Protein AF-0000000072088403 (afdb_homodimer)

Sequence (1054 aa):
MTGAVKDELVPHPVKDQLPGVDYCINSNPSWAEGVILGFQHYLVMLGTTVIIPTIIVPQMGGGNVEKAQVIQTLLFVAGVNTLLQSWFGTRLPVVIGGSFRFIMPAVFIALSNQYNTYLDPRERFKQSMRSMQGALMIASVLPTLAGFLGFWRIVTRFLCPLSKAPLVLLVGFGLYEQGFPLLGECVEIGLPELVLLILLSQFIPHMWTLKQPIFERFAVLLSVGIVWAFAAFLTVAGAYKNRPPQTQFSCRVDRSGLVSGASWIRFPYPLQWGIPNVDVGQVFLMMAAVLVSLIESTGGFIAAARYGSATYCPASILSRGAGWLGLSTFVNGLWGTPTGSTVSVENVGLLALTRVGSRRVVQISAVFMLFFSVLGKFGAILASIPLPIIGALYCVLFGLMSAAGFDLLQFCNLNSYRTKFILGFSIYMGLSVPQYFNGYVITTGRGPVQSGSATFDQIMQVIFTSPAAVAGVIAYLLDMTLARRHPLTRKDSGRHWWAKFKYYSRDPRSEEFYSLPYGLSKYFPSVMTGAVKDELVPHPVKDQLPGVDYCINSNPSWAEGVILGFQHYLVMLGTTVIIPTIIVPQMGGGNVEKAQVIQTLLFVAGVNTLLQSWFGTRLPVVIGGSFRFIMPAVFIALSNQYNTYLDPRERFKQSMRSMQGALMIASVLPTLAGFLGFWRIVTRFLCPLSKAPLVLLVGFGLYEQGFPLLGECVEIGLPELVLLILLSQFIPHMWTLKQPIFERFAVLLSVGIVWAFAAFLTVAGAYKNRPPQTQFSCRVDRSGLVSGASWIRFPYPLQWGIPNVDVGQVFLMMAAVLVSLIESTGGFIAAARYGSATYCPASILSRGAGWLGLSTFVNGLWGTPTGSTVSVENVGLLALTRVGSRRVVQISAVFMLFFSVLGKFGAILASIPLPIIGALYCVLFGLMSAAGFDLLQFCNLNSYRTKFILGFSIYMGLSVPQYFNGYVITTGRGPVQSGSATFDQIMQVIFTSPAAVAGVIAYLLDMTLARRHPLTRKDSGRHWWAKFKYYSRDPRSEEFYSLPYGLSKYFPSV

Secondary structure (DSSP, 8-state):
--SSSGGGGSPPPP-SS-TT-SB-TT----HHHHHHHHHHHHHHHHHHHHHHHHHHHHHTT--HHHHHHHHHHHHHHHHHHHHHHHHTS--SS--EE--GGGHHHHHHHHT-GGGTT--SHHHHHHHHHHHHHHHHHHHTHHHHHHHHTSHHHHHHHT--HHHHHHHHHHHHHTTTTSSHHHHGGGHHHHHHHHHHHHIIIIIHHHHS--SSTHHHHTHHHHHHHHHHHHHHHHHHHTTTTTS-HHHHHHH-SS-SSHHHHS-SS----TTTT-S----HHHHHHHHHHHHHHHHHHHHHHHHHHHHTTPPPPPHHHHHHHHHHHHHHHHHHHHHT-SS--EE-HHHHHHHHHHTB--HHHHHHHHHHHHHHHHSHHHHHHHHTS-HHHHHHHHHHHHHHHHHHHHHGGGGS-TT-HHHHHHHHHHHHHHHHHHHHHHHHHHHHSS-S--SS-HHHHHHHHHHHT-HHHHHHHHHHHHHHHTTTTSTHHHHHHTHHHHGGGSSTTTSTHHHHHHPPGGGGGGTS---/--SSSGGGGSPPPP-SS-TT-SB-TT----HHHHHHHHHHHHHHHHHHHHHHHHHHHHHTT--HHHHHHHHHHHHHHHHHHHHHHHHTS--SS--EE--GGGHHHHHHHHT-GGGTT--SHHHHHHHHHHHHHHHHHHHTHHHHHHHHTSHHHHHHHT--HHHHHHHHHHHHHTTGGGSHHHHGGGHHHHHHHHHHHHIIIIIHHHHS--SSTHHHHTHHHHHHHHHHHHHHHHHHHTTTTTS-HHHHHHH-SS-SSHHHHS-SS----TTTT-S----HHHHHHHHHHHHHHHHHHHHHHHHHHHHTTPPPPPHHHHHHHHHHHHHHHHHHHHHT-SS--EE-HHHHHHHHHHTB--HHHHHHHHHHHHHHHHSHHHHHHHHTS-HHHHHHHHHHHHHHHHHHHHHGGGGS-TT-HHHHHHHHHHHHHHHHHHHHHHHHHHHHSS-S--SS-HHHHHHHHHHHT-HHHHHHHHHHHHHHHTTTTSHHHHHHHTHHHHGGGSSTTTSTHHHHHHPPGGGGGGTS---

pLDDT: mean 90.0, std 10.72, range [24.33, 98.81]

Nearest PDB structures (foldseek):
  8jez-assembly1_A-2  TM=7.812E-01  e=7.975E-33  Homo sapiens
  8jew-assembly1_A-2  TM=7.737E-01  e=6.633E-33  Homo sapiens
  7ytw-assembly1_A  TM=7.597E-01  e=3.488E-31  Mus musculus
  8jf1-assembly1_A-2  TM=7.879E-01  e=4.009E-30  Homo sapiens
  8jf0-assembly1_A-2  TM=7.938E-01  e=1.534E-24  Homo sapiens

InterPro domains:
  IPR006043 Nucleobase cation symporter 2 family [PF00860] (35-437)

Solvent-accessible surface area (backbone atoms only — not comparable to full-atom values): 48975 Å² total; per-residue (Å²): 133,78,76,71,65,70,73,68,82,54,60,61,82,71,66,74,45,47,60,87,51,77,22,33,48,89,37,73,69,54,69,70,59,28,51,54,50,5,48,44,49,40,58,60,53,41,44,60,47,46,50,53,41,67,62,46,33,53,61,25,42,31,54,47,43,54,34,31,51,41,36,27,38,42,33,31,49,23,13,51,36,18,43,46,33,38,55,68,23,42,37,48,48,52,48,31,28,60,41,78,69,27,48,61,55,42,46,56,58,36,66,34,72,83,46,66,76,45,82,49,38,64,58,22,23,35,52,41,45,13,35,43,11,26,14,32,38,59,25,16,48,54,39,26,46,30,10,72,70,41,54,41,21,60,59,47,52,71,56,31,36,56,24,43,22,40,18,19,26,22,53,22,48,54,45,26,74,56,9,42,38,37,10,57,56,25,48,86,53,6,49,54,29,35,52,44,31,48,41,33,43,58,45,43,54,66,72,48,79,54,94,59,70,54,46,31,52,40,17,66,56,52,27,51,51,53,43,50,51,50,33,46,48,38,47,73,70,45,74,46,73,86,46,58,68,65,45,34,53,31,47,27,55,79,57,66,46,30,50,81,32,26,48,66,69,42,78,78,47,69,43,70,63,42,74,59,35,80,47,73,62,53,22,52,35,37,32,32,34,49,51,43,32,50,51,41,25,51,28,44,52,55,34,31,28,42,41,12,41,32,60,68,75,20,18,33,42,54,8,36,28,34,16,42,41,11,51,34,14,26,50,24,14,43,43,47,31,80,34,47,46,21,52,33,53,50,51,43,5,44,19,57,63,45,23,47,13,23,32,65,30,45,47,46,14,20,50,50,28,41,52,35,20,29,32,22,38,66,34,21,55,66,60,29,56,36,55,11,49,45,9,25,49,36,39,48,18,19,10,36,31,14,27,46,16,56,44,33,52,60,51,27,35,65,64,39,68,66,50,29,44,44,51,13,30,17,43,28,46,11,51,7,44,18,49,30,46,53,49,35,26,75,75,70,71,41,55,77,57,80,82,82,43,70,54,60,26,50,27,50,48,54,41,45,49,33,20,19,44,43,6,22,51,46,16,43,50,43,64,65,58,52,53,63,84,42,80,58,44,46,55,35,30,15,39,71,72,44,57,49,33,47,40,46,78,67,34,76,63,44,55,75,59,50,54,40,64,91,64,43,37,78,80,54,66,62,101,132,76,77,71,66,72,75,68,84,54,61,61,82,69,66,74,45,46,62,87,51,77,23,33,48,88,37,73,69,56,69,70,57,27,51,53,51,6,48,43,49,41,58,61,52,42,44,60,46,45,50,54,41,66,61,46,32,53,60,25,40,31,53,46,43,53,35,31,49,42,36,27,37,42,32,31,49,22,13,52,34,17,42,46,33,37,54,67,24,41,37,48,48,54,49,32,28,60,41,80,68,28,48,63,55,41,47,56,58,36,65,33,72,83,46,66,77,46,83,47,39,65,58,23,24,34,54,40,45,14,37,41,12,26,13,32,39,59,23,17,48,54,38,25,47,30,10,72,71,40,53,40,21,60,60,47,53,71,56,30,36,56,23,42,20,40,18,20,27,23,54,22,48,53,46,27,74,56,9,40,39,37,10,55,56,24,49,86,53,6,48,54,29,34,53,43,31,46,40,33,43,58,45,43,54,65,70,48,78,53,94,58,70,55,47,32,53,40,16,66,55,51,26,52,52,52,42,49,53,50,34,46,50,39,49,72,71,45,73,46,75,86,46,59,68,66,44,33,53,31,47,26,54,80,58,65,46,30,48,81,31,27,49,66,69,44,78,77,46,72,44,69,64,42,76,58,34,81,47,72,60,53,21,52,35,36,32,33,34,49,50,45,33,51,50,39,26,51,30,42,52,55,34,31,27,42,42,12,42,32,61,69,76,19,17,33,42,54,7,37,28,35,17,43,41,10,51,34,13,27,51,24,14,42,43,49,32,81,33,49,46,21,52,31,54,51,52,42,5,44,19,57,64,44,22,46,12,22,31,64,29,46,47,46,14,20,49,50,28,41,51,35,20,29,32,21,38,65,34,20,56,65,61,28,56,35,55,11,48,45,8,25,49,37,38,49,17,20,9,34,30,14,27,45,17,56,45,34,52,61,51,28,33,65,64,38,68,66,50,27,45,43,53,13,31,16,44,29,46,12,51,6,43,18,49,30,45,53,50,35,27,74,74,70,72,42,55,78,58,79,82,83,44,68,53,60,25,50,27,51,47,53,42,44,50,33,20,18,44,44,6,22,52,47,16,43,51,44,63,66,58,52,52,62,83,42,80,56,44,47,55,35,31,15,40,71,73,44,56,49,33,46,39,45,78,67,34,75,64,43,54,75,60,51,54,40,62,91,65,42,38,78,80,56,65,62,100

Structure (mmCIF, N/CA/C/O backbone):
data_AF-0000000072088403-model_v1
#
loop_
_entity.id
_entity.type
_entity.pdbx_description
1 polymer 'Nucleobase-ascorbate transporter 8'
#
loop_
_atom_site.group_PDB
_atom_site.id
_atom_site.type_symbol
_atom_site.label_atom_id
_atom_site.label_alt_id
_atom_site.label_comp_id
_atom_site.label_asym_id
_atom_site.label_entity_id
_atom_site.label_seq_id
_atom_site.pdbx_PDB_ins_code
_atom_site.Cartn_x
_atom_site.Cartn_y
_atom_site.Cartn_z
_atom_site.occupancy
_atom_site.B_iso_or_equiv
_atom_site.auth_seq_id
_atom_site.auth_comp_id
_atom_site.auth_asym_id
_atom_site.auth_atom_id
_atom_site.pdbx_PDB_model_num
ATOM 1 N N . MET A 1 1 ? -39.062 -14.992 20.391 1 25.09 1 MET A N 1
ATOM 2 C CA . MET A 1 1 ? -37.625 -14.875 20.547 1 25.09 1 MET A CA 1
ATOM 3 C C . MET A 1 1 ? -36.906 -14.977 19.203 1 25.09 1 MET A C 1
ATOM 5 O O . MET A 1 1 ? -35.688 -15.055 19.156 1 25.09 1 MET A O 1
ATOM 9 N N . THR A 1 2 ? -37.469 -15.477 18.219 1 36.12 2 THR A N 1
ATOM 10 C CA . THR A 1 2 ? -37.25 -15.727 16.797 1 36.12 2 THR A CA 1
ATOM 11 C C . THR A 1 2 ? -37.094 -14.406 16.047 1 36.12 2 THR A C 1
ATOM 13 O O . THR A 1 2 ? -36.719 -14.398 14.867 1 36.12 2 THR A O 1
ATOM 16 N N . GLY A 1 3 ? -37.625 -13.32 16.547 1 35.47 3 GLY A N 1
ATOM 17 C CA . GLY A 1 3 ? -37.719 -12.016 15.906 1 35.47 3 GLY A CA 1
ATOM 18 C C . GLY A 1 3 ? -36.375 -11.312 15.828 1 35.47 3 GLY A C 1
ATOM 19 O O . GLY A 1 3 ? -36.281 -10.25 15.203 1 35.47 3 GLY A O 1
ATOM 20 N N . ALA A 1 4 ? -35.469 -11.43 16.766 1 38.94 4 ALA A N 1
ATOM 21 C CA . ALA A 1 4 ? -34.156 -10.789 17.016 1 38.94 4 ALA A CA 1
ATOM 22 C C . ALA A 1 4 ? -33.125 -11.266 16.016 1 38.94 4 ALA A C 1
ATOM 24 O O . ALA A 1 4 ? -32.094 -10.617 15.828 1 38.94 4 ALA A O 1
ATOM 25 N N . VAL A 1 5 ? -33.156 -12.422 15.391 1 43.97 5 VAL A N 1
ATOM 26 C CA . VAL A 1 5 ? -32.188 -13.07 14.508 1 43.97 5 VAL A CA 1
ATOM 27 C C . VAL A 1 5 ? -32.219 -12.383 13.141 1 43.97 5 VAL A C 1
ATOM 29 O O . VAL A 1 5 ? -31.203 -12.383 12.438 1 43.97 5 VAL A O 1
ATOM 32 N N . LYS A 1 6 ? -33.188 -11.914 12.656 1 47.28 6 LYS A N 1
ATOM 33 C CA . LYS A 1 6 ? -33.406 -11.398 11.312 1 47.28 6 LYS A CA 1
ATOM 34 C C . LYS A 1 6 ? -32.656 -10.102 11.078 1 47.28 6 LYS A C 1
ATOM 36 O O . LYS A 1 6 ? -32.188 -9.836 9.969 1 47.28 6 LYS A O 1
ATOM 41 N N . ASP A 1 7 ? -32.531 -9.258 12.039 1 52.72 7 ASP A N 1
ATOM 42 C CA . ASP A 1 7 ? -31.953 -7.914 12 1 52.72 7 ASP A CA 1
ATOM 43 C C . ASP A 1 7 ? -30.438 -7.961 11.922 1 52.72 7 ASP A C 1
ATOM 45 O O . ASP A 1 7 ? -29.781 -6.949 11.648 1 52.72 7 ASP A O 1
ATOM 49 N N . GLU A 1 8 ? -29.781 -9.203 12.062 1 63.88 8 GLU A N 1
ATOM 50 C CA . GLU A 1 8 ? -28.344 -9.281 12.305 1 63.88 8 GLU A CA 1
ATOM 51 C C . GLU A 1 8 ? -27.562 -9.398 10.992 1 63.88 8 GLU A C 1
ATOM 53 O O . GLU A 1 8 ? -26.422 -8.961 10.898 1 63.88 8 GLU A O 1
ATOM 58 N N . LEU A 1 9 ? -28.219 -9.797 9.938 1 73.06 9 LEU A N 1
ATOM 59 C CA . LEU A 1 9 ? -27.5 -9.977 8.68 1 73.06 9 LEU A CA 1
ATOM 60 C C . LEU A 1 9 ? -27.859 -8.891 7.68 1 73.06 9 LEU A C 1
ATOM 62 O O . LEU A 1 9 ? -28.203 -9.18 6.535 1 73.06 9 LEU A O 1
ATOM 66 N N . VAL A 1 10 ? -27.938 -7.625 8.227 1 78 10 VAL A N 1
ATOM 67 C CA . VAL A 1 10 ? -28.156 -6.449 7.391 1 78 10 VAL A CA 1
ATOM 68 C C . VAL A 1 10 ? -26.844 -5.676 7.246 1 78 10 VAL A C 1
ATOM 70 O O . VAL A 1 10 ? -26.031 -5.641 8.172 1 78 10 VAL A O 1
ATOM 73 N N . PRO A 1 11 ? -26.734 -5.18 6.094 1 83.44 11 PRO A N 1
ATOM 74 C CA . PRO A 1 11 ? -25.531 -4.383 5.902 1 83.44 11 PRO A CA 1
ATOM 75 C C . PRO A 1 11 ? -25.422 -3.221 6.887 1 83.44 11 PRO A C 1
ATOM 77 O O . PRO A 1 11 ? -26.438 -2.695 7.336 1 83.44 11 PRO A O 1
ATOM 80 N N . HIS A 1 12 ? -24.297 -2.922 7.285 1 85.75 12 HIS A N 1
ATOM 81 C CA . HIS A 1 12 ? -24.078 -1.768 8.148 1 85.75 12 HIS A CA 1
ATOM 82 C C . HIS A 1 12 ? -24.594 -0.486 7.496 1 85.75 12 HIS A C 1
ATOM 84 O O . HIS A 1 12 ? -24.469 -0.309 6.281 1 85.75 12 HIS A O 1
ATOM 90 N N . PRO A 1 13 ? -25.125 0.377 8.258 1 84.12 13 PRO A N 1
ATOM 91 C CA . PRO A 1 13 ? -25.594 1.642 7.695 1 84.12 13 PRO A CA 1
ATOM 92 C C . PRO A 1 13 ? -24.469 2.533 7.191 1 84.12 13 PRO A C 1
ATOM 94 O O . PRO A 1 13 ? -23.375 2.529 7.762 1 84.12 13 PRO A O 1
ATOM 97 N N . VAL A 1 14 ? -24.797 3.25 6.172 1 86.44 14 VAL A N 1
ATOM 98 C CA . VAL A 1 14 ? -23.875 4.238 5.633 1 86.44 14 VAL A CA 1
ATOM 99 C C . VAL A 1 14 ? -24.094 5.582 6.32 1 86.44 1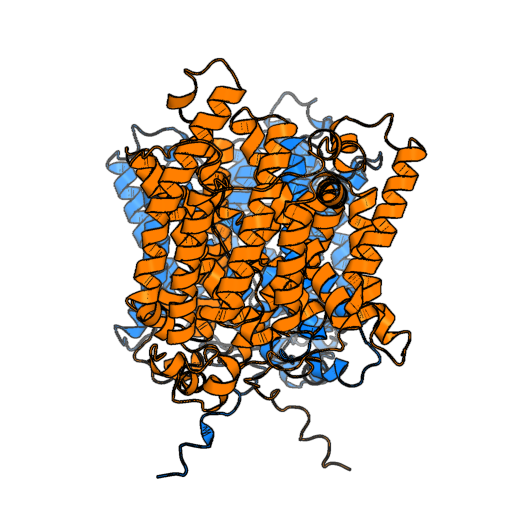4 VAL A C 1
ATOM 101 O O . VAL A 1 14 ? -25.234 5.984 6.566 1 86.44 14 VAL A O 1
ATOM 104 N N . LYS A 1 15 ? -23.031 6.203 6.727 1 86.12 15 LYS A N 1
ATOM 105 C CA . LYS A 1 15 ? -23.125 7.477 7.438 1 86.12 15 LYS A CA 1
ATOM 106 C C . LYS A 1 15 ? -22.281 8.547 6.75 1 86.12 15 LYS A C 1
ATOM 108 O O . LYS A 1 15 ? -21.094 8.344 6.484 1 86.12 15 LYS A O 1
ATOM 113 N N . ASP A 1 16 ? -22.859 9.68 6.523 1 83.56 16 ASP A N 1
ATOM 114 C CA . ASP A 1 16 ? -22.125 10.781 5.906 1 83.56 16 ASP A CA 1
ATOM 115 C C . ASP A 1 16 ? -21.25 11.5 6.93 1 83.56 16 ASP A C 1
ATOM 117 O O . ASP A 1 16 ? -20.25 12.117 6.57 1 83.56 16 ASP A O 1
ATOM 121 N N . GLN A 1 17 ? -21.75 11.461 8.164 1 88.62 17 GLN A N 1
ATOM 122 C CA . GLN A 1 17 ? -20.922 11.977 9.266 1 88.62 17 GLN A CA 1
ATOM 123 C C . GLN A 1 17 ? -20.406 10.844 10.141 1 88.62 17 GLN A C 1
ATOM 125 O O . GLN A 1 17 ? -21.141 9.891 10.43 1 88.62 17 GLN A O 1
ATOM 130 N N . LEU A 1 18 ? -19.172 10.969 10.414 1 90.62 18 LEU A N 1
ATOM 131 C CA . LEU A 1 18 ? -18.547 9.93 11.219 1 90.62 18 LEU A CA 1
ATOM 132 C C . LEU A 1 18 ? -19.109 9.93 12.641 1 90.62 18 LEU A C 1
ATOM 134 O O . LEU A 1 18 ? -19.062 10.945 13.336 1 90.62 18 LEU A O 1
ATOM 138 N N . PRO A 1 19 ? -19.609 8.859 13.039 1 88.81 19 PRO A N 1
ATOM 139 C CA . PRO A 1 19 ? -20.094 8.766 14.422 1 88.81 19 PRO A CA 1
ATOM 140 C C . PRO A 1 19 ? -18.969 8.492 15.422 1 88.81 19 PRO A C 1
ATOM 142 O O . PRO A 1 19 ? -17.891 8.031 15.031 1 88.81 19 PRO A O 1
ATOM 145 N N . GLY A 1 20 ? -19.141 8.789 16.625 1 88.19 20 GLY A N 1
ATOM 146 C CA . GLY A 1 20 ? -18.188 8.43 17.672 1 88.19 20 GLY A CA 1
ATOM 147 C C . GLY A 1 20 ? -17.109 9.469 17.875 1 88.19 20 GLY A C 1
ATOM 148 O O . GLY A 1 20 ? -16.094 9.211 18.547 1 88.19 20 GLY A O 1
ATOM 149 N N . VAL A 1 21 ? -17.281 10.656 17.25 1 90.69 21 VAL A N 1
ATOM 150 C CA . VAL A 1 21 ? -16.359 11.758 17.469 1 90.69 21 VAL A CA 1
ATOM 151 C C . VAL A 1 21 ? -16.719 12.477 18.766 1 90.69 21 VAL A C 1
ATOM 153 O O . VAL A 1 21 ? -17.891 12.672 19.078 1 90.69 21 VAL A O 1
ATOM 156 N N . ASP A 1 22 ? -15.758 12.812 19.516 1 90.12 22 ASP A N 1
ATOM 157 C CA . ASP A 1 22 ? -16.016 13.484 20.797 1 90.12 22 ASP A CA 1
ATOM 158 C C . ASP A 1 22 ? -16.312 14.969 20.578 1 90.12 22 ASP A C 1
ATOM 160 O O . ASP A 1 22 ? -17.203 15.523 21.219 1 90.12 22 ASP A O 1
ATOM 164 N N . TYR A 1 23 ? -15.539 15.562 19.688 1 92.5 23 TYR A N 1
ATOM 165 C CA . TYR A 1 23 ? -15.742 16.969 19.328 1 92.5 23 TYR A CA 1
ATOM 166 C C . TYR A 1 23 ? -15.719 17.141 17.812 1 92.5 23 TYR A C 1
ATOM 168 O O . TYR A 1 23 ? -14.75 16.766 17.156 1 92.5 23 TYR A O 1
ATOM 176 N N . CYS A 1 24 ? -16.766 17.734 17.328 1 92.31 24 CYS A N 1
ATOM 177 C CA . CYS A 1 24 ? -16.859 18.016 15.906 1 92.31 24 CYS A CA 1
ATOM 178 C C . CYS A 1 24 ? -16.172 19.344 15.578 1 92.31 24 CYS A C 1
ATOM 180 O O . CYS A 1 24 ? -15.594 19.984 16.453 1 92.31 24 CYS A O 1
ATOM 182 N N . ILE A 1 25 ? -16.281 19.766 14.367 1 92.62 25 ILE A N 1
ATOM 183 C CA . ILE A 1 25 ? -15.555 20.922 13.844 1 92.62 25 ILE A CA 1
ATOM 184 C C . ILE A 1 25 ? -15.93 22.172 14.641 1 92.62 25 ILE A C 1
ATOM 186 O O . ILE A 1 25 ? -15.078 23.016 14.938 1 92.62 25 ILE A O 1
ATOM 190 N N . ASN A 1 26 ? -17.172 22.281 15.062 1 90.19 26 ASN A N 1
ATOM 191 C CA . ASN A 1 26 ? -17.656 23.484 15.734 1 90.19 26 ASN A CA 1
ATOM 192 C C . ASN A 1 26 ? -17.797 23.266 17.234 1 90.19 26 ASN A C 1
ATOM 194 O O . ASN A 1 26 ? -18.125 24.203 17.969 1 90.19 26 ASN A O 1
ATOM 198 N N . SER A 1 27 ? -17.531 22.047 17.672 1 90.38 27 SER A N 1
ATOM 199 C CA . SER A 1 27 ? -17.562 21.75 19.109 1 90.38 27 SER A CA 1
ATOM 200 C C . SER A 1 27 ? -16.172 21.859 19.719 1 90.38 27 SER A C 1
ATOM 202 O O . SER A 1 27 ? -15.195 21.344 19.141 1 90.38 27 SER A O 1
ATOM 204 N N . ASN A 1 28 ? -16.172 22.625 20.844 1 91.75 28 ASN A N 1
ATOM 205 C CA . ASN A 1 28 ? -14.859 22.875 21.453 1 91.75 28 ASN A CA 1
ATOM 206 C C . ASN A 1 28 ? -14.766 22.281 22.844 1 91.75 28 ASN A C 1
ATOM 208 O O . ASN A 1 28 ? -15.711 22.375 23.641 1 91.75 28 ASN A O 1
ATOM 212 N N . PRO A 1 29 ? -13.609 21.672 23.078 1 92.88 29 PRO A N 1
ATOM 213 C CA . PRO A 1 29 ? -13.359 21.25 24.453 1 92.88 29 PRO A CA 1
ATOM 214 C C . PRO A 1 29 ? -13.109 22.422 25.391 1 92.88 29 PRO A C 1
ATOM 216 O O . PRO A 1 29 ? -13.078 23.578 24.953 1 92.88 29 PRO A O 1
ATOM 219 N N . SER A 1 30 ? -12.992 22.031 26.719 1 93.75 30 SER A N 1
ATOM 220 C CA . SER A 1 30 ? -12.633 23.062 27.672 1 93.75 30 SER A CA 1
ATOM 221 C C . SER A 1 30 ? -11.289 23.703 27.344 1 93.75 30 SER A C 1
ATOM 223 O O . SER A 1 30 ? -10.5 23.125 26.594 1 93.75 30 SER A O 1
ATOM 225 N N . TRP A 1 31 ? -11.117 24.859 27.781 1 94.69 31 TRP A N 1
ATOM 226 C CA . TRP A 1 31 ? -9.898 25.594 27.453 1 94.69 31 TRP A CA 1
ATOM 227 C C . TRP A 1 31 ? -8.664 24.812 27.906 1 94.69 31 TRP A C 1
ATOM 229 O O . TRP A 1 31 ? -7.672 24.719 27.188 1 94.69 31 TRP A O 1
ATOM 239 N N . ALA A 1 32 ? -8.711 24.25 29.047 1 93.88 32 ALA A N 1
ATOM 240 C CA . ALA A 1 32 ? -7.574 23.484 29.547 1 93.88 32 ALA A CA 1
ATOM 241 C C . ALA A 1 32 ? -7.289 22.281 28.672 1 93.88 32 ALA A C 1
ATOM 243 O O . ALA A 1 32 ? -6.145 22.031 28.281 1 93.88 32 ALA A O 1
ATOM 244 N N . GLU A 1 33 ? -8.352 21.594 28.375 1 94.19 33 GLU A N 1
ATOM 245 C CA . GLU A 1 33 ? -8.203 20.422 27.5 1 94.19 33 GLU A CA 1
ATOM 246 C C . GLU A 1 33 ? -7.77 20.844 26.094 1 94.19 33 GLU A C 1
ATOM 248 O O . GLU A 1 33 ? -6.965 20.141 25.469 1 94.19 33 GLU A O 1
ATOM 253 N N . GLY A 1 34 ? -8.305 21.938 25.656 1 95.75 34 GLY A N 1
ATOM 254 C CA . GLY A 1 34 ? -7.957 22.438 24.344 1 95.75 34 GLY A CA 1
ATOM 255 C C . GLY A 1 34 ? -6.492 22.812 24.203 1 95.75 34 GLY A C 1
ATOM 256 O O . GLY A 1 34 ? -5.875 22.562 23.156 1 95.75 34 GLY A O 1
ATOM 257 N N . VAL A 1 35 ? -5.996 23.359 25.219 1 96.81 35 VAL A N 1
ATOM 258 C CA . VAL A 1 35 ? -4.598 23.781 25.203 1 96.81 35 VAL A CA 1
ATOM 259 C C . VAL A 1 35 ? -3.688 22.547 25.172 1 96.81 35 VAL A C 1
ATOM 261 O O . VAL A 1 35 ? -2.707 22.531 24.422 1 96.81 35 VAL A O 1
ATOM 264 N N . ILE A 1 36 ? -4.023 21.531 25.891 1 96 36 ILE A N 1
ATOM 265 C CA . ILE A 1 36 ? -3.211 20.312 25.922 1 96 36 ILE A CA 1
ATOM 266 C C . ILE A 1 36 ? -3.303 19.594 24.578 1 96 36 ILE A C 1
ATOM 268 O O . ILE A 1 36 ? -2.295 19.109 24.047 1 96 36 ILE A O 1
ATOM 272 N N . LEU A 1 37 ? -4.477 19.562 24.094 1 96.88 37 LEU A N 1
ATOM 273 C CA . LEU A 1 37 ? -4.684 18.922 22.812 1 96.88 37 LEU A CA 1
ATOM 274 C C . LEU A 1 37 ? -3.969 19.688 21.703 1 96.88 37 LEU A C 1
ATOM 276 O O . LEU A 1 37 ? -3.398 19.078 20.781 1 96.88 37 LEU A O 1
ATOM 280 N N . GLY A 1 38 ? -4.074 21.016 21.766 1 97.75 38 GLY A N 1
ATOM 281 C CA . GLY A 1 38 ? -3.346 21.828 20.812 1 97.75 38 GLY A CA 1
ATOM 282 C C . GLY A 1 38 ? -1.843 21.625 20.875 1 97.75 38 GLY A C 1
ATOM 283 O O . GLY A 1 38 ? -1.168 21.625 19.844 1 97.75 38 GLY A O 1
ATOM 284 N N . PHE A 1 39 ? -1.347 21.453 22.062 1 97 39 PHE A N 1
ATOM 285 C CA . PHE A 1 39 ? 0.079 21.203 22.25 1 97 39 PHE A CA 1
ATOM 286 C C . PHE A 1 39 ? 0.477 19.875 21.625 1 97 39 PHE A C 1
ATOM 288 O O . PHE A 1 39 ? 1.574 19.734 21.078 1 97 39 PHE A O 1
ATOM 295 N N . GLN A 1 40 ? -0.375 18.938 21.672 1 96.88 40 GLN A N 1
ATOM 296 C CA . GLN A 1 40 ? -0.118 17.641 21.062 1 96.88 40 GLN A CA 1
ATOM 297 C C . GLN A 1 40 ? 0.013 17.766 19.547 1 96.88 40 GLN A C 1
ATOM 299 O O . GLN A 1 40 ? 0.884 17.125 18.938 1 96.88 40 GLN A O 1
ATOM 304 N N . HIS A 1 41 ? -0.872 18.516 18.953 1 98.06 41 HIS A N 1
ATOM 305 C CA . HIS A 1 41 ? -0.77 18.766 17.531 1 98.06 41 HIS A CA 1
ATOM 306 C C . HIS A 1 41 ? 0.566 19.422 17.172 1 98.06 41 HIS A C 1
ATOM 308 O O . HIS A 1 41 ? 1.176 19.078 16.156 1 98.06 41 HIS A O 1
ATOM 314 N N . TYR A 1 42 ? 0.979 20.328 18.062 1 97.06 42 TYR A N 1
ATOM 315 C CA . TYR A 1 42 ? 2.264 21 17.859 1 97.06 42 TYR A CA 1
ATOM 316 C C . TYR A 1 42 ? 3.41 19.984 17.938 1 97.06 42 TYR A C 1
ATOM 318 O O . TYR A 1 42 ? 4.305 19.984 17.094 1 97.06 42 TYR A O 1
ATOM 326 N N . LEU A 1 43 ? 3.373 19.094 18.844 1 94.94 43 LEU A N 1
ATOM 327 C CA . LEU A 1 43 ? 4.422 18.094 19.031 1 94.94 43 LEU A CA 1
ATOM 328 C C . LEU A 1 43 ? 4.512 17.172 17.812 1 94.94 43 LEU A C 1
ATOM 330 O O . LEU A 1 43 ? 5.609 16.812 17.391 1 94.94 43 LEU A O 1
ATOM 334 N N . VAL A 1 44 ? 3.414 16.797 17.312 1 95.56 44 VAL A N 1
ATOM 335 C CA . VAL A 1 44 ? 3.355 15.836 16.203 1 95.56 44 VAL A CA 1
ATOM 336 C C . VAL A 1 44 ? 3.893 16.484 14.938 1 95.56 44 VAL A C 1
ATOM 338 O O . VAL A 1 44 ? 4.637 15.859 14.18 1 95.56 44 VAL A O 1
ATOM 341 N N . MET A 1 45 ? 3.57 17.75 14.727 1 96.06 45 MET A N 1
ATOM 342 C CA . MET A 1 45 ? 3.99 18.422 13.5 1 96.06 45 MET A CA 1
ATOM 343 C C . MET A 1 45 ? 5.48 18.734 13.539 1 96.06 45 MET A C 1
ATOM 345 O O . MET A 1 45 ? 6.109 18.922 12.5 1 96.06 45 MET A O 1
ATOM 349 N N . LEU A 1 46 ? 6.09 18.734 14.703 1 94 46 LEU A N 1
ATOM 350 C CA . LEU A 1 46 ? 7.5 19.062 14.875 1 94 46 LEU A CA 1
ATOM 351 C C . LEU A 1 46 ? 8.391 18.062 14.148 1 94 46 LEU A C 1
ATOM 353 O O . LEU A 1 46 ? 9.461 18.422 13.656 1 94 46 LEU A O 1
ATOM 357 N N . GLY A 1 47 ? 7.93 16.828 14.086 1 93.38 47 GLY A N 1
ATOM 358 C CA . GLY A 1 47 ? 8.727 15.82 13.414 1 93.38 47 GLY A CA 1
ATOM 359 C C . GLY A 1 47 ? 9.086 16.188 11.992 1 93.38 47 GLY A C 1
ATOM 360 O O . GLY A 1 47 ? 10.266 16.297 11.648 1 93.38 47 GLY A O 1
ATOM 361 N N . THR A 1 48 ? 8.109 16.422 11.195 1 95.25 48 THR A N 1
ATOM 362 C CA . THR A 1 48 ? 8.32 16.781 9.797 1 95.25 48 THR A CA 1
ATOM 363 C C . THR A 1 48 ? 9.07 18.109 9.68 1 95.25 48 THR A C 1
ATOM 365 O O . THR A 1 48 ? 9.906 18.281 8.797 1 95.25 48 THR A O 1
ATOM 368 N N . THR A 1 49 ? 8.805 19.016 10.602 1 95.62 49 THR A N 1
ATOM 369 C CA . THR A 1 49 ? 9.43 20.328 10.609 1 95.62 49 THR A CA 1
ATOM 370 C C . THR A 1 49 ? 10.93 20.219 10.875 1 95.62 49 THR A C 1
ATOM 372 O O . THR A 1 49 ? 11.711 21.031 10.367 1 95.62 49 THR A O 1
ATOM 375 N N . VAL A 1 50 ? 11.328 19.234 11.578 1 93.44 50 VAL A N 1
ATOM 376 C CA . VAL A 1 50 ? 12.742 19.062 11.906 1 93.44 50 VAL A CA 1
ATOM 377 C C . VAL A 1 50 ? 13.414 18.188 10.844 1 93.44 50 VAL A C 1
ATOM 379 O O . VAL A 1 50 ? 14.539 18.469 10.422 1 93.44 50 VAL A O 1
ATOM 382 N N . ILE A 1 51 ? 12.742 17.203 10.336 1 93.94 51 ILE A N 1
ATOM 383 C CA . ILE A 1 51 ? 13.328 16.219 9.43 1 93.94 51 ILE A CA 1
ATOM 384 C C . ILE A 1 51 ? 13.688 16.875 8.102 1 93.94 51 ILE A C 1
ATOM 386 O O . ILE A 1 51 ? 14.781 16.672 7.578 1 93.94 51 ILE A O 1
ATOM 390 N N . ILE A 1 52 ? 12.859 17.703 7.586 1 95.5 52 ILE A N 1
ATOM 391 C CA . ILE A 1 52 ? 13.031 18.297 6.262 1 95.5 52 ILE A CA 1
ATOM 392 C C . ILE A 1 52 ? 14.289 19.156 6.242 1 95.5 52 ILE A C 1
ATOM 394 O O . ILE A 1 52 ? 15.188 18.953 5.43 1 95.5 52 ILE A O 1
ATOM 398 N N . PRO A 1 53 ? 14.484 20.094 7.203 1 94.56 53 PRO A N 1
ATOM 399 C CA . PRO A 1 53 ? 15.711 20.891 7.203 1 94.56 53 PRO A CA 1
ATOM 400 C C . PRO A 1 53 ? 16.953 20.047 7.516 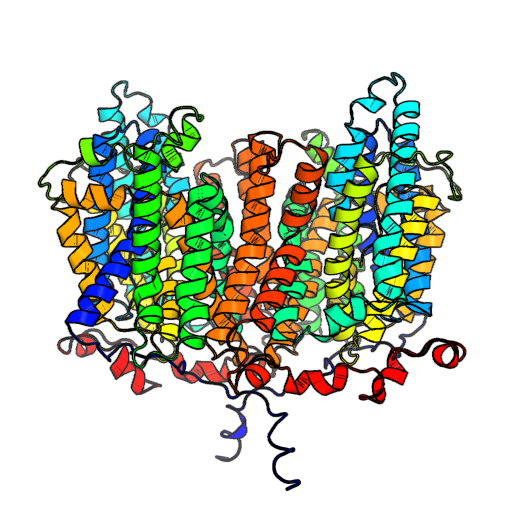1 94.56 53 PRO A C 1
ATOM 402 O O . PRO A 1 53 ? 18.047 20.344 7.016 1 94.56 53 PRO A O 1
ATOM 405 N N . THR A 1 54 ? 16.781 19.078 8.328 1 91.94 54 THR A N 1
ATOM 406 C CA . THR A 1 54 ? 17.922 18.219 8.672 1 91.94 54 THR A CA 1
ATOM 407 C C . THR A 1 54 ? 18.469 17.516 7.43 1 91.94 54 THR A C 1
ATOM 409 O O . THR A 1 54 ? 19.672 17.266 7.336 1 91.94 54 THR A O 1
ATOM 412 N N . ILE A 1 55 ? 17.609 17.297 6.465 1 92.94 55 ILE A N 1
ATOM 413 C CA . ILE A 1 55 ? 18.016 16.625 5.242 1 92.94 55 ILE A CA 1
ATOM 414 C C . ILE A 1 55 ? 18.547 17.656 4.238 1 92.94 55 ILE A C 1
ATOM 416 O O . ILE A 1 55 ? 19.594 17.438 3.625 1 92.94 55 ILE A O 1
ATOM 420 N N . ILE A 1 56 ? 17.969 18.797 4.133 1 95.06 56 ILE A N 1
ATOM 421 C CA . ILE A 1 56 ? 18.188 19.703 3.012 1 95.06 56 ILE A CA 1
ATOM 422 C C . ILE A 1 56 ? 19.312 20.688 3.357 1 95.06 56 ILE A C 1
ATOM 424 O O . ILE A 1 56 ? 20.172 20.969 2.523 1 95.06 56 ILE A O 1
ATOM 428 N N . VAL A 1 57 ? 19.406 21.203 4.586 1 94.62 57 VAL A N 1
ATOM 429 C CA . VAL A 1 57 ? 20.25 22.328 4.953 1 94.62 57 VAL A CA 1
ATOM 430 C C . VAL A 1 57 ? 21.719 21.938 4.801 1 94.62 57 VAL A C 1
ATOM 432 O O . VAL A 1 57 ? 22.516 22.688 4.23 1 94.62 57 VAL A O 1
ATOM 435 N N . PRO A 1 58 ? 22.094 20.719 5.273 1 93 58 PRO A N 1
ATOM 436 C CA . PRO A 1 58 ? 23.5 20.344 5.074 1 93 58 PRO A CA 1
ATOM 437 C C . PRO A 1 58 ? 23.875 20.219 3.6 1 93 58 PRO A C 1
ATOM 439 O O . PRO A 1 58 ? 25.016 20.484 3.223 1 93 58 PRO A O 1
ATOM 442 N N . GLN A 1 59 ? 22.953 19.828 2.773 1 91.81 59 GLN A N 1
ATOM 443 C CA . GLN A 1 59 ? 23.203 19.719 1.341 1 91.81 59 GLN A CA 1
ATOM 444 C C . GLN A 1 59 ? 23.406 21.094 0.703 1 91.81 59 GLN A C 1
ATOM 446 O O . GLN A 1 59 ? 24.016 21.203 -0.362 1 91.81 59 GLN A O 1
ATOM 451 N N . MET A 1 60 ? 22.891 22.109 1.381 1 92.81 60 MET A N 1
ATOM 452 C CA . MET A 1 60 ? 23.047 23.484 0.91 1 92.81 60 MET A CA 1
ATOM 453 C C . MET A 1 60 ? 24.312 24.125 1.479 1 92.81 60 MET A C 1
ATOM 455 O O . MET A 1 60 ? 24.641 25.266 1.145 1 92.81 60 MET A O 1
ATOM 459 N N . GLY A 1 61 ? 24.969 23.375 2.359 1 90.94 61 GLY A N 1
ATOM 460 C CA . GLY A 1 61 ? 26.188 23.891 2.971 1 90.94 61 GLY A CA 1
ATOM 461 C C . GLY A 1 61 ? 25.953 24.484 4.348 1 90.94 61 GLY A C 1
ATOM 462 O O . GLY A 1 61 ? 26.891 25 4.969 1 90.94 61 GLY A O 1
ATOM 463 N N . GLY A 1 62 ? 24.797 24.391 4.844 1 92.88 62 GLY A N 1
ATOM 464 C CA . GLY A 1 62 ? 24.469 24.969 6.137 1 92.88 62 GLY A CA 1
ATOM 465 C C . GLY A 1 62 ? 24.875 24.094 7.305 1 92.88 62 GLY A C 1
ATOM 466 O O . GLY A 1 62 ? 24.859 22.859 7.191 1 92.88 62 GLY A O 1
ATOM 467 N N . GLY A 1 63 ? 25.125 24.75 8.445 1 91 63 GLY A N 1
ATOM 468 C CA . GLY A 1 63 ? 25.469 24.062 9.672 1 91 63 GLY A CA 1
ATOM 469 C C . GLY A 1 63 ? 24.328 24.016 10.672 1 91 63 GLY A C 1
ATOM 470 O O . GLY A 1 63 ? 23.156 24.094 10.281 1 91 63 GLY A O 1
ATOM 471 N N . ASN A 1 64 ? 24.656 23.891 11.961 1 89.56 64 ASN A N 1
ATOM 472 C CA . ASN A 1 64 ? 23.656 23.75 13.008 1 89.56 64 ASN A CA 1
ATOM 473 C C . ASN A 1 64 ? 22.906 25.047 13.25 1 89.56 64 ASN A C 1
ATOM 475 O O . ASN A 1 64 ? 21.703 25.047 13.562 1 89.56 64 ASN A O 1
ATOM 479 N N . VAL A 1 65 ? 23.578 26.062 13.117 1 91.5 65 VAL A N 1
ATOM 480 C CA . VAL A 1 65 ? 22.953 27.375 13.344 1 91.5 65 VAL A CA 1
ATOM 481 C C . VAL A 1 65 ? 21.906 27.625 12.266 1 91.5 65 VAL A C 1
ATOM 483 O O . VAL A 1 65 ? 20.781 28.016 12.57 1 91.5 65 VAL A O 1
ATOM 486 N N . GLU A 1 66 ? 22.312 27.453 10.992 1 92.75 66 GLU A N 1
ATOM 487 C CA . GLU A 1 66 ? 21.375 27.641 9.883 1 92.75 66 GLU A CA 1
ATOM 488 C C . GLU A 1 66 ? 20.203 26.688 9.977 1 92.75 66 GLU A C 1
ATOM 490 O O . GLU A 1 66 ? 19.062 27.047 9.656 1 92.75 66 GLU A O 1
ATOM 495 N N . LYS A 1 67 ? 20.531 25.469 10.359 1 92.69 67 LYS A N 1
ATOM 496 C CA . LYS A 1 67 ? 19.469 24.469 10.523 1 92.69 67 LYS A CA 1
ATOM 497 C C . LYS A 1 67 ? 18.438 24.938 11.547 1 92.69 67 LYS A C 1
ATOM 499 O O . LYS A 1 67 ? 17.234 24.828 11.312 1 92.69 67 LYS A O 1
ATOM 504 N N . ALA A 1 68 ? 18.922 25.406 12.68 1 92.44 68 ALA A N 1
ATOM 505 C CA . ALA A 1 68 ? 18.031 25.906 13.719 1 92.44 68 ALA A CA 1
ATOM 506 C C . ALA A 1 68 ? 17.203 27.078 13.219 1 92.44 68 ALA A C 1
ATOM 508 O O . ALA A 1 68 ? 16 27.188 13.523 1 92.44 68 ALA A O 1
ATOM 509 N N . GLN A 1 69 ? 17.812 27.938 12.461 1 93.5 69 GLN A N 1
ATOM 510 C CA . GLN A 1 69 ? 17.125 29.094 11.93 1 93.5 69 GLN A CA 1
ATOM 511 C C . GLN A 1 69 ? 16.016 28.688 10.953 1 93.5 69 GLN A C 1
ATOM 513 O O . GLN A 1 69 ? 14.922 29.25 10.969 1 93.5 69 GLN A O 1
ATOM 518 N N . VAL A 1 70 ? 16.328 27.734 10.164 1 94.88 70 VAL A N 1
ATOM 519 C CA . VAL A 1 70 ? 15.367 27.266 9.164 1 94.88 70 VAL A CA 1
ATOM 520 C C . VAL A 1 70 ? 14.195 26.578 9.867 1 94.88 70 VAL A C 1
ATOM 522 O O . VAL A 1 70 ? 13.039 26.75 9.469 1 94.88 70 VAL A O 1
ATOM 525 N N . ILE A 1 71 ? 14.445 25.781 10.867 1 94.62 71 ILE A N 1
ATOM 526 C CA . ILE A 1 71 ? 13.398 25.109 11.625 1 94.62 71 ILE A CA 1
ATOM 527 C C . ILE A 1 71 ? 12.477 26.141 12.266 1 94.62 71 ILE A C 1
ATOM 529 O O . ILE A 1 71 ? 11.25 26.016 12.211 1 94.62 71 ILE A O 1
ATOM 533 N N . GLN A 1 72 ? 13.109 27.172 12.828 1 94.81 72 GLN A N 1
ATOM 534 C CA . GLN A 1 72 ? 12.32 28.234 13.445 1 94.81 72 GLN A CA 1
ATOM 535 C C . GLN A 1 72 ? 11.469 28.953 12.414 1 94.81 72 GLN A C 1
ATOM 537 O O . GLN A 1 72 ? 10.305 29.281 12.672 1 94.81 72 GLN A O 1
ATOM 542 N N . THR A 1 73 ? 12.031 29.203 11.289 1 96.25 73 THR A N 1
ATOM 543 C CA . THR A 1 73 ? 11.289 29.875 10.227 1 96.25 73 THR A CA 1
ATOM 544 C C . THR A 1 73 ? 10.133 29.016 9.734 1 96.25 73 THR A C 1
ATOM 546 O O . THR A 1 73 ? 9.031 29.516 9.516 1 96.25 73 THR A O 1
ATOM 549 N N . LEU A 1 74 ? 10.414 27.719 9.531 1 96.5 74 LEU A N 1
ATOM 550 C CA . LEU A 1 74 ? 9.391 26.797 9.07 1 96.5 74 LEU A CA 1
ATOM 551 C C . LEU A 1 74 ? 8.25 26.703 10.086 1 96.5 74 LEU A C 1
ATOM 553 O O . LEU A 1 74 ? 7.082 26.625 9.711 1 96.5 74 LEU A O 1
ATOM 557 N N . LEU A 1 75 ? 8.617 26.688 11.336 1 96.12 75 LEU A N 1
ATOM 558 C CA . LEU A 1 75 ? 7.617 26.641 12.391 1 96.12 75 LEU A CA 1
ATOM 559 C C . LEU A 1 75 ? 6.746 27.891 12.367 1 96.12 75 LEU A C 1
ATOM 561 O O . LEU A 1 75 ? 5.523 27.797 12.508 1 96.12 75 LEU A O 1
ATOM 565 N N . PHE A 1 76 ? 7.348 29 12.211 1 97.06 76 PHE A N 1
ATOM 566 C CA . PHE A 1 76 ? 6.629 30.266 12.172 1 97.06 76 PHE A CA 1
ATOM 567 C C . PHE A 1 76 ? 5.648 30.281 11 1 97.06 76 PHE A C 1
ATOM 569 O O . PHE A 1 76 ? 4.473 30.609 11.18 1 97.06 76 PHE A O 1
ATOM 576 N N . VAL A 1 77 ? 6.133 29.984 9.891 1 98.12 77 VAL A N 1
ATOM 577 C CA . VAL A 1 77 ? 5.312 30.016 8.68 1 98.12 77 VAL A CA 1
ATOM 578 C C . VAL A 1 77 ? 4.191 28.984 8.789 1 98.12 77 VAL A C 1
ATOM 580 O O . VAL A 1 77 ? 3.07 29.219 8.336 1 98.12 77 VAL A O 1
ATOM 583 N N . ALA A 1 78 ? 4.473 27.781 9.32 1 98.06 78 ALA A N 1
ATOM 584 C CA . ALA A 1 78 ? 3.447 26.766 9.523 1 98.06 78 ALA A CA 1
ATOM 585 C C . ALA A 1 78 ? 2.324 27.297 10.414 1 98.06 78 ALA A C 1
ATOM 587 O O . ALA A 1 78 ? 1.148 27.016 10.172 1 98.06 78 ALA A O 1
ATOM 588 N N . GLY A 1 79 ? 2.717 28 11.484 1 98.38 79 GLY A N 1
ATOM 589 C CA . GLY A 1 79 ? 1.714 28.609 12.352 1 98.38 79 GLY A CA 1
ATOM 590 C C . GLY A 1 79 ? 0.829 29.609 11.633 1 98.38 79 GLY A C 1
ATOM 591 O O . GLY A 1 79 ? -0.397 29.547 11.742 1 98.38 79 GLY A O 1
ATOM 592 N N . VAL A 1 80 ? 1.428 30.453 10.844 1 98.38 80 VAL A N 1
ATOM 593 C CA . VAL A 1 80 ? 0.695 31.469 10.102 1 98.38 80 VAL A CA 1
ATOM 594 C C . VAL A 1 80 ? -0.224 30.797 9.078 1 98.38 80 VAL A C 1
ATOM 596 O O . VAL A 1 80 ? -1.409 31.125 8.992 1 98.38 80 VAL A O 1
ATOM 599 N N . ASN A 1 81 ? 0.337 29.891 8.375 1 98.56 81 ASN A N 1
ATOM 600 C CA . ASN A 1 81 ? -0.417 29.203 7.324 1 98.56 81 ASN A CA 1
ATOM 601 C C . ASN A 1 81 ? -1.578 28.406 7.898 1 98.56 81 ASN A C 1
ATOM 603 O O . ASN A 1 81 ? -2.645 28.328 7.289 1 98.56 81 ASN A O 1
ATOM 607 N N . THR A 1 82 ? -1.345 27.719 9.023 1 98.75 82 THR A N 1
ATOM 608 C CA . THR A 1 82 ? -2.408 26.953 9.672 1 98.75 82 THR A CA 1
ATOM 609 C C . THR A 1 82 ? -3.557 27.875 10.078 1 98.75 82 THR A C 1
ATOM 611 O O . THR A 1 82 ? -4.727 27.547 9.883 1 98.75 82 THR A O 1
ATOM 614 N N . LEU A 1 83 ? -3.252 29.062 10.617 1 98.25 83 LEU A N 1
ATOM 615 C CA . LEU A 1 83 ? -4.277 30.016 11.008 1 98.25 83 LEU A CA 1
ATOM 616 C C . LEU A 1 83 ? -5.039 30.531 9.789 1 98.25 83 LEU A C 1
ATOM 618 O O . LEU A 1 83 ? -6.27 30.594 9.805 1 98.25 83 LEU A O 1
ATOM 622 N N . LEU A 1 84 ? -4.355 30.844 8.75 1 97.19 84 LEU A N 1
ATOM 623 C CA . LEU A 1 84 ? -4.996 31.359 7.543 1 97.19 84 LEU A CA 1
ATOM 624 C C . LEU A 1 84 ? -5.906 30.297 6.922 1 97.19 84 LEU A C 1
ATOM 626 O O . LEU A 1 84 ? -7.035 30.609 6.52 1 97.19 84 LEU A O 1
ATOM 630 N N . GLN A 1 85 ? -5.395 29.094 6.84 1 97.12 85 GLN A N 1
ATOM 631 C CA . GLN A 1 85 ? -6.191 28.016 6.27 1 97.12 85 GLN A CA 1
ATOM 632 C C . GLN A 1 85 ? -7.426 27.734 7.121 1 97.12 85 GLN A C 1
ATOM 634 O O . GLN A 1 85 ? -8.5 27.453 6.59 1 97.12 85 GLN A O 1
ATOM 639 N N . SER A 1 86 ? -7.312 27.766 8.453 1 95.69 86 SER A N 1
ATOM 640 C CA . SER A 1 86 ? -8.414 27.469 9.359 1 95.69 86 SER A CA 1
ATOM 641 C C . SER A 1 86 ? -9.422 28.609 9.414 1 95.69 86 SER A C 1
ATOM 643 O O . SER A 1 86 ? -10.609 28.391 9.656 1 95.69 86 SER A O 1
ATOM 645 N N . TRP A 1 87 ? -8.977 29.844 9.164 1 94.62 87 TRP A N 1
ATOM 646 C CA . TRP A 1 87 ? -9.867 31 9.234 1 94.62 87 TRP A CA 1
ATOM 647 C C . TRP A 1 87 ? -10.531 31.25 7.883 1 94.62 87 TRP A C 1
ATOM 649 O O . TRP A 1 87 ? -11.727 31.547 7.816 1 94.62 87 TRP A O 1
ATOM 659 N N . PHE A 1 88 ? -9.734 31.109 6.777 1 93.75 88 PHE A N 1
ATOM 660 C CA . PHE A 1 88 ? -10.234 31.609 5.5 1 93.75 88 PHE A CA 1
ATOM 661 C C . PHE A 1 88 ? -10.234 30.5 4.449 1 93.75 88 PHE A C 1
ATOM 663 O O . PHE A 1 88 ? -10.891 30.625 3.416 1 93.75 88 PHE A O 1
ATOM 670 N N . GLY A 1 89 ? -9.461 29.547 4.66 1 94.88 89 GLY A N 1
ATOM 671 C CA . GLY A 1 89 ? -9.352 28.5 3.662 1 94.88 89 GLY A CA 1
ATOM 672 C C . GLY A 1 89 ? -10.516 27.531 3.682 1 94.88 89 GLY A C 1
ATOM 673 O O . GLY A 1 89 ? -11.664 27.922 3.455 1 94.88 89 GLY A O 1
ATOM 674 N N . THR A 1 90 ? -10.219 26.297 4.051 1 94.25 90 THR A N 1
ATOM 675 C CA . THR A 1 90 ? -11.266 25.297 4.078 1 94.25 90 THR A CA 1
ATOM 676 C C . THR A 1 90 ? -12.062 25.375 5.379 1 94.25 90 THR A C 1
ATOM 678 O O . THR A 1 90 ? -13.172 24.844 5.469 1 94.25 90 THR A O 1
ATOM 681 N N . ARG A 1 91 ? -11.5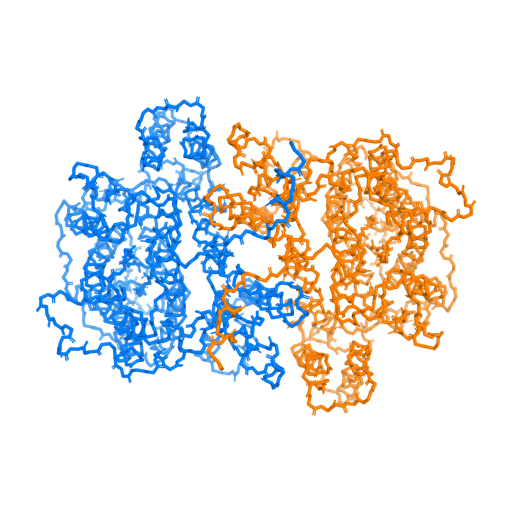23 25.938 6.457 1 94.81 91 ARG A N 1
ATOM 682 C CA . ARG A 1 91 ? -12.102 26.016 7.793 1 94.81 91 ARG A CA 1
ATOM 683 C C . ARG A 1 91 ? -12.156 24.641 8.453 1 94.81 91 ARG A C 1
ATOM 685 O O . ARG A 1 91 ? -12.961 24.406 9.352 1 94.81 91 ARG A O 1
ATOM 692 N N . LEU A 1 92 ? -11.398 23.703 7.906 1 96.5 92 LEU A N 1
ATOM 693 C CA . LEU A 1 92 ? -11.25 22.375 8.492 1 96.5 92 LEU A CA 1
ATOM 694 C C . LEU A 1 92 ? -10.141 22.359 9.539 1 96.5 92 LEU A C 1
ATOM 696 O O . LEU A 1 92 ? -9.289 23.25 9.562 1 96.5 92 LEU A O 1
ATOM 700 N N . PRO A 1 93 ? -10.18 21.469 10.445 1 97.12 93 PRO A N 1
ATOM 701 C CA . PRO A 1 93 ? -9.109 21.359 11.445 1 97.12 93 PRO A CA 1
ATOM 702 C C . PRO A 1 93 ? -7.855 20.688 10.891 1 97.12 93 PRO A C 1
ATOM 704 O O . PRO A 1 93 ? -7.535 19.562 11.266 1 97.12 93 PRO A O 1
ATOM 707 N N . VAL A 1 94 ? -7.145 21.375 10.07 1 98.12 94 VAL A N 1
ATOM 708 C CA . VAL A 1 94 ? -5.93 20.844 9.461 1 98.12 94 VAL A CA 1
ATOM 709 C C . VAL A 1 94 ? -4.742 21.734 9.805 1 98.12 94 VAL A C 1
ATOM 711 O O . VAL A 1 94 ? -4.887 22.953 9.906 1 98.12 94 VAL A O 1
ATOM 714 N N . VAL A 1 95 ? -3.674 21.141 10.078 1 98.62 95 VAL A N 1
ATOM 715 C CA . VAL A 1 95 ? -2.396 21.828 10.242 1 98.62 95 VAL A CA 1
ATOM 716 C C . VAL A 1 95 ? -1.669 21.891 8.906 1 98.62 95 VAL A C 1
ATOM 718 O O . VAL A 1 95 ? -1.642 20.906 8.156 1 98.62 95 VAL A O 1
ATOM 721 N N . ILE A 1 96 ? -1.211 23.031 8.539 1 98.56 96 ILE A N 1
ATOM 722 C CA . ILE A 1 96 ? -0.455 23.219 7.309 1 98.56 96 ILE A CA 1
ATOM 723 C C . ILE A 1 96 ? 1.037 23.297 7.621 1 98.56 96 ILE A C 1
ATOM 725 O O . ILE A 1 96 ? 1.474 24.141 8.406 1 98.56 96 ILE A O 1
ATOM 729 N N . GLY A 1 97 ? 1.807 22.391 7.148 1 97.25 97 GLY A N 1
ATOM 730 C CA . GLY A 1 97 ? 3.236 22.328 7.402 1 97.25 97 GLY A CA 1
ATOM 731 C C . GLY A 1 97 ? 4.047 21.969 6.172 1 97.25 97 GLY A C 1
ATOM 732 O O . GLY A 1 97 ? 3.594 22.172 5.043 1 97.25 97 GLY A O 1
ATOM 733 N N . GLY A 1 98 ? 5.266 21.641 6.406 1 95.81 98 GLY A N 1
ATOM 734 C CA . GLY A 1 98 ? 6.145 21.25 5.312 1 95.81 98 GLY A CA 1
ATOM 735 C C . GLY A 1 98 ? 5.773 19.906 4.703 1 95.81 98 GLY A C 1
ATOM 736 O O . GLY A 1 98 ? 4.961 19.172 5.266 1 95.81 98 GLY A O 1
ATOM 737 N N . SER A 1 99 ? 6.316 19.672 3.514 1 95 99 SER A N 1
ATOM 738 C CA . SER A 1 99 ? 6 18.438 2.783 1 95 99 SER A CA 1
ATOM 739 C C . SER A 1 99 ? 7.266 17.672 2.414 1 95 99 SER A C 1
ATOM 741 O O . SER A 1 99 ? 8.25 18.281 1.965 1 95 99 SER A O 1
ATOM 743 N N . PHE A 1 100 ? 7.207 16.391 2.559 1 93.44 100 PHE A N 1
ATOM 744 C CA . PHE A 1 100 ? 8.312 15.523 2.166 1 93.44 100 PHE A CA 1
ATOM 745 C C . PHE A 1 100 ? 8.516 15.555 0.656 1 93.44 100 PHE A C 1
ATOM 747 O O . PHE A 1 100 ? 9.609 15.25 0.167 1 93.44 100 PHE A O 1
ATOM 754 N N . ARG A 1 101 ? 7.559 15.953 -0.035 1 92.19 101 ARG A N 1
ATOM 755 C CA . ARG A 1 101 ? 7.598 15.914 -1.493 1 92.19 101 ARG A CA 1
ATOM 756 C C . ARG A 1 101 ? 8.492 17.016 -2.047 1 92.19 101 ARG A C 1
ATOM 758 O O . ARG A 1 101 ? 8.883 16.984 -3.217 1 92.19 101 ARG A O 1
ATOM 765 N N . PHE A 1 102 ? 8.875 17.953 -1.236 1 95.88 102 PHE A N 1
ATOM 766 C CA . PHE A 1 102 ? 9.727 19.047 -1.688 1 95.88 102 PHE A CA 1
ATOM 767 C C . PHE A 1 102 ? 11.195 18.719 -1.466 1 95.88 102 PHE A C 1
ATOM 769 O O . PHE A 1 102 ? 12.07 19.469 -1.899 1 95.88 102 PHE A O 1
ATOM 776 N N . ILE A 1 103 ? 11.445 17.609 -0.855 1 94 103 ILE A N 1
ATOM 777 C CA . ILE A 1 103 ? 12.828 17.281 -0.514 1 94 103 ILE A CA 1
ATOM 778 C C . ILE A 1 103 ? 13.625 17.016 -1.789 1 94 103 ILE A C 1
ATOM 780 O O . ILE A 1 103 ? 14.703 17.578 -1.979 1 94 103 ILE A O 1
ATOM 784 N N . MET A 1 104 ? 13.047 16.219 -2.67 1 90.62 104 MET A N 1
ATOM 785 C CA . MET A 1 104 ? 13.773 15.844 -3.877 1 90.62 104 MET A CA 1
ATOM 786 C C . MET A 1 104 ? 14.062 17.062 -4.746 1 90.62 104 MET A C 1
ATOM 788 O O . MET A 1 104 ? 15.219 17.297 -5.121 1 90.62 104 MET A O 1
ATOM 792 N N . PRO A 1 105 ? 13.094 17.812 -5.039 1 92.19 105 PRO A N 1
ATOM 793 C CA . PRO A 1 105 ? 13.406 19 -5.84 1 92.19 105 PRO A CA 1
ATOM 794 C C . PRO A 1 105 ? 14.336 19.984 -5.117 1 92.19 105 PRO A C 1
ATOM 796 O O . PRO A 1 105 ? 15.164 20.641 -5.75 1 92.19 105 PRO A O 1
ATOM 799 N N . ALA A 1 106 ? 14.273 20.094 -3.816 1 93.62 106 ALA A N 1
ATOM 800 C CA . ALA A 1 106 ? 15.164 20.953 -3.055 1 93.62 106 ALA A CA 1
ATOM 801 C C . ALA A 1 106 ? 16.609 20.469 -3.143 1 93.62 106 ALA A C 1
ATOM 803 O O . ALA A 1 106 ? 17.531 21.266 -3.252 1 93.62 106 ALA A O 1
ATOM 804 N N . VAL A 1 107 ? 16.75 19.203 -3.111 1 89.81 107 VAL A N 1
ATOM 805 C CA . VAL A 1 107 ? 18.094 18.625 -3.213 1 89.81 107 VAL A CA 1
ATOM 806 C C . VAL A 1 107 ? 18.641 18.844 -4.617 1 89.81 107 VAL A C 1
ATOM 808 O O . VAL A 1 107 ? 19.828 19.125 -4.789 1 89.81 107 VAL A O 1
ATOM 811 N N . PHE A 1 108 ? 17.766 18.719 -5.617 1 87.25 108 PHE A N 1
ATOM 812 C CA . PHE A 1 108 ? 18.188 18.984 -6.988 1 87.25 108 PHE A CA 1
ATOM 813 C C . PHE A 1 108 ? 18.688 20.422 -7.129 1 87.25 108 PHE A C 1
ATOM 815 O O . PHE A 1 108 ? 19.688 20.672 -7.812 1 87.25 108 PHE A O 1
ATOM 822 N N . ILE A 1 109 ? 18.078 21.328 -6.441 1 88.56 109 ILE A N 1
ATOM 823 C CA . ILE A 1 109 ? 18.469 22.734 -6.5 1 88.56 109 ILE A CA 1
ATOM 824 C C . ILE A 1 109 ? 19.75 22.953 -5.715 1 88.56 109 ILE A C 1
ATOM 826 O O . ILE A 1 109 ? 20.672 23.625 -6.191 1 88.56 109 ILE A O 1
ATOM 830 N N . ALA A 1 110 ? 19.859 22.344 -4.578 1 88.94 110 ALA A N 1
ATOM 831 C CA . ALA A 1 110 ? 21.016 22.516 -3.705 1 88.94 110 ALA A CA 1
ATOM 832 C C . ALA A 1 110 ? 22.281 21.984 -4.371 1 88.94 110 ALA A C 1
ATOM 834 O O . ALA A 1 110 ? 23.375 22.547 -4.18 1 88.94 110 ALA A O 1
ATOM 835 N N . LEU A 1 111 ? 22.141 20.922 -5.156 1 85.19 111 LEU A N 1
ATOM 836 C CA . LEU A 1 111 ? 23.312 20.281 -5.742 1 85.19 111 LEU A CA 1
ATOM 837 C C . LEU A 1 111 ? 23.578 20.797 -7.152 1 85.19 111 LEU A C 1
ATOM 839 O O . LEU A 1 111 ? 24.453 20.297 -7.852 1 85.19 111 LEU A O 1
ATOM 843 N N . SER A 1 112 ? 22.859 21.766 -7.531 1 83.88 112 SER A N 1
ATOM 844 C CA . SER A 1 112 ? 23.094 22.344 -8.852 1 83.88 112 SER A CA 1
ATOM 845 C C . SER A 1 112 ? 24.469 22.969 -8.945 1 83.88 112 SER A C 1
ATOM 847 O O . SER A 1 112 ? 24.984 23.516 -7.969 1 83.88 112 SER A O 1
ATOM 849 N N . ASN A 1 113 ? 25.078 22.859 -10.062 1 76.44 113 ASN A N 1
ATOM 850 C CA . ASN A 1 113 ? 26.438 23.297 -10.32 1 76.44 113 ASN A CA 1
ATOM 851 C C . ASN A 1 113 ? 26.578 24.812 -10.133 1 76.44 113 ASN A C 1
ATOM 853 O O . ASN A 1 113 ? 27.672 25.312 -9.898 1 76.44 113 ASN A O 1
ATOM 857 N N . GLN A 1 114 ? 25.562 25.438 -10.211 1 77.25 114 GLN A N 1
ATOM 858 C CA . GLN A 1 114 ? 25.594 26.891 -10.125 1 77.25 114 GLN A CA 1
ATOM 859 C C . GLN A 1 114 ? 26.109 27.359 -8.766 1 77.25 114 GLN A C 1
ATOM 861 O O . GLN A 1 114 ? 26.703 28.438 -8.656 1 77.25 114 GLN A O 1
ATOM 866 N N . TYR A 1 115 ? 26.078 26.5 -7.809 1 75.56 115 TYR A N 1
ATOM 867 C CA . TYR A 1 115 ? 26.406 26.953 -6.461 1 75.56 115 TYR A CA 1
ATOM 868 C C . TYR A 1 115 ? 27.75 26.406 -6.012 1 75.56 115 TYR A C 1
ATOM 870 O O . TYR A 1 115 ? 28.25 26.766 -4.938 1 75.56 115 TYR A O 1
ATOM 878 N N . ASN A 1 116 ? 28.281 25.609 -6.809 1 73.94 116 ASN A N 1
ATOM 879 C CA . ASN A 1 116 ? 29.609 25.078 -6.5 1 73.94 116 ASN A CA 1
ATOM 880 C C . ASN A 1 116 ? 30.688 26.156 -6.582 1 73.94 116 ASN A C 1
ATOM 882 O O . ASN A 1 116 ? 31.797 25.969 -6.078 1 73.94 116 ASN A O 1
ATOM 886 N N . THR A 1 117 ? 30.344 27.203 -7.137 1 75.06 117 THR A N 1
ATOM 887 C CA . THR A 1 117 ? 31.297 28.281 -7.293 1 75.06 117 THR A CA 1
ATOM 888 C C . THR A 1 117 ? 31.562 28.969 -5.953 1 75.06 117 THR A C 1
ATOM 890 O O . THR A 1 117 ? 32.594 29.625 -5.785 1 75.06 117 THR A O 1
ATOM 893 N N . TYR A 1 118 ? 30.641 28.797 -5.07 1 81.12 118 TYR A N 1
ATOM 894 C CA . TYR A 1 118 ? 30.797 29.453 -3.771 1 81.12 118 TYR A CA 1
ATOM 895 C C . TYR A 1 118 ? 31.578 28.547 -2.812 1 81.12 118 TYR A C 1
ATOM 897 O O . TYR A 1 118 ? 31.109 27.453 -2.469 1 81.12 118 TYR A O 1
ATOM 905 N N . LEU A 1 119 ? 32.719 28.984 -2.359 1 79.94 119 LEU A N 1
ATOM 906 C CA . LEU A 1 119 ? 33.625 28.188 -1.52 1 79.94 119 LEU A CA 1
ATOM 907 C C . LEU A 1 119 ? 33.219 28.281 -0.054 1 79.94 119 LEU A C 1
ATOM 909 O O . LEU A 1 119 ? 33.375 27.328 0.703 1 79.94 119 LEU A O 1
ATOM 913 N N . ASP A 1 120 ? 32.625 29.391 0.234 1 89.06 120 ASP A N 1
ATOM 914 C CA . ASP A 1 120 ? 32.156 29.562 1.604 1 89.06 120 ASP 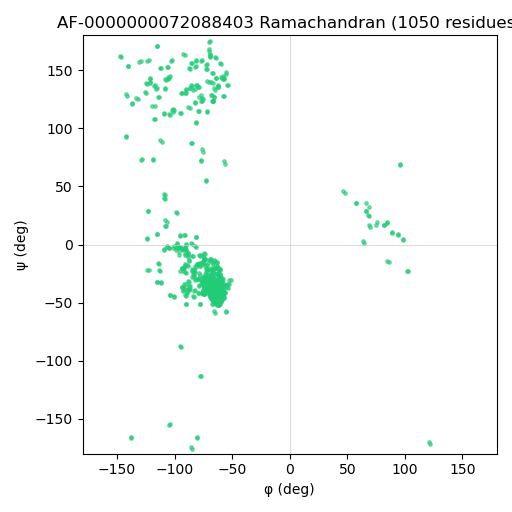A CA 1
ATOM 915 C C . ASP A 1 120 ? 30.797 28.875 1.808 1 89.06 120 ASP A C 1
ATOM 917 O O . ASP A 1 120 ? 29.828 29.203 1.129 1 89.06 120 ASP A O 1
ATOM 921 N N . PRO A 1 121 ? 30.734 27.953 2.756 1 90.44 121 PRO A N 1
ATOM 922 C CA . PRO A 1 121 ? 29.5 27.188 2.967 1 90.44 121 PRO A CA 1
ATOM 923 C C . PRO A 1 121 ? 28.328 28.078 3.363 1 90.44 121 PRO A C 1
ATOM 925 O O . PRO A 1 121 ? 27.188 27.797 2.98 1 90.44 121 PRO A O 1
ATOM 928 N N . ARG A 1 122 ? 28.578 29.078 4.062 1 90.38 122 ARG A N 1
ATOM 929 C CA . ARG A 1 122 ? 27.5 29.969 4.488 1 90.38 122 ARG A CA 1
ATOM 930 C C . ARG A 1 122 ? 26.938 30.75 3.309 1 90.38 122 ARG A C 1
ATOM 932 O O . ARG A 1 122 ? 25.734 30.984 3.23 1 90.38 122 ARG A O 1
ATOM 939 N N . GLU A 1 123 ? 27.812 31.172 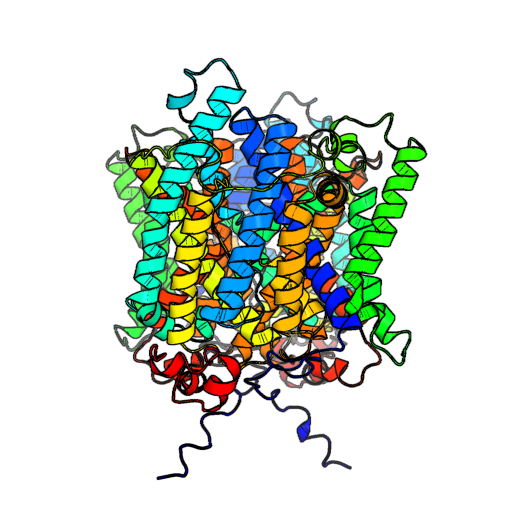2.475 1 91.56 123 GLU A N 1
ATOM 940 C CA . GLU A 1 123 ? 27.359 31.875 1.28 1 91.56 123 GLU A CA 1
ATOM 941 C C . GLU A 1 123 ? 26.625 30.938 0.326 1 91.56 123 GLU A C 1
ATOM 943 O O . GLU A 1 123 ? 25.656 31.344 -0.328 1 91.56 123 GLU A O 1
ATOM 948 N N . ARG A 1 124 ? 27.125 29.781 0.242 1 92.5 124 ARG A N 1
ATOM 949 C CA . ARG A 1 124 ? 26.453 28.781 -0.582 1 92.5 124 ARG A CA 1
ATOM 950 C C . ARG A 1 124 ? 25.031 28.531 -0.082 1 92.5 124 ARG A C 1
ATOM 952 O O . ARG A 1 124 ? 24.094 28.422 -0.878 1 92.5 124 ARG A O 1
ATOM 959 N N . PHE A 1 125 ? 24.953 28.438 1.208 1 94.56 125 PHE A N 1
ATOM 960 C CA . PHE A 1 125 ? 23.656 28.234 1.832 1 94.56 125 PHE A CA 1
ATOM 961 C C . PHE A 1 125 ? 22.703 29.375 1.497 1 94.56 125 PHE A C 1
ATOM 963 O O . PHE A 1 125 ? 21.562 29.141 1.067 1 94.56 125 PHE A O 1
ATOM 970 N N . LYS A 1 126 ? 23.156 30.547 1.614 1 93.94 126 LYS A N 1
ATOM 971 C CA . LYS A 1 126 ? 22.328 31.719 1.383 1 93.94 126 LYS A CA 1
ATOM 972 C C . LYS A 1 126 ? 21.875 31.797 -0.074 1 93.94 126 LYS A C 1
ATOM 974 O O . LYS A 1 126 ? 20.719 32.094 -0.356 1 93.94 126 LYS A O 1
ATOM 979 N N . GLN A 1 127 ? 22.75 31.516 -0.95 1 92.75 127 GLN A N 1
ATOM 980 C CA . GLN A 1 127 ? 22.422 31.594 -2.371 1 92.75 127 GLN A CA 1
ATOM 981 C C . GLN A 1 127 ? 21.438 30.5 -2.766 1 92.75 127 GLN A C 1
ATOM 983 O O . GLN A 1 127 ? 20.531 30.734 -3.572 1 92.75 127 GLN A O 1
ATOM 988 N N . SER A 1 128 ? 21.688 29.312 -2.234 1 93.25 128 SER A N 1
ATOM 989 C CA . SER A 1 128 ? 20.766 28.203 -2.502 1 93.25 128 SER A CA 1
ATOM 990 C C . SER A 1 128 ? 19.375 28.5 -1.957 1 93.25 128 SER A C 1
ATOM 992 O O . SER A 1 128 ? 18.375 28.188 -2.602 1 93.25 128 SER A O 1
ATOM 994 N N . MET A 1 129 ? 19.344 29.125 -0.784 1 94.88 129 MET A N 1
ATOM 995 C CA . MET A 1 129 ? 18.062 29.469 -0.169 1 94.88 129 MET A CA 1
ATOM 996 C C . MET A 1 129 ? 17.344 30.547 -0.966 1 94.88 129 MET A C 1
ATOM 998 O O . MET A 1 129 ? 16.125 30.547 -1.078 1 94.88 129 MET A O 1
ATOM 1002 N N . ARG A 1 130 ? 18.109 31.453 -1.524 1 95.19 130 ARG A N 1
ATOM 1003 C CA . ARG A 1 130 ? 17.531 32.531 -2.34 1 95.19 130 ARG A CA 1
ATOM 1004 C C . ARG A 1 130 ? 16.906 31.953 -3.605 1 95.19 130 ARG A C 1
ATOM 1006 O O . ARG A 1 130 ? 15.844 32.438 -4.039 1 95.19 130 ARG A O 1
ATOM 1013 N N . SER A 1 131 ? 17.531 31 -4.129 1 93.81 131 SER A N 1
ATOM 1014 C CA . SER A 1 131 ? 16.984 30.359 -5.309 1 93.81 131 SER A CA 1
ATOM 1015 C C . SER A 1 131 ? 15.711 29.578 -4.973 1 93.81 131 SER A C 1
ATOM 1017 O O . SER A 1 131 ? 14.766 29.547 -5.762 1 93.81 131 SER A O 1
ATOM 1019 N N . MET A 1 132 ? 15.773 28.938 -3.816 1 94.38 132 MET A N 1
ATOM 1020 C CA . MET A 1 132 ? 14.594 28.203 -3.35 1 94.38 132 MET A CA 1
ATOM 1021 C C . MET A 1 132 ? 13.422 29.156 -3.135 1 94.38 132 MET A C 1
ATOM 1023 O O . MET A 1 132 ? 12.289 28.859 -3.512 1 94.38 132 MET A O 1
ATOM 1027 N N . GLN A 1 133 ? 13.703 30.25 -2.588 1 96 133 GLN A N 1
ATOM 1028 C CA . GLN A 1 133 ? 12.695 31.266 -2.318 1 96 133 GLN A CA 1
ATOM 1029 C C . GLN A 1 133 ? 12.023 31.734 -3.607 1 96 133 GLN A C 1
ATOM 1031 O O . GLN A 1 133 ? 10.797 31.781 -3.693 1 96 133 GLN A O 1
ATOM 1036 N N . GLY A 1 134 ? 12.82 32.031 -4.543 1 96.12 134 GLY A N 1
ATOM 1037 C CA . GLY A 1 134 ? 12.281 32.5 -5.812 1 96.12 134 GLY A CA 1
ATOM 1038 C C . GLY A 1 134 ? 11.453 31.453 -6.523 1 96.12 134 GLY A C 1
ATOM 1039 O O . GLY A 1 134 ? 10.383 31.75 -7.051 1 96.12 134 GLY A O 1
ATOM 1040 N N . ALA A 1 135 ? 11.938 30.25 -6.535 1 96.69 135 ALA A N 1
ATOM 1041 C CA . ALA A 1 135 ? 11.242 29.156 -7.207 1 96.69 135 ALA A CA 1
ATOM 1042 C C . ALA A 1 135 ? 9.906 28.859 -6.539 1 96.69 135 ALA A C 1
ATOM 1044 O O . ALA A 1 135 ? 8.898 28.641 -7.219 1 96.69 135 ALA A O 1
ATOM 1045 N N . LEU A 1 136 ? 9.859 28.906 -5.234 1 97.31 136 LEU A N 1
ATOM 1046 C CA . LEU A 1 136 ? 8.633 28.625 -4.496 1 97.31 136 LEU A CA 1
ATOM 1047 C C . LEU A 1 136 ? 7.609 29.734 -4.695 1 97.31 136 LEU A C 1
ATOM 1049 O O . LEU A 1 136 ? 6.418 29.469 -4.855 1 97.31 136 LEU A O 1
ATOM 1053 N N . MET A 1 137 ? 8.023 30.953 -4.699 1 97.88 137 MET A N 1
ATOM 1054 C CA . MET A 1 137 ? 7.125 32.094 -4.844 1 97.88 137 MET A CA 1
ATOM 1055 C C . MET A 1 137 ? 6.422 32.062 -6.195 1 97.88 137 MET A C 1
ATOM 1057 O O . MET A 1 137 ? 5.203 32.25 -6.27 1 97.88 137 MET A O 1
ATOM 1061 N N . ILE A 1 138 ? 7.16 31.75 -7.195 1 97.69 138 ILE A N 1
ATOM 1062 C CA . ILE A 1 138 ? 6.566 31.719 -8.523 1 97.69 138 ILE A CA 1
ATOM 1063 C C . ILE A 1 138 ? 5.723 30.453 -8.68 1 97.69 138 ILE A C 1
ATOM 1065 O O . ILE A 1 138 ? 4.633 30.5 -9.258 1 97.69 138 ILE A O 1
ATOM 1069 N N . ALA A 1 139 ? 6.258 29.375 -8.195 1 97.5 139 ALA A N 1
ATOM 1070 C CA . ALA A 1 139 ? 5.527 28.109 -8.305 1 97.5 139 ALA A CA 1
ATOM 1071 C C . ALA A 1 139 ? 4.188 28.188 -7.574 1 97.5 139 ALA A C 1
ATOM 1073 O O . ALA A 1 139 ? 3.229 27.516 -7.949 1 97.5 139 ALA A O 1
ATOM 1074 N N . SER A 1 140 ? 4.078 29 -6.535 1 97.94 140 SER A N 1
ATOM 1075 C CA . SER A 1 140 ? 2.875 29.141 -5.719 1 97.94 140 SER A CA 1
ATOM 1076 C C . SER A 1 140 ? 1.714 29.688 -6.535 1 97.94 140 SER A C 1
ATOM 1078 O O . SER A 1 140 ? 0.552 29.547 -6.148 1 97.94 140 SER A O 1
ATOM 1080 N N . VAL A 1 141 ? 1.963 30.219 -7.656 1 97.31 141 VAL A N 1
ATOM 1081 C CA . VAL A 1 141 ? 0.941 30.828 -8.508 1 97.31 141 VAL A CA 1
ATOM 1082 C C . VAL A 1 141 ? 0.016 29.734 -9.055 1 97.31 141 VAL A C 1
ATOM 1084 O O . VAL A 1 141 ? -1.185 29.969 -9.219 1 97.31 141 VAL A O 1
ATOM 1087 N N . LEU A 1 142 ? 0.544 28.578 -9.195 1 96.38 142 LEU A N 1
ATOM 1088 C CA . LEU A 1 142 ? -0.222 27.484 -9.789 1 96.38 142 LEU A CA 1
ATOM 1089 C C . LEU A 1 142 ? -1.396 27.094 -8.891 1 96.38 142 LEU A C 1
ATOM 1091 O O . LEU A 1 142 ? -2.553 27.172 -9.312 1 96.38 142 LEU A O 1
ATOM 1095 N N . PRO A 1 143 ? -1.135 26.734 -7.668 1 97.12 143 PRO A N 1
ATOM 1096 C CA . PRO A 1 143 ? -2.283 26.391 -6.82 1 97.12 143 PRO A CA 1
ATOM 1097 C C . PRO A 1 143 ? -3.15 27.609 -6.5 1 97.12 143 PRO A C 1
ATOM 1099 O O . PRO A 1 143 ? -4.363 27.484 -6.332 1 97.12 143 PRO A O 1
ATOM 1102 N N . THR A 1 144 ? -2.59 28.797 -6.438 1 97.5 144 THR A N 1
ATOM 1103 C CA . THR A 1 144 ? -3.359 30.016 -6.172 1 97.5 144 THR A CA 1
ATOM 1104 C C . THR A 1 144 ? -4.371 30.266 -7.285 1 97.5 144 THR A C 1
ATOM 1106 O O . THR A 1 144 ? -5.555 30.484 -7.016 1 97.5 144 THR A O 1
ATOM 1109 N N . LEU A 1 145 ? -3.92 30.125 -8.461 1 96.56 145 LEU A N 1
ATOM 1110 C CA . LEU A 1 145 ? -4.809 30.328 -9.602 1 96.56 145 LEU A CA 1
ATOM 1111 C C . LEU A 1 145 ? -5.781 29.172 -9.75 1 96.56 145 LEU A C 1
ATOM 1113 O O . LEU A 1 145 ? -6.965 29.391 -10.031 1 96.56 145 LEU A O 1
ATOM 1117 N N . ALA A 1 146 ? -5.27 28 -9.562 1 95.5 146 ALA A N 1
ATOM 1118 C CA . ALA A 1 146 ? -6.145 26.844 -9.656 1 95.5 146 ALA A CA 1
ATOM 1119 C C . ALA A 1 146 ? -7.273 26.922 -8.633 1 95.5 146 ALA A C 1
ATOM 1121 O O . ALA A 1 146 ? -8.398 26.5 -8.906 1 95.5 146 ALA A O 1
ATOM 1122 N N . GLY A 1 147 ? -6.949 27.422 -7.48 1 95.62 147 GLY A N 1
ATOM 1123 C CA . GLY A 1 147 ? -7.926 27.484 -6.402 1 95.62 147 GLY A CA 1
ATOM 1124 C C . GLY A 1 147 ? -8.906 28.625 -6.555 1 95.62 147 GLY A C 1
ATOM 1125 O O . GLY A 1 147 ? -10.117 28.422 -6.574 1 95.62 147 GLY A O 1
ATOM 1126 N N . PHE A 1 148 ? -8.469 29.844 -6.762 1 94.69 148 PHE A N 1
ATOM 1127 C CA . PHE A 1 148 ? -9.312 31.016 -6.703 1 94.69 148 PHE A CA 1
ATOM 1128 C C . PHE A 1 148 ? -10.023 31.25 -8.031 1 94.69 148 PHE A C 1
ATOM 1130 O O . PHE A 1 148 ? -11.094 31.859 -8.078 1 94.69 148 PHE A O 1
ATOM 1137 N N . LEU A 1 149 ? -9.453 30.688 -9.156 1 93.75 149 LEU A N 1
ATOM 1138 C CA . LEU A 1 149 ? -10.133 30.828 -10.438 1 93.75 149 LEU A CA 1
ATOM 1139 C C . LEU A 1 149 ? -11.117 29.688 -10.656 1 93.75 149 LEU A C 1
ATOM 1141 O O . LEU A 1 149 ? -11.859 29.688 -11.648 1 93.75 149 LEU A O 1
ATOM 1145 N N . GLY A 1 150 ? -11.117 28.719 -9.867 1 92.12 150 GLY A N 1
ATOM 1146 C CA . GLY A 1 150 ? -12.133 27.688 -9.906 1 92.12 150 GLY A CA 1
ATOM 1147 C C . GLY A 1 150 ? -11.734 26.484 -10.734 1 92.12 150 GLY A C 1
ATOM 1148 O O . GLY A 1 150 ? -12.539 25.562 -10.953 1 92.12 150 GLY A O 1
ATOM 1149 N N . PHE A 1 151 ? -10.516 26.406 -11.164 1 93.56 151 PHE A N 1
ATOM 1150 C CA . PHE A 1 151 ? -10.078 25.266 -11.945 1 93.56 151 PHE A CA 1
ATOM 1151 C C . PHE A 1 151 ? -10.062 24 -11.094 1 93.56 151 PHE A C 1
ATOM 1153 O O . PHE A 1 151 ? -10.43 22.922 -11.57 1 93.56 151 PHE A O 1
ATOM 1160 N N . TRP A 1 152 ? -9.586 24.141 -9.867 1 95.44 152 TRP A N 1
ATOM 1161 C CA . TRP A 1 152 ? -9.539 22.984 -8.984 1 95.44 152 TRP A CA 1
ATOM 1162 C C . TRP A 1 152 ? -10.938 22.531 -8.609 1 95.44 152 TRP A C 1
ATOM 1164 O O . TRP A 1 152 ? -11.156 21.344 -8.336 1 95.44 152 TRP A O 1
ATOM 1174 N N . ARG A 1 153 ? -11.852 23.453 -8.617 1 93.62 153 ARG A N 1
ATOM 1175 C CA . ARG A 1 153 ? -13.258 23.109 -8.406 1 93.62 153 ARG A CA 1
ATOM 1176 C C . ARG A 1 153 ? -13.766 22.156 -9.492 1 93.62 153 ARG A C 1
ATOM 1178 O O . ARG A 1 153 ? -14.484 21.203 -9.203 1 93.62 153 ARG A O 1
ATOM 1185 N N . ILE A 1 154 ? -13.391 22.422 -10.695 1 92.94 154 ILE A N 1
ATOM 1186 C CA . ILE A 1 154 ? -13.812 21.609 -11.828 1 92.94 154 ILE A CA 1
ATOM 1187 C C . ILE A 1 154 ? -13.234 20.203 -11.703 1 92.94 154 ILE A C 1
ATOM 1189 O O . ILE A 1 154 ? -13.938 19.219 -11.93 1 92.94 154 ILE A O 1
ATOM 1193 N N . VAL A 1 155 ? -12.055 20.094 -11.297 1 93.38 155 VAL A N 1
ATOM 1194 C CA . VAL A 1 155 ? -11.391 18.797 -11.164 1 93.38 155 VAL A CA 1
ATOM 1195 C C . VAL A 1 155 ? -12.023 18 -10.023 1 93.38 155 VAL A C 1
ATOM 1197 O O . VAL A 1 155 ? -12.336 16.828 -10.188 1 93.38 155 VAL A O 1
ATOM 1200 N N . THR A 1 156 ? -12.242 18.641 -8.906 1 93.75 156 THR A N 1
ATOM 1201 C CA . THR A 1 156 ? -12.695 17.938 -7.711 1 93.75 156 THR A CA 1
ATOM 1202 C C . THR A 1 156 ? -14.188 17.641 -7.793 1 93.75 156 THR A C 1
ATOM 1204 O O . THR A 1 156 ? -14.703 16.812 -7.039 1 93.75 156 THR A O 1
ATOM 1207 N N . ARG A 1 157 ? -14.891 18.297 -8.688 1 90.25 157 ARG A N 1
ATOM 1208 C CA . ARG A 1 157 ? -16.312 18.062 -8.859 1 90.25 157 ARG A CA 1
ATOM 1209 C C . ARG A 1 157 ? -16.578 16.656 -9.398 1 90.25 157 ARG A C 1
ATOM 1211 O O . ARG A 1 157 ? -17.625 16.078 -9.148 1 90.25 157 ARG A O 1
ATOM 1218 N N . PHE A 1 158 ? -15.586 16.109 -10.055 1 90.06 158 PHE A N 1
ATOM 1219 C CA . PHE A 1 158 ? -15.773 14.789 -10.656 1 90.06 158 PHE A CA 1
ATOM 1220 C C . PHE A 1 158 ? -15.203 13.695 -9.766 1 90.06 158 PHE A C 1
ATOM 1222 O O . PHE A 1 158 ? -15.289 12.516 -10.094 1 90.06 158 PHE A O 1
ATOM 1229 N N . LEU A 1 159 ? -14.711 14.094 -8.695 1 91.88 159 LEU A N 1
ATOM 1230 C CA . LEU A 1 159 ? -14.227 13.109 -7.73 1 91.88 159 LEU A CA 1
ATOM 1231 C C . LEU A 1 159 ? -15.391 12.461 -6.988 1 91.88 159 LEU A C 1
ATOM 1233 O O . LEU A 1 159 ? -16.25 13.156 -6.449 1 91.88 159 LEU A O 1
ATOM 1237 N N . CYS A 1 160 ? -15.477 11.188 -7.047 1 92.5 160 CYS A N 1
ATOM 1238 C CA . CYS A 1 160 ? -16.469 10.398 -6.332 1 92.5 160 CYS A CA 1
ATOM 1239 C C . CYS A 1 160 ? -15.812 9.492 -5.297 1 92.5 160 CYS A C 1
ATOM 1241 O O . CYS A 1 160 ? -14.586 9.383 -5.254 1 92.5 160 CYS A O 1
ATOM 1243 N N . PRO A 1 161 ? -16.609 8.906 -4.504 1 94.5 161 PRO A N 1
ATOM 1244 C CA . PRO A 1 161 ? -16.016 8.07 -3.457 1 94.5 161 PRO A CA 1
ATOM 1245 C C . PRO A 1 161 ? -15.055 7.02 -4.016 1 94.5 161 PRO A C 1
ATOM 1247 O O . PRO A 1 161 ? -13.977 6.801 -3.453 1 94.5 161 PRO A O 1
ATOM 1250 N N . LEU A 1 162 ? -15.375 6.457 -5.156 1 96.38 162 LEU A N 1
ATOM 1251 C CA . LEU A 1 162 ? -14.555 5.406 -5.746 1 96.38 162 LEU A CA 1
ATOM 1252 C C . LEU A 1 162 ? -13.18 5.945 -6.141 1 96.38 162 LEU A C 1
ATOM 1254 O O . LEU A 1 162 ? -12.164 5.277 -5.93 1 96.38 162 LEU A O 1
ATOM 1258 N N . SER A 1 163 ? -13.109 7.109 -6.688 1 96.25 163 SER A N 1
ATOM 1259 C CA . SER A 1 163 ? -11.844 7.688 -7.117 1 96.25 163 SER A CA 1
ATOM 1260 C C . SER A 1 163 ? -11.125 8.367 -5.957 1 96.25 163 SER A C 1
ATOM 1262 O O . SER A 1 163 ? -9.891 8.469 -5.957 1 96.25 163 SER A O 1
ATOM 1264 N N . LYS A 1 164 ? -11.844 8.852 -4.906 1 97.19 164 LYS A N 1
ATOM 1265 C CA . LYS A 1 164 ? -11.258 9.5 -3.742 1 97.19 164 LYS A CA 1
ATOM 1266 C C . LYS A 1 164 ? -10.531 8.492 -2.855 1 97.19 164 LYS A C 1
ATOM 1268 O O . LYS A 1 164 ? -9.531 8.828 -2.219 1 97.19 164 LYS A O 1
ATOM 1273 N N . ALA A 1 165 ? -11.031 7.301 -2.865 1 98.19 165 ALA A N 1
ATOM 1274 C CA . ALA A 1 165 ? -10.547 6.312 -1.91 1 98.19 165 ALA A CA 1
ATOM 1275 C C . ALA A 1 165 ? -9.07 6.016 -2.135 1 98.19 165 ALA A C 1
ATOM 1277 O O . ALA A 1 165 ? -8.258 6.121 -1.21 1 98.19 165 ALA A O 1
ATOM 1278 N N . PRO A 1 166 ? -8.625 5.695 -3.412 1 98.56 166 PRO A N 1
ATOM 1279 C CA . PRO A 1 166 ? -7.203 5.434 -3.613 1 98.56 166 PRO A CA 1
ATOM 1280 C C . PRO A 1 166 ? -6.328 6.645 -3.295 1 98.56 166 PRO A C 1
ATOM 1282 O O . PRO A 1 166 ? -5.223 6.492 -2.773 1 98.56 166 PRO A O 1
ATOM 1285 N N . LEU A 1 167 ? -6.805 7.812 -3.564 1 98.44 167 LEU A N 1
ATOM 1286 C CA . LEU A 1 167 ? -6.078 9.039 -3.264 1 98.44 167 LEU A CA 1
ATOM 1287 C C . LEU A 1 167 ? -5.855 9.188 -1.762 1 98.44 167 LEU A C 1
ATOM 1289 O O . LEU A 1 167 ? -4.719 9.344 -1.311 1 98.44 167 LEU A O 1
ATOM 1293 N N . VAL A 1 168 ? -6.906 9.078 -0.969 1 98.5 168 VAL A N 1
ATOM 1294 C CA . VAL A 1 168 ? -6.84 9.281 0.474 1 98.5 168 VAL A CA 1
ATOM 1295 C C . VAL A 1 168 ? -6.02 8.164 1.118 1 98.5 168 VAL A C 1
ATOM 1297 O O . VAL A 1 168 ? -5.203 8.422 2.006 1 98.5 168 VAL A O 1
ATOM 1300 N N . LEU A 1 169 ? -6.152 6.957 0.648 1 98.75 169 LEU A N 1
ATOM 1301 C CA . LEU A 1 169 ? -5.422 5.82 1.199 1 98.75 169 LEU A CA 1
ATOM 1302 C C . LEU A 1 169 ? -3.92 6.008 1.034 1 98.75 169 LEU A C 1
ATOM 1304 O O . LEU A 1 169 ? -3.158 5.832 1.989 1 98.75 169 LEU A O 1
ATOM 1308 N N . LEU A 1 170 ? -3.52 6.488 -0.102 1 98.69 170 LEU A N 1
ATOM 1309 C CA . LEU A 1 170 ? -2.09 6.492 -0.392 1 98.69 170 LEU A CA 1
ATOM 1310 C C . LEU A 1 170 ? -1.448 7.797 0.063 1 98.69 170 LEU A C 1
ATOM 1312 O O . LEU A 1 170 ? -0.225 7.945 0.008 1 98.69 170 LEU A O 1
ATOM 1316 N N . VAL A 1 171 ? -2.232 8.742 0.586 1 98.19 171 VAL A N 1
ATOM 1317 C CA . VAL A 1 171 ? -1.646 9.922 1.213 1 98.19 171 VAL A CA 1
ATOM 1318 C C . VAL A 1 171 ? -0.887 9.516 2.475 1 98.19 171 VAL A C 1
ATOM 1320 O O . VAL A 1 171 ? 0.208 10.016 2.738 1 98.19 171 VAL A O 1
ATOM 1323 N N . GLY A 1 172 ? -1.496 8.586 3.213 1 98.06 172 GLY A N 1
ATOM 1324 C CA . GLY A 1 172 ? -0.851 8.078 4.414 1 98.06 172 GLY A CA 1
ATOM 1325 C C . GLY A 1 172 ? 0.023 6.867 4.156 1 98.06 172 GLY A C 1
ATOM 1326 O O . GLY A 1 172 ? 1.225 6.891 4.434 1 98.06 172 GLY A O 1
ATOM 1327 N N . PHE A 1 173 ? -0.542 5.824 3.457 1 98.5 173 PHE A N 1
ATOM 1328 C CA . PHE A 1 173 ? 0.192 4.598 3.182 1 98.5 173 PHE A CA 1
ATOM 1329 C C . PHE A 1 173 ? 1.413 4.879 2.314 1 98.5 173 PHE A C 1
ATOM 1331 O O . PHE A 1 173 ? 2.428 4.184 2.416 1 98.5 173 PHE A O 1
ATOM 1338 N N . GLY A 1 174 ? 1.313 5.879 1.516 1 97.81 174 GLY A N 1
ATOM 1339 C CA . GLY A 1 174 ? 2.402 6.211 0.612 1 97.81 174 GLY A CA 1
ATOM 1340 C C . GLY A 1 174 ? 3.635 6.734 1.328 1 97.81 174 GLY A C 1
ATOM 1341 O O . GLY A 1 174 ? 4.719 6.801 0.744 1 97.81 174 GLY A O 1
ATOM 1342 N N . LEU A 1 175 ? 3.512 7.07 2.613 1 97.38 175 LEU A N 1
ATOM 1343 C CA . LEU A 1 175 ? 4.625 7.574 3.41 1 97.38 175 LEU A CA 1
ATOM 1344 C C . LEU A 1 175 ? 5.234 6.457 4.254 1 97.38 175 LEU A C 1
ATOM 1346 O O . LEU A 1 175 ? 5.824 6.719 5.305 1 97.38 175 LEU A O 1
ATOM 1350 N N . TYR A 1 176 ? 5.109 5.176 3.752 1 97.5 176 TYR A N 1
ATOM 1351 C CA . TYR A 1 176 ? 5.531 4.012 4.523 1 97.5 176 TYR A CA 1
ATOM 1352 C C . TYR A 1 176 ? 7.043 4.008 4.723 1 97.5 176 TYR A C 1
ATOM 1354 O O . TYR A 1 176 ? 7.559 3.303 5.594 1 97.5 176 TYR A O 1
ATOM 1362 N N . GLU A 1 177 ? 7.801 4.828 4.008 1 95.56 177 GLU A N 1
ATOM 1363 C CA . GLU A 1 177 ? 9.25 4.895 4.172 1 95.56 177 GLU A CA 1
ATOM 1364 C C . GLU A 1 177 ? 9.633 5.758 5.375 1 95.56 177 GLU A C 1
ATOM 1366 O O . GLU A 1 177 ? 10.758 5.684 5.863 1 95.56 177 GLU A O 1
ATOM 1371 N N . GLN A 1 178 ? 8.68 6.551 5.844 1 95.94 178 GLN A N 1
ATOM 1372 C CA . GLN A 1 178 ? 8.977 7.496 6.914 1 95.94 178 GLN A CA 1
ATOM 1373 C C . GLN A 1 178 ? 8.586 6.926 8.273 1 95.94 178 GLN A C 1
ATOM 1375 O O . GLN A 1 178 ? 8.867 7.531 9.312 1 95.94 178 GLN A O 1
ATOM 1380 N N . GLY A 1 179 ? 8.023 5.777 8.32 1 97.12 179 GLY A N 1
ATOM 1381 C CA . GLY A 1 179 ? 7.527 5.234 9.578 1 97.12 179 GLY A CA 1
ATOM 1382 C C . GLY A 1 179 ? 8.523 4.324 10.266 1 97.12 179 GLY A C 1
ATOM 1383 O O . GLY A 1 179 ? 9.398 4.793 11 1 97.12 179 GLY A O 1
ATOM 1384 N N . PHE A 1 180 ? 8.492 3.098 9.938 1 97.75 180 PHE A N 1
ATOM 1385 C CA . PHE A 1 180 ? 9.266 2.1 10.664 1 97.75 180 PHE A CA 1
ATOM 1386 C C . PHE A 1 180 ? 10.758 2.273 10.398 1 97.75 180 PHE A C 1
ATOM 1388 O O . PHE A 1 180 ? 11.578 2.062 11.297 1 97.75 180 PHE A O 1
ATOM 1395 N N . PRO A 1 181 ? 11.18 2.59 9.18 1 96.31 181 PRO A N 1
ATOM 1396 C CA . PRO A 1 181 ? 12.609 2.811 8.969 1 96.31 181 PRO A CA 1
ATOM 1397 C C . PRO A 1 181 ? 13.18 3.908 9.859 1 96.31 181 PRO A C 1
ATOM 1399 O O . PRO A 1 181 ? 14.312 3.803 10.328 1 96.31 181 PRO A O 1
ATOM 1402 N N . LEU A 1 182 ? 12.398 4.965 10.094 1 95.44 182 LEU A N 1
ATOM 1403 C CA . LEU A 1 182 ? 12.828 6.02 11.008 1 95.44 182 LEU A CA 1
ATOM 1404 C C . LEU A 1 182 ? 12.867 5.516 12.445 1 95.44 182 LEU A C 1
ATOM 1406 O O . LEU A 1 182 ? 13.805 5.809 13.188 1 95.44 182 LEU A O 1
ATOM 1410 N N . LEU A 1 183 ? 11.852 4.785 12.836 1 96.44 183 LEU A N 1
ATOM 1411 C CA . LEU A 1 183 ? 11.812 4.152 14.148 1 96.44 183 LEU A CA 1
ATOM 1412 C C . LEU A 1 183 ? 12.992 3.203 14.336 1 96.44 183 LEU A C 1
ATOM 1414 O O . LEU A 1 183 ? 13.562 3.117 15.422 1 96.44 183 LEU A O 1
ATOM 1418 N N . GLY A 1 184 ? 13.414 2.488 13.297 1 93.62 184 GLY A N 1
ATOM 1419 C CA . GLY A 1 184 ? 14.43 1.451 13.328 1 93.62 184 GLY A CA 1
ATOM 1420 C C . GLY A 1 184 ? 15.836 2.002 13.469 1 93.62 184 GLY A C 1
ATOM 1421 O O . GLY A 1 184 ? 16.781 1.248 13.711 1 93.62 184 GLY A O 1
ATOM 1422 N N . GLU A 1 185 ? 15.984 3.375 13.281 1 91.5 185 GLU A N 1
ATOM 1423 C CA . GLU A 1 185 ? 17.297 3.971 13.484 1 91.5 185 GLU A CA 1
ATOM 1424 C C . GLU A 1 185 ? 17.797 3.756 14.914 1 91.5 185 GLU A C 1
ATOM 1426 O O . GLU A 1 185 ? 19 3.703 15.164 1 91.5 185 GLU A O 1
ATOM 1431 N N . CYS A 1 186 ? 16.875 3.711 15.844 1 92.88 186 CYS A N 1
ATOM 1432 C CA . CYS A 1 186 ? 17.125 3.32 17.219 1 92.88 186 CYS A CA 1
ATOM 1433 C C . CYS A 1 186 ? 15.961 2.496 17.766 1 92.88 186 CYS A C 1
ATOM 1435 O O . CYS A 1 186 ? 15.047 3.041 18.391 1 92.88 186 CYS A O 1
ATOM 1437 N N . VAL A 1 187 ? 16.047 1.222 17.672 1 91.06 187 VAL A N 1
ATOM 1438 C CA . VAL A 1 187 ? 14.961 0.304 17.969 1 91.06 187 VAL A CA 1
ATOM 1439 C C . VAL A 1 187 ? 14.688 0.305 19.469 1 91.06 187 VAL A C 1
ATOM 1441 O O . VAL A 1 187 ? 13.547 0.141 19.906 1 91.06 187 VAL A O 1
ATOM 1444 N N . GLU A 1 188 ? 15.688 0.542 20.266 1 90.81 188 GLU A N 1
ATOM 1445 C CA . GLU A 1 188 ? 15.562 0.513 21.719 1 90.81 188 GLU A CA 1
ATOM 1446 C C . GLU A 1 188 ? 14.656 1.633 22.219 1 90.81 188 GLU A C 1
ATOM 1448 O O . GLU A 1 188 ? 14.047 1.517 23.297 1 90.81 188 GLU A O 1
ATOM 1453 N N . ILE A 1 189 ? 14.57 2.688 21.438 1 93.81 189 ILE A N 1
ATOM 1454 C CA . ILE A 1 189 ? 13.727 3.818 21.828 1 93.81 189 ILE A CA 1
ATOM 1455 C C . ILE A 1 189 ? 12.445 3.807 21.016 1 93.81 189 ILE A C 1
ATOM 1457 O O . ILE A 1 189 ? 11.352 4.027 21.547 1 93.81 189 ILE A O 1
ATOM 1461 N N . GLY A 1 190 ? 12.594 3.547 19.734 1 95.94 190 GLY A N 1
ATOM 1462 C CA . GLY A 1 190 ? 11.461 3.609 18.828 1 95.94 190 GLY A CA 1
ATOM 1463 C C . GLY A 1 190 ? 10.406 2.561 19.109 1 95.94 190 GLY A C 1
ATOM 1464 O O . GLY A 1 190 ? 9.211 2.855 19.094 1 95.94 190 GLY A O 1
ATOM 1465 N N . LEU A 1 191 ? 10.812 1.358 19.375 1 96.31 191 LEU A N 1
ATOM 1466 C CA . LEU A 1 191 ? 9.859 0.271 19.578 1 96.31 191 LEU A CA 1
ATOM 1467 C C . LEU A 1 191 ? 9.078 0.472 20.875 1 96.31 191 LEU A C 1
ATOM 1469 O O . LEU A 1 191 ? 7.859 0.286 20.906 1 96.31 191 LEU A O 1
ATOM 1473 N N . PRO A 1 192 ? 9.742 0.814 21.938 1 96.56 192 PRO A N 1
ATOM 1474 C CA . PRO A 1 192 ? 8.984 1.107 23.156 1 96.56 192 PRO A CA 1
ATOM 1475 C C . PRO A 1 192 ? 7.973 2.238 22.969 1 96.56 192 PRO A C 1
ATOM 1477 O O . PRO A 1 192 ? 6.879 2.197 23.531 1 96.56 192 PRO A O 1
ATOM 1480 N N . GLU A 1 193 ? 8.375 3.277 22.234 1 97.75 193 GLU A N 1
ATOM 1481 C CA . GLU A 1 193 ? 7.441 4.363 21.938 1 97.75 193 GLU A CA 1
ATOM 1482 C C . GLU A 1 193 ? 6.203 3.844 21.219 1 97.75 193 GLU A C 1
ATOM 1484 O O . GLU A 1 193 ? 5.078 4.211 21.547 1 97.75 193 GLU A O 1
ATOM 1489 N N . LEU A 1 194 ? 6.414 2.998 20.234 1 98.38 194 LEU A N 1
ATOM 1490 C CA . LEU A 1 194 ? 5.312 2.443 19.453 1 98.38 194 LEU A CA 1
ATOM 1491 C C . LEU A 1 194 ? 4.398 1.601 20.344 1 98.38 194 LEU A C 1
ATOM 1493 O O . LEU A 1 194 ? 3.174 1.754 20.297 1 98.38 194 LEU A O 1
ATOM 1497 N N . VAL A 1 195 ? 4.941 0.717 21.125 1 97.62 195 VAL A N 1
ATOM 1498 C CA . VAL A 1 195 ? 4.18 -0.188 21.984 1 97.62 195 VAL A CA 1
ATOM 1499 C C . VAL A 1 195 ? 3.408 0.615 23.031 1 97.62 195 VAL A C 1
ATOM 1501 O O . VAL A 1 195 ? 2.227 0.358 23.266 1 97.62 195 VAL A O 1
ATOM 1504 N N . LEU A 1 196 ? 4.062 1.604 23.594 1 97 196 LEU A N 1
ATOM 1505 C CA . LEU A 1 196 ? 3.428 2.414 24.625 1 97 196 LEU A CA 1
ATOM 1506 C C . LEU A 1 196 ? 2.287 3.24 24.047 1 97 196 LEU A C 1
ATOM 1508 O O . LEU A 1 196 ? 1.244 3.406 24.688 1 97 196 LEU A O 1
ATOM 1512 N N . LEU A 1 197 ? 2.545 3.803 22.891 1 97.38 197 LEU A N 1
ATOM 1513 C CA . LEU A 1 197 ? 1.494 4.578 22.25 1 97.38 197 LEU A CA 1
ATOM 1514 C C . LEU A 1 197 ? 0.261 3.717 21.984 1 97.38 197 LEU A C 1
ATOM 1516 O O . LEU A 1 197 ? -0.865 4.148 22.25 1 97.38 197 LEU A O 1
ATOM 1520 N N . ILE A 1 198 ? 0.468 2.5 21.516 1 96.56 198 ILE A N 1
ATOM 1521 C CA . ILE A 1 198 ? -0.634 1.591 21.219 1 96.56 198 ILE A CA 1
ATOM 1522 C C . ILE A 1 198 ? -1.314 1.165 22.516 1 96.56 198 ILE A C 1
ATOM 1524 O O . ILE A 1 198 ? -2.545 1.141 22.594 1 96.56 198 ILE A O 1
ATOM 1528 N N . LEU A 1 199 ? -0.546 0.869 23.531 1 94.56 199 LEU A N 1
ATOM 1529 C CA . LEU A 1 199 ? -1.101 0.443 24.812 1 94.56 199 LEU A CA 1
ATOM 1530 C C . LEU A 1 199 ? -1.945 1.55 25.438 1 94.56 199 LEU A C 1
ATOM 1532 O O . LEU A 1 199 ? -3.062 1.301 25.891 1 94.56 199 LEU A O 1
ATOM 1536 N N . LEU A 1 200 ? -1.431 2.773 25.391 1 93.38 200 LEU A N 1
ATOM 1537 C CA . LEU A 1 200 ? -2.111 3.895 26.031 1 93.38 200 LEU A CA 1
ATOM 1538 C C . LEU A 1 200 ? -3.336 4.316 25.219 1 93.38 200 LEU A C 1
ATOM 1540 O O . LEU A 1 200 ? -4.367 4.672 25.797 1 93.38 200 LEU A O 1
ATOM 1544 N N . SER A 1 201 ? -3.262 4.27 23.938 1 93.06 201 SER A N 1
ATOM 1545 C CA . SER A 1 201 ? -4.328 4.812 23.094 1 93.06 201 SER A CA 1
ATOM 1546 C C . SER A 1 201 ? -5.406 3.768 22.828 1 93.06 201 SER A C 1
ATOM 1548 O O . SER A 1 201 ? -6.586 4.102 22.703 1 93.06 201 SER A O 1
ATOM 1550 N N . GLN A 1 202 ? -5.027 2.453 22.75 1 91.25 202 GLN A N 1
ATOM 1551 C CA . GLN A 1 202 ? -5.984 1.467 22.266 1 91.25 202 GLN A CA 1
ATOM 1552 C C . GLN A 1 202 ? -6.352 0.47 23.359 1 91.25 202 GLN A C 1
ATOM 1554 O O . GLN A 1 202 ? -7.484 -0.021 23.406 1 91.25 202 GLN A O 1
ATOM 1559 N N . PHE A 1 203 ? -5.484 0.138 24.25 1 89.94 203 PHE A N 1
ATOM 1560 C CA . PHE A 1 203 ? -5.738 -0.968 25.172 1 89.94 203 PHE A CA 1
ATOM 1561 C C . PHE A 1 203 ? -6.195 -0.453 26.531 1 89.94 203 PHE A C 1
ATOM 1563 O O . PHE A 1 203 ? -7.199 -0.92 27.062 1 89.94 203 PHE A O 1
ATOM 1570 N N . ILE A 1 204 ? -5.59 0.531 27.062 1 85.25 204 ILE A N 1
ATOM 1571 C CA . ILE A 1 204 ? -5.828 0.978 28.422 1 85.25 204 ILE A CA 1
ATOM 1572 C C . ILE A 1 204 ? -7.242 1.545 28.547 1 85.25 204 ILE A C 1
ATOM 1574 O O . ILE A 1 204 ? -7.941 1.285 29.531 1 85.25 204 ILE A O 1
ATOM 1578 N N . PRO A 1 205 ? -7.68 2.273 27.531 1 79.56 205 PRO A N 1
ATOM 1579 C CA . PRO A 1 205 ? -9.039 2.801 27.656 1 79.56 205 PRO A CA 1
ATOM 1580 C C . PRO A 1 205 ? -10.086 1.7 27.781 1 79.56 205 PRO A C 1
ATOM 1582 O O . PRO A 1 205 ? -11.156 1.924 28.359 1 79.56 205 PRO A O 1
ATOM 1585 N N . HIS A 1 206 ? -9.82 0.573 27.281 1 79.25 206 HIS A N 1
ATOM 1586 C CA . HIS A 1 206 ? -10.781 -0.521 27.312 1 79.25 206 HIS A CA 1
ATOM 1587 C C . HIS A 1 206 ? -10.609 -1.362 28.578 1 79.25 206 HIS A C 1
ATOM 1589 O O . HIS A 1 206 ? -11.516 -2.1 28.969 1 79.25 206 HIS A O 1
ATOM 1595 N N . MET A 1 207 ? -9.43 -1.338 29.156 1 75.69 207 MET A N 1
ATOM 1596 C CA . MET A 1 207 ? -9.164 -2.135 30.344 1 75.69 207 MET A CA 1
ATOM 1597 C C . MET A 1 207 ? -9.625 -1.402 31.594 1 75.69 207 MET A C 1
ATOM 1599 O O . MET A 1 207 ? -10.133 -2.023 32.531 1 75.69 207 MET A O 1
ATOM 1603 N N . TRP A 1 208 ? -9.305 -0.115 31.625 1 67.06 208 TRP A N 1
ATOM 1604 C CA . TRP A 1 208 ? -9.648 0.668 32.812 1 67.06 208 TRP A CA 1
ATOM 1605 C C . TRP A 1 208 ? -10.711 1.71 32.469 1 67.06 208 TRP A C 1
ATOM 1607 O O . TRP A 1 208 ? -10.508 2.561 31.609 1 67.06 208 TRP A O 1
ATOM 1617 N N . THR A 1 209 ? -11.891 1.268 32.625 1 62.88 209 THR A N 1
ATOM 1618 C CA . THR A 1 209 ? -12.969 2.215 32.375 1 62.88 209 THR A CA 1
ATOM 1619 C C . THR A 1 209 ? -12.836 3.453 33.25 1 62.88 209 THR A C 1
ATOM 1621 O O . THR A 1 209 ? -13.109 3.396 34.438 1 62.88 209 THR A O 1
ATOM 1624 N N . LEU A 1 210 ? -11.852 4.203 32.875 1 59.66 210 LEU A N 1
ATOM 1625 C CA . LEU A 1 210 ? -11.836 5.477 33.594 1 59.66 210 LEU A CA 1
ATOM 1626 C C . LEU A 1 210 ? -12.969 6.375 33.125 1 59.66 210 LEU A C 1
ATOM 1628 O O . LEU A 1 210 ? -13.43 6.254 31.984 1 59.66 210 LEU A O 1
ATOM 1632 N N . LYS A 1 211 ? -13.5 7.004 34 1 56.97 211 LYS A N 1
ATOM 1633 C CA . LYS A 1 211 ? -14.617 7.914 33.719 1 56.97 211 LYS A CA 1
ATOM 1634 C C . LYS A 1 211 ? -14.258 8.906 32.625 1 56.97 211 LYS A C 1
ATOM 1636 O O . LYS A 1 211 ? -15.133 9.328 31.859 1 56.97 211 LYS A O 1
ATOM 1641 N N . GLN A 1 212 ? -13 9.32 32.562 1 63.75 212 GLN A N 1
ATOM 1642 C CA . GLN A 1 212 ? -12.594 10.297 31.562 1 63.75 212 GLN A CA 1
ATOM 1643 C C . GLN A 1 212 ? -11.602 9.688 30.578 1 63.75 212 GLN A C 1
ATOM 1645 O O . GLN A 1 212 ? -10.719 8.922 30.969 1 63.75 212 GLN A O 1
ATOM 1650 N N . PRO A 1 213 ? -11.953 10.023 29.312 1 73.94 213 PRO A N 1
ATOM 1651 C CA . PRO A 1 213 ? -11.07 9.461 28.297 1 73.94 213 PRO A CA 1
ATOM 1652 C C . PRO A 1 213 ? -9.711 10.148 28.25 1 73.94 213 PRO A C 1
ATOM 1654 O O . PRO A 1 213 ? -9.305 10.672 27.203 1 73.94 213 PRO A O 1
ATOM 1657 N N . ILE A 1 214 ? -9.031 10.172 29.406 1 74.88 214 ILE A N 1
ATOM 1658 C CA . ILE A 1 214 ? -7.77 10.891 29.547 1 74.88 214 ILE A CA 1
ATOM 1659 C C . ILE A 1 214 ? -6.68 10.156 28.766 1 74.88 214 ILE A C 1
ATOM 1661 O O . ILE A 1 214 ? -5.922 10.781 28.016 1 74.88 214 ILE A O 1
ATOM 1665 N N . PHE A 1 215 ? -6.676 8.945 28.812 1 76.38 215 PHE A N 1
ATOM 1666 C CA . PHE A 1 215 ? -5.574 8.195 28.203 1 76.38 215 PHE A CA 1
ATOM 1667 C C . PHE A 1 215 ? -5.719 8.141 26.688 1 76.38 215 PHE A C 1
ATOM 1669 O O . PHE A 1 215 ? -4.723 8.211 25.969 1 76.38 215 PHE A O 1
ATOM 1676 N N . GLU A 1 216 ? -6.914 8.172 26.344 1 80 216 GLU A N 1
ATOM 1677 C CA . GLU A 1 216 ? -7.113 8.117 24.891 1 80 216 GLU A CA 1
ATOM 1678 C C . GLU A 1 216 ? -6.797 9.461 24.234 1 80 216 GLU A C 1
ATOM 1680 O O . GLU A 1 216 ? -6.227 9.508 23.141 1 80 216 GLU A O 1
ATOM 1685 N N . ARG A 1 217 ? -7.082 10.469 24.953 1 86.81 217 ARG A N 1
ATOM 1686 C CA . ARG A 1 217 ? -6.961 11.797 24.375 1 86.81 217 ARG A CA 1
ATOM 1687 C C . ARG A 1 217 ? -5.527 12.312 24.469 1 86.81 217 ARG A C 1
ATOM 1689 O O . ARG A 1 217 ? -5.082 13.094 23.641 1 86.81 217 ARG A O 1
ATOM 1696 N N . PHE A 1 218 ? -4.793 11.805 25.391 1 92.62 218 PHE A N 1
ATOM 1697 C CA . PHE A 1 218 ? -3.463 12.359 25.625 1 92.62 218 PHE A CA 1
ATOM 1698 C C . PHE A 1 218 ? -2.396 11.281 25.484 1 92.62 218 PHE A C 1
ATOM 1700 O O . PHE A 1 218 ? -1.352 11.344 26.141 1 92.62 218 PHE A O 1
ATOM 1707 N N . ALA A 1 219 ? -2.691 10.305 24.672 1 94.31 219 ALA A N 1
ATOM 1708 C CA . ALA A 1 219 ? -1.794 9.164 24.516 1 94.31 219 ALA A CA 1
ATOM 1709 C C . ALA A 1 219 ? -0.459 9.594 23.906 1 94.31 219 ALA A C 1
ATOM 1711 O O . ALA A 1 219 ? 0.599 9.109 24.312 1 94.31 219 ALA A O 1
ATOM 1712 N N . VAL A 1 220 ? -0.493 10.477 22.969 1 95.75 220 VAL A N 1
ATOM 1713 C CA . VAL A 1 220 ? 0.722 10.922 22.297 1 95.75 220 VAL A CA 1
ATOM 1714 C C . VAL A 1 220 ? 1.615 11.68 23.281 1 95.75 220 VAL A C 1
ATOM 1716 O O . VAL A 1 220 ? 2.818 11.414 23.359 1 95.75 220 VAL A O 1
ATOM 1719 N N . LEU A 1 221 ? 1.053 12.562 24 1 95.06 221 LEU A N 1
ATOM 1720 C CA . LEU A 1 221 ? 1.808 13.367 24.953 1 95.06 221 LEU A CA 1
ATOM 1721 C C . LEU A 1 221 ? 2.43 12.492 26.047 1 95.06 221 LEU A C 1
ATOM 1723 O O . LEU A 1 221 ? 3.607 12.648 26.375 1 95.06 221 LEU A O 1
ATOM 1727 N N . LEU A 1 222 ? 1.665 11.578 26.531 1 95 222 LEU A N 1
ATOM 1728 C CA . LEU A 1 222 ? 2.129 10.703 27.594 1 95 222 LEU A CA 1
ATOM 1729 C C . LEU A 1 222 ? 3.215 9.758 27.094 1 95 222 LEU A C 1
ATOM 1731 O O . LEU A 1 222 ? 4.234 9.562 27.766 1 95 222 LEU A O 1
ATOM 1735 N N . SER A 1 223 ? 2.982 9.18 25.953 1 96.56 223 SER A N 1
ATOM 1736 C CA . SER A 1 223 ? 3.959 8.234 25.422 1 96.56 223 SER A CA 1
ATOM 1737 C C . SER A 1 223 ? 5.273 8.922 25.078 1 96.56 223 SER A C 1
ATOM 1739 O O . SER A 1 223 ? 6.352 8.422 25.406 1 96.56 223 SER A O 1
ATOM 1741 N N . VAL A 1 224 ? 5.203 10.086 24.438 1 95.69 224 VAL A N 1
ATOM 1742 C CA . VAL A 1 224 ? 6.41 10.828 24.078 1 95.69 224 VAL A CA 1
ATOM 1743 C C . VAL A 1 224 ? 7.145 11.266 25.328 1 95.69 224 VAL A C 1
ATOM 1745 O O . VAL A 1 224 ? 8.375 11.164 25.406 1 95.69 224 VAL A O 1
ATOM 1748 N N . GLY A 1 225 ? 6.41 11.734 26.328 1 94.56 225 GLY A N 1
ATOM 1749 C CA . GLY A 1 225 ? 7.016 12.156 27.578 1 94.56 225 GLY A CA 1
ATOM 1750 C C . GLY A 1 225 ? 7.742 11.031 28.297 1 94.56 225 GLY A C 1
ATOM 1751 O O . GLY A 1 225 ? 8.875 11.203 28.75 1 94.56 225 GLY A O 1
ATOM 1752 N N . ILE A 1 226 ? 7.129 9.867 28.375 1 95.44 226 ILE A N 1
ATOM 1753 C CA . ILE A 1 226 ? 7.688 8.719 29.078 1 95.44 226 ILE A CA 1
ATOM 1754 C C . ILE A 1 226 ? 8.922 8.211 28.344 1 95.44 226 ILE A C 1
ATOM 1756 O O . ILE A 1 226 ? 9.961 7.957 28.969 1 95.44 226 ILE A O 1
ATOM 1760 N N . VAL A 1 227 ? 8.82 8.094 27.062 1 95.25 227 VAL A N 1
ATOM 1761 C CA . VAL A 1 227 ? 9.922 7.516 26.312 1 95.25 227 VAL A CA 1
ATOM 1762 C C . VAL A 1 227 ? 11.07 8.523 26.219 1 95.25 227 VAL A C 1
ATOM 1764 O O . VAL A 1 227 ? 12.242 8.141 26.219 1 95.25 227 VAL A O 1
ATOM 1767 N N . TRP A 1 228 ? 10.75 9.797 26.094 1 92.06 228 TRP A N 1
ATOM 1768 C CA . TRP A 1 228 ? 11.797 10.812 26.125 1 92.06 228 TRP A CA 1
ATOM 1769 C C . TRP A 1 228 ? 12.57 10.758 27.438 1 92.06 228 TRP A C 1
ATOM 1771 O O . TRP A 1 228 ? 13.797 10.852 27.438 1 92.06 228 TRP A O 1
ATOM 1781 N N . ALA A 1 229 ? 11.859 10.625 28.516 1 92.06 229 ALA A N 1
ATOM 1782 C CA . ALA A 1 229 ? 12.508 10.492 29.828 1 92.06 229 ALA A CA 1
ATOM 1783 C C . ALA A 1 229 ? 13.375 9.234 29.875 1 92.06 229 ALA A C 1
ATOM 1785 O O . ALA A 1 229 ? 14.477 9.266 30.422 1 92.06 229 ALA A O 1
ATOM 1786 N N . PHE A 1 230 ? 12.844 8.227 29.328 1 92.5 230 PHE A N 1
ATOM 1787 C CA . PHE A 1 230 ? 13.594 6.977 29.25 1 92.5 230 PHE A CA 1
ATOM 1788 C C . PHE A 1 230 ? 14.867 7.156 28.438 1 92.5 230 PHE A C 1
ATOM 1790 O O . PHE A 1 230 ? 15.945 6.703 28.844 1 92.5 230 PHE A O 1
ATOM 1797 N N . ALA A 1 231 ? 14.75 7.801 27.297 1 89.69 231 ALA A N 1
ATOM 1798 C CA . ALA A 1 231 ? 15.906 8.062 26.438 1 89.69 231 ALA A CA 1
ATOM 1799 C C . ALA A 1 231 ? 16.922 8.953 27.141 1 89.69 231 ALA A C 1
ATOM 1801 O O . ALA A 1 231 ? 18.125 8.766 26.984 1 89.69 231 ALA A O 1
ATOM 1802 N N . ALA A 1 232 ? 16.469 9.922 27.875 1 87.31 232 ALA A N 1
ATOM 1803 C CA . ALA A 1 232 ? 17.344 10.82 28.625 1 87.31 232 ALA A CA 1
ATOM 1804 C C . ALA A 1 232 ? 18.094 10.062 29.719 1 87.31 232 ALA A C 1
ATOM 1806 O O . ALA A 1 232 ? 19.281 10.312 29.938 1 87.31 232 ALA A O 1
ATOM 1807 N N . PHE A 1 233 ? 17.391 9.172 30.312 1 89.5 233 PHE A N 1
ATOM 1808 C CA . PHE A 1 233 ? 18.016 8.352 31.344 1 89.5 233 PHE A CA 1
ATOM 1809 C C . PHE A 1 233 ? 19.094 7.461 30.75 1 89.5 233 PHE A C 1
ATOM 1811 O O . PHE A 1 233 ? 20.172 7.309 31.344 1 89.5 233 PHE A O 1
ATOM 1818 N N . LEU A 1 234 ? 18.812 6.891 29.641 1 86.38 234 LEU A N 1
ATOM 1819 C CA . LEU A 1 234 ? 19.781 6.035 28.984 1 86.38 234 LEU A CA 1
ATOM 1820 C C . LEU A 1 234 ? 21 6.844 28.531 1 86.38 234 LEU A C 1
ATOM 1822 O O . LEU A 1 234 ? 22.125 6.344 28.531 1 86.38 234 LEU A O 1
ATOM 1826 N N . THR A 1 235 ? 20.75 8.023 28.078 1 82.12 235 THR A N 1
ATOM 1827 C CA . THR A 1 235 ? 21.844 8.898 27.625 1 82.12 235 THR A CA 1
ATOM 1828 C C . THR A 1 235 ? 22.75 9.266 28.781 1 82.12 235 THR A C 1
ATOM 1830 O O . THR A 1 235 ? 23.984 9.219 28.656 1 82.12 235 THR A O 1
ATOM 1833 N N . VAL A 1 236 ? 22.203 9.5 29.953 1 83.38 236 VAL A N 1
ATOM 1834 C CA . VAL A 1 236 ? 22.984 9.898 31.125 1 83.38 236 VAL A CA 1
ATOM 1835 C C . VAL A 1 236 ? 23.688 8.68 31.719 1 83.38 236 VAL A C 1
ATOM 1837 O O . VAL A 1 236 ? 24.812 8.789 32.219 1 83.38 236 VAL A O 1
ATOM 1840 N N . ALA A 1 237 ? 23.016 7.578 31.547 1 84.44 237 ALA A N 1
ATOM 1841 C CA . ALA A 1 237 ? 23.594 6.344 32.062 1 84.44 237 ALA A CA 1
ATOM 1842 C C . ALA A 1 237 ? 24.734 5.852 31.188 1 84.44 237 ALA A C 1
ATOM 1844 O O . ALA A 1 237 ? 25.5 4.969 31.578 1 84.44 237 ALA A O 1
ATOM 1845 N N . GLY A 1 238 ? 24.938 6.414 30.031 1 75 238 GLY A N 1
ATOM 1846 C CA . GLY A 1 238 ? 26.047 6.09 29.156 1 75 238 GLY A CA 1
ATOM 1847 C C . GLY A 1 238 ? 25.781 4.887 28.266 1 75 238 GLY A C 1
ATOM 1848 O O . GLY A 1 238 ? 26.719 4.242 27.781 1 75 238 GLY A O 1
ATOM 1849 N N . ALA A 1 239 ? 24.625 4.586 28.125 1 74.25 239 ALA A N 1
ATOM 1850 C CA . ALA A 1 239 ? 24.25 3.395 27.359 1 74.25 239 ALA A CA 1
ATOM 1851 C C . ALA A 1 239 ? 24.719 3.496 25.922 1 74.25 239 ALA A C 1
ATOM 1853 O O . ALA A 1 239 ? 25 2.482 25.281 1 74.25 239 ALA A O 1
ATOM 1854 N N . TYR A 1 240 ? 24.984 4.711 25.422 1 74.56 240 TYR A N 1
ATOM 1855 C CA . TYR A 1 240 ? 25.312 4.879 24 1 74.56 240 TYR A CA 1
ATOM 1856 C C . TYR A 1 240 ? 26.734 5.367 23.812 1 74.56 240 TYR A C 1
ATOM 1858 O O . TYR A 1 240 ? 27.156 5.676 22.703 1 74.56 240 TYR A O 1
ATOM 1866 N N . LYS A 1 241 ? 27.531 5.426 24.781 1 71.38 241 LYS A N 1
ATOM 1867 C CA . LYS A 1 241 ? 28.891 5.949 24.703 1 71.38 241 LYS A CA 1
ATOM 1868 C C . LYS A 1 241 ? 29.766 5.082 23.812 1 71.38 241 LYS A C 1
ATOM 1870 O O . LYS A 1 241 ? 30.562 5.602 23.031 1 71.38 241 LYS A O 1
ATOM 1875 N N . ASN A 1 242 ? 29.453 3.773 23.781 1 72 242 ASN A N 1
ATOM 1876 C CA . ASN A 1 242 ? 30.328 2.891 23.016 1 72 242 ASN A CA 1
ATOM 1877 C C . ASN A 1 242 ? 29.641 2.414 21.734 1 72 242 ASN A C 1
ATOM 1879 O O . ASN A 1 242 ? 30.062 1.433 21.125 1 72 242 ASN A O 1
ATOM 1883 N N . ARG A 1 243 ? 28.672 3.162 21.359 1 73.94 243 ARG A N 1
ATOM 1884 C CA . ARG A 1 243 ? 27.953 2.748 20.141 1 73.94 243 ARG A CA 1
ATOM 1885 C C . ARG A 1 243 ? 28.375 3.598 18.953 1 73.94 243 ARG A C 1
ATOM 1887 O O . ARG A 1 243 ? 28.984 4.656 19.125 1 73.94 243 ARG A O 1
ATOM 1894 N N . PRO A 1 244 ? 28.188 3.086 17.75 1 73.38 244 PRO A N 1
ATOM 1895 C CA . PRO A 1 244 ? 28.531 3.863 16.562 1 73.38 244 PRO A CA 1
ATOM 1896 C C . PRO A 1 244 ? 27.844 5.23 16.531 1 73.38 244 PRO A C 1
ATOM 1898 O O . PRO A 1 244 ? 26.781 5.406 17.109 1 73.38 244 PRO A O 1
ATOM 1901 N N . PRO A 1 245 ? 28.547 6.148 15.945 1 69.06 245 PRO A N 1
ATOM 1902 C CA . PRO A 1 245 ? 28.078 7.531 15.914 1 69.06 245 PRO A CA 1
ATOM 1903 C C . PRO A 1 245 ? 26.656 7.656 15.375 1 69.06 245 PRO A C 1
ATOM 1905 O O . PRO A 1 245 ? 25.875 8.492 15.852 1 69.06 245 PRO A O 1
ATOM 1908 N N . GLN A 1 246 ? 26.266 6.855 14.555 1 70.44 246 GLN A N 1
ATOM 1909 C CA . GLN A 1 246 ? 24.922 6.934 13.984 1 70.44 246 GLN A CA 1
ATOM 1910 C C . GLN A 1 246 ? 23.859 6.605 15.031 1 70.44 246 GLN A C 1
ATOM 1912 O O . GLN A 1 246 ? 22.812 7.254 15.086 1 70.44 246 GLN A O 1
ATOM 1917 N N . THR A 1 247 ? 24.188 5.68 15.828 1 74.69 247 THR A N 1
ATOM 1918 C CA . THR A 1 247 ? 23.266 5.289 16.891 1 74.69 247 THR A CA 1
ATOM 1919 C C . THR A 1 247 ? 23.172 6.371 17.969 1 74.69 247 THR A C 1
ATOM 1921 O O . THR A 1 247 ? 22.109 6.613 18.531 1 74.69 247 THR A O 1
ATOM 1924 N N . GLN A 1 248 ? 24.328 6.98 18.125 1 72.19 248 GLN A N 1
ATOM 1925 C CA . GLN A 1 248 ? 24.359 8.055 19.109 1 72.19 248 GLN A CA 1
ATOM 1926 C C . GLN A 1 248 ? 23.516 9.242 18.641 1 72.19 248 GLN A C 1
ATOM 1928 O O . GLN A 1 248 ? 22.781 9.836 19.438 1 72.19 248 GLN A O 1
ATOM 1933 N N . PHE A 1 249 ? 23.562 9.492 17.422 1 71.56 249 PHE A N 1
ATOM 1934 C CA . PHE A 1 249 ? 22.797 10.602 16.844 1 71.56 249 PHE A CA 1
ATOM 1935 C C . PHE A 1 249 ? 21.297 10.305 16.875 1 71.56 249 PHE A C 1
ATOM 1937 O O . PHE A 1 249 ? 20.5 11.195 17.141 1 71.56 249 PHE A O 1
ATOM 1944 N N . SER A 1 250 ? 21.031 9.117 16.766 1 75.31 250 SER A N 1
ATOM 1945 C CA . SER A 1 250 ? 19.641 8.758 16.609 1 75.31 250 SER A CA 1
ATOM 1946 C C . SER A 1 250 ? 18.984 8.469 17.953 1 75.31 250 SER A C 1
ATOM 1948 O O . SER A 1 250 ? 17.766 8.609 18.109 1 75.31 250 SER A O 1
ATOM 1950 N N . CYS A 1 251 ? 19.781 8.188 18.938 1 77.31 251 CYS A N 1
ATOM 1951 C CA . CYS A 1 251 ? 19.203 7.688 20.172 1 77.31 251 CYS A CA 1
ATOM 1952 C C . CYS A 1 251 ? 19.375 8.695 21.297 1 77.31 251 CYS A C 1
ATOM 1954 O O . CYS A 1 251 ? 18.609 8.68 22.281 1 77.31 251 CYS A O 1
ATOM 1956 N N . ARG A 1 252 ? 20.359 9.555 21.125 1 72.19 252 ARG A N 1
ATOM 1957 C CA . ARG A 1 252 ? 20.672 10.461 22.219 1 72.19 252 ARG A CA 1
ATOM 1958 C C . ARG A 1 252 ? 19.812 11.719 22.141 1 72.19 252 ARG A C 1
ATOM 1960 O O . ARG A 1 252 ? 19.453 12.172 21.062 1 72.19 252 ARG A O 1
ATOM 1967 N N . VAL A 1 253 ? 19.562 12.289 23.281 1 73.12 253 VAL A N 1
ATOM 1968 C CA . VAL A 1 253 ? 18.719 13.469 23.375 1 73.12 253 VAL A CA 1
ATOM 1969 C C . VAL A 1 253 ? 19.562 14.734 23.266 1 73.12 253 VAL A C 1
ATOM 1971 O O . VAL A 1 253 ? 19.047 15.812 22.953 1 73.12 253 VAL A O 1
ATOM 1974 N N . ASP A 1 254 ? 20.828 14.633 23.438 1 65.88 254 ASP A N 1
ATOM 1975 C CA . ASP A 1 254 ? 21.672 15.82 23.562 1 65.88 254 ASP A CA 1
ATOM 1976 C C . ASP A 1 254 ? 22.406 16.109 22.25 1 65.88 254 ASP A C 1
ATOM 1978 O O . ASP A 1 254 ? 23.125 17.094 22.141 1 65.88 254 ASP A O 1
ATOM 1982 N N . ARG A 1 255 ? 22.297 15.367 21.297 1 61.16 255 ARG A N 1
ATOM 1983 C CA . ARG A 1 255 ? 23.219 15.461 20.172 1 61.16 255 ARG A CA 1
ATOM 1984 C C . ARG A 1 255 ? 22.547 16.062 18.953 1 61.16 255 ARG A C 1
ATOM 1986 O O . ARG A 1 255 ? 23.094 16.047 17.859 1 61.16 255 ARG A O 1
ATOM 1993 N N . SER A 1 256 ? 21.516 16.641 19.078 1 68.31 256 SER A N 1
ATOM 1994 C CA . SER A 1 256 ? 20.875 17.219 17.891 1 68.31 256 SER A CA 1
ATOM 1995 C C . SER A 1 256 ? 21.562 18.484 17.438 1 68.31 256 SER A C 1
ATOM 1997 O O . SER A 1 256 ? 21.516 18.844 16.266 1 68.31 256 SER A O 1
ATOM 1999 N N . GLY A 1 257 ? 22.406 19.094 18.281 1 71.56 257 GLY A N 1
ATOM 2000 C CA . GLY A 1 257 ? 23.078 20.344 17.969 1 71.56 257 GLY A CA 1
ATOM 2001 C C . GLY A 1 257 ? 22.125 21.516 17.797 1 71.56 257 GLY A C 1
ATOM 2002 O O . GLY A 1 257 ? 22.562 22.641 17.594 1 71.56 257 GLY A O 1
ATOM 2003 N N . LEU A 1 258 ? 20.906 21.281 17.969 1 76.94 258 LEU A N 1
ATOM 2004 C CA . LEU A 1 258 ? 19.891 22.312 17.719 1 76.94 258 LEU A CA 1
ATOM 2005 C C . LEU A 1 258 ? 19.828 23.297 18.875 1 76.94 258 LEU A C 1
ATOM 2007 O O . LEU A 1 258 ? 19.672 24.5 18.656 1 76.94 258 LEU A O 1
ATOM 2011 N N . VAL A 1 259 ? 20.047 22.797 20.062 1 81.31 259 VAL A N 1
ATOM 2012 C CA . VAL A 1 259 ? 19.906 23.672 21.219 1 81.31 259 VAL A CA 1
ATOM 2013 C C . VAL A 1 259 ? 21.078 24.656 21.266 1 81.31 259 VAL A C 1
ATOM 2015 O O . VAL A 1 259 ? 20.906 25.844 21.562 1 81.31 259 VAL A O 1
ATOM 2018 N N . SER A 1 260 ? 22.234 24.156 20.906 1 79.5 260 SER A N 1
ATOM 2019 C CA . SER A 1 260 ? 23.406 25.016 20.922 1 79.5 260 SER A CA 1
ATOM 2020 C C . SER A 1 260 ? 23.375 26.016 19.766 1 79.5 260 SER A C 1
ATOM 2022 O O . SER A 1 260 ? 23.891 27.125 19.891 1 79.5 260 SER A O 1
ATOM 2024 N N . GLY A 1 261 ? 22.703 25.641 18.766 1 80.75 261 GLY A N 1
ATOM 2025 C CA . GLY A 1 261 ? 22.672 26.484 17.594 1 80.75 261 GLY A CA 1
ATOM 2026 C C . GLY A 1 261 ? 21.562 27.516 17.625 1 80.75 261 GLY A C 1
ATOM 2027 O O . GLY A 1 261 ? 21.625 28.531 16.906 1 80.75 261 GLY A O 1
ATOM 2028 N N . ALA A 1 262 ? 20.625 27.297 18.422 1 83.75 262 ALA A N 1
ATOM 2029 C CA . ALA A 1 262 ? 19.453 28.156 18.438 1 83.75 262 ALA A CA 1
ATOM 2030 C C . ALA A 1 262 ? 19.672 29.391 19.312 1 83.75 262 ALA A C 1
ATOM 2032 O O . ALA A 1 262 ? 20.281 29.297 20.375 1 83.75 262 ALA A O 1
ATOM 2033 N N . SER A 1 263 ? 19.266 30.547 18.844 1 85.06 263 SER A N 1
ATOM 2034 C CA . SER A 1 263 ? 19.281 31.781 19.625 1 85.06 263 SER A CA 1
ATOM 2035 C C . SER A 1 263 ? 18.141 31.812 20.625 1 85.06 263 SER A C 1
ATOM 2037 O O . SER A 1 263 ? 17.156 31.094 20.469 1 85.06 263 SER A O 1
ATOM 2039 N N . TRP A 1 264 ? 18.281 32.625 21.656 1 86.25 264 TRP A N 1
ATOM 2040 C CA . TRP A 1 264 ? 17.234 32.719 22.688 1 86.25 264 TRP A CA 1
ATOM 2041 C C . TRP A 1 264 ? 15.961 33.312 22.094 1 86.25 264 TRP A C 1
ATOM 2043 O O . TRP A 1 264 ? 14.867 32.781 22.328 1 86.25 264 TRP A O 1
ATOM 2053 N N . ILE A 1 265 ? 16.109 34.375 21.344 1 90.12 265 ILE A N 1
ATOM 2054 C CA . ILE A 1 265 ? 14.969 35.031 20.703 1 90.12 265 ILE A CA 1
ATOM 2055 C C . ILE A 1 265 ? 15.328 35.406 19.266 1 90.12 265 ILE A C 1
ATOM 2057 O O . ILE A 1 265 ? 16.359 36.031 19.031 1 90.12 265 ILE A O 1
ATOM 2061 N N . ARG A 1 266 ? 14.609 34.906 18.406 1 89.62 266 ARG A N 1
ATOM 2062 C CA . ARG A 1 266 ? 14.766 35.25 17 1 89.62 266 ARG A CA 1
ATOM 2063 C C . ARG A 1 266 ? 13.414 35.344 16.312 1 89.62 266 ARG A C 1
ATOM 2065 O O . ARG A 1 266 ? 12.57 34.469 16.453 1 89.62 266 ARG A O 1
ATOM 2072 N N . PHE A 1 267 ? 13.234 36.438 15.641 1 93.31 267 PHE A N 1
ATOM 2073 C CA . PHE A 1 267 ? 11.984 36.625 14.906 1 93.31 267 PHE A CA 1
ATOM 2074 C C . PHE A 1 267 ? 12.211 36.438 13.406 1 93.31 267 PHE A C 1
ATOM 2076 O O . PHE A 1 267 ? 12.906 37.219 12.773 1 93.31 267 PHE A O 1
ATOM 2083 N N . PRO A 1 268 ? 11.602 35.344 12.922 1 94.44 268 PRO A N 1
ATOM 2084 C CA . PRO A 1 268 ? 11.719 35.156 11.477 1 94.44 268 PRO A CA 1
ATOM 2085 C C . PRO A 1 268 ? 11.023 36.25 10.68 1 94.44 268 PRO A C 1
ATOM 2087 O O . PRO A 1 268 ? 9.906 36.656 11.031 1 94.44 268 PRO A O 1
ATOM 2090 N N . TYR A 1 269 ? 11.688 36.812 9.664 1 94.25 269 TYR A N 1
ATOM 2091 C CA . TYR A 1 269 ? 11.133 37.906 8.867 1 94.25 269 TYR A CA 1
ATOM 2092 C C . TYR A 1 269 ? 11.227 37.594 7.375 1 94.25 269 TYR A C 1
ATOM 2094 O O . TYR A 1 269 ? 12.016 36.75 6.965 1 94.25 269 TYR A O 1
ATOM 2102 N N . PRO A 1 270 ? 10.406 38.219 6.574 1 95.94 270 PRO A N 1
ATOM 2103 C CA . PRO A 1 270 ? 10.406 37.969 5.133 1 95.94 270 PRO A CA 1
ATOM 2104 C C . PRO A 1 270 ? 11.719 38.344 4.461 1 95.94 270 PRO A C 1
ATOM 2106 O O . PRO A 1 270 ? 12.32 39.375 4.816 1 95.94 270 PRO A O 1
ATOM 2109 N N . LEU A 1 271 ? 12.25 37.594 3.621 1 95.69 271 LEU A N 1
ATOM 2110 C CA . LEU A 1 271 ? 13.445 37.812 2.82 1 95.69 271 LEU A CA 1
ATOM 2111 C C . LEU A 1 271 ? 14.695 37.875 3.701 1 95.69 271 LEU A C 1
ATOM 2113 O O . LEU A 1 271 ? 15.625 38.625 3.43 1 95.69 271 LEU A O 1
ATOM 2117 N N . GLN A 1 272 ? 14.617 37.062 4.703 1 93.88 272 GLN A N 1
ATOM 2118 C CA . GLN A 1 272 ? 15.719 37.062 5.66 1 93.88 272 GLN A CA 1
ATOM 2119 C C . GLN A 1 272 ? 17 36.531 5.027 1 93.88 272 GLN A C 1
ATOM 2121 O O . GLN A 1 272 ? 18.109 36.844 5.48 1 93.88 272 GLN A O 1
ATOM 2126 N N . TRP A 1 273 ? 16.906 35.781 3.949 1 95.19 273 TRP A N 1
ATOM 2127 C CA . TRP A 1 273 ? 18.094 35.219 3.311 1 95.19 273 TRP A CA 1
ATOM 2128 C C . TRP A 1 273 ? 18.562 36.094 2.16 1 95.19 273 TRP A C 1
ATOM 2130 O O . TRP A 1 273 ? 19.594 35.844 1.536 1 95.19 273 TRP A O 1
ATOM 2140 N N . GLY A 1 274 ? 17.781 37.125 1.812 1 93.5 274 GLY A N 1
ATOM 2141 C CA . GLY A 1 274 ? 18.094 38.031 0.71 1 93.5 274 GLY A CA 1
ATOM 2142 C C . GLY A 1 274 ? 17.031 38.062 -0.364 1 93.5 274 GLY A C 1
ATOM 2143 O O . GLY A 1 274 ? 15.984 37.406 -0.229 1 93.5 274 GLY A O 1
ATOM 2144 N N . ILE A 1 275 ? 17.375 38.688 -1.44 1 94.25 275 ILE A N 1
ATOM 2145 C CA . ILE A 1 275 ? 16.438 38.844 -2.551 1 94.25 275 ILE A CA 1
ATOM 2146 C C . ILE A 1 275 ? 16.375 37.562 -3.357 1 94.25 275 ILE A C 1
ATOM 2148 O O . ILE A 1 275 ? 17.422 37 -3.742 1 94.25 275 ILE A O 1
ATOM 2152 N N . PRO A 1 276 ? 15.227 37.094 -3.541 1 95.31 276 PRO A N 1
ATOM 2153 C CA . PRO A 1 276 ? 15.062 35.844 -4.258 1 95.31 276 PRO A CA 1
ATOM 2154 C C . PRO A 1 276 ? 15.656 35.875 -5.668 1 95.31 276 PRO A C 1
ATOM 2156 O O . PRO A 1 276 ? 15.578 36.906 -6.34 1 95.31 276 PRO A O 1
ATOM 2159 N N . ASN A 1 277 ? 16.219 34.781 -6.043 1 92.69 277 ASN A N 1
ATOM 2160 C CA . ASN A 1 277 ? 16.703 34.562 -7.406 1 92.69 277 ASN A CA 1
ATOM 2161 C C . ASN A 1 277 ? 15.789 33.625 -8.172 1 92.69 277 ASN A C 1
ATOM 2163 O O . ASN A 1 277 ? 15.258 32.656 -7.59 1 92.69 277 ASN A O 1
ATOM 2167 N N . VAL A 1 278 ? 15.656 33.906 -9.453 1 92.88 278 VAL A N 1
ATOM 2168 C CA . VAL A 1 278 ? 14.711 33.094 -10.211 1 92.88 278 VAL A CA 1
ATOM 2169 C C . VAL A 1 278 ? 15.453 32.375 -11.328 1 92.88 278 VAL A C 1
ATOM 2171 O O . VAL A 1 278 ? 16.141 33 -12.141 1 92.88 278 VAL A O 1
ATOM 2174 N N . ASP A 1 279 ? 15.391 31.125 -11.234 1 91.81 279 ASP A N 1
ATOM 2175 C CA . ASP A 1 279 ? 15.844 30.234 -12.297 1 91.81 279 ASP A CA 1
ATOM 2176 C C . ASP A 1 279 ? 14.672 29.453 -12.898 1 91.81 279 ASP A C 1
ATOM 2178 O O . ASP A 1 279 ? 13.93 28.781 -12.188 1 91.81 279 ASP A O 1
ATOM 2182 N N . VAL A 1 280 ? 14.531 29.516 -14.195 1 92.5 280 VAL A N 1
ATOM 2183 C CA . VAL A 1 280 ? 13.367 28.969 -14.891 1 92.5 280 VAL A CA 1
ATOM 2184 C C . VAL A 1 280 ? 13.281 27.469 -14.656 1 92.5 280 VAL A C 1
ATOM 2186 O O . VAL A 1 280 ? 12.195 26.922 -14.422 1 92.5 280 VAL A O 1
ATOM 2189 N N . GLY A 1 281 ? 14.391 26.797 -14.805 1 90.81 281 GLY A N 1
ATOM 2190 C CA . GLY A 1 281 ? 14.406 25.359 -14.562 1 90.81 281 GLY A CA 1
ATOM 2191 C C . GLY A 1 281 ? 13.969 24.984 -13.164 1 90.81 281 GLY A C 1
ATOM 2192 O O . GLY A 1 281 ? 13.203 24.016 -12.984 1 90.81 281 GLY A O 1
ATOM 2193 N N . GLN A 1 282 ? 14.406 25.719 -12.227 1 93 282 GLN A N 1
ATOM 2194 C CA . GLN A 1 282 ? 14.078 25.453 -10.836 1 93 282 GLN A CA 1
ATOM 2195 C C . GLN A 1 282 ? 12.617 25.766 -10.539 1 93 282 GLN A C 1
ATOM 2197 O O . GLN A 1 282 ? 11.984 25.094 -9.727 1 93 282 GLN A O 1
ATOM 2202 N N . VAL A 1 283 ? 12.094 26.719 -11.211 1 95.38 283 VAL A N 1
ATOM 2203 C CA . VAL A 1 283 ? 10.695 27.094 -11.047 1 95.38 283 VAL A CA 1
ATOM 2204 C C . VAL A 1 283 ? 9.797 25.938 -11.508 1 95.38 283 VAL A C 1
ATOM 2206 O O . VAL A 1 283 ? 8.859 25.562 -10.805 1 95.38 283 VAL A O 1
ATOM 2209 N N . PHE A 1 284 ? 10.086 25.375 -12.617 1 94.19 284 PHE A N 1
ATOM 2210 C CA . PHE A 1 284 ? 9.273 24.281 -13.141 1 94.19 284 PHE A CA 1
ATOM 2211 C C . PHE A 1 284 ? 9.375 23.047 -12.258 1 94.19 284 PHE A C 1
ATOM 2213 O O . PHE A 1 284 ? 8.398 22.312 -12.094 1 94.19 284 PHE A O 1
ATOM 2220 N N . LEU A 1 285 ? 10.562 22.875 -11.75 1 93.38 285 LEU A N 1
ATOM 2221 C CA . LEU A 1 285 ? 10.766 21.766 -10.82 1 93.38 285 LEU A CA 1
ATOM 2222 C C . LEU A 1 285 ? 9.891 21.922 -9.578 1 93.38 285 LEU A C 1
ATOM 2224 O O . LEU A 1 285 ? 9.234 20.984 -9.148 1 93.38 285 LEU A O 1
ATOM 2228 N N . MET A 1 286 ? 9.852 23.125 -9.078 1 95.62 286 MET A N 1
ATOM 2229 C CA . MET A 1 286 ? 9.062 23.391 -7.879 1 95.62 286 MET A CA 1
ATOM 2230 C C . MET A 1 286 ? 7.57 23.391 -8.203 1 95.62 286 MET A C 1
ATOM 2232 O O . MET A 1 286 ? 6.75 23.047 -7.352 1 95.62 286 MET A O 1
ATOM 2236 N N . MET A 1 287 ? 7.238 23.734 -9.445 1 96 287 MET A N 1
ATOM 2237 C CA . MET A 1 287 ? 5.84 23.672 -9.852 1 96 287 MET A CA 1
ATOM 2238 C C . MET A 1 287 ? 5.324 22.234 -9.812 1 96 287 MET A C 1
ATOM 2240 O O . MET A 1 287 ? 4.176 22 -9.438 1 96 287 MET A O 1
ATOM 2244 N N . ALA A 1 288 ? 6.156 21.328 -10.227 1 96.19 288 ALA A N 1
ATOM 2245 C CA . ALA A 1 288 ? 5.781 19.906 -10.148 1 96.19 288 ALA A CA 1
ATOM 2246 C C . ALA A 1 288 ? 5.539 19.484 -8.703 1 96.19 288 ALA A C 1
ATOM 2248 O O . ALA A 1 288 ? 4.574 18.781 -8.414 1 96.19 288 ALA A O 1
ATOM 2249 N N . ALA A 1 289 ? 6.379 19.953 -7.84 1 96.94 289 ALA A N 1
ATOM 2250 C CA . ALA A 1 289 ? 6.246 19.609 -6.426 1 96.94 289 ALA A CA 1
ATOM 2251 C C . ALA A 1 289 ? 4.984 20.219 -5.824 1 96.94 289 ALA A C 1
ATOM 2253 O O . ALA A 1 289 ? 4.301 19.578 -5.02 1 96.94 289 ALA A O 1
ATOM 2254 N N . VAL A 1 290 ? 4.684 21.422 -6.207 1 97.56 290 VAL A N 1
ATOM 2255 C CA . VAL A 1 290 ? 3.508 22.109 -5.695 1 97.56 290 VAL A CA 1
ATOM 2256 C C . VAL A 1 290 ? 2.242 21.422 -6.195 1 97.56 290 VAL A C 1
ATOM 2258 O O . VAL A 1 290 ? 1.248 21.328 -5.469 1 97.56 290 VAL A O 1
ATOM 2261 N N . LEU A 1 291 ? 2.277 20.922 -7.391 1 96.88 291 LEU A N 1
ATOM 2262 C CA . LEU A 1 291 ? 1.136 20.203 -7.938 1 96.88 291 LEU A CA 1
ATOM 2263 C C . LEU A 1 291 ? 0.882 18.906 -7.152 1 96.88 291 LEU A C 1
ATOM 2265 O O . LEU A 1 291 ? -0.261 18.609 -6.809 1 96.88 291 LEU A O 1
ATOM 2269 N N . VAL A 1 292 ? 1.945 18.234 -6.906 1 97.31 292 VAL A N 1
ATOM 2270 C CA . VAL A 1 292 ? 1.836 17 -6.129 1 97.31 292 VAL A CA 1
ATOM 2271 C C . VAL A 1 292 ? 1.315 17.328 -4.73 1 97.31 292 VAL A C 1
ATOM 2273 O O . VAL A 1 292 ? 0.457 16.609 -4.203 1 97.31 292 VAL A O 1
ATOM 2276 N N . SER A 1 293 ? 1.828 18.359 -4.172 1 97.44 293 SER A N 1
ATOM 2277 C CA . SER A 1 293 ? 1.392 18.781 -2.846 1 97.44 293 SER A CA 1
ATOM 2278 C C . SER A 1 293 ? -0.092 19.125 -2.838 1 97.44 293 SER A C 1
ATOM 2280 O O . SER A 1 293 ? -0.799 18.844 -1.871 1 97.44 293 SER A O 1
ATOM 2282 N N . LEU A 1 294 ? -0.534 19.75 -3.891 1 97.75 294 LEU A N 1
ATOM 2283 C CA . LEU A 1 294 ? -1.943 20.094 -4.023 1 97.75 294 LEU A CA 1
ATOM 2284 C C . LEU A 1 294 ? -2.814 18.844 -4.055 1 97.75 294 LEU A C 1
ATOM 2286 O O . LEU A 1 294 ? -3.84 18.781 -3.373 1 97.75 294 LEU A O 1
ATOM 2290 N N . ILE A 1 295 ? -2.4 17.875 -4.77 1 97.62 295 ILE A N 1
ATOM 2291 C CA . ILE A 1 295 ? -3.141 16.625 -4.887 1 97.62 295 ILE A CA 1
ATOM 2292 C C . ILE A 1 295 ? -3.178 15.922 -3.531 1 97.62 295 ILE A C 1
ATOM 2294 O O . ILE A 1 295 ? -4.242 15.508 -3.07 1 97.62 295 ILE A O 1
ATOM 2298 N N . GLU A 1 296 ? -2.094 15.852 -2.877 1 97.81 296 GLU A N 1
ATOM 2299 C CA . GLU A 1 296 ? -2.01 15.195 -1.575 1 97.81 296 GLU A CA 1
ATOM 2300 C C . GLU A 1 296 ? -2.834 15.938 -0.529 1 97.81 296 GLU A C 1
ATOM 2302 O O . GLU A 1 296 ? -3.5 15.32 0.302 1 97.81 296 GLU A O 1
ATOM 2307 N N . SER A 1 297 ? -2.748 17.266 -0.587 1 98.31 297 SER A N 1
ATOM 2308 C CA . SER A 1 297 ? -3.504 18.062 0.37 1 98.31 297 SER A CA 1
ATOM 2309 C C . SER A 1 297 ? -5.004 17.875 0.185 1 98.31 297 SER A C 1
ATOM 2311 O O . SER A 1 297 ? -5.766 17.922 1.154 1 98.31 297 SER A O 1
ATOM 2313 N N . THR A 1 298 ? -5.398 17.703 -1.03 1 98.06 298 THR A N 1
ATOM 2314 C CA . THR A 1 298 ? -6.809 17.422 -1.284 1 98.06 298 THR A CA 1
ATOM 2315 C C . THR A 1 298 ? -7.254 16.156 -0.559 1 98.06 298 THR A C 1
ATOM 2317 O O . THR A 1 298 ? -8.328 16.125 0.045 1 98.06 298 THR A O 1
ATOM 2320 N N . GLY A 1 299 ? -6.438 15.148 -0.639 1 97.94 299 GLY A N 1
ATOM 2321 C CA . GLY A 1 299 ? -6.73 13.945 0.131 1 97.94 299 GLY A CA 1
ATOM 2322 C C . GLY A 1 299 ? -6.766 14.195 1.628 1 97.94 299 GLY A C 1
ATOM 2323 O O . GLY A 1 299 ? -7.605 13.633 2.334 1 97.94 299 GLY A O 1
ATOM 2324 N N . GLY A 1 300 ? -5.852 15.023 2.094 1 98.06 300 GLY A N 1
ATOM 2325 C CA . GLY A 1 300 ? -5.828 15.383 3.504 1 98.06 300 GLY A CA 1
ATOM 2326 C C . GLY A 1 300 ? -7.07 16.125 3.949 1 98.06 300 GLY A C 1
ATOM 2327 O O . GLY A 1 300 ? -7.582 15.898 5.047 1 98.06 300 GLY A O 1
ATOM 2328 N N . PHE A 1 301 ? -7.598 17.047 3.082 1 97.94 301 PHE A N 1
ATOM 2329 C CA . PHE A 1 301 ? -8.812 17.797 3.391 1 97.94 301 PHE A CA 1
ATOM 2330 C C . PHE A 1 301 ? -10.008 16.844 3.516 1 97.94 301 PHE A C 1
ATOM 2332 O O . PHE A 1 301 ? -10.82 16.984 4.43 1 97.94 301 PHE A O 1
ATOM 2339 N N . ILE A 1 302 ? -10.031 15.898 2.646 1 97 302 ILE A N 1
ATOM 2340 C CA . ILE A 1 302 ? -11.133 14.938 2.643 1 97 302 ILE A CA 1
ATOM 2341 C C . ILE A 1 302 ? -11.102 14.117 3.928 1 97 302 ILE A C 1
ATOM 2343 O O . ILE A 1 302 ? -12.133 13.93 4.578 1 97 302 ILE A O 1
ATOM 2347 N N . ALA A 1 303 ? -9.961 13.719 4.301 1 97.88 303 ALA A N 1
ATOM 2348 C CA . ALA A 1 303 ? -9.812 12.922 5.516 1 97.88 303 ALA A CA 1
ATOM 2349 C C . ALA A 1 303 ? -10.125 13.75 6.758 1 97.88 303 ALA A C 1
ATOM 2351 O O . ALA A 1 303 ? -10.773 13.266 7.691 1 97.88 303 ALA A O 1
ATOM 2352 N N . ALA A 1 304 ? -9.68 14.992 6.754 1 97.75 304 ALA A N 1
ATOM 2353 C CA . ALA A 1 304 ? -9.914 15.867 7.898 1 97.75 304 ALA A CA 1
ATOM 2354 C C . ALA A 1 304 ? -11.406 16.172 8.062 1 97.75 304 ALA A C 1
ATOM 2356 O O . ALA A 1 304 ? -11.898 16.266 9.188 1 97.75 304 ALA A O 1
ATOM 2357 N N . ALA A 1 305 ? -12.07 16.328 6.945 1 95.94 305 ALA A N 1
ATOM 2358 C CA . ALA A 1 305 ? -13.516 16.531 7.012 1 95.94 305 ALA A CA 1
ATOM 2359 C C . ALA A 1 305 ? -14.219 15.336 7.633 1 95.94 305 ALA A C 1
ATOM 2361 O O . ALA A 1 305 ? -15.148 15.492 8.438 1 95.94 305 ALA A O 1
ATOM 2362 N N . ARG A 1 306 ? -13.742 14.172 7.281 1 95.44 306 ARG A N 1
ATOM 2363 C CA . ARG A 1 306 ? -14.32 12.945 7.824 1 95.44 306 ARG A CA 1
ATOM 2364 C C . ARG A 1 306 ? -14.078 12.844 9.328 1 95.44 306 ARG A C 1
ATOM 2366 O O . ARG A 1 306 ? -15.008 12.594 10.094 1 95.44 306 ARG A O 1
ATOM 2373 N N . TYR A 1 307 ? -12.914 13.102 9.773 1 96.69 307 TYR A N 1
ATOM 2374 C CA . TYR A 1 307 ? -12.555 12.93 11.18 1 96.69 307 TYR A CA 1
ATOM 2375 C C . TYR A 1 307 ? -13.086 14.086 12.016 1 96.69 307 TYR A C 1
ATOM 2377 O O . TYR A 1 307 ? -13.18 13.977 13.242 1 96.69 307 TYR A O 1
ATOM 2385 N N . GLY A 1 308 ? -13.414 15.18 11.375 1 94.94 308 GLY A N 1
ATOM 2386 C CA . GLY A 1 308 ? -14.094 16.266 12.047 1 94.94 308 GLY A CA 1
ATOM 2387 C C . GLY A 1 308 ? -15.594 16.094 12.094 1 94.94 308 GLY A C 1
ATOM 2388 O O . GLY A 1 308 ? -16.312 16.984 12.586 1 94.94 308 GLY A O 1
ATOM 2389 N N . SER A 1 309 ? -16.047 14.977 11.531 1 93.75 309 SER A N 1
ATOM 2390 C CA . SER A 1 309 ? -17.469 14.648 11.469 1 93.75 309 SER A CA 1
ATOM 2391 C C . SER A 1 309 ? -18.266 15.742 10.758 1 93.75 309 SER A C 1
ATOM 2393 O O . SER A 1 309 ? -19.344 16.125 11.195 1 93.75 309 SER A O 1
ATOM 2395 N N . ALA A 1 310 ? -17.641 16.266 9.812 1 90.44 310 ALA A N 1
ATOM 2396 C CA . ALA A 1 310 ? -18.344 17.172 8.898 1 90.44 310 ALA A CA 1
ATOM 2397 C C . ALA A 1 310 ? -18.891 16.406 7.695 1 90.44 310 ALA A C 1
ATOM 2399 O O . ALA A 1 310 ? -18.594 15.234 7.5 1 90.44 310 ALA A O 1
ATOM 2400 N N . THR A 1 311 ? -19.797 17.062 7.02 1 86.81 311 THR A N 1
ATOM 2401 C CA . THR A 1 311 ? -20.219 16.453 5.762 1 86.81 311 THR A CA 1
ATOM 2402 C C . THR A 1 311 ? -19.109 16.531 4.723 1 86.81 311 THR A C 1
ATOM 2404 O O . THR A 1 311 ? -18.078 17.172 4.945 1 86.81 311 THR A O 1
ATOM 2407 N N . TYR A 1 312 ? -19.219 15.852 3.73 1 85.31 312 TYR A N 1
ATOM 2408 C CA . TYR A 1 312 ? -18.188 15.836 2.711 1 85.31 312 TYR A CA 1
ATOM 2409 C C . TYR A 1 312 ? -18 17.219 2.09 1 85.31 312 TYR A C 1
ATOM 2411 O O . TYR A 1 312 ? -18.984 17.938 1.859 1 85.31 312 TYR A O 1
ATOM 2419 N N . CYS A 1 313 ? -16.797 17.531 1.926 1 88.12 313 CYS A N 1
ATOM 2420 C CA . CYS A 1 313 ? -16.406 18.859 1.486 1 88.12 313 CYS A CA 1
ATOM 2421 C C . CYS A 1 313 ? -16.859 19.125 0.058 1 88.12 313 CYS A C 1
ATOM 2423 O O . CYS A 1 313 ? -16.5 18.391 -0.861 1 88.12 313 CYS A O 1
ATOM 2425 N N . PRO A 1 314 ? -17.609 20.188 -0.078 1 89.94 314 PRO A N 1
ATOM 2426 C CA . PRO A 1 314 ? -17.984 20.562 -1.445 1 89.94 314 PRO A CA 1
ATOM 2427 C C . PRO A 1 314 ? -16.766 20.969 -2.287 1 89.94 314 PRO A C 1
ATOM 2429 O O . PRO A 1 314 ? -15.742 21.375 -1.74 1 89.94 314 PRO A O 1
ATOM 2432 N N . ALA A 1 315 ? -16.938 20.953 -3.582 1 91.75 315 ALA A N 1
ATOM 2433 C CA . ALA A 1 315 ? -15.844 21.234 -4.512 1 91.75 315 ALA A CA 1
ATOM 2434 C C . ALA A 1 315 ? -15.359 22.672 -4.359 1 91.75 315 ALA A C 1
ATOM 2436 O O . ALA A 1 315 ? -14.172 22.969 -4.508 1 91.75 315 ALA A O 1
ATOM 2437 N N . SER A 1 316 ? -16.25 23.578 -4.023 1 91.75 316 SER A N 1
ATOM 2438 C CA . SER A 1 316 ? -15.891 24.984 -3.871 1 91.75 316 SER A CA 1
ATOM 2439 C C . SER A 1 316 ? -14.969 25.188 -2.672 1 91.75 316 SER A C 1
ATOM 2441 O O . SER A 1 316 ? -14.062 26.016 -2.715 1 91.75 316 SER A O 1
ATOM 2443 N N . ILE A 1 317 ? -15.219 24.453 -1.642 1 93.5 317 ILE A N 1
ATOM 2444 C CA . ILE A 1 317 ? -14.414 24.562 -0.431 1 93.5 317 ILE A CA 1
ATOM 2445 C C . ILE A 1 317 ? -13.023 23.969 -0.677 1 93.5 317 ILE A C 1
ATOM 2447 O O . ILE A 1 317 ? -12.023 24.516 -0.213 1 93.5 317 ILE A O 1
ATOM 2451 N N . LEU A 1 318 ? -13.008 22.859 -1.41 1 94.94 318 LEU A N 1
ATOM 2452 C CA . LEU A 1 318 ? -11.719 22.281 -1.765 1 94.94 318 LEU A CA 1
ATOM 2453 C C . LEU A 1 318 ? -10.914 23.234 -2.637 1 94.94 318 LEU A C 1
ATOM 2455 O O . LEU A 1 318 ? -9.695 23.328 -2.484 1 94.94 318 LEU A O 1
ATOM 2459 N N . SER A 1 319 ? -11.586 23.906 -3.514 1 94.75 319 SER A N 1
ATOM 2460 C CA . SER A 1 319 ? -10.922 24.875 -4.383 1 94.75 319 SER A CA 1
ATOM 2461 C C . SER A 1 319 ? -10.414 26.078 -3.586 1 94.75 319 SER A C 1
ATOM 2463 O O . SER A 1 319 ? -9.32 26.578 -3.85 1 94.75 319 SER A O 1
ATOM 2465 N N . ARG A 1 320 ? -11.234 26.578 -2.668 1 94.56 320 ARG A N 1
ATOM 2466 C CA . ARG A 1 320 ? -10.797 27.656 -1.782 1 94.56 320 ARG A CA 1
ATOM 2467 C C . ARG A 1 320 ? -9.578 27.234 -0.971 1 94.56 320 ARG A C 1
ATOM 2469 O O . ARG A 1 320 ? -8.641 28.016 -0.792 1 94.56 320 ARG A O 1
ATOM 2476 N N . GLY A 1 321 ? -9.617 26 -0.48 1 96.19 321 GLY A N 1
ATOM 2477 C CA . GLY A 1 321 ? -8.469 25.469 0.233 1 96.19 321 GLY A CA 1
ATOM 2478 C C . GLY A 1 321 ? -7.211 25.406 -0.618 1 96.19 321 GLY A C 1
ATOM 2479 O O . GLY A 1 321 ? -6.113 25.688 -0.134 1 96.19 321 GLY A O 1
ATOM 2480 N N . ALA A 1 322 ? -7.398 25.047 -1.859 1 96.88 322 ALA A N 1
ATOM 2481 C CA . ALA A 1 322 ? -6.277 25 -2.793 1 96.88 322 ALA A CA 1
ATOM 2482 C C . ALA A 1 322 ? -5.68 26.391 -3.006 1 96.88 322 ALA A C 1
ATOM 2484 O O . ALA A 1 322 ? -4.457 26.547 -3.076 1 96.88 322 ALA A O 1
ATOM 2485 N N . GLY A 1 323 ? -6.516 27.359 -3.145 1 97.25 323 GLY A N 1
ATOM 2486 C CA . GLY A 1 323 ? -6.035 28.719 -3.287 1 97.25 323 GLY A CA 1
ATOM 2487 C C . GLY A 1 323 ? -5.207 29.188 -2.104 1 97.25 323 GLY A C 1
ATOM 2488 O O . GLY A 1 323 ? -4.133 29.766 -2.281 1 97.25 323 GLY A O 1
ATOM 2489 N N . TRP A 1 324 ? -5.703 28.906 -0.957 1 97.25 324 TRP A N 1
ATOM 2490 C CA . TRP A 1 324 ? -4.992 29.312 0.248 1 97.25 324 TRP A CA 1
ATOM 2491 C C . TRP A 1 324 ? -3.717 28.5 0.433 1 97.25 324 TRP A C 1
ATOM 2493 O O . TRP A 1 324 ? -2.756 28.969 1.043 1 97.25 324 TRP A O 1
ATOM 2503 N N . LEU A 1 325 ? -3.732 27.266 -0.068 1 97.81 325 LEU A N 1
ATOM 2504 C CA . LEU A 1 325 ? -2.494 26.5 -0.073 1 97.81 325 LEU A CA 1
ATOM 2505 C C . LEU A 1 325 ? -1.439 27.156 -0.948 1 97.81 325 LEU A C 1
ATOM 2507 O O . LEU A 1 325 ? -0.253 27.156 -0.609 1 97.81 325 LEU A O 1
ATOM 2511 N N . GLY A 1 326 ? -1.885 27.656 -2.094 1 97.88 326 GLY A N 1
ATOM 2512 C CA . GLY A 1 326 ? -0.98 28.422 -2.936 1 97.88 326 GLY A CA 1
ATOM 2513 C C . GLY A 1 326 ? -0.409 29.641 -2.24 1 97.88 326 GLY A C 1
ATOM 2514 O O . GLY A 1 326 ? 0.797 29.891 -2.299 1 97.88 326 GLY A O 1
ATOM 2515 N N . LEU A 1 327 ? -1.223 30.359 -1.531 1 97.94 327 LEU A N 1
ATOM 2516 C CA . LEU A 1 327 ? -0.762 31.531 -0.786 1 97.94 327 LEU A CA 1
ATOM 2517 C C . LEU A 1 327 ? 0.177 31.109 0.343 1 97.94 327 LEU A C 1
ATOM 2519 O O . LEU A 1 327 ? 1.124 31.828 0.663 1 97.94 327 LEU A O 1
ATOM 2523 N N . SER A 1 328 ? -0.191 30.016 0.952 1 98.25 328 SER A N 1
ATOM 2524 C CA . SER A 1 328 ? 0.69 29.484 1.987 1 98.25 328 SER A CA 1
ATOM 2525 C C . SER A 1 328 ? 2.078 29.188 1.432 1 98.25 328 SER A C 1
ATOM 2527 O O . SER A 1 328 ? 3.088 29.453 2.086 1 98.25 328 SER A O 1
ATOM 2529 N N . THR A 1 329 ? 2.123 28.578 0.28 1 98.25 329 THR A N 1
ATOM 2530 C CA . THR A 1 329 ? 3.4 28.281 -0.359 1 98.25 329 THR A CA 1
ATOM 2531 C C . THR A 1 329 ? 4.137 29.578 -0.709 1 98.25 329 THR A C 1
ATOM 2533 O O . THR A 1 329 ? 5.367 29.625 -0.626 1 98.25 329 THR A O 1
ATOM 2536 N N . PHE A 1 330 ? 3.396 30.578 -1.103 1 98.19 330 PHE A N 1
ATOM 2537 C CA . PHE A 1 330 ? 3.988 31.891 -1.359 1 98.19 330 PHE A CA 1
ATOM 2538 C C . PHE A 1 330 ? 4.645 32.438 -0.1 1 98.19 330 PHE A C 1
ATOM 2540 O O . PHE A 1 330 ? 5.758 32.969 -0.154 1 98.19 330 PHE A O 1
ATOM 2547 N N . VAL A 1 331 ? 3.947 32.344 1.033 1 98.19 331 VAL A N 1
ATOM 2548 C CA . VAL A 1 331 ? 4.48 32.781 2.312 1 98.19 331 VAL A CA 1
ATOM 2549 C C . VAL A 1 331 ? 5.746 32 2.654 1 98.19 331 VAL A C 1
ATOM 2551 O O . VAL A 1 331 ? 6.711 32.562 3.176 1 98.19 331 VAL A O 1
ATOM 2554 N N . ASN A 1 332 ? 5.766 30.672 2.365 1 98.12 332 ASN A N 1
ATOM 2555 C CA . ASN A 1 332 ? 6.969 29.875 2.553 1 98.12 332 ASN A CA 1
ATOM 2556 C C . ASN A 1 332 ? 8.148 30.438 1.768 1 98.12 332 ASN A C 1
ATOM 2558 O O . ASN A 1 332 ? 9.266 30.516 2.283 1 98.12 332 ASN A O 1
ATOM 2562 N N . GLY A 1 333 ? 7.875 30.781 0.539 1 97.19 333 GLY A N 1
ATOM 2563 C CA . GLY A 1 333 ? 8.922 31.359 -0.283 1 97.19 333 GLY A CA 1
ATOM 2564 C C . GLY A 1 333 ? 9.367 32.719 0.207 1 97.19 333 GLY A C 1
ATOM 2565 O O . GLY A 1 333 ? 10.562 33.031 0.22 1 97.19 333 GLY A O 1
ATOM 2566 N N . LEU A 1 334 ? 8.469 33.531 0.62 1 97.5 334 LEU A N 1
ATOM 2567 C CA . LEU A 1 334 ? 8.766 34.906 1.062 1 97.5 334 LEU A CA 1
ATOM 2568 C C . LEU A 1 334 ? 9.609 34.875 2.336 1 97.5 334 LEU A C 1
ATOM 2570 O O . LEU A 1 334 ? 10.539 35.688 2.48 1 97.5 334 LEU A O 1
ATOM 2574 N N . TRP A 1 335 ? 9.273 34.031 3.334 1 97.62 335 TRP A N 1
ATOM 2575 C CA . TRP A 1 335 ? 10.016 33.969 4.59 1 97.62 335 TRP A CA 1
ATOM 2576 C C . TRP A 1 335 ? 11.305 33.188 4.414 1 97.62 335 TRP A C 1
ATOM 2578 O O . TRP A 1 335 ? 12.25 33.344 5.184 1 97.62 335 TRP A O 1
ATOM 2588 N N . GLY A 1 336 ? 11.328 32.281 3.443 1 95.88 336 GLY A N 1
ATOM 2589 C CA . GLY A 1 336 ? 12.539 31.516 3.15 1 95.88 336 GLY A CA 1
ATOM 2590 C C . GLY A 1 336 ? 12.578 30.172 3.828 1 95.88 336 GLY A C 1
ATOM 2591 O O . GLY A 1 336 ? 13.422 29.922 4.691 1 95.88 336 GLY A O 1
ATOM 2592 N N . THR A 1 337 ? 11.742 29.234 3.434 1 95.31 337 THR A N 1
ATOM 2593 C CA . THR A 1 337 ? 11.773 27.844 3.857 1 95.31 337 THR A CA 1
ATOM 2594 C C . THR A 1 337 ? 12.148 26.922 2.691 1 95.31 337 THR A C 1
ATOM 2596 O O . THR A 1 337 ? 12.016 27.312 1.527 1 95.31 337 THR A O 1
ATOM 2599 N N . PRO A 1 338 ? 12.734 25.828 2.969 1 92.5 338 PRO A N 1
ATOM 2600 C CA . PRO A 1 338 ? 13.148 24.938 1.877 1 92.5 338 PRO A CA 1
ATOM 2601 C C . PRO A 1 338 ? 12.008 24.078 1.354 1 92.5 338 PRO A C 1
ATOM 2603 O O . PRO A 1 338 ? 12.227 23.188 0.53 1 92.5 338 PRO A O 1
ATOM 2606 N N . THR A 1 339 ? 10.836 24.281 1.797 1 96.12 339 THR A N 1
ATOM 2607 C CA . THR A 1 339 ? 9.688 23.469 1.398 1 96.12 339 THR A CA 1
ATOM 2608 C C . THR A 1 339 ? 8.445 24.328 1.219 1 96.12 339 THR A C 1
ATOM 2610 O O . THR A 1 339 ? 8.367 25.438 1.761 1 96.12 339 THR A O 1
ATOM 2613 N N . GLY A 1 340 ? 7.578 23.859 0.393 1 96.38 340 GLY A N 1
ATOM 2614 C CA . GLY A 1 340 ? 6.25 24.453 0.344 1 96.38 340 GLY A CA 1
ATOM 2615 C C . GLY A 1 340 ? 5.332 23.953 1.445 1 96.38 340 GLY A C 1
ATOM 2616 O O . GLY A 1 340 ? 5.797 23.422 2.453 1 96.38 340 GLY A O 1
ATOM 2617 N N . SER A 1 341 ? 4.055 24.266 1.253 1 96.5 341 SER A N 1
ATOM 2618 C CA . SER A 1 341 ? 3.07 23.938 2.281 1 96.5 341 SER A CA 1
ATOM 2619 C C . SER A 1 341 ? 2.178 22.781 1.845 1 96.5 341 SER A C 1
ATOM 2621 O O . SER A 1 341 ? 1.877 22.625 0.658 1 96.5 341 SER A O 1
ATOM 2623 N N . THR A 1 342 ? 1.862 21.953 2.762 1 97.62 342 THR A N 1
ATOM 2624 C CA . THR A 1 342 ? 0.927 20.844 2.568 1 97.62 342 THR A CA 1
ATOM 2625 C C . THR A 1 342 ? 0.139 20.578 3.848 1 97.62 342 THR A C 1
ATOM 2627 O O . THR A 1 342 ? 0.465 21.109 4.91 1 97.62 342 THR A O 1
ATOM 2630 N N . VAL A 1 343 ? -0.945 19.891 3.668 1 98.25 343 VAL A N 1
ATOM 2631 C CA . VAL A 1 343 ? -1.661 19.391 4.836 1 98.25 343 VAL A CA 1
ATOM 2632 C C . VAL A 1 343 ? -0.8 18.359 5.57 1 98.25 343 VAL A C 1
ATOM 2634 O O . VAL A 1 343 ? -0.242 17.453 4.949 1 98.25 343 VAL A O 1
ATOM 2637 N N . SER A 1 344 ? -0.613 18.562 6.863 1 98.12 344 SER A N 1
ATOM 2638 C CA . SER A 1 344 ? 0.161 17.625 7.668 1 98.12 344 SER A CA 1
ATOM 2639 C C . SER A 1 344 ? -0.604 16.328 7.887 1 98.12 344 SER A C 1
ATOM 2641 O O . SER A 1 344 ? -1.564 16.297 8.656 1 98.12 344 SER A O 1
ATOM 2643 N N . VAL A 1 345 ? -0.074 15.297 7.328 1 97.88 345 VAL A N 1
ATOM 2644 C CA . VAL A 1 345 ? -0.736 13.992 7.32 1 97.88 345 VAL A CA 1
ATOM 2645 C C . VAL A 1 345 ? -0.783 13.43 8.734 1 97.88 345 VAL A C 1
ATOM 2647 O O . VAL A 1 345 ? -1.78 12.82 9.133 1 97.88 345 VAL A O 1
ATOM 2650 N N . GLU A 1 346 ? 0.274 13.594 9.516 1 97.94 346 GLU A N 1
ATOM 2651 C CA . GLU A 1 346 ? 0.333 13.086 10.883 1 97.94 346 GLU A CA 1
ATOM 2652 C C . GLU A 1 346 ? -0.712 13.758 11.766 1 97.94 346 GLU A C 1
ATOM 2654 O O . GLU A 1 346 ? -1.318 13.109 12.617 1 97.94 346 GLU A O 1
ATOM 2659 N N . ASN A 1 347 ? -0.961 15.047 11.523 1 98.62 347 ASN A N 1
ATOM 2660 C CA . ASN A 1 347 ? -1.945 15.758 12.336 1 98.62 347 ASN A CA 1
ATOM 2661 C C . ASN A 1 347 ? -3.367 15.32 12 1 98.62 347 ASN A C 1
ATOM 2663 O O . ASN A 1 347 ? -4.246 15.328 12.867 1 98.62 347 ASN A O 1
ATOM 2667 N N . VAL A 1 348 ? -3.58 14.977 10.75 1 98.5 348 VAL A N 1
ATOM 2668 C CA . VAL A 1 348 ? -4.891 14.438 10.398 1 98.5 348 VAL A CA 1
ATOM 2669 C C . VAL A 1 348 ? -5.098 13.086 11.078 1 98.5 348 VAL A C 1
ATOM 2671 O O . VAL A 1 348 ? -6.203 12.781 11.531 1 98.5 348 VAL A O 1
ATOM 2674 N N . GLY A 1 349 ? -4.07 12.281 11.141 1 98.31 349 GLY A N 1
ATOM 2675 C CA . GLY A 1 349 ? -4.148 11.031 11.875 1 98.31 349 GLY A CA 1
ATOM 2676 C C . GLY A 1 349 ? -4.422 11.227 13.359 1 98.31 349 GLY A C 1
ATOM 2677 O O . GLY A 1 349 ? -5.086 10.398 13.984 1 98.31 349 GLY A O 1
ATOM 2678 N N . LEU A 1 350 ? -3.918 12.312 13.875 1 98 350 LEU A N 1
ATOM 2679 C CA . LEU A 1 350 ? -4.117 12.609 15.289 1 98 350 LEU A CA 1
ATOM 2680 C C . LEU A 1 350 ? -5.578 12.93 15.578 1 98 350 LEU A C 1
ATOM 2682 O O . LEU A 1 350 ? -6.082 12.625 16.672 1 98 350 LEU A O 1
ATOM 2686 N N . LEU A 1 351 ? -6.312 13.539 14.594 1 97.69 351 LEU A N 1
ATOM 2687 C CA . LEU A 1 351 ? -7.746 13.758 14.758 1 97.69 351 LEU A CA 1
ATOM 2688 C C . LEU A 1 351 ? -8.469 12.438 15.023 1 97.69 351 LEU A C 1
ATOM 2690 O O . LEU A 1 351 ? -9.344 12.375 15.891 1 97.69 351 LEU A O 1
ATOM 2694 N N . ALA A 1 352 ? -8.023 11.453 14.289 1 96.62 352 ALA A N 1
ATOM 2695 C CA . ALA A 1 352 ? -8.641 10.133 14.43 1 96.62 352 ALA A CA 1
ATOM 2696 C C . ALA A 1 352 ? -8.258 9.484 15.75 1 96.62 352 ALA A C 1
ATOM 2698 O O . ALA A 1 352 ? -9.094 8.859 16.406 1 96.62 352 ALA A O 1
ATOM 2699 N N . LEU A 1 353 ? -7.02 9.656 16.141 1 96.44 353 LEU A N 1
ATOM 2700 C CA . LEU A 1 353 ? -6.516 9.008 17.344 1 96.44 353 LEU A CA 1
ATOM 2701 C C . LEU A 1 353 ? -7.172 9.586 18.594 1 96.44 353 LEU A C 1
ATOM 2703 O O . LEU A 1 353 ? -7.508 8.852 19.516 1 96.44 353 LEU A O 1
ATOM 2707 N N . THR A 1 354 ? -7.387 10.867 18.641 1 95.12 354 THR A N 1
ATOM 2708 C CA . THR A 1 354 ? -7.922 11.547 19.828 1 95.12 354 THR A CA 1
ATOM 2709 C C . THR A 1 354 ? -9.438 11.664 19.734 1 95.12 354 THR A C 1
ATOM 2711 O O . THR A 1 354 ? -10.102 11.961 20.734 1 95.12 354 THR A O 1
ATOM 2714 N N . ARG A 1 355 ? -10.016 11.562 18.5 1 95 355 ARG A N 1
ATOM 2715 C CA . ARG A 1 355 ? -11.43 11.75 18.219 1 95 355 ARG A CA 1
ATOM 2716 C C . ARG A 1 355 ? -11.859 13.188 18.469 1 95 355 ARG A C 1
ATOM 2718 O O . ARG A 1 355 ? -12.977 13.438 18.922 1 95 355 ARG A O 1
ATOM 2725 N N . VAL A 1 356 ? -10.93 14.094 18.312 1 95.94 356 VAL A N 1
ATOM 2726 C CA . VAL A 1 356 ? -11.195 15.523 18.484 1 95.94 356 VAL A CA 1
ATOM 2727 C C . VAL A 1 356 ? -10.969 16.25 17.172 1 95.94 356 VAL A C 1
ATOM 2729 O O . VAL A 1 356 ? -9.828 16.469 16.75 1 95.94 356 VAL A O 1
ATOM 2732 N N . GLY A 1 357 ? -12.039 16.672 16.547 1 95.88 357 GLY A N 1
ATOM 2733 C CA . GLY A 1 357 ? -11.953 17.391 15.289 1 95.88 357 GLY A CA 1
ATOM 2734 C C . GLY A 1 357 ? -12.305 18.859 15.422 1 95.88 357 GLY A C 1
ATOM 2735 O O . GLY A 1 357 ? -12.953 19.438 14.547 1 95.88 357 GLY A O 1
ATOM 2736 N N . SER A 1 358 ? -11.867 19.469 16.469 1 96.31 358 SER A N 1
ATOM 2737 C CA . SER A 1 358 ? -12.18 20.859 16.766 1 96.31 358 SER A CA 1
ATOM 2738 C C . SER A 1 358 ? -11.234 21.812 16.031 1 96.31 358 SER A C 1
ATOM 2740 O O . SER A 1 358 ? -10.008 21.672 16.125 1 96.31 358 SER A O 1
ATOM 2742 N N . ARG A 1 359 ? -11.773 22.797 15.414 1 96.25 359 ARG A N 1
ATOM 2743 C CA . ARG A 1 359 ? -11 23.812 14.711 1 96.25 359 ARG A CA 1
ATOM 2744 C C . ARG A 1 359 ? -10.203 24.656 15.703 1 96.25 359 ARG A C 1
ATOM 2746 O O . ARG A 1 359 ? -9.055 25.016 15.438 1 96.25 359 ARG A O 1
ATOM 2753 N N . ARG A 1 360 ? -10.75 24.953 16.812 1 96.81 360 ARG A N 1
ATOM 2754 C CA . ARG A 1 360 ? -10.102 25.781 17.828 1 96.81 360 ARG A CA 1
ATOM 2755 C C . ARG A 1 360 ? -8.828 25.109 18.359 1 96.81 360 ARG A C 1
ATOM 2757 O O . ARG A 1 360 ? -7.832 25.781 18.609 1 96.81 360 ARG A O 1
ATOM 2764 N N . VAL A 1 361 ? -8.898 23.844 18.5 1 97.62 361 VAL A N 1
ATOM 2765 C CA . VAL A 1 361 ? -7.746 23.109 19 1 97.62 361 VAL A CA 1
ATOM 2766 C C . VAL A 1 361 ? -6.574 23.266 18.031 1 97.62 361 VAL A C 1
ATOM 2768 O O . VAL A 1 361 ? -5.43 23.453 18.453 1 97.62 361 VAL A O 1
ATOM 2771 N N . VAL A 1 362 ? -6.836 23.188 16.75 1 98 362 VAL A N 1
ATOM 2772 C CA . VAL A 1 362 ? -5.801 23.344 15.727 1 98 362 VAL A CA 1
ATOM 2773 C C . VAL A 1 362 ? -5.285 24.781 15.719 1 98 362 VAL A C 1
ATOM 2775 O O . VAL A 1 362 ? -4.09 25.016 15.531 1 98 362 VAL A O 1
ATOM 2778 N N . GLN A 1 363 ? -6.152 25.75 15.945 1 97.94 363 GLN A N 1
ATOM 2779 C CA . GLN A 1 363 ? -5.75 27.141 16.016 1 97.94 363 GLN A CA 1
ATOM 2780 C C . GLN A 1 363 ? -4.852 27.406 17.219 1 97.94 363 GLN A C 1
ATOM 2782 O O . GLN A 1 363 ? -3.902 28.188 17.141 1 97.94 363 GLN A O 1
ATOM 2787 N N . ILE A 1 364 ? -5.172 26.75 18.266 1 98.25 364 ILE A N 1
ATOM 2788 C CA . ILE A 1 364 ? -4.32 26.844 19.453 1 98.25 364 ILE A CA 1
ATOM 2789 C C . ILE A 1 364 ? -2.943 26.266 19.141 1 98.25 364 ILE A C 1
ATOM 2791 O O . ILE A 1 364 ? -1.923 26.812 19.562 1 98.25 364 ILE A O 1
ATOM 2795 N N . SER A 1 365 ? -2.947 25.141 18.422 1 98.38 365 SER A N 1
ATOM 2796 C CA . SER A 1 365 ? -1.676 24.562 18.016 1 98.38 365 SER A CA 1
ATOM 2797 C C . SER A 1 365 ? -0.851 25.547 17.203 1 98.38 365 SER A C 1
ATOM 2799 O O . SER A 1 365 ? 0.369 25.625 17.359 1 98.38 365 SER A O 1
ATOM 2801 N N . ALA A 1 366 ? -1.488 26.281 16.312 1 98.56 366 ALA A N 1
ATOM 2802 C CA . ALA A 1 366 ? -0.813 27.266 15.492 1 98.56 366 ALA A CA 1
ATOM 2803 C C . ALA A 1 366 ? -0.192 28.375 16.359 1 98.56 366 ALA A C 1
ATOM 2805 O O . ALA A 1 366 ? 0.897 28.859 16.047 1 98.56 366 ALA A O 1
ATOM 2806 N N . VAL A 1 367 ? -0.838 28.734 17.391 1 98.06 367 VAL A N 1
ATOM 2807 C CA . VAL A 1 367 ? -0.318 29.734 18.312 1 98.06 367 VAL A CA 1
ATOM 2808 C C . VAL A 1 367 ? 0.935 29.219 19 1 98.06 367 VAL A C 1
ATOM 2810 O O . VAL A 1 367 ? 1.896 29.953 19.203 1 98.06 367 VAL A O 1
ATOM 2813 N N . PHE A 1 368 ? 0.878 27.953 19.359 1 97.25 368 PHE A N 1
ATOM 2814 C CA . PHE A 1 368 ? 2.068 27.344 19.938 1 97.25 368 PHE A CA 1
ATOM 2815 C C . PHE A 1 368 ? 3.227 27.375 18.938 1 97.25 368 PHE A C 1
ATOM 2817 O O . PHE A 1 368 ? 4.371 27.625 19.328 1 97.25 368 PHE A O 1
ATOM 2824 N N . MET A 1 369 ? 2.955 27.109 17.672 1 97.19 369 MET A N 1
ATOM 2825 C CA . MET A 1 369 ? 3.988 27.141 16.641 1 97.19 369 MET A CA 1
ATOM 2826 C C . MET A 1 369 ? 4.613 28.531 16.547 1 97.19 369 MET A C 1
ATOM 2828 O O . MET A 1 369 ? 5.836 28.672 16.5 1 97.19 369 MET A O 1
ATOM 2832 N N . LEU A 1 370 ? 3.799 29.562 16.578 1 97 370 LEU A N 1
ATOM 2833 C CA . LEU A 1 370 ? 4.277 30.938 16.5 1 97 370 LEU A CA 1
ATOM 2834 C C . LEU A 1 370 ? 5.09 31.297 17.734 1 97 370 LEU A C 1
ATOM 2836 O O . LEU A 1 370 ? 6.16 31.906 17.625 1 97 370 LEU A O 1
ATOM 2840 N N . PHE A 1 371 ? 4.629 30.844 18.828 1 95.62 371 PHE A N 1
ATOM 2841 C CA . PHE A 1 371 ? 5.266 31.172 20.109 1 95.62 371 PHE A CA 1
ATOM 2842 C C . PHE A 1 371 ? 6.648 30.531 20.188 1 95.62 371 PHE A C 1
ATOM 2844 O O . PHE A 1 371 ? 7.633 31.203 20.484 1 95.62 371 PHE A O 1
ATOM 2851 N N . PHE A 1 372 ? 6.758 29.297 19.875 1 94.06 372 PHE A N 1
ATOM 2852 C CA . PHE A 1 372 ? 8.008 28.562 20.047 1 94.06 372 PHE A CA 1
ATOM 2853 C C . PHE A 1 372 ? 8.961 28.844 18.875 1 94.06 372 PHE A C 1
ATOM 2855 O O . PHE A 1 372 ? 10.156 28.547 18.969 1 94.06 372 PHE A O 1
ATOM 2862 N N . SER A 1 373 ? 8.43 29.328 17.766 1 94.5 373 SER A N 1
ATOM 2863 C CA . SER A 1 373 ? 9.305 29.719 16.656 1 94.5 373 SER A CA 1
ATOM 2864 C C . SER A 1 373 ? 10.148 30.938 17.031 1 94.5 373 SER A C 1
ATOM 2866 O O . SER A 1 373 ? 11.258 31.109 16.531 1 94.5 373 SER A O 1
ATOM 2868 N N . VAL A 1 374 ? 9.672 31.781 17.859 1 94.38 374 VAL A N 1
ATOM 2869 C CA . VAL A 1 374 ? 10.352 33 18.266 1 94.38 374 VAL A CA 1
ATOM 2870 C C . VAL A 1 374 ? 11.281 32.719 19.438 1 94.38 374 VAL A C 1
ATOM 2872 O O . VAL A 1 374 ? 12.383 33.281 19.516 1 94.38 374 VAL A O 1
ATOM 2875 N N . LEU A 1 375 ? 10.82 31.844 20.344 1 90.94 375 LEU A N 1
ATOM 2876 C CA . LEU A 1 375 ? 11.656 31.438 21.469 1 90.94 375 LEU A CA 1
ATOM 2877 C C . LEU A 1 375 ? 12.562 30.266 21.078 1 90.94 375 LEU A C 1
ATOM 2879 O O . LEU A 1 375 ? 12.281 29.125 21.406 1 90.94 375 LEU A O 1
ATOM 2883 N N . GLY A 1 376 ? 13.594 30.625 20.594 1 81.88 376 GLY A N 1
ATOM 2884 C CA . GLY A 1 376 ? 14.445 29.688 19.875 1 81.88 376 GLY A CA 1
ATOM 2885 C C . GLY A 1 376 ? 14.945 28.547 20.734 1 81.88 376 GLY A C 1
ATOM 2886 O O . GLY A 1 376 ? 14.914 27.375 20.328 1 81.88 376 GLY A O 1
ATOM 2887 N N . LYS A 1 377 ? 15.438 28.75 21.938 1 84.5 377 LYS A N 1
ATOM 2888 C CA . LYS A 1 377 ? 16.031 27.703 22.781 1 84.5 377 LYS A CA 1
ATOM 2889 C C . LYS A 1 377 ? 14.961 26.734 23.266 1 84.5 377 LYS A C 1
ATOM 2891 O O . LYS A 1 377 ? 15.18 25.516 23.266 1 84.5 377 LYS A O 1
ATOM 2896 N N . PHE A 1 378 ? 13.797 27.219 23.531 1 80 378 PHE A N 1
ATOM 2897 C CA . PHE A 1 378 ? 12.711 26.359 23.984 1 80 378 PHE A CA 1
ATOM 2898 C C . PHE A 1 378 ? 12.188 25.516 22.828 1 80 378 PHE A C 1
ATOM 2900 O O . PHE A 1 378 ? 11.906 24.328 23.016 1 80 378 PHE A O 1
ATOM 2907 N N . GLY A 1 379 ? 12.156 26.172 21.75 1 79.19 379 GLY A N 1
ATOM 2908 C CA . GLY A 1 379 ? 11.75 25.422 20.562 1 79.19 379 GLY A CA 1
ATOM 2909 C C . GLY A 1 379 ? 12.742 24.344 20.156 1 79.19 379 GLY A C 1
ATOM 2910 O O . GLY A 1 379 ? 12.352 23.266 19.703 1 79.19 379 GLY A O 1
ATOM 2911 N N . ALA A 1 380 ? 13.906 24.656 20.453 1 82.81 380 ALA A N 1
ATOM 2912 C CA . ALA A 1 380 ? 14.969 23.734 20.062 1 82.81 380 ALA A CA 1
ATOM 2913 C C . ALA A 1 380 ? 14.969 22.5 20.969 1 82.81 380 ALA A C 1
ATOM 2915 O O . ALA A 1 380 ? 15.281 21.391 20.516 1 82.81 380 ALA A O 1
ATOM 2916 N N . ILE A 1 381 ? 14.586 22.656 22.141 1 79.75 381 ILE A N 1
ATOM 2917 C CA . ILE A 1 381 ? 14.516 21.531 23.078 1 79.75 381 ILE A CA 1
ATOM 2918 C C . ILE A 1 381 ? 13.461 20.531 22.594 1 79.75 381 ILE A C 1
ATOM 2920 O O . ILE A 1 381 ? 13.703 19.328 22.562 1 79.75 381 ILE A O 1
ATOM 2924 N N . LEU A 1 382 ? 12.391 21.062 22.188 1 79.12 382 LEU A N 1
ATOM 2925 C CA . LEU A 1 382 ? 11.32 20.203 21.703 1 79.12 382 LEU A CA 1
ATOM 2926 C C . LEU A 1 382 ? 11.68 19.594 20.344 1 79.12 382 LEU A C 1
ATOM 2928 O O . LEU A 1 382 ? 11.312 18.453 20.062 1 79.12 382 LEU A O 1
ATOM 2932 N N . ALA A 1 383 ? 12.461 20.359 19.703 1 80.25 383 ALA A N 1
ATOM 2933 C CA . ALA A 1 383 ? 12.883 19.906 18.375 1 80.25 383 ALA A CA 1
ATOM 2934 C C . ALA A 1 383 ? 13.984 18.859 18.484 1 80.25 383 ALA A C 1
ATOM 2936 O O . ALA A 1 383 ? 14.297 18.172 17.5 1 80.25 383 ALA A O 1
ATOM 2937 N N . SER A 1 384 ? 14.5 18.672 19.688 1 82.44 384 SER A N 1
ATOM 2938 C CA . SER A 1 384 ? 15.586 17.719 19.891 1 82.44 384 SER A CA 1
ATOM 2939 C C . SER A 1 384 ? 15.055 16.344 20.266 1 82.44 384 SER A C 1
ATOM 2941 O O . SER A 1 384 ? 15.828 15.438 20.609 1 82.44 384 SER A O 1
ATOM 2943 N N . ILE A 1 385 ? 13.727 16.188 20.188 1 86.88 385 ILE A N 1
ATOM 2944 C CA . ILE A 1 385 ? 13.141 14.867 20.391 1 86.88 385 ILE A CA 1
ATOM 2945 C C . ILE A 1 385 ? 13.734 13.883 19.391 1 86.88 385 ILE A C 1
ATOM 2947 O O . ILE A 1 385 ? 13.781 14.164 18.188 1 86.88 385 ILE A O 1
ATOM 2951 N N . PRO A 1 386 ? 14.227 12.773 19.906 1 90.06 386 PRO A N 1
ATOM 2952 C CA . PRO A 1 386 ? 14.836 11.789 19 1 90.06 386 PRO A CA 1
ATOM 2953 C C . PRO A 1 386 ? 13.898 11.383 17.875 1 90.06 386 PRO A C 1
ATOM 2955 O O . PRO A 1 386 ? 12.711 11.148 18.094 1 90.06 386 PRO A O 1
ATOM 2958 N N . LEU A 1 387 ? 14.43 11.289 16.719 1 92.44 387 LEU A N 1
ATOM 2959 C CA . LEU A 1 387 ? 13.664 11.047 15.5 1 92.44 387 LEU A CA 1
ATOM 2960 C C . LEU A 1 387 ? 12.992 9.68 15.555 1 92.44 387 LEU A C 1
ATOM 2962 O O . LEU A 1 387 ? 11.898 9.5 15.016 1 92.44 387 LEU A O 1
ATOM 2966 N N . PRO A 1 388 ? 13.594 8.664 16.25 1 95.06 388 PRO A N 1
ATOM 2967 C CA . PRO A 1 388 ? 12.914 7.363 16.328 1 95.06 388 PRO A CA 1
ATOM 2968 C C . PRO A 1 388 ? 11.57 7.449 17.047 1 95.06 388 PRO A C 1
ATOM 2970 O O . PRO A 1 388 ? 10.664 6.668 16.766 1 95.06 388 PRO A O 1
ATOM 2973 N N . ILE A 1 389 ? 11.445 8.352 17.984 1 96.12 389 ILE A N 1
ATOM 2974 C CA . ILE A 1 389 ? 10.172 8.57 18.656 1 96.12 389 ILE A CA 1
ATOM 2975 C C . ILE A 1 389 ? 9.133 9.07 17.656 1 96.12 389 ILE A C 1
ATOM 2977 O O . ILE A 1 389 ? 8 8.594 17.625 1 96.12 389 ILE A O 1
ATOM 2981 N N . ILE A 1 390 ? 9.555 9.984 16.797 1 96.06 390 ILE A N 1
ATOM 2982 C CA . ILE A 1 390 ? 8.68 10.539 15.766 1 96.06 390 ILE A CA 1
ATOM 2983 C C . ILE A 1 390 ? 8.297 9.445 14.773 1 96.06 390 ILE A C 1
ATOM 2985 O O . ILE A 1 390 ? 7.152 9.383 14.328 1 96.06 390 ILE A O 1
ATOM 2989 N N . GLY A 1 391 ? 9.281 8.617 14.422 1 97.44 391 GLY A N 1
ATOM 2990 C CA . GLY A 1 391 ? 9 7.496 13.539 1 97.44 391 GLY A CA 1
ATOM 2991 C C . GLY A 1 391 ? 7.902 6.59 14.062 1 97.44 391 GLY A C 1
ATOM 2992 O O . GLY A 1 391 ? 7.055 6.121 13.305 1 97.44 391 GLY A O 1
ATOM 2993 N N . ALA A 1 392 ? 7.93 6.336 15.344 1 98.12 392 ALA A N 1
ATOM 2994 C CA . ALA A 1 392 ? 6.914 5.504 15.984 1 98.12 392 ALA A CA 1
ATOM 2995 C C . ALA A 1 392 ? 5.535 6.156 15.891 1 98.12 392 ALA A C 1
ATOM 2997 O O . ALA A 1 392 ? 4.535 5.477 15.656 1 98.12 392 ALA A O 1
ATOM 2998 N N . LEU A 1 393 ? 5.484 7.477 16.078 1 98.12 393 LEU A N 1
ATOM 2999 C CA . LEU A 1 393 ? 4.223 8.203 15.938 1 98.12 393 LEU A CA 1
ATOM 3000 C C . LEU A 1 393 ? 3.678 8.086 14.516 1 98.12 393 LEU A C 1
ATOM 3002 O O . LEU A 1 393 ? 2.477 7.883 14.328 1 98.12 393 LEU A O 1
ATOM 3006 N N . TYR A 1 394 ? 4.566 8.203 13.516 1 98.31 394 TYR A N 1
ATOM 3007 C CA . TYR A 1 394 ? 4.164 8.141 12.117 1 98.31 394 TYR A CA 1
ATOM 3008 C C . TYR A 1 394 ? 3.527 6.801 11.781 1 98.31 394 TYR A C 1
ATOM 3010 O O . TYR A 1 394 ? 2.557 6.734 11.023 1 98.31 394 TYR A O 1
ATOM 3018 N N . CYS A 1 395 ? 3.994 5.711 12.391 1 98.56 395 CYS A N 1
ATOM 3019 C CA . CYS A 1 395 ? 3.473 4.375 12.125 1 98.56 395 CYS A CA 1
ATOM 3020 C C . CYS A 1 395 ? 1.99 4.289 12.461 1 98.56 395 CYS A C 1
ATOM 3022 O O . CYS A 1 395 ? 1.228 3.615 11.766 1 98.56 395 CYS A O 1
ATOM 3024 N N . VAL A 1 396 ? 1.615 4.984 13.484 1 98.44 396 VAL A N 1
ATOM 3025 C CA . VAL A 1 396 ? 0.226 4.926 13.93 1 98.44 396 VAL A CA 1
ATOM 3026 C C . VAL A 1 396 ? -0.586 6.008 13.219 1 98.44 396 VAL A C 1
ATOM 3028 O O . VAL A 1 396 ? -1.654 5.73 12.672 1 98.44 396 VAL A O 1
ATOM 3031 N N . LEU A 1 397 ? -0.066 7.184 13.133 1 98.62 397 LEU A N 1
ATOM 3032 C CA . LEU A 1 397 ? -0.829 8.336 12.672 1 98.62 397 LEU A CA 1
ATOM 3033 C C . LEU A 1 397 ? -1.024 8.289 11.156 1 98.62 397 LEU A C 1
ATOM 3035 O O . LEU A 1 397 ? -2.096 8.641 10.656 1 98.62 397 LEU A O 1
ATOM 3039 N N . PHE A 1 398 ? 0.016 7.867 10.383 1 98.56 398 PHE A N 1
ATOM 3040 C CA . PHE A 1 398 ? -0.152 7.746 8.938 1 98.56 398 PHE A CA 1
ATOM 3041 C C . PHE A 1 398 ? -1.157 6.652 8.602 1 98.56 398 PHE A C 1
ATOM 3043 O O . PHE A 1 398 ? -1.935 6.789 7.652 1 98.56 398 PHE A O 1
ATOM 3050 N N . GLY A 1 399 ? -1.124 5.586 9.391 1 98.56 399 GLY A N 1
ATOM 3051 C CA . GLY A 1 399 ? -2.105 4.527 9.211 1 98.56 399 GLY A CA 1
ATOM 3052 C C . GLY A 1 399 ? -3.529 4.988 9.461 1 98.56 399 GLY A C 1
ATOM 3053 O O . GLY A 1 399 ? -4.43 4.688 8.672 1 98.56 399 GLY A O 1
ATOM 3054 N N . LEU A 1 400 ? -3.711 5.738 10.516 1 98.38 400 LEU A N 1
ATOM 3055 C CA . LEU A 1 400 ? -5.043 6.211 10.867 1 98.38 400 LEU A CA 1
ATOM 3056 C C . LEU A 1 400 ? -5.555 7.219 9.836 1 98.38 400 LEU A C 1
ATOM 3058 O O . LEU A 1 400 ? -6.734 7.211 9.492 1 98.38 400 LEU A O 1
ATOM 3062 N N . MET A 1 401 ? -4.664 8.078 9.406 1 98.31 401 MET A N 1
ATOM 3063 C CA . MET A 1 401 ? -5.066 9.023 8.359 1 98.31 401 MET A CA 1
ATOM 3064 C C . MET A 1 401 ? -5.551 8.281 7.117 1 98.31 401 MET A C 1
ATOM 3066 O O . MET A 1 401 ? -6.598 8.617 6.562 1 98.31 401 MET A O 1
ATOM 3070 N N . SER A 1 402 ? -4.848 7.234 6.715 1 98.44 402 SER A N 1
ATOM 3071 C CA . SER A 1 402 ? -5.18 6.465 5.52 1 98.44 402 SER A CA 1
ATOM 3072 C C . SER A 1 402 ? -6.5 5.727 5.688 1 98.44 402 SER A C 1
ATOM 3074 O O . SER A 1 402 ? -7.23 5.52 4.715 1 98.44 402 SER A O 1
ATOM 3076 N N . ALA A 1 403 ? -6.832 5.383 6.895 1 98 403 ALA A N 1
ATOM 3077 C CA . ALA A 1 403 ? -8.055 4.637 7.164 1 98 403 ALA A CA 1
ATOM 3078 C C . ALA A 1 403 ? -9.289 5.441 6.77 1 98 403 ALA A C 1
ATOM 3080 O O . ALA A 1 403 ? -10.367 4.875 6.543 1 98 403 ALA A O 1
ATOM 3081 N N . ALA A 1 404 ? -9.172 6.77 6.656 1 97.56 404 ALA A N 1
ATOM 3082 C CA . ALA A 1 404 ? -10.281 7.59 6.188 1 97.56 404 ALA A CA 1
ATOM 3083 C C . ALA A 1 404 ? -10.664 7.223 4.754 1 97.56 404 ALA A C 1
ATOM 3085 O O . ALA A 1 404 ? -11.82 7.41 4.348 1 97.56 404 ALA A O 1
ATOM 3086 N N . GLY A 1 405 ? -9.695 6.691 4.039 1 97.44 405 GLY A N 1
ATOM 3087 C CA . GLY A 1 405 ? -9.984 6.246 2.686 1 97.44 405 GLY A CA 1
ATOM 3088 C C . GLY A 1 405 ? -10.906 5.043 2.639 1 97.44 405 GLY A C 1
ATOM 3089 O O . GLY A 1 405 ? -11.695 4.898 1.704 1 97.44 405 GLY A O 1
ATOM 3090 N N . PHE A 1 406 ? -10.852 4.156 3.639 1 97.19 406 PHE A N 1
ATOM 3091 C CA . PHE A 1 406 ? -11.727 2.992 3.705 1 97.19 406 PHE A CA 1
ATOM 3092 C C . PHE A 1 406 ? -13.172 3.412 3.951 1 97.19 406 PHE A C 1
ATOM 3094 O O . PHE A 1 406 ? -14.102 2.746 3.492 1 97.19 406 PHE A O 1
ATOM 3101 N N . ASP A 1 407 ? -13.336 4.566 4.562 1 95 407 ASP A N 1
ATOM 3102 C CA . ASP A 1 407 ? -14.68 5.066 4.852 1 95 407 ASP A CA 1
ATOM 3103 C C . ASP A 1 407 ? -15.438 5.375 3.562 1 95 407 ASP A C 1
ATOM 3105 O O . ASP A 1 407 ? -16.672 5.25 3.516 1 95 407 ASP A O 1
ATOM 3109 N N . LEU A 1 408 ? -14.742 5.73 2.641 1 95.19 408 LEU A N 1
ATOM 3110 C CA . LEU A 1 408 ? -15.359 6.121 1.379 1 95.19 408 LEU A CA 1
ATOM 3111 C C . LEU A 1 408 ? -15.906 4.902 0.643 1 95.19 408 LEU A C 1
ATOM 3113 O O . LEU A 1 408 ? -16.844 5.02 -0.158 1 95.19 408 LEU A O 1
ATOM 3117 N N . LEU A 1 409 ? -15.406 3.73 0.979 1 95.81 409 LEU A N 1
ATOM 3118 C CA . LEU A 1 409 ? -15.773 2.51 0.269 1 95.81 409 LEU A CA 1
ATOM 3119 C C . LEU A 1 409 ? -17.156 2.037 0.684 1 95.81 409 LEU A C 1
ATOM 3121 O O . LEU A 1 409 ? -17.766 1.213 -0.001 1 95.81 409 LEU A O 1
ATOM 3125 N N . GLN A 1 410 ? -17.672 2.578 1.819 1 93.38 410 GLN A N 1
ATOM 3126 C CA . GLN A 1 410 ? -19 2.168 2.266 1 93.38 410 GLN A CA 1
ATOM 3127 C C . GLN A 1 410 ? -20.078 2.635 1.289 1 93.38 410 GLN A C 1
ATOM 3129 O O . GLN A 1 410 ? -21.172 2.08 1.258 1 93.38 410 GLN A O 1
ATOM 3134 N N . PHE A 1 411 ? -19.719 3.594 0.417 1 92.88 411 PHE A N 1
ATOM 3135 C CA . PHE A 1 411 ? -20.688 4.168 -0.511 1 92.88 411 PHE A CA 1
ATOM 3136 C C . PHE A 1 411 ? -20.562 3.52 -1.885 1 92.88 411 PHE A C 1
ATOM 3138 O O . PHE A 1 411 ? -21.344 3.836 -2.795 1 92.88 411 PHE A O 1
ATOM 3145 N N . CYS A 1 412 ? -19.641 2.668 -2.049 1 94.19 412 CYS A N 1
ATOM 3146 C CA . CYS A 1 412 ? -19.391 2.021 -3.332 1 94.19 412 CYS A CA 1
ATOM 3147 C C . CYS A 1 412 ? -19.859 0.574 -3.316 1 94.19 412 CYS A C 1
ATOM 3149 O O . CYS A 1 412 ? -20.047 -0.012 -2.248 1 94.19 412 CYS A O 1
ATOM 3151 N N . ASN A 1 413 ? -20.219 0.06 -4.484 1 94.69 413 ASN A N 1
ATOM 3152 C CA . ASN A 1 413 ? -20.516 -1.362 -4.621 1 94.69 413 ASN A CA 1
ATOM 3153 C C . ASN A 1 413 ? -19.234 -2.186 -4.773 1 94.69 413 ASN A C 1
ATOM 3155 O O . ASN A 1 413 ? -18.656 -2.238 -5.855 1 94.69 413 ASN A O 1
ATOM 3159 N N . LEU A 1 414 ? -18.828 -2.877 -3.768 1 94.88 414 LEU A N 1
ATOM 3160 C CA . LEU A 1 414 ? -17.562 -3.598 -3.742 1 94.88 414 LEU A CA 1
ATOM 3161 C C . LEU A 1 414 ? -17.688 -4.949 -4.438 1 94.88 414 LEU A C 1
ATOM 3163 O O . LEU A 1 414 ? -16.703 -5.668 -4.594 1 94.88 414 LEU A O 1
ATOM 3167 N N . ASN A 1 415 ? -18.906 -5.297 -4.938 1 94.19 415 ASN A N 1
ATOM 3168 C CA . ASN A 1 415 ? -19.141 -6.555 -5.641 1 94.19 415 ASN A CA 1
ATOM 3169 C C . ASN A 1 415 ? -19.031 -6.379 -7.152 1 94.19 415 ASN A C 1
ATOM 3171 O O . ASN A 1 415 ? -19.156 -7.348 -7.906 1 94.19 415 ASN A O 1
ATOM 3175 N N . SER A 1 416 ? -18.812 -5.164 -7.582 1 94 416 SER A N 1
ATOM 3176 C CA . SER A 1 416 ? -18.703 -4.863 -9 1 94 416 SER A CA 1
ATOM 3177 C C . SER A 1 416 ? -17.266 -5.059 -9.492 1 94 416 SER A C 1
ATOM 3179 O O . SER A 1 416 ? -16.312 -4.633 -8.828 1 94 416 SER A O 1
ATOM 3181 N N . TYR A 1 417 ? -17.094 -5.715 -10.633 1 93.19 417 TYR A N 1
ATOM 3182 C CA . TYR A 1 417 ? -15.766 -5.953 -11.203 1 93.19 417 TYR A CA 1
ATOM 3183 C C . TYR A 1 417 ? -15.117 -4.645 -11.641 1 93.19 417 TYR A C 1
ATOM 3185 O O . TYR A 1 417 ? -13.891 -4.504 -11.578 1 93.19 417 TYR A O 1
ATOM 3193 N N . ARG A 1 418 ? -15.898 -3.717 -12.062 1 94 418 ARG A N 1
ATOM 3194 C CA . ARG A 1 418 ? -15.375 -2.4 -12.414 1 94 418 ARG A CA 1
ATOM 3195 C C . ARG A 1 418 ? -14.719 -1.733 -11.211 1 94 418 ARG A C 1
ATOM 3197 O O . ARG A 1 418 ? -13.609 -1.203 -11.32 1 94 418 ARG A O 1
ATOM 3204 N N . THR A 1 419 ? -15.492 -1.758 -10.062 1 96.19 419 THR A N 1
ATOM 3205 C CA . THR A 1 419 ? -14.992 -1.17 -8.828 1 96.19 419 THR A CA 1
ATOM 3206 C C . THR A 1 419 ? -13.703 -1.864 -8.391 1 96.19 419 THR A C 1
ATOM 3208 O O . THR A 1 419 ? -12.75 -1.206 -7.977 1 96.19 419 THR A O 1
ATOM 3211 N N . LYS A 1 420 ? -13.664 -3.154 -8.609 1 96.88 420 LYS A N 1
ATOM 3212 C CA . LYS A 1 420 ? -12.492 -3.932 -8.219 1 96.88 420 LYS A CA 1
ATOM 3213 C C . LYS A 1 420 ? -11.281 -3.557 -9.07 1 96.88 420 LYS A C 1
ATOM 3215 O O . LYS A 1 420 ? -10.164 -3.451 -8.555 1 96.88 420 LYS A O 1
ATOM 3220 N N . PHE A 1 421 ? -11.516 -3.4 -10.344 1 97.25 421 PHE A N 1
ATOM 3221 C CA . PHE A 1 421 ? -10.422 -3.068 -11.242 1 97.25 421 PHE A CA 1
ATOM 3222 C C . PHE A 1 421 ? -9.875 -1.68 -10.938 1 97.25 421 PHE A C 1
ATOM 3224 O O . PHE A 1 421 ? -8.656 -1.49 -10.852 1 97.25 421 PHE A O 1
ATOM 3231 N N . ILE A 1 422 ? -10.711 -0.702 -10.711 1 97.81 422 ILE A N 1
ATOM 3232 C CA . ILE A 1 422 ? -10.297 0.678 -10.484 1 97.81 422 ILE A CA 1
ATOM 3233 C C . ILE A 1 422 ? -9.531 0.781 -9.172 1 97.81 422 ILE A C 1
ATOM 3235 O O . ILE A 1 422 ? -8.445 1.374 -9.117 1 97.81 422 ILE A O 1
ATOM 3239 N N . LEU A 1 423 ? -10.078 0.162 -8.094 1 98.25 423 LEU A N 1
ATOM 3240 C CA . LEU A 1 423 ? -9.422 0.207 -6.789 1 98.25 423 LEU A CA 1
ATOM 3241 C C . LEU A 1 423 ? -8.102 -0.549 -6.82 1 98.25 423 LEU A C 1
ATOM 3243 O O . LEU A 1 423 ? -7.062 -0.006 -6.434 1 98.25 423 LEU A O 1
ATOM 3247 N N . GLY A 1 424 ? -8.172 -1.762 -7.363 1 98.62 424 GLY A N 1
ATOM 3248 C CA . GLY A 1 424 ? -6.984 -2.605 -7.363 1 98.62 424 GLY A CA 1
ATOM 3249 C C . GLY A 1 424 ? -5.863 -2.055 -8.227 1 98.62 424 GLY A C 1
ATOM 3250 O O . GLY A 1 424 ? -4.727 -1.934 -7.766 1 98.62 424 GLY A O 1
ATOM 3251 N N . PHE A 1 425 ? -6.16 -1.673 -9.43 1 98.62 425 PHE A N 1
ATOM 3252 C CA . PHE A 1 425 ? -5.152 -1.225 -10.383 1 98.62 425 PHE A CA 1
ATOM 3253 C C . PHE A 1 425 ? -4.547 0.106 -9.945 1 98.62 425 PHE A C 1
ATOM 3255 O O . PHE A 1 425 ? -3.332 0.291 -10 1 98.62 425 PHE A O 1
ATOM 3262 N N . SER A 1 426 ? -5.359 1.048 -9.5 1 98.69 426 SER A N 1
ATOM 3263 C CA . SER A 1 426 ? -4.875 2.375 -9.133 1 98.69 426 SER A CA 1
ATOM 3264 C C . SER A 1 426 ? -3.957 2.309 -7.914 1 98.69 426 SER A C 1
ATOM 3266 O O . SER A 1 426 ? -2.881 2.912 -7.91 1 98.69 426 SER A O 1
ATOM 3268 N N . ILE A 1 427 ? -4.352 1.566 -6.875 1 98.81 427 ILE A N 1
ATOM 3269 C CA . ILE A 1 427 ? -3.545 1.483 -5.66 1 98.81 427 ILE A CA 1
ATOM 3270 C C . ILE A 1 427 ? -2.244 0.738 -5.957 1 98.81 427 ILE A C 1
ATOM 3272 O O . ILE A 1 427 ? -1.174 1.138 -5.496 1 98.81 427 ILE A O 1
ATOM 3276 N N . TYR A 1 428 ? -2.34 -0.36 -6.762 1 98.81 428 TYR A N 1
ATOM 3277 C CA . TYR A 1 428 ? -1.131 -1.103 -7.102 1 98.81 428 TYR A CA 1
ATOM 3278 C C . TYR A 1 428 ? -0.146 -0.224 -7.863 1 98.81 428 TYR A C 1
ATOM 3280 O O . TYR A 1 428 ? 1.049 -0.209 -7.555 1 98.81 428 TYR A O 1
ATOM 3288 N N . MET A 1 429 ? -0.619 0.515 -8.852 1 98.69 429 MET A N 1
ATOM 3289 C CA . MET A 1 429 ? 0.239 1.399 -9.633 1 98.69 429 MET A CA 1
ATOM 3290 C C . MET A 1 429 ? 0.794 2.525 -8.766 1 98.69 429 MET A C 1
ATOM 3292 O O . MET A 1 429 ? 1.922 2.977 -8.977 1 98.69 429 MET A O 1
ATOM 3296 N N . GLY A 1 430 ? -0.039 2.998 -7.812 1 98.69 430 GLY A N 1
ATOM 3297 C CA . GLY A 1 430 ? 0.406 4.027 -6.891 1 98.69 430 GLY A CA 1
ATOM 3298 C C . GLY A 1 430 ? 1.598 3.605 -6.051 1 98.69 430 GLY A C 1
ATOM 3299 O O . GLY A 1 430 ? 2.385 4.449 -5.613 1 98.69 430 GLY A O 1
ATOM 3300 N N . LEU A 1 431 ? 1.748 2.328 -5.824 1 98.62 431 LEU A N 1
ATOM 3301 C CA . LEU A 1 431 ? 2.871 1.816 -5.051 1 98.62 431 LEU A CA 1
ATOM 3302 C C . LEU A 1 431 ? 4.023 1.411 -5.965 1 98.62 431 LEU A C 1
ATOM 3304 O O . LEU A 1 431 ? 5.188 1.685 -5.66 1 98.62 431 LEU A O 1
ATOM 3308 N N . SER A 1 432 ? 3.717 0.863 -7.117 1 98.56 432 SER A N 1
ATOM 3309 C CA . SER A 1 432 ? 4.727 0.226 -7.957 1 98.56 432 SER A CA 1
ATOM 3310 C C . SER A 1 432 ? 5.477 1.255 -8.797 1 98.56 432 SER A C 1
ATOM 3312 O O . SER A 1 432 ? 6.691 1.146 -8.977 1 98.56 432 SER A O 1
ATOM 3314 N N . VAL A 1 433 ? 4.75 2.256 -9.312 1 98.19 433 VAL A N 1
ATOM 3315 C CA . VAL A 1 433 ? 5.371 3.248 -10.188 1 98.19 433 VAL A CA 1
ATOM 3316 C C . VAL A 1 433 ? 6.398 4.055 -9.391 1 98.19 433 VAL A C 1
ATOM 3318 O O . VAL A 1 433 ? 7.547 4.199 -9.82 1 98.19 433 VAL A O 1
ATOM 3321 N N . PRO A 1 434 ? 6.035 4.562 -8.219 1 97 434 PRO A N 1
ATOM 3322 C CA . PRO A 1 434 ? 7.043 5.285 -7.441 1 97 434 PRO A CA 1
ATOM 3323 C C . PRO A 1 434 ? 8.234 4.41 -7.066 1 97 434 PRO A C 1
ATOM 3325 O O . PRO A 1 434 ? 9.367 4.891 -7.016 1 97 434 PRO A O 1
ATOM 3328 N N . GLN A 1 435 ? 7.965 3.135 -6.789 1 94.94 435 GLN A N 1
ATOM 3329 C CA . GLN A 1 435 ? 9.062 2.221 -6.484 1 94.94 435 GLN A CA 1
ATOM 3330 C C . GLN A 1 435 ? 10.047 2.139 -7.648 1 94.94 435 GLN A C 1
ATOM 3332 O O . GLN A 1 435 ? 11.258 2.068 -7.438 1 94.94 435 GLN A O 1
ATOM 3337 N N . TYR A 1 436 ? 9.539 2.131 -8.875 1 95.75 436 TYR A N 1
ATOM 3338 C CA . TYR A 1 436 ? 10.383 2.094 -10.07 1 95.75 436 TYR A CA 1
ATOM 3339 C C . TYR A 1 436 ? 11.227 3.359 -10.18 1 95.75 436 TYR A C 1
ATOM 3341 O O . TYR A 1 436 ? 12.438 3.287 -10.383 1 95.75 436 TYR A O 1
ATOM 3349 N N . PHE A 1 437 ? 10.664 4.52 -10.016 1 94.81 437 PHE A N 1
ATOM 3350 C CA . PHE A 1 437 ? 11.352 5.797 -10.172 1 94.81 437 PHE A CA 1
ATOM 3351 C C . PHE A 1 437 ? 12.391 5.988 -9.07 1 94.81 437 PHE A C 1
ATOM 3353 O O . PHE A 1 437 ? 13.508 6.426 -9.344 1 94.81 437 PHE A O 1
ATOM 3360 N N . ASN A 1 438 ? 12.039 5.625 -7.855 1 90.56 438 ASN A N 1
ATOM 3361 C CA . ASN A 1 438 ? 12.984 5.734 -6.75 1 90.56 438 ASN A CA 1
ATOM 3362 C C . ASN A 1 438 ? 14.141 4.746 -6.902 1 90.56 438 ASN A C 1
ATOM 3364 O O . ASN A 1 438 ? 15.297 5.102 -6.676 1 90.56 438 ASN A O 1
ATOM 3368 N N . GLY A 1 439 ? 13.773 3.516 -7.301 1 87.38 439 GLY A N 1
ATOM 3369 C CA . GLY A 1 439 ? 14.805 2.5 -7.465 1 87.38 439 GLY A CA 1
ATOM 3370 C C . GLY A 1 439 ? 15.781 2.816 -8.578 1 87.38 439 GLY A C 1
ATOM 3371 O O . GLY A 1 439 ? 16.984 2.562 -8.453 1 87.38 439 GLY A O 1
ATOM 3372 N N . TYR A 1 440 ? 15.281 3.375 -9.602 1 88.56 440 TYR A N 1
ATOM 3373 C CA . TYR A 1 440 ? 16.125 3.717 -10.742 1 88.56 440 TYR A CA 1
ATOM 3374 C C . TYR A 1 440 ? 17.141 4.793 -10.367 1 88.56 440 TYR A C 1
ATOM 3376 O O . TYR A 1 440 ? 18.297 4.73 -10.773 1 88.56 440 TYR A O 1
ATOM 3384 N N . VAL A 1 441 ? 16.781 5.734 -9.555 1 83.5 441 VAL A N 1
ATOM 3385 C CA . VAL A 1 441 ? 17.656 6.82 -9.133 1 83.5 441 VAL A CA 1
ATOM 3386 C C . VAL A 1 441 ? 18.734 6.277 -8.195 1 83.5 441 VAL A C 1
ATOM 3388 O O . VAL A 1 441 ? 19.891 6.691 -8.266 1 83.5 441 VAL A O 1
ATOM 3391 N N . ILE A 1 442 ? 18.375 5.391 -7.371 1 77.56 442 ILE A N 1
ATOM 3392 C CA . ILE A 1 442 ? 19.312 4.82 -6.406 1 77.56 442 ILE A CA 1
ATOM 3393 C C . ILE A 1 442 ? 20.391 4.016 -7.137 1 77.56 442 ILE A C 1
ATOM 3395 O O . ILE A 1 442 ? 21.562 4.051 -6.762 1 77.56 442 ILE A O 1
ATOM 3399 N N . THR A 1 443 ? 20 3.35 -8.242 1 77.56 443 THR A N 1
ATOM 3400 C CA . THR A 1 443 ? 20.906 2.441 -8.93 1 77.56 443 THR A CA 1
ATOM 3401 C C . THR A 1 443 ? 21.75 3.193 -9.953 1 77.56 443 THR A C 1
ATOM 3403 O O . THR A 1 443 ? 22.922 2.887 -10.148 1 77.56 443 THR A O 1
ATOM 3406 N N . THR A 1 444 ? 21.156 4.246 -10.648 1 80.75 444 THR A N 1
ATOM 3407 C CA . THR A 1 444 ? 21.844 4.859 -11.773 1 80.75 444 THR A CA 1
ATOM 3408 C C . THR A 1 444 ? 22.219 6.305 -11.461 1 80.75 444 THR A C 1
ATOM 3410 O O . THR A 1 444 ? 23.062 6.898 -12.141 1 80.75 444 THR A O 1
ATOM 3413 N N . GLY A 1 445 ? 21.578 6.863 -10.398 1 75.62 445 GLY A N 1
ATOM 3414 C CA . GLY A 1 445 ? 21.828 8.25 -10.047 1 75.62 445 GLY A CA 1
ATOM 3415 C C . GLY A 1 445 ? 20.984 9.227 -10.836 1 75.62 445 GLY A C 1
ATOM 3416 O O . GLY A 1 445 ? 21 10.43 -10.555 1 75.62 445 GLY A O 1
ATOM 3417 N N . ARG A 1 446 ? 20.344 8.688 -11.961 1 82.25 446 ARG A N 1
ATOM 3418 C CA . ARG A 1 446 ? 19.453 9.523 -12.758 1 82.25 446 ARG A CA 1
ATOM 3419 C C . ARG A 1 446 ? 18.062 8.906 -12.867 1 82.25 446 ARG A C 1
ATOM 3421 O O . ARG A 1 446 ? 17.891 7.707 -12.625 1 82.25 446 ARG A O 1
ATOM 3428 N N . GLY A 1 447 ? 17.172 9.734 -13.148 1 85.31 447 GLY A N 1
ATOM 3429 C CA . GLY A 1 447 ? 15.812 9.227 -13.32 1 85.31 447 GLY A CA 1
ATOM 3430 C C . GLY A 1 447 ? 15.648 8.375 -14.57 1 85.31 447 GLY A C 1
ATOM 3431 O O . GLY A 1 447 ? 16.5 8.406 -15.469 1 85.31 447 GLY A O 1
ATOM 3432 N N . PRO A 1 448 ? 14.625 7.602 -14.633 1 87.62 448 PRO A N 1
ATOM 3433 C CA . PRO A 1 448 ? 14.398 6.695 -15.758 1 87.62 448 PRO A CA 1
ATOM 3434 C C . PRO A 1 448 ? 14.023 7.43 -17.047 1 87.62 448 PRO A C 1
ATOM 3436 O O . PRO A 1 448 ? 14.305 6.945 -18.141 1 87.62 448 PRO A O 1
ATOM 3439 N N . VAL A 1 449 ? 13.359 8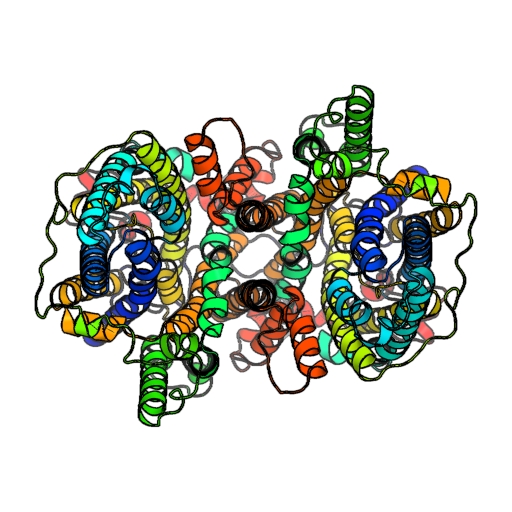.594 -16.922 1 87.75 449 VAL A N 1
ATOM 3440 C CA . VAL A 1 449 ? 12.984 9.375 -18.109 1 87.75 449 VAL A CA 1
ATOM 3441 C C . VAL A 1 449 ? 14.195 10.156 -18.609 1 87.75 449 VAL A C 1
ATOM 3443 O O . VAL A 1 449 ? 14.75 10.992 -17.875 1 87.75 449 VAL A O 1
ATOM 3446 N N . GLN A 1 450 ? 14.664 9.82 -19.797 1 87.06 450 GLN A N 1
ATOM 3447 C CA . GLN A 1 450 ? 15.805 10.5 -20.422 1 87.06 450 GLN A CA 1
ATOM 3448 C C . GLN A 1 450 ? 15.398 11.156 -21.734 1 87.06 450 GLN A C 1
ATOM 3450 O O . GLN A 1 450 ? 15.766 10.68 -22.812 1 87.06 450 GLN A O 1
ATOM 3455 N N . SER A 1 451 ? 14.672 12.242 -21.703 1 87.25 451 SER A N 1
ATOM 3456 C CA . SER A 1 451 ? 14.117 12.938 -22.859 1 87.25 451 SER A CA 1
ATOM 3457 C C . SER A 1 451 ? 15.141 13.898 -23.469 1 87.25 451 SER A C 1
ATOM 3459 O O . SER A 1 451 ? 14.945 14.391 -24.578 1 87.25 451 SER A O 1
ATOM 3461 N N . GLY A 1 452 ? 16.25 14.125 -22.797 1 86.56 452 GLY A N 1
ATOM 3462 C CA . GLY A 1 452 ? 17.219 15.102 -23.25 1 86.56 452 GLY A CA 1
ATOM 3463 C C . GLY A 1 452 ? 17.156 16.406 -22.484 1 86.56 452 GLY A C 1
ATOM 3464 O O . GLY A 1 452 ? 18.141 17.156 -22.453 1 86.56 452 GLY A O 1
ATOM 3465 N N . SER A 1 453 ? 16.016 16.641 -21.891 1 89 453 SER A N 1
ATOM 3466 C CA . SER A 1 453 ? 15.867 17.828 -21.047 1 89 453 SER A CA 1
ATOM 3467 C C . SER A 1 453 ? 15.945 17.453 -19.562 1 89 453 SER A C 1
ATOM 3469 O O . SER A 1 453 ? 15.07 16.75 -19.047 1 89 453 SER A O 1
ATOM 3471 N N . ALA A 1 454 ? 16.938 17.938 -18.922 1 85.44 454 ALA A N 1
ATOM 3472 C CA . ALA A 1 454 ? 17.156 17.625 -17.516 1 85.44 454 ALA A CA 1
ATOM 3473 C C . ALA A 1 454 ? 15.961 18.078 -16.672 1 85.44 454 ALA A C 1
ATOM 3475 O O . ALA A 1 454 ? 15.547 17.391 -15.75 1 85.44 454 ALA A O 1
ATOM 3476 N N . THR A 1 455 ? 15.445 19.203 -17.031 1 87.31 455 THR A N 1
ATOM 3477 C CA . THR A 1 455 ? 14.32 19.75 -16.297 1 87.31 455 THR A CA 1
ATOM 3478 C C . THR A 1 455 ? 13.086 18.859 -16.438 1 87.31 455 THR A C 1
ATOM 3480 O O . THR A 1 455 ? 12.406 18.562 -15.453 1 87.31 455 THR A O 1
ATOM 3483 N N . PHE A 1 456 ? 12.789 18.469 -17.578 1 91.06 456 PHE A N 1
ATOM 3484 C CA . PHE A 1 456 ? 11.633 17.609 -17.828 1 91.06 456 PHE A CA 1
ATOM 3485 C C . PHE A 1 456 ? 11.781 16.281 -17.094 1 91.06 456 PHE A C 1
ATOM 3487 O O . PHE A 1 456 ? 10.82 15.773 -16.516 1 91.06 456 PHE A O 1
ATOM 3494 N N . ASP A 1 457 ? 12.977 15.773 -17.141 1 92.06 457 ASP A N 1
ATOM 3495 C CA . ASP A 1 457 ? 13.25 14.5 -16.484 1 92.06 457 ASP A CA 1
ATOM 3496 C C . ASP A 1 457 ? 13.047 14.609 -14.969 1 92.06 457 ASP A C 1
ATOM 3498 O O . ASP A 1 457 ? 12.484 13.703 -14.344 1 92.06 457 ASP A O 1
ATOM 3502 N N . GLN A 1 458 ? 13.477 15.711 -14.469 1 90.31 458 GLN A N 1
ATOM 3503 C CA . GLN A 1 458 ? 13.336 15.922 -13.031 1 90.31 458 GLN A CA 1
ATOM 3504 C C . GLN A 1 458 ? 11.875 16.141 -12.641 1 90.31 458 GLN A C 1
ATOM 3506 O O . GLN A 1 458 ? 11.438 15.695 -11.578 1 90.31 458 GLN A O 1
ATOM 3511 N N . ILE A 1 459 ? 11.148 16.828 -13.516 1 92 459 ILE A N 1
ATOM 3512 C CA . ILE A 1 459 ? 9.727 17.047 -13.281 1 92 459 ILE A CA 1
ATOM 3513 C C . ILE A 1 459 ? 8.992 15.711 -13.203 1 92 459 ILE A C 1
ATOM 3515 O O . ILE A 1 459 ? 8.211 15.477 -12.281 1 92 459 ILE A O 1
ATOM 3519 N N . MET A 1 460 ? 9.312 14.852 -14.102 1 93.75 460 MET A N 1
ATOM 3520 C CA . MET A 1 460 ? 8.688 13.531 -14.125 1 93.75 460 MET A CA 1
ATOM 3521 C C . MET A 1 460 ? 9.047 12.734 -12.875 1 93.75 460 MET A C 1
ATOM 3523 O O . MET A 1 460 ? 8.211 12.023 -12.328 1 93.75 460 MET A O 1
ATOM 3527 N N . GLN A 1 461 ? 10.25 12.906 -12.477 1 93.25 461 GLN A N 1
ATOM 3528 C CA . GLN A 1 461 ? 10.703 12.219 -11.273 1 93.25 461 GLN A CA 1
ATOM 3529 C C . GLN A 1 461 ? 9.914 12.672 -10.047 1 93.25 461 GLN A C 1
ATOM 3531 O O . GLN A 1 461 ? 9.523 11.844 -9.219 1 93.25 461 GLN A O 1
ATOM 3536 N N . VAL A 1 462 ? 9.656 13.922 -9.984 1 92.38 462 VAL A N 1
ATOM 3537 C CA . VAL A 1 462 ? 8.961 14.484 -8.828 1 92.38 462 VAL A CA 1
ATOM 3538 C C . VAL A 1 462 ? 7.504 14.023 -8.836 1 92.38 462 VAL A C 1
ATOM 3540 O O . VAL A 1 462 ? 6.973 13.617 -7.801 1 92.38 462 VAL A O 1
ATOM 3543 N N . ILE A 1 463 ? 6.867 13.961 -9.906 1 94.5 463 ILE A N 1
ATOM 3544 C CA . ILE A 1 463 ? 5.445 13.648 -10.016 1 94.5 463 ILE A CA 1
ATOM 3545 C C . ILE A 1 463 ? 5.227 12.156 -9.781 1 94.5 463 ILE A C 1
ATOM 3547 O O . ILE A 1 463 ? 4.363 11.773 -8.984 1 94.5 463 ILE A O 1
ATOM 3551 N N . PHE A 1 464 ? 6.062 11.305 -10.344 1 96.31 464 PHE A N 1
ATOM 3552 C CA . PHE A 1 464 ? 5.797 9.867 -10.359 1 96.31 464 PHE A CA 1
ATOM 3553 C C . PHE A 1 464 ? 6.391 9.195 -9.125 1 96.31 464 PHE A C 1
ATOM 3555 O O . PHE A 1 464 ? 6.207 7.992 -8.922 1 96.31 464 PHE A O 1
ATOM 3562 N N . THR A 1 465 ? 7.023 10 -8.281 1 95.62 465 THR A N 1
ATOM 3563 C CA . THR A 1 465 ? 7.527 9.438 -7.035 1 95.62 465 THR A CA 1
ATOM 3564 C C . THR A 1 465 ? 6.504 9.594 -5.918 1 95.62 465 THR A C 1
ATOM 3566 O O . THR A 1 465 ? 6.703 9.094 -4.809 1 95.62 465 THR A O 1
ATOM 3569 N N . SER A 1 466 ? 5.383 10.25 -6.195 1 97.19 466 SER A N 1
ATOM 3570 C CA . SER A 1 466 ? 4.312 10.391 -5.211 1 97.19 466 SER A CA 1
ATOM 3571 C C . SER A 1 466 ? 3.256 9.305 -5.387 1 97.19 466 SER A C 1
ATOM 3573 O O . SER A 1 466 ? 2.486 9.328 -6.352 1 97.19 466 SER A O 1
ATOM 3575 N N . PRO A 1 467 ? 3.125 8.406 -4.434 1 98.31 467 PRO A N 1
ATOM 3576 C CA . PRO A 1 467 ? 2.121 7.344 -4.539 1 98.31 467 PRO A CA 1
ATOM 3577 C C . PRO A 1 467 ? 0.696 7.887 -4.625 1 98.31 467 PRO A C 1
ATOM 3579 O O . PRO A 1 467 ? -0.107 7.398 -5.426 1 98.31 467 PRO A O 1
ATOM 3582 N N . ALA A 1 468 ? 0.407 8.906 -3.854 1 98.25 468 ALA A N 1
ATOM 3583 C CA . ALA A 1 468 ? -0.94 9.469 -3.814 1 98.25 468 ALA A CA 1
ATOM 3584 C C . ALA A 1 468 ? -1.304 10.117 -5.148 1 98.25 468 ALA A C 1
ATOM 3586 O O . ALA A 1 468 ? -2.426 9.961 -5.637 1 98.25 468 ALA A O 1
ATOM 3587 N N . ALA A 1 469 ? -0.369 10.805 -5.73 1 97.94 469 ALA A N 1
ATOM 3588 C CA . ALA A 1 469 ? -0.632 11.477 -7 1 97.94 469 ALA A CA 1
ATOM 3589 C C . ALA A 1 469 ? -0.871 10.461 -8.117 1 97.94 469 ALA A C 1
ATOM 3591 O O . ALA A 1 469 ? -1.813 10.602 -8.898 1 97.94 469 ALA A O 1
ATOM 3592 N N . VAL A 1 470 ? -0.041 9.422 -8.156 1 98.44 470 VAL A N 1
ATOM 3593 C CA . VAL A 1 470 ? -0.166 8.406 -9.195 1 98.44 470 VAL A CA 1
ATOM 3594 C C . VAL A 1 470 ? -1.491 7.66 -9.039 1 98.44 470 VAL A C 1
ATOM 3596 O O . VAL A 1 470 ? -2.256 7.531 -9.992 1 98.44 470 VAL A O 1
ATOM 3599 N N . ALA A 1 471 ? -1.782 7.223 -7.859 1 98.69 471 ALA A N 1
ATOM 3600 C CA . ALA A 1 471 ? -3.01 6.473 -7.605 1 98.69 471 ALA A CA 1
ATOM 3601 C C . ALA A 1 471 ? -4.242 7.344 -7.84 1 98.69 471 ALA A C 1
ATOM 3603 O O . ALA A 1 471 ? -5.23 6.887 -8.422 1 98.69 471 ALA A O 1
ATOM 3604 N N . GLY A 1 472 ? -4.148 8.594 -7.32 1 98.12 472 GLY A N 1
ATOM 3605 C CA . GLY A 1 472 ? -5.281 9.492 -7.461 1 98.12 472 GLY A CA 1
ATOM 3606 C C . GLY A 1 472 ? -5.617 9.812 -8.906 1 98.12 472 GLY A C 1
ATOM 3607 O O . GLY A 1 472 ? -6.785 9.789 -9.297 1 98.12 472 GLY A O 1
ATOM 3608 N N . VAL A 1 473 ? -4.66 10.062 -9.703 1 97.81 473 VAL A N 1
ATOM 3609 C CA . VAL A 1 473 ? -4.883 10.43 -11.102 1 97.81 473 VAL A CA 1
ATOM 3610 C C . VAL A 1 473 ? -5.402 9.227 -11.883 1 97.81 473 VAL A C 1
ATOM 3612 O O . VAL A 1 473 ? -6.336 9.352 -12.68 1 97.81 473 VAL A O 1
ATOM 3615 N N . ILE A 1 474 ? -4.844 8.047 -11.633 1 98.25 474 ILE A N 1
ATOM 3616 C CA . ILE A 1 474 ? -5.273 6.84 -12.336 1 98.25 474 ILE A CA 1
ATOM 3617 C C . ILE A 1 474 ? -6.719 6.516 -11.961 1 98.25 474 ILE A C 1
ATOM 3619 O O . ILE A 1 474 ? -7.539 6.227 -12.836 1 98.25 474 ILE A O 1
ATOM 3623 N N . ALA A 1 475 ? -7.031 6.566 -10.688 1 98.31 475 ALA A N 1
ATOM 3624 C CA . ALA A 1 475 ? -8.391 6.289 -10.25 1 98.31 475 ALA A CA 1
ATOM 3625 C C . ALA A 1 475 ? -9.375 7.305 -10.828 1 98.31 475 ALA A C 1
ATOM 3627 O O . ALA A 1 475 ? -10.477 6.941 -11.25 1 98.31 475 ALA A O 1
ATOM 3628 N N . TYR A 1 476 ? -8.938 8.547 -10.852 1 96.94 476 TYR A N 1
ATOM 3629 C CA . TYR A 1 476 ? -9.758 9.633 -11.375 1 96.94 476 TYR A CA 1
ATOM 3630 C C . TYR A 1 476 ? -10.07 9.422 -12.852 1 96.94 476 TYR A C 1
ATOM 3632 O O . TYR A 1 476 ? -11.227 9.477 -13.266 1 96.94 476 TYR A O 1
ATOM 3640 N N . LEU A 1 477 ? -9.078 9.109 -13.609 1 96.56 477 LEU A N 1
ATOM 3641 C CA . LEU A 1 477 ? -9.242 8.938 -15.055 1 96.56 477 LEU A CA 1
ATOM 3642 C C . LEU A 1 477 ? -10.055 7.684 -15.359 1 96.56 477 LEU A C 1
ATOM 3644 O O . LEU A 1 477 ? -10.93 7.699 -16.234 1 96.56 477 LEU A O 1
ATOM 3648 N N . LEU A 1 478 ? -9.773 6.605 -14.695 1 96.31 478 LEU A N 1
ATOM 3649 C CA . LEU A 1 478 ? -10.5 5.363 -14.938 1 96.31 478 LEU A CA 1
ATOM 3650 C C . LEU A 1 478 ? -11.961 5.5 -14.531 1 96.31 478 LEU A C 1
ATOM 3652 O O . LEU A 1 478 ? -12.852 4.992 -15.219 1 96.31 478 LEU A O 1
ATOM 3656 N N . ASP A 1 479 ? -12.188 6.145 -13.391 1 94.75 479 ASP A N 1
ATOM 3657 C CA . ASP A 1 479 ? -13.562 6.324 -12.93 1 94.75 479 ASP A CA 1
ATOM 3658 C C . ASP A 1 479 ? -14.375 7.145 -13.93 1 94.75 479 ASP A C 1
ATOM 3660 O O . ASP A 1 479 ? -15.562 6.902 -14.117 1 94.75 479 ASP A O 1
ATOM 3664 N N . MET A 1 480 ? -13.75 8.062 -14.586 1 92.44 480 MET A N 1
ATOM 3665 C CA . MET A 1 480 ? -14.438 8.953 -15.516 1 92.44 480 MET A CA 1
ATOM 3666 C C . MET A 1 480 ? -14.609 8.289 -16.875 1 92.44 480 MET A C 1
ATOM 3668 O O . MET A 1 480 ? -15.539 8.617 -17.625 1 92.44 480 MET A O 1
ATOM 3672 N N . THR A 1 481 ? -13.805 7.344 -17.203 1 91.19 481 THR A N 1
ATOM 3673 C CA . THR A 1 481 ? -13.797 6.859 -18.578 1 91.19 481 THR A CA 1
ATOM 3674 C C . THR A 1 481 ? -14.344 5.438 -18.656 1 91.19 481 THR A C 1
ATOM 3676 O O . THR A 1 481 ? -15 5.07 -19.641 1 91.19 481 THR A O 1
ATOM 3679 N N . LEU A 1 482 ? -14.133 4.672 -17.688 1 89.31 482 LEU A N 1
ATOM 3680 C CA . LEU A 1 482 ? -14.469 3.258 -17.766 1 89.31 482 LEU A CA 1
ATOM 3681 C C . LEU A 1 482 ? -15.977 3.051 -17.641 1 89.31 482 LEU A C 1
ATOM 3683 O O . LEU A 1 482 ? -16.594 3.459 -16.656 1 89.31 482 LEU A O 1
ATOM 3687 N N . ALA A 1 483 ? -16.578 2.383 -18.594 1 74.81 483 ALA A N 1
ATOM 3688 C CA . ALA A 1 483 ? -17.969 1.952 -18.641 1 74.81 483 ALA A CA 1
ATOM 3689 C C . ALA A 1 483 ? -18.906 3.094 -18.266 1 74.81 483 ALA A C 1
ATOM 3691 O O . ALA A 1 483 ? -19.875 2.893 -17.531 1 74.81 483 ALA A O 1
ATOM 3692 N N . ARG A 1 484 ? -18.703 4.199 -18.75 1 68.38 484 ARG A N 1
ATOM 3693 C CA . ARG A 1 484 ? -19.438 5.395 -18.359 1 68.38 484 ARG A CA 1
ATOM 3694 C C . ARG A 1 484 ? -20.906 5.301 -18.766 1 68.38 484 ARG A C 1
ATOM 3696 O O . ARG A 1 48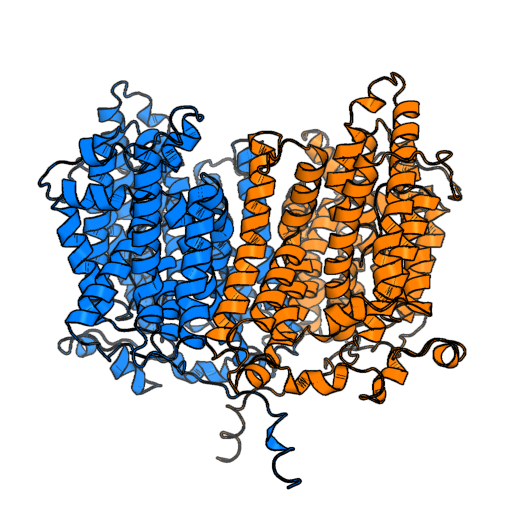4 ? -21.797 5.801 -18.062 1 68.38 484 ARG A O 1
ATOM 3703 N N . ARG A 1 485 ? -21.109 4.473 -19.672 1 71.38 485 ARG A N 1
ATOM 3704 C CA . ARG A 1 485 ? -22.469 4.465 -20.203 1 71.38 485 ARG A CA 1
ATOM 3705 C C . ARG A 1 485 ? -23.312 3.387 -19.547 1 71.38 485 ARG A C 1
ATOM 3707 O O . ARG A 1 485 ? -24.516 3.311 -19.766 1 71.38 485 ARG A O 1
ATOM 3714 N N . HIS A 1 486 ? -22.656 2.648 -18.672 1 78.62 486 HIS A N 1
ATOM 3715 C CA . HIS A 1 486 ? -23.438 1.62 -17.984 1 78.62 486 HIS A CA 1
ATOM 3716 C C . HIS A 1 486 ? -24.281 2.219 -16.859 1 78.62 486 HIS A C 1
ATOM 3718 O O . HIS A 1 486 ? -23.797 3.059 -16.094 1 78.62 486 HIS A O 1
ATOM 3724 N N . PRO A 1 487 ? -25.406 1.867 -16.75 1 76.12 487 PRO A N 1
ATOM 3725 C CA . PRO A 1 487 ? -26.344 2.469 -15.805 1 76.12 487 PRO A CA 1
ATOM 3726 C C . PRO A 1 487 ? -25.922 2.268 -14.352 1 76.12 487 PRO A C 1
ATOM 3728 O O . PRO A 1 487 ? -26.297 3.062 -13.484 1 76.12 487 PRO A O 1
ATOM 3731 N N . LEU A 1 488 ? -25.172 1.249 -14.141 1 79.19 488 LEU A N 1
ATOM 3732 C CA . LEU A 1 488 ? -24.859 0.935 -12.75 1 79.19 488 LEU A CA 1
ATOM 3733 C C . LEU A 1 488 ? -23.578 1.637 -12.312 1 79.19 488 LEU A C 1
ATOM 3735 O O . LEU A 1 488 ? -23.219 1.62 -11.133 1 79.19 488 LEU A O 1
ATOM 3739 N N . THR A 1 489 ? -23 2.309 -13.281 1 84.5 489 THR A N 1
ATOM 3740 C CA . THR A 1 489 ? -21.719 2.943 -12.984 1 84.5 489 THR A CA 1
ATOM 3741 C C . THR A 1 489 ? -21.891 4.039 -11.93 1 84.5 489 THR A C 1
ATOM 3743 O O . THR A 1 489 ? -21.078 4.148 -11 1 84.5 489 THR A O 1
ATOM 3746 N N . ARG A 1 490 ? -22.953 4.754 -12.008 1 84.44 490 ARG A N 1
ATOM 3747 C CA . ARG A 1 490 ? -23.219 5.852 -11.086 1 84.44 490 ARG A CA 1
ATOM 3748 C C . ARG A 1 490 ? -23.438 5.336 -9.664 1 84.44 490 ARG A C 1
ATOM 3750 O O . ARG A 1 490 ? -22.875 5.879 -8.711 1 84.44 490 ARG A O 1
ATOM 3757 N N . LYS A 1 491 ? -24.141 4.309 -9.594 1 85.75 491 LYS A N 1
ATOM 3758 C CA . LYS A 1 491 ? -24.438 3.73 -8.289 1 85.75 491 LYS A CA 1
ATOM 3759 C C . LYS A 1 491 ? -23.219 3.01 -7.719 1 85.75 491 LYS A C 1
ATOM 3761 O O . LYS A 1 491 ? -22.953 3.082 -6.516 1 85.75 491 LYS A O 1
ATOM 3766 N N . ASP A 1 492 ? -22.484 2.383 -8.562 1 88.56 492 ASP A N 1
ATOM 3767 C CA . ASP A 1 492 ? -21.344 1.592 -8.117 1 88.56 492 ASP A CA 1
ATOM 3768 C C . ASP A 1 492 ? -20.219 2.49 -7.594 1 88.56 492 ASP A C 1
ATOM 3770 O O . ASP A 1 492 ? -19.5 2.119 -6.664 1 88.56 492 ASP A O 1
ATOM 3774 N N . SER A 1 493 ? -20.156 3.676 -8.18 1 90.56 493 SER A N 1
ATOM 3775 C CA . SER A 1 493 ? -19.078 4.582 -7.793 1 90.56 493 SER A CA 1
ATOM 3776 C C . SER A 1 493 ? -19.484 5.449 -6.609 1 90.56 493 SER A C 1
ATOM 3778 O O . SER A 1 493 ? -18.672 6.18 -6.051 1 90.56 493 SER A O 1
ATOM 3780 N N . GLY A 1 494 ? -20.734 5.398 -6.203 1 88.38 494 GLY A N 1
ATOM 3781 C CA . GLY A 1 494 ? -21.234 6.195 -5.094 1 88.38 494 GLY A CA 1
ATOM 3782 C C . GLY A 1 494 ? -21.594 7.617 -5.488 1 88.38 494 GLY A C 1
ATOM 3783 O O . GLY A 1 494 ? -21.734 8.492 -4.629 1 88.38 494 GLY A O 1
ATOM 3784 N N . ARG A 1 495 ? -21.75 7.867 -6.738 1 85.94 495 ARG A N 1
ATOM 3785 C CA . ARG A 1 495 ? -22.031 9.211 -7.238 1 85.94 495 ARG A CA 1
ATOM 3786 C C . ARG A 1 495 ? -23.406 9.68 -6.793 1 85.94 495 ARG A C 1
ATOM 3788 O O . ARG A 1 495 ? -23.625 10.875 -6.59 1 85.94 495 ARG A O 1
ATOM 3795 N N . HIS A 1 496 ? -24.25 8.75 -6.617 1 84.06 496 HIS A N 1
ATOM 3796 C CA . HIS A 1 496 ? -25.594 9.125 -6.207 1 84.06 496 HIS A CA 1
ATOM 3797 C C . HIS A 1 496 ? -25.609 9.656 -4.777 1 84.06 496 HIS A C 1
ATOM 3799 O O . HIS A 1 496 ? -26.391 10.547 -4.449 1 84.06 496 HIS A O 1
ATOM 3805 N N . TRP A 1 497 ? -24.734 9.125 -4.004 1 81.44 497 TRP A N 1
ATOM 3806 C CA . TRP A 1 497 ? -24.609 9.609 -2.635 1 81.44 497 TRP A CA 1
ATOM 3807 C C . TRP A 1 497 ? -23.922 10.969 -2.604 1 81.44 497 TRP A C 1
ATOM 3809 O O . TRP A 1 497 ? -24.234 11.82 -1.777 1 81.44 497 TRP A O 1
ATOM 3819 N N . TRP A 1 498 ? -23.031 11.164 -3.514 1 82.12 498 TRP A N 1
ATOM 3820 C CA . TRP A 1 498 ? -22.141 12.312 -3.479 1 82.12 498 TRP A CA 1
ATOM 3821 C C . TRP A 1 498 ? -22.766 13.516 -4.168 1 82.12 498 TRP A C 1
ATOM 3823 O O . TRP A 1 498 ? -22.328 14.656 -3.98 1 82.12 498 TRP A O 1
ATOM 3833 N N . ALA A 1 499 ? -23.781 13.328 -4.871 1 81.19 499 ALA A N 1
ATOM 3834 C CA . ALA A 1 499 ? -24.406 14.383 -5.656 1 81.19 499 ALA A CA 1
ATOM 3835 C C . ALA A 1 499 ? -24.828 15.547 -4.766 1 81.19 499 ALA A C 1
ATOM 3837 O O . ALA A 1 499 ? -24.734 16.703 -5.164 1 81.19 499 ALA A O 1
ATOM 3838 N N . LYS A 1 500 ? -25.219 15.203 -3.627 1 79.94 500 LYS A N 1
ATOM 3839 C CA . LYS A 1 500 ? -25.703 16.25 -2.725 1 79.94 500 LYS A CA 1
ATOM 3840 C C . LYS A 1 500 ? -24.547 17.078 -2.162 1 79.94 500 LYS A C 1
ATOM 3842 O O . LYS A 1 500 ? -24.766 18.172 -1.653 1 79.94 500 LYS A O 1
ATOM 3847 N N . PHE A 1 501 ? -23.344 16.656 -2.299 1 79.12 501 PHE A N 1
ATOM 3848 C CA . PHE A 1 501 ? -22.203 17.344 -1.7 1 79.12 501 PHE A CA 1
ATOM 3849 C C . PHE A 1 501 ? -21.391 18.078 -2.762 1 79.12 501 PHE A C 1
ATOM 3851 O O . PHE A 1 501 ? -20.438 18.781 -2.441 1 79.12 501 PHE A O 1
ATOM 3858 N N . LYS A 1 502 ? -21.766 17.969 -3.949 1 78.62 502 LYS A N 1
ATOM 3859 C CA . LYS A 1 502 ? -21 18.547 -5.047 1 78.62 502 LYS A CA 1
ATOM 3860 C C . LYS A 1 502 ? -21.062 20.062 -5.02 1 78.62 502 LYS A C 1
ATOM 3862 O O . LYS A 1 502 ? -20.094 20.734 -5.352 1 78.62 502 LYS A O 1
ATOM 3867 N N . TYR A 1 503 ? -22.219 20.547 -4.523 1 78.19 503 TYR A N 1
ATOM 3868 C CA . TYR A 1 503 ? -22.406 22 -4.492 1 78.19 503 TYR A CA 1
ATOM 3869 C C . TYR A 1 503 ? -22.656 22.484 -3.07 1 78.19 503 TYR A C 1
ATOM 3871 O O . TYR A 1 503 ? -23.359 21.828 -2.297 1 78.19 503 TYR A O 1
ATOM 3879 N N . TYR A 1 504 ? -22.125 23.594 -2.795 1 80.81 504 TYR A N 1
ATOM 3880 C CA . TYR A 1 504 ? -22.156 24.172 -1.457 1 80.81 504 TYR A CA 1
ATOM 3881 C C . TYR A 1 504 ? -23.594 24.375 -0.98 1 80.81 504 TYR A C 1
ATOM 3883 O O . TYR A 1 504 ? -23.906 24.109 0.184 1 80.81 504 TYR A O 1
ATOM 3891 N N . SER A 1 505 ? -24.453 24.625 -1.838 1 75.38 505 SER A N 1
ATOM 3892 C CA . SER A 1 505 ? -25.797 25.047 -1.458 1 75.38 505 SER A CA 1
ATOM 3893 C C . SER A 1 505 ? -26.734 23.844 -1.322 1 75.38 505 SER A C 1
ATOM 3895 O O . SER A 1 505 ? -27.812 23.953 -0.739 1 75.38 505 SER A O 1
ATOM 3897 N N . ARG A 1 506 ? -26.328 22.703 -1.699 1 76.25 506 ARG A N 1
ATOM 3898 C CA . ARG A 1 506 ? -27.25 21.562 -1.744 1 76.25 506 ARG A CA 1
ATOM 3899 C C . ARG A 1 506 ? -27.406 20.938 -0.363 1 76.25 506 ARG A C 1
ATOM 3901 O O . ARG A 1 506 ? -28.469 20.406 -0.041 1 76.25 506 ARG A O 1
ATOM 3908 N N . ASP A 1 507 ? -26.391 21.031 0.435 1 78.38 507 ASP A N 1
ATOM 3909 C CA . ASP A 1 507 ? -26.469 20.562 1.814 1 78.38 507 ASP A CA 1
ATOM 3910 C C . ASP A 1 507 ? -26.469 21.734 2.795 1 78.38 507 ASP A C 1
ATOM 3912 O O . ASP A 1 507 ? -25.453 22.422 2.936 1 78.38 507 ASP A O 1
ATOM 3916 N N . PRO A 1 508 ? -27.547 21.969 3.484 1 77.5 508 PRO A N 1
ATOM 3917 C CA . PRO A 1 508 ? -27.609 23.109 4.402 1 77.5 508 PRO A CA 1
ATOM 3918 C C . PRO A 1 508 ? -26.578 23.031 5.516 1 77.5 508 PRO A C 1
ATOM 3920 O O . PRO A 1 508 ? -26.203 24.062 6.09 1 77.5 508 PRO A O 1
ATOM 3923 N N . ARG A 1 509 ? -26.141 22.047 5.785 1 84 509 ARG A N 1
ATOM 3924 C CA . ARG A 1 509 ? -25.172 21.891 6.855 1 84 509 ARG A CA 1
ATOM 3925 C C . ARG A 1 509 ? -23.812 22.469 6.453 1 84 509 ARG A C 1
ATOM 3927 O O . ARG A 1 509 ? -22.969 22.734 7.309 1 84 509 ARG A O 1
ATOM 3934 N N . SER A 1 510 ? -23.578 22.578 5.137 1 82.31 510 SER A N 1
ATOM 3935 C CA . SER A 1 510 ? -22.328 23.141 4.629 1 82.31 510 SER A CA 1
ATOM 3936 C C . SER A 1 510 ? -22.078 24.531 5.184 1 82.31 510 SER A C 1
ATOM 3938 O O . SER A 1 510 ? -20.922 24.922 5.414 1 82.31 510 SER A O 1
ATOM 3940 N N . GLU A 1 511 ? -23.078 25.281 5.391 1 80.38 511 GLU A N 1
ATOM 3941 C CA . GLU A 1 511 ? -22.938 26.641 5.922 1 80.38 511 GLU A CA 1
ATOM 3942 C C . GLU A 1 511 ? -22.438 26.609 7.363 1 80.38 511 GLU A C 1
ATOM 3944 O O . GLU A 1 511 ? -21.656 27.484 7.773 1 80.38 511 GLU A O 1
ATOM 3949 N N . GLU A 1 512 ? -22.812 25.672 7.992 1 81 512 GLU A N 1
ATOM 3950 C CA . GLU A 1 512 ? -22.391 25.547 9.391 1 81 512 GLU A CA 1
ATOM 3951 C C . GLU A 1 512 ? -20.922 25.188 9.5 1 81 512 GLU A C 1
ATOM 3953 O O . GLU A 1 512 ? -20.203 25.703 10.367 1 81 512 GLU A O 1
ATOM 3958 N N . PHE A 1 513 ? -20.484 24.422 8.586 1 85.31 513 PHE A N 1
ATOM 3959 C CA . PHE A 1 513 ? -19.141 23.875 8.719 1 85.31 513 PHE A CA 1
ATOM 3960 C C . PHE A 1 513 ? -18.125 24.781 8.023 1 85.31 513 PHE A C 1
ATOM 3962 O O . PHE A 1 513 ? -17 24.938 8.492 1 85.31 513 PHE A O 1
ATOM 3969 N N . TYR A 1 514 ? -18.531 25.438 6.895 1 85.31 514 TYR A N 1
ATOM 3970 C CA . TYR A 1 514 ? -17.516 25.984 6.012 1 85.31 514 TYR A CA 1
ATOM 3971 C C . TYR A 1 514 ? -17.734 27.484 5.801 1 85.31 514 TYR A C 1
ATOM 3973 O O . TYR A 1 514 ? -17 28.125 5.043 1 85.31 514 TYR A O 1
ATOM 3981 N N . SER A 1 515 ? -18.672 28.062 6.492 1 82.56 515 SER A N 1
ATOM 3982 C CA . SER A 1 515 ? -18.922 29.484 6.312 1 82.56 515 SER A CA 1
ATOM 3983 C C . SER A 1 515 ? -17.766 30.312 6.832 1 82.56 515 SER A C 1
ATOM 3985 O O . SER A 1 515 ? -17.156 29.984 7.848 1 82.56 515 SER A O 1
ATOM 3987 N N . LEU A 1 516 ? -17.484 31.344 6.031 1 82.38 516 LEU A N 1
ATOM 3988 C CA . LEU A 1 516 ? -16.391 32.25 6.426 1 82.38 516 LEU A CA 1
ATOM 3989 C C . LEU A 1 516 ? -16.812 33.094 7.617 1 82.38 516 LEU A C 1
ATOM 3991 O O . LEU A 1 516 ? -17.984 33.406 7.797 1 82.38 516 LEU A O 1
ATOM 3995 N N . PRO A 1 517 ? -15.836 33.438 8.367 1 73.44 517 PRO A N 1
ATOM 3996 C CA . PRO A 1 517 ? -16.172 34.25 9.531 1 73.44 517 PRO A CA 1
ATOM 3997 C C . PRO A 1 517 ? -16.547 35.688 9.156 1 73.44 517 PRO A C 1
ATOM 3999 O O . PRO A 1 517 ? -16.219 36.156 8.062 1 73.44 517 PRO A O 1
ATOM 4002 N N . TYR A 1 518 ? -17.297 36.312 9.945 1 70.62 518 TYR A N 1
ATOM 4003 C CA . TYR A 1 518 ? -17.609 37.719 9.891 1 70.62 518 TYR A CA 1
ATOM 4004 C C . TYR A 1 518 ? -18.469 38.062 8.664 1 70.62 518 TYR A C 1
ATOM 4006 O O . TYR A 1 518 ? -18.312 39.125 8.062 1 70.62 518 TYR A O 1
ATOM 4014 N N . GLY A 1 519 ? -19.156 37.062 8.219 1 65.69 519 GLY A N 1
ATOM 4015 C CA . GLY A 1 519 ? -20.109 37.281 7.141 1 65.69 519 GLY A CA 1
ATOM 4016 C C . GLY A 1 519 ? -19.438 37.438 5.785 1 65.69 519 GLY A C 1
ATOM 4017 O O . GLY A 1 519 ? -20.047 37.938 4.84 1 65.69 519 GLY A O 1
ATOM 4018 N N . LEU A 1 520 ? -18.234 37 5.66 1 70.31 520 LEU A N 1
ATOM 4019 C CA . LEU A 1 520 ? -17.453 37.188 4.43 1 70.31 520 LEU A CA 1
ATOM 4020 C C . LEU A 1 520 ? -18 36.281 3.326 1 70.31 520 LEU A C 1
ATOM 4022 O O . LEU A 1 520 ? -17.688 36.469 2.148 1 70.31 520 LEU A O 1
ATOM 4026 N N . SER A 1 521 ? -18.719 35.344 3.668 1 71.31 521 SER A N 1
ATOM 4027 C CA . SER A 1 521 ? -19.297 34.438 2.691 1 71.31 521 SER A CA 1
ATOM 4028 C C . SER A 1 521 ? -20.156 35.188 1.684 1 71.31 521 SER A C 1
ATOM 4030 O O . SER A 1 521 ? -20.375 34.719 0.57 1 71.31 521 SER A O 1
ATOM 4032 N N . LYS A 1 522 ? -20.672 36.219 2.166 1 56.06 522 LYS A N 1
ATOM 4033 C CA . LYS A 1 522 ? -21.516 37.031 1.293 1 56.06 522 LYS A CA 1
ATOM 4034 C C . LYS A 1 522 ? -20.719 37.625 0.138 1 56.06 522 LYS A C 1
ATOM 4036 O O . LYS A 1 522 ? -21.219 37.719 -0.983 1 56.06 522 LYS A O 1
ATOM 4041 N N . TYR A 1 523 ? -19.5 37.875 0.425 1 51.56 523 TYR A N 1
ATOM 4042 C CA . TYR A 1 523 ? -18.656 38.531 -0.563 1 51.56 523 TYR A CA 1
ATOM 4043 C C . TYR A 1 523 ? -17.859 37.5 -1.365 1 51.56 523 TYR A C 1
ATOM 4045 O O . TYR A 1 523 ? -17.469 37.781 -2.508 1 51.56 523 TYR A O 1
ATOM 4053 N N . PHE A 1 524 ? -17.703 36.375 -0.763 1 61.34 524 PHE A N 1
ATOM 4054 C CA . PHE A 1 524 ? -16.953 35.312 -1.436 1 61.34 524 PHE A CA 1
ATOM 4055 C C . PHE A 1 524 ? -17.734 34.031 -1.455 1 61.34 524 PHE A C 1
ATOM 4057 O O . PHE A 1 524 ? -17.422 33.094 -0.712 1 61.34 524 PHE A O 1
ATOM 4064 N N . PRO A 1 525 ? -18.734 34.062 -2.311 1 54.5 525 PRO A N 1
ATOM 4065 C CA . PRO A 1 525 ? -19.609 32.906 -2.301 1 54.5 525 PRO A CA 1
ATOM 4066 C C . PRO A 1 525 ? -18.922 31.641 -2.822 1 54.5 525 PRO A C 1
ATOM 4068 O O . PRO A 1 525 ? -18.078 31.719 -3.715 1 54.5 525 PRO A O 1
ATOM 4071 N N . SER A 1 526 ? -19.047 30.547 -1.941 1 61.94 526 SER A N 1
ATOM 4072 C CA . SER A 1 526 ? -18.594 29.234 -2.389 1 61.94 526 SER A CA 1
ATOM 4073 C C . SER A 1 526 ? -19.562 28.609 -3.379 1 61.94 526 SER A C 1
ATOM 4075 O O . SER A 1 526 ? -20.672 28.234 -3.004 1 61.94 526 SER A O 1
ATOM 4077 N N . VAL A 1 527 ? -19.516 29.016 -4.691 1 58.03 527 VAL A N 1
ATOM 4078 C CA . VAL A 1 527 ? -20.453 28.516 -5.691 1 58.03 527 VAL A CA 1
ATOM 4079 C C . VAL A 1 527 ? -20.047 27.125 -6.141 1 58.03 527 VAL A C 1
ATOM 4081 O O . VAL A 1 527 ? -18.844 26.812 -6.219 1 58.03 527 VAL A O 1
ATOM 4084 N N . MET B 1 1 ? -44.844 9.336 -8.594 1 24.33 1 MET B N 1
ATOM 4085 C CA . MET B 1 1 ? -43.531 9.32 -9.172 1 24.33 1 MET B CA 1
ATOM 4086 C C . MET B 1 1 ? -42.469 9.57 -8.102 1 24.33 1 MET B C 1
ATOM 4088 O O . MET B 1 1 ? -41.281 9.781 -8.414 1 24.33 1 MET B O 1
ATOM 4092 N N . THR B 1 2 ? -42.781 10.008 -7.016 1 34.97 2 THR B N 1
ATOM 4093 C CA . THR B 1 2 ? -42.188 10.344 -5.715 1 34.97 2 THR B CA 1
ATOM 4094 C C . THR B 1 2 ? -41.625 9.094 -5.039 1 34.97 2 THR B C 1
ATOM 4096 O O . THR B 1 2 ? -40.969 9.188 -4 1 34.97 2 THR B O 1
ATOM 4099 N N . GLY B 1 3 ? -42.156 7.934 -5.375 1 34.84 3 GLY B N 1
ATOM 4100 C CA . GLY B 1 3 ? -41.844 6.664 -4.746 1 34.84 3 GLY B CA 1
ATOM 4101 C C . GLY B 1 3 ? -40.406 6.199 -5.039 1 34.84 3 GLY B C 1
ATOM 4102 O O . GLY B 1 3 ? -40 5.156 -4.539 1 34.84 3 GLY B O 1
ATOM 4103 N N . ALA B 1 4 ? -39.844 6.441 -6.148 1 39.34 4 ALA B N 1
ATOM 4104 C CA . ALA B 1 4 ? -38.562 6 -6.742 1 39.34 4 ALA B CA 1
ATOM 4105 C C . ALA B 1 4 ? -37.375 6.609 -6.012 1 39.34 4 ALA B C 1
ATOM 4107 O O . ALA B 1 4 ? -36.25 6.141 -6.152 1 39.34 4 ALA B O 1
ATOM 4108 N N . VAL B 1 5 ? -37.438 7.758 -5.355 1 43.69 5 VAL B N 1
ATOM 4109 C CA . VAL B 1 5 ? -36.375 8.547 -4.75 1 43.69 5 VAL B CA 1
ATOM 4110 C C . VAL B 1 5 ? -35.906 7.875 -3.465 1 43.69 5 VAL B C 1
ATOM 4112 O O . VAL B 1 5 ? -34.75 8.039 -3.064 1 43.69 5 VAL B O 1
ATOM 4115 N N . LYS B 1 6 ? -36.594 7.25 -2.746 1 46.84 6 LYS B N 1
ATOM 4116 C CA . LYS B 1 6 ? -36.375 6.746 -1.398 1 46.84 6 LYS B CA 1
ATOM 4117 C C . LYS B 1 6 ? -35.406 5.566 -1.416 1 46.84 6 LYS B C 1
ATOM 4119 O O . LYS B 1 6 ? -34.625 5.383 -0.479 1 46.84 6 LYS B O 1
ATOM 4124 N N . ASP B 1 7 ? -35.438 4.699 -2.355 1 51.94 7 ASP B N 1
ATOM 4125 C CA . ASP B 1 7 ? -34.719 3.436 -2.514 1 51.94 7 ASP B CA 1
ATOM 4126 C C . ASP B 1 7 ? -33.25 3.676 -2.857 1 51.94 7 ASP B C 1
ATOM 4128 O O . ASP B 1 7 ? -32.438 2.75 -2.818 1 51.94 7 ASP B O 1
ATOM 4132 N N . GLU B 1 8 ? -32.812 4.984 -3.139 1 63.69 8 GLU B N 1
ATOM 4133 C CA . GLU B 1 8 ? -31.547 5.246 -3.811 1 63.69 8 GLU B CA 1
ATOM 4134 C C . GLU B 1 8 ? -30.422 5.469 -2.803 1 63.69 8 GLU B C 1
ATOM 4136 O O . GLU B 1 8 ? -29.266 5.16 -3.08 1 63.69 8 GLU B O 1
ATOM 4141 N N . LEU B 1 9 ? -30.766 5.801 -1.59 1 73.88 9 LEU B N 1
ATOM 4142 C CA . LEU B 1 9 ? -29.719 6.07 -0.614 1 73.88 9 LEU B CA 1
ATOM 4143 C C . LEU B 1 9 ? -29.641 4.965 0.433 1 73.88 9 LEU B C 1
ATOM 4145 O O . LEU B 1 9 ? -29.703 5.238 1.635 1 73.88 9 LEU B O 1
ATOM 4149 N N . VAL B 1 10 ? -29.734 3.682 -0.078 1 77.81 10 VAL B N 1
ATOM 4150 C CA . VAL B 1 10 ? -29.578 2.506 0.77 1 77.81 10 VAL B CA 1
ATOM 4151 C C . VAL B 1 10 ? -28.203 1.883 0.532 1 77.81 10 VAL B C 1
ATOM 4153 O O . VAL B 1 10 ? -27.672 1.929 -0.583 1 77.81 10 VAL B O 1
ATOM 4156 N N . PRO B 1 11 ? -27.734 1.398 1.612 1 83.69 11 PRO B N 1
ATOM 4157 C CA . PRO B 1 11 ? -26.438 0.746 1.447 1 83.69 11 PRO B CA 1
ATOM 4158 C C . PRO B 1 11 ? -26.469 -0.411 0.452 1 83.69 11 PRO B C 1
ATOM 4160 O O . PRO B 1 11 ? -27.516 -1.056 0.292 1 83.69 11 PRO B O 1
ATOM 4163 N N . HIS B 1 12 ? -25.484 -0.578 -0.247 1 85.94 12 HIS B N 1
ATOM 4164 C CA . HIS B 1 12 ? -25.375 -1.711 -1.16 1 85.94 12 HIS B CA 1
ATOM 4165 C C . HIS B 1 12 ? -25.531 -3.033 -0.416 1 85.94 12 HIS B C 1
ATOM 4167 O O . HIS B 1 12 ? -25.062 -3.178 0.71 1 85.94 12 HIS B O 1
ATOM 4173 N N . PRO B 1 13 ? -26.172 -3.965 -1.011 1 84.44 13 PRO B N 1
ATOM 4174 C CA . PRO B 1 13 ? -26.328 -5.266 -0.361 1 84.44 13 PRO B CA 1
ATOM 4175 C C . PRO B 1 13 ? -25 -6.016 -0.21 1 84.44 13 PRO B C 1
ATOM 4177 O O . PRO B 1 13 ? -24.125 -5.906 -1.068 1 84.44 13 PRO B O 1
ATOM 4180 N N . VAL B 1 14 ? -24.953 -6.746 0.857 1 86.81 14 VAL B N 1
ATOM 4181 C CA . VAL B 1 14 ? -23.797 -7.605 1.099 1 86.81 14 VAL B CA 1
ATOM 4182 C C . VAL B 1 14 ? -24.031 -8.977 0.476 1 86.81 14 VAL B C 1
ATOM 4184 O O . VAL B 1 14 ? -25.141 -9.516 0.542 1 86.81 14 VAL B O 1
ATOM 4187 N N . LYS B 1 15 ? -23.062 -9.484 -0.216 1 86.12 15 LYS B N 1
ATOM 4188 C CA . LYS B 1 15 ? -23.188 -10.781 -0.884 1 86.12 15 LYS B CA 1
ATOM 4189 C C . LYS B 1 15 ? -22.078 -11.727 -0.477 1 86.12 15 LYS B C 1
ATOM 4191 O O . LYS B 1 15 ? -20.891 -11.383 -0.562 1 86.12 15 LYS B O 1
ATOM 4196 N N . ASP B 1 16 ? -22.422 -12.914 -0.104 1 83.81 16 ASP B N 1
ATOM 4197 C CA . ASP B 1 16 ? -21.422 -13.914 0.269 1 83.81 16 ASP B CA 1
ATOM 4198 C C . ASP B 1 16 ? -20.797 -14.547 -0.969 1 83.81 16 ASP B C 1
ATOM 4200 O O . ASP B 1 16 ? -19.656 -15.031 -0.917 1 83.81 16 ASP B O 1
ATOM 4204 N N . GLN B 1 17 ? -21.609 -14.586 -2.027 1 88.62 17 GLN B N 1
ATOM 4205 C CA . GLN B 1 17 ? -21.078 -15.023 -3.314 1 88.62 17 GLN B CA 1
ATOM 4206 C C . GLN B 1 17 ? -20.953 -13.852 -4.285 1 88.62 17 GLN B C 1
ATOM 4208 O O . GLN B 1 17 ? -21.844 -12.992 -4.348 1 88.62 17 GLN B O 1
ATOM 4213 N N . LEU B 1 18 ? -19.844 -13.844 -4.887 1 90.5 18 LEU B N 1
ATOM 4214 C CA . LEU B 1 18 ? -19.594 -12.75 -5.816 1 90.5 18 LEU B CA 1
ATOM 4215 C C . LEU B 1 18 ? -20.516 -12.844 -7.027 1 90.5 18 LEU B C 1
ATOM 4217 O O . LEU B 1 18 ? -20.531 -13.859 -7.723 1 90.5 18 LEU B O 1
ATOM 4221 N N . PRO B 1 19 ? -21.234 -11.836 -7.262 1 88.88 19 PRO B N 1
ATOM 4222 C CA . PRO B 1 19 ? -22.078 -11.82 -8.453 1 88.88 19 PRO B CA 1
ATOM 4223 C C . PRO B 1 19 ? -21.312 -11.438 -9.719 1 88.88 19 PRO B C 1
ATOM 4225 O O . PRO B 1 19 ? -20.234 -10.852 -9.633 1 88.88 19 PRO B O 1
ATOM 4228 N N . GLY B 1 20 ? -21.781 -11.766 -10.836 1 88.12 20 GLY B N 1
ATOM 4229 C CA . GLY B 1 20 ? -21.188 -11.312 -12.094 1 88.12 20 GLY B CA 1
ATOM 4230 C C . GLY B 1 20 ? -20.094 -12.227 -12.609 1 88.12 20 GLY B C 1
ATOM 4231 O O . GLY B 1 20 ? -19.344 -11.859 -13.508 1 88.12 20 GLY B O 1
ATOM 4232 N N . VAL B 1 21 ? -19.953 -13.414 -11.977 1 90.69 21 VAL B N 1
ATOM 4233 C CA . VAL B 1 21 ? -19.016 -14.414 -12.461 1 90.69 21 VAL B CA 1
ATOM 4234 C C . VAL B 1 21 ? -19.625 -15.195 -13.617 1 90.69 21 VAL B C 1
ATOM 4236 O O . VAL B 1 21 ? -20.812 -15.531 -13.586 1 90.69 21 VAL B O 1
ATOM 4239 N N . ASP B 1 22 ? -18.875 -15.43 -14.609 1 90.19 22 ASP B N 1
ATOM 4240 C CA . ASP B 1 22 ? -19.406 -16.141 -15.766 1 90.19 22 ASP B CA 1
ATOM 4241 C C . ASP B 1 22 ? -19.453 -17.656 -15.5 1 90.19 22 ASP B C 1
ATOM 4243 O O . ASP B 1 22 ? -20.422 -18.312 -15.883 1 90.19 22 ASP B O 1
ATOM 4247 N N . TYR B 1 23 ? -18.391 -18.141 -14.883 1 92.44 23 TYR B N 1
ATOM 4248 C CA . TYR B 1 23 ? -18.328 -19.547 -14.508 1 92.44 23 TYR B CA 1
ATOM 4249 C C . TYR B 1 23 ? -17.875 -19.688 -13.062 1 92.44 23 TYR B C 1
ATOM 4251 O O . TYR B 1 23 ? -16.797 -19.203 -12.688 1 92.44 23 TYR B O 1
ATOM 4259 N N . CYS B 1 24 ? -18.656 -20.375 -12.312 1 92.31 24 CYS B N 1
ATOM 4260 C CA . CYS B 1 24 ? -18.328 -20.656 -10.922 1 92.31 24 CYS B CA 1
ATOM 4261 C C . CYS B 1 24 ? -17.438 -21.891 -10.812 1 92.31 24 CYS B C 1
ATOM 4263 O O . CYS B 1 24 ? -17.047 -22.469 -11.828 1 92.31 24 CYS B O 1
ATOM 4265 N N . ILE B 1 25 ? -17.141 -22.297 -9.633 1 92.75 25 ILE B N 1
ATOM 4266 C CA . ILE B 1 25 ? -16.156 -23.344 -9.352 1 92.75 25 ILE B CA 1
ATOM 4267 C C . ILE B 1 25 ? -16.594 -24.656 -10.023 1 92.75 25 ILE B C 1
ATOM 4269 O O . ILE B 1 25 ? -15.766 -25.391 -10.555 1 92.75 25 ILE B O 1
ATOM 4273 N N . ASN B 1 26 ? -17.875 -24.922 -10.094 1 90.25 26 ASN B N 1
ATOM 4274 C CA . ASN B 1 26 ? -18.375 -26.172 -10.625 1 90.25 26 ASN B CA 1
ATOM 4275 C C . ASN B 1 26 ? -18.953 -26 -12.031 1 90.25 26 ASN B C 1
ATOM 4277 O O . ASN B 1 26 ? -19.359 -26.984 -12.656 1 90.25 26 ASN B O 1
ATOM 4281 N N . SER B 1 27 ? -18.969 -24.781 -12.508 1 90.38 27 SER B N 1
ATOM 4282 C CA . SER B 1 27 ? -19.422 -24.5 -13.867 1 90.38 27 SER B CA 1
ATOM 4283 C C . SER B 1 27 ? -18.25 -24.469 -14.836 1 90.38 27 SER B C 1
ATOM 4285 O O . SER B 1 27 ? -17.219 -23.844 -14.547 1 90.38 27 SER B O 1
ATOM 4287 N N . ASN B 1 28 ? -18.469 -25.25 -15.945 1 91.81 28 ASN B N 1
ATOM 4288 C CA . ASN B 1 28 ? -17.359 -25.359 -16.875 1 91.81 28 ASN B CA 1
ATOM 4289 C C . ASN B 1 28 ? -17.719 -24.797 -18.25 1 91.81 28 ASN B C 1
ATOM 4291 O O . ASN B 1 28 ? -18.812 -25.016 -18.75 1 91.81 28 ASN B O 1
ATOM 4295 N N . PRO B 1 29 ? -16.75 -24.047 -18.766 1 92.88 29 PRO B N 1
ATOM 4296 C CA . PRO B 1 29 ? -16.938 -23.625 -20.156 1 92.88 29 PRO B CA 1
ATOM 4297 C C . PRO B 1 29 ? -16.828 -24.781 -21.141 1 92.88 29 PRO B C 1
ATOM 4299 O O . PRO B 1 29 ? -16.531 -25.906 -20.75 1 92.88 29 PRO B O 1
ATOM 4302 N N . SER B 1 30 ? -17.125 -24.375 -22.438 1 93.81 30 SER B N 1
ATOM 4303 C CA . SER B 1 30 ? -16.922 -25.391 -23.484 1 93.81 30 SER B CA 1
ATOM 4304 C C . SER B 1 30 ? -15.469 -25.844 -23.531 1 93.81 30 SER B C 1
ATOM 4306 O O . SER B 1 30 ? -14.578 -25.156 -23.031 1 93.81 30 SER B O 1
ATOM 4308 N N . TRP B 1 31 ? -15.281 -26.984 -24.031 1 94.75 31 TRP B N 1
ATOM 4309 C CA . TRP B 1 31 ? -13.945 -27.547 -24.078 1 94.75 31 TRP B CA 1
ATOM 4310 C C . TRP B 1 31 ? -12.984 -26.641 -24.844 1 94.75 31 TRP B C 1
ATOM 4312 O O . TRP B 1 31 ? -11.852 -26.422 -24.406 1 94.75 31 TRP B O 1
ATOM 4322 N N . ALA B 1 32 ? -13.422 -26.109 -25.906 1 93.94 32 ALA B N 1
ATOM 4323 C CA . ALA B 1 32 ? -12.57 -25.219 -26.688 1 93.94 32 ALA B CA 1
ATOM 4324 C C . ALA B 1 32 ? -12.195 -23.969 -25.891 1 93.94 32 ALA B C 1
ATOM 4326 O O . ALA B 1 32 ? -11.023 -23.594 -25.828 1 93.94 32 ALA B O 1
ATOM 4327 N N . GLU B 1 33 ? -13.211 -23.422 -25.312 1 94.12 33 GLU B N 1
ATOM 4328 C CA . GLU B 1 33 ? -12.969 -22.234 -24.5 1 94.12 33 GLU B CA 1
ATOM 4329 C C . GLU B 1 33 ? -12.125 -22.562 -23.266 1 94.12 33 GLU B C 1
ATOM 4331 O O . GLU B 1 33 ? -11.266 -21.781 -22.875 1 94.12 33 GLU B O 1
ATOM 4336 N N . GLY B 1 34 ? -12.375 -23.703 -22.719 1 95.69 34 GLY B N 1
ATOM 4337 C CA . GLY B 1 34 ? -11.625 -24.141 -21.562 1 95.69 34 GLY B CA 1
ATOM 4338 C C . GLY B 1 34 ? -10.141 -24.344 -21.844 1 95.69 34 GLY B C 1
ATOM 4339 O O . GLY B 1 34 ? -9.297 -24 -21 1 95.69 34 GLY B O 1
ATOM 4340 N N . VAL B 1 35 ? -9.883 -24.844 -22.953 1 96.81 35 VAL B N 1
ATOM 4341 C CA . VAL B 1 35 ? -8.492 -25.094 -23.328 1 96.81 35 VAL B CA 1
ATOM 4342 C C . VAL B 1 35 ? -7.762 -23.766 -23.531 1 96.81 35 VAL B C 1
ATOM 4344 O O . VAL B 1 35 ? -6.625 -23.609 -23.078 1 96.81 35 VAL B O 1
ATOM 4347 N N . ILE B 1 36 ? -8.406 -22.797 -24.109 1 96.06 36 ILE B N 1
ATOM 4348 C CA . ILE B 1 36 ? -7.789 -21.5 -24.344 1 96.06 36 ILE B CA 1
ATOM 4349 C C . ILE B 1 36 ? -7.586 -20.766 -23.016 1 96.06 36 ILE B C 1
ATOM 4351 O O . ILE B 1 36 ? -6.535 -20.172 -22.781 1 96.06 36 ILE B O 1
ATOM 4355 N N . LEU B 1 37 ? -8.578 -20.875 -22.234 1 96.94 37 LEU B N 1
ATOM 4356 C CA . LEU B 1 37 ? -8.492 -20.234 -20.922 1 96.94 37 LEU B CA 1
ATOM 4357 C C . LEU B 1 37 ? -7.418 -20.891 -20.062 1 96.94 37 LEU B C 1
ATOM 4359 O O . LEU B 1 37 ? -6.695 -20.203 -19.344 1 96.94 37 LEU B O 1
ATOM 4363 N N . GLY B 1 38 ? -7.379 -22.234 -20.125 1 97.75 38 GLY B N 1
ATOM 4364 C CA . GLY B 1 38 ? -6.324 -22.938 -19.422 1 97.75 38 GLY B CA 1
ATOM 4365 C C . GLY B 1 38 ? -4.934 -22.562 -19.891 1 97.75 38 GLY B C 1
ATOM 4366 O O . GLY B 1 38 ? -4.004 -22.469 -19.094 1 97.75 38 GLY B O 1
ATOM 4367 N N . PHE B 1 39 ? -4.809 -22.344 -21.188 1 97 39 PHE B N 1
ATOM 4368 C CA . PHE B 1 39 ? -3.525 -21.938 -21.734 1 97 39 PHE B CA 1
ATOM 4369 C C . PHE B 1 39 ? -3.133 -20.547 -21.234 1 97 39 PHE B C 1
ATOM 4371 O O . PHE B 1 39 ? -1.951 -20.281 -21 1 97 39 PHE B O 1
ATOM 4378 N N . GLN B 1 40 ? -4.062 -19.719 -21.016 1 96.88 40 GLN B N 1
ATOM 4379 C CA . GLN B 1 40 ? -3.801 -18.391 -20.484 1 96.88 40 GLN B CA 1
ATOM 4380 C C . GLN B 1 40 ? -3.246 -18.469 -19.062 1 96.88 40 GLN B C 1
ATOM 4382 O O . GLN B 1 40 ? -2.32 -17.734 -18.703 1 96.88 40 GLN B O 1
ATOM 4387 N N . HIS B 1 41 ? -3.848 -19.328 -18.266 1 98 41 HIS B N 1
ATOM 4388 C CA . HIS B 1 41 ? -3.326 -19.547 -16.922 1 98 41 HIS B CA 1
ATOM 4389 C C . HIS B 1 41 ? -1.879 -20.016 -16.969 1 98 41 HIS B C 1
ATOM 4391 O O . HIS B 1 41 ? -1.058 -19.594 -16.156 1 98 41 HIS B O 1
ATOM 4397 N N . TYR B 1 42 ? -1.625 -20.891 -17.953 1 97.06 42 TYR B N 1
ATOM 4398 C CA . TYR B 1 42 ? -0.266 -21.391 -18.125 1 97.06 42 TYR B CA 1
ATOM 4399 C C . TYR B 1 42 ? 0.687 -20.266 -18.5 1 97.06 42 TYR B C 1
ATOM 4401 O O . TYR B 1 42 ? 1.771 -20.141 -17.922 1 97.06 42 TYR B O 1
ATOM 4409 N N . LEU B 1 43 ? 0.308 -19.406 -19.328 1 94.88 43 LEU B N 1
ATOM 4410 C CA . LEU B 1 43 ? 1.135 -18.281 -19.781 1 94.88 43 LEU B CA 1
ATOM 4411 C C . LEU B 1 43 ? 1.443 -17.328 -18.641 1 94.88 43 LEU B C 1
ATOM 4413 O O . LEU B 1 43 ? 2.568 -16.844 -18.516 1 94.88 43 LEU B O 1
ATOM 4417 N N . VAL B 1 44 ? 0.493 -17.078 -17.844 1 95.56 44 VAL B N 1
ATOM 4418 C CA . VAL B 1 44 ? 0.626 -16.109 -16.75 1 95.56 44 VAL B CA 1
ATOM 4419 C C . VAL B 1 44 ? 1.567 -16.672 -15.688 1 95.56 44 VAL B C 1
ATOM 4421 O O . VAL B 1 44 ? 2.408 -15.945 -15.156 1 95.56 44 VAL B O 1
ATOM 4424 N N . MET B 1 45 ? 1.468 -17.969 -15.422 1 96.06 45 MET B N 1
ATOM 4425 C CA . MET B 1 45 ? 2.287 -18.562 -14.375 1 96.06 45 MET B CA 1
ATOM 4426 C C . MET B 1 45 ? 3.736 -18.703 -14.828 1 96.06 45 MET B C 1
ATOM 4428 O O . MET B 1 45 ? 4.645 -18.797 -14 1 96.06 45 MET B O 1
ATOM 4432 N N . LEU B 1 46 ? 3.998 -18.625 -16.109 1 94 46 LEU B N 1
ATOM 4433 C CA . LEU B 1 46 ? 5.332 -18.797 -16.672 1 94 46 LEU B CA 1
ATOM 4434 C C . LEU B 1 46 ? 6.27 -17.688 -16.188 1 94 46 LEU B C 1
ATOM 4436 O O . LEU B 1 46 ? 7.469 -17.922 -16.016 1 94 46 LEU B O 1
ATOM 4440 N N . GLY B 1 47 ? 5.699 -16.531 -15.984 1 93.38 47 GLY B N 1
ATOM 4441 C CA . GLY B 1 47 ? 6.523 -15.414 -15.547 1 93.38 47 GLY B CA 1
ATOM 4442 C C . GLY B 1 47 ? 7.301 -15.711 -14.281 1 93.38 47 GLY B C 1
ATOM 4443 O O . GLY B 1 47 ? 8.531 -15.68 -14.281 1 93.38 47 GLY B O 1
ATOM 4444 N N . THR B 1 48 ? 6.621 -16.062 -13.242 1 95.25 48 THR B N 1
ATOM 4445 C CA . THR B 1 48 ? 7.25 -16.375 -11.969 1 95.25 48 THR B CA 1
ATOM 4446 C C . THR B 1 48 ? 8.148 -17.594 -12.086 1 95.25 48 THR B C 1
ATOM 4448 O O . THR B 1 48 ? 9.211 -17.656 -11.461 1 95.25 48 THR B O 1
ATOM 4451 N N . THR B 1 49 ? 7.75 -18.547 -12.922 1 95.62 49 THR B N 1
ATOM 4452 C CA . THR B 1 49 ? 8.5 -19.781 -13.117 1 95.62 49 THR B CA 1
ATOM 4453 C C . THR B 1 49 ? 9.844 -19.5 -13.781 1 95.62 49 THR B C 1
ATOM 4455 O O . THR B 1 49 ? 10.828 -20.203 -13.523 1 95.62 49 THR B O 1
ATOM 4458 N N . VAL B 1 50 ? 9.906 -18.484 -14.547 1 93.44 50 VAL B N 1
ATOM 4459 C CA . VAL B 1 50 ? 11.148 -18.141 -15.25 1 93.44 50 VAL B CA 1
ATOM 4460 C C . VAL B 1 50 ? 11.977 -17.188 -14.398 1 93.44 50 VAL B C 1
ATOM 4462 O O . VAL B 1 50 ? 13.203 -17.328 -14.305 1 93.44 50 VAL B O 1
ATOM 4465 N N . ILE B 1 51 ? 11.359 -16.266 -13.711 1 94 51 ILE B N 1
ATOM 4466 C CA . ILE B 1 51 ? 12.047 -15.211 -12.984 1 94 51 ILE B CA 1
ATOM 4467 C C . ILE B 1 51 ? 12.836 -15.812 -11.82 1 94 51 ILE B C 1
ATOM 4469 O O . ILE B 1 51 ? 14 -15.469 -11.609 1 94 51 ILE B O 1
ATOM 4473 N N . ILE B 1 52 ? 12.297 -16.719 -11.109 1 95.5 52 ILE B N 1
ATOM 4474 C CA . ILE B 1 52 ? 12.891 -17.266 -9.891 1 95.5 52 ILE B CA 1
ATOM 4475 C C . ILE B 1 52 ? 14.195 -17.969 -10.234 1 95.5 52 ILE B C 1
ATOM 4477 O O . ILE B 1 52 ? 15.258 -17.641 -9.695 1 95.5 52 ILE B O 1
ATOM 4481 N N . PRO B 1 53 ? 14.227 -18.891 -11.219 1 94.62 53 PRO B N 1
ATOM 4482 C CA . PRO B 1 53 ? 15.492 -19.531 -11.57 1 94.62 53 PRO B CA 1
ATOM 4483 C C . PRO B 1 53 ? 16.484 -18.562 -12.203 1 94.62 53 PRO B C 1
ATOM 4485 O O . PRO B 1 53 ? 17.703 -18.719 -12.023 1 94.62 53 PRO B O 1
ATOM 4488 N N . THR B 1 54 ? 15.992 -17.625 -12.922 1 91.88 54 THR B N 1
ATOM 4489 C CA . THR B 1 54 ? 16.875 -16.641 -13.547 1 91.88 54 THR B CA 1
ATOM 4490 C C . THR B 1 54 ? 17.656 -15.867 -12.492 1 91.88 54 THR B C 1
ATOM 4492 O O . THR B 1 54 ? 18.797 -15.461 -12.727 1 91.88 54 THR B O 1
ATOM 4495 N N . ILE B 1 55 ? 17.078 -15.734 -11.328 1 92.94 55 ILE B N 1
ATOM 4496 C CA . ILE B 1 55 ? 17.734 -14.992 -10.258 1 92.94 55 ILE B CA 1
ATOM 4497 C C . ILE B 1 55 ? 18.625 -15.93 -9.453 1 92.94 55 ILE B C 1
ATOM 4499 O O . ILE B 1 55 ? 19.781 -15.594 -9.148 1 92.94 55 ILE B O 1
ATOM 4503 N N . ILE B 1 56 ? 18.234 -17.141 -9.211 1 95.12 56 ILE B N 1
ATOM 4504 C CA . ILE B 1 56 ? 18.859 -18 -8.211 1 95.12 56 ILE B CA 1
ATOM 4505 C C . ILE B 1 56 ? 19.953 -18.844 -8.867 1 95.12 56 ILE B C 1
ATOM 4507 O O . ILE B 1 56 ? 21.031 -19.016 -8.305 1 95.12 56 ILE B O 1
ATOM 4511 N N . VAL B 1 57 ? 19.766 -19.359 -10.078 1 94.62 57 VAL B N 1
ATOM 4512 C CA . VAL B 1 57 ? 20.609 -20.375 -10.68 1 94.62 57 VAL B CA 1
ATOM 4513 C C . VAL B 1 57 ? 22 -19.812 -10.93 1 94.62 57 VAL B C 1
ATOM 4515 O O . VAL B 1 57 ? 23.016 -20.453 -10.609 1 94.62 57 VAL B O 1
ATOM 4518 N N . PRO B 1 58 ? 22.094 -18.562 -11.477 1 92.94 58 PRO B N 1
ATOM 4519 C CA . PRO B 1 58 ? 23.438 -18.031 -11.656 1 92.94 58 PRO B CA 1
ATOM 4520 C C . PRO B 1 58 ? 24.188 -17.828 -10.336 1 92.94 58 PRO B C 1
ATOM 4522 O O . PRO B 1 58 ? 25.406 -17.969 -10.289 1 92.94 58 PRO B O 1
ATOM 4525 N N . GLN B 1 59 ? 23.484 -17.547 -9.289 1 91.75 59 GLN B N 1
ATOM 4526 C CA . GLN B 1 59 ? 24.109 -17.375 -7.977 1 91.75 59 GLN B CA 1
ATOM 4527 C C . GLN B 1 59 ? 24.641 -18.703 -7.441 1 91.75 59 GLN B C 1
ATOM 4529 O O . GLN B 1 59 ? 25.531 -18.719 -6.586 1 91.75 59 GLN B O 1
ATOM 4534 N N . MET B 1 60 ? 24.078 -19.781 -7.961 1 92.94 60 MET B N 1
ATOM 4535 C CA . MET B 1 60 ? 24.516 -21.125 -7.566 1 92.94 60 MET B CA 1
ATOM 4536 C C . MET B 1 60 ? 25.641 -21.625 -8.469 1 92.94 60 MET B C 1
ATOM 4538 O O . MET B 1 60 ? 26.172 -22.703 -8.25 1 92.94 60 MET B O 1
ATOM 4542 N N . GLY B 1 61 ? 25.938 -20.812 -9.492 1 90.94 61 GLY B N 1
ATOM 4543 C CA . GLY B 1 61 ? 27 -21.188 -10.422 1 90.94 61 GLY B CA 1
ATOM 4544 C C . GLY B 1 61 ? 26.469 -21.828 -11.695 1 90.94 61 GLY B C 1
ATOM 4545 O O . GLY B 1 61 ? 27.25 -22.25 -12.555 1 90.94 61 GLY B O 1
ATOM 4546 N N . GLY B 1 62 ? 25.219 -21.891 -11.852 1 92.88 62 GLY B N 1
ATOM 4547 C CA . GLY B 1 62 ? 24.625 -22.531 -13.016 1 92.88 62 GLY B CA 1
ATOM 4548 C C . GLY B 1 62 ? 24.594 -21.625 -14.234 1 92.88 62 GLY B C 1
ATOM 4549 O O . GLY B 1 62 ? 24.469 -20.406 -14.109 1 92.88 62 GLY B O 1
ATOM 4550 N N . GLY B 1 63 ? 24.594 -22.281 -15.414 1 90.94 63 GLY B N 1
ATOM 4551 C CA . GLY B 1 63 ? 24.5 -21.578 -16.688 1 90.94 63 GLY B CA 1
ATOM 4552 C C . GLY B 1 63 ? 23.125 -21.672 -17.328 1 90.94 63 GLY B C 1
ATOM 4553 O O . GLY B 1 63 ? 22.125 -21.875 -16.625 1 90.94 63 GLY B O 1
ATOM 4554 N N . ASN B 1 64 ? 23.078 -21.547 -18.656 1 89.62 64 ASN B N 1
ATOM 4555 C CA . ASN B 1 64 ? 21.812 -21.531 -19.391 1 89.62 64 ASN B CA 1
ATOM 4556 C C . ASN B 1 64 ? 21.188 -22.922 -19.438 1 89.62 64 ASN B C 1
ATOM 4558 O O . ASN B 1 64 ? 19.953 -23.047 -19.406 1 89.62 64 ASN B O 1
ATOM 4562 N N . VAL B 1 65 ? 22 -23.844 -19.5 1 91.56 65 VAL B N 1
ATOM 4563 C CA . VAL B 1 65 ? 21.484 -25.219 -19.562 1 91.56 65 VAL B CA 1
ATOM 4564 C C . VAL B 1 65 ? 20.812 -25.578 -18.25 1 91.56 65 VAL B C 1
ATOM 4566 O O . VAL B 1 65 ? 19.703 -26.109 -18.234 1 91.56 65 VAL B O 1
ATOM 4569 N N . GLU B 1 66 ? 21.531 -25.344 -17.141 1 92.81 66 GLU B N 1
ATOM 4570 C CA . GLU B 1 66 ? 20.969 -25.625 -15.82 1 92.81 66 GLU B CA 1
ATOM 4571 C C . GLU B 1 66 ? 19.703 -24.797 -15.57 1 92.81 66 GLU B C 1
ATOM 4573 O O . GLU B 1 66 ? 18.75 -25.281 -14.961 1 92.81 66 GLU B O 1
ATOM 4578 N N . LYS B 1 67 ? 19.766 -23.562 -16.016 1 92.69 67 LYS B N 1
ATOM 4579 C CA . LYS B 1 67 ? 18.594 -22.703 -15.867 1 92.69 67 LYS B CA 1
ATOM 4580 C C . LYS B 1 67 ? 17.391 -23.297 -16.578 1 92.69 67 LYS B C 1
ATOM 4582 O O . LYS B 1 67 ? 16.281 -23.328 -16.016 1 92.69 67 LYS B O 1
ATOM 4587 N N . ALA B 1 68 ? 17.578 -23.734 -17.781 1 92.44 68 ALA B N 1
ATOM 4588 C CA . ALA B 1 68 ? 16.5 -24.344 -18.547 1 92.44 68 ALA B CA 1
ATOM 4589 C C . ALA B 1 68 ? 15.984 -25.609 -17.859 1 92.44 68 ALA B C 1
ATOM 4591 O O . ALA B 1 68 ? 14.781 -25.859 -17.828 1 92.44 68 ALA B O 1
ATOM 4592 N N . GLN B 1 69 ? 16.891 -26.375 -17.328 1 93.56 69 GLN B N 1
ATOM 4593 C CA . GLN B 1 69 ? 16.5 -27.594 -16.641 1 93.56 69 GLN B CA 1
ATOM 4594 C C . GLN B 1 69 ? 15.672 -27.297 -15.391 1 93.56 69 GLN B C 1
ATOM 4596 O O . GLN B 1 69 ? 14.688 -27.984 -15.109 1 93.56 69 GLN B O 1
ATOM 4601 N N . VAL B 1 70 ? 16.078 -26.312 -14.695 1 94.88 70 VAL B N 1
ATOM 4602 C CA . VAL B 1 70 ? 15.383 -25.938 -13.469 1 94.88 70 VAL B CA 1
ATOM 4603 C C . VAL B 1 70 ? 13.992 -25.406 -13.805 1 94.88 70 VAL B C 1
ATOM 4605 O O . VAL B 1 70 ? 13.016 -25.703 -13.109 1 94.88 70 VAL B O 1
ATOM 4608 N N . ILE B 1 71 ? 13.859 -24.609 -14.828 1 94.62 71 ILE B N 1
ATOM 4609 C CA . ILE B 1 71 ? 12.57 -24.078 -15.258 1 94.62 71 ILE B CA 1
ATOM 4610 C C . ILE B 1 71 ? 11.633 -25.219 -15.641 1 94.62 71 ILE B C 1
ATOM 4612 O O . ILE B 1 71 ? 10.461 -25.219 -15.242 1 94.62 71 ILE B O 1
ATOM 4616 N N . GLN B 1 72 ? 12.203 -26.172 -16.359 1 94.88 72 GLN B N 1
ATOM 4617 C CA . GLN B 1 72 ? 11.406 -27.328 -16.75 1 94.88 72 GLN B CA 1
ATOM 4618 C C . GLN B 1 72 ? 10.961 -28.125 -15.539 1 94.88 72 GLN B C 1
ATOM 4620 O O . GLN B 1 72 ? 9.812 -28.594 -15.477 1 94.88 72 GLN B O 1
ATOM 4625 N N . THR B 1 73 ? 11.836 -28.297 -14.625 1 96.31 73 THR B N 1
ATOM 4626 C CA . THR B 1 73 ? 11.508 -29.031 -13.406 1 96.31 73 THR B CA 1
ATOM 4627 C C . THR B 1 73 ? 10.438 -28.297 -12.609 1 96.31 73 THR B C 1
ATOM 4629 O O . THR B 1 73 ? 9.5 -28.922 -12.094 1 96.31 73 THR B O 1
ATOM 4632 N N . LEU B 1 74 ? 10.609 -26.984 -12.477 1 96.5 74 LEU B N 1
ATOM 4633 C CA . LEU B 1 74 ? 9.641 -26.172 -11.734 1 96.5 74 LEU B CA 1
ATOM 4634 C C . LEU B 1 74 ? 8.266 -26.234 -12.398 1 96.5 74 LEU B C 1
ATOM 4636 O O . LEU B 1 74 ? 7.246 -26.281 -11.711 1 96.5 74 LEU B O 1
ATOM 4640 N N . LEU B 1 75 ? 8.273 -26.188 -13.695 1 96.12 75 LEU B N 1
ATOM 4641 C CA . LEU B 1 75 ? 7.023 -26.281 -14.438 1 96.12 75 LEU B CA 1
ATOM 4642 C C . LEU B 1 75 ? 6.344 -27.625 -14.188 1 96.12 75 LEU B C 1
ATOM 4644 O O . LEU B 1 75 ? 5.129 -27.688 -13.984 1 96.12 75 LEU B O 1
ATOM 4648 N N . PHE B 1 76 ? 7.09 -28.641 -14.227 1 97.06 76 PHE B N 1
ATOM 4649 C CA . PHE B 1 76 ? 6.566 -29.984 -14 1 97.06 76 PHE B CA 1
ATOM 4650 C C . PHE B 1 76 ? 5.957 -30.109 -12.609 1 97.06 76 PHE B C 1
ATOM 4652 O O . PHE B 1 76 ? 4.82 -30.562 -12.461 1 97.06 76 PHE B O 1
ATOM 4659 N N . VAL B 1 77 ? 6.684 -29.719 -11.664 1 98.12 77 VAL B N 1
ATOM 4660 C CA . VAL B 1 77 ? 6.238 -29.828 -10.281 1 98.12 77 VAL B CA 1
ATOM 4661 C C . VAL B 1 77 ? 5.016 -28.938 -10.062 1 98.12 77 VAL B C 1
ATOM 4663 O O . VAL B 1 77 ? 4.102 -29.297 -9.32 1 98.12 77 VAL B O 1
ATOM 4666 N N . ALA B 1 78 ? 5 -27.734 -10.633 1 98.06 78 ALA B N 1
ATOM 4667 C CA . ALA B 1 78 ? 3.846 -26.844 -10.539 1 98.06 78 ALA B CA 1
ATOM 4668 C C . ALA B 1 78 ? 2.59 -27.516 -11.094 1 98.06 78 ALA B C 1
ATOM 4670 O O . ALA B 1 78 ? 1.503 -27.359 -10.523 1 98.06 78 ALA B O 1
ATOM 4671 N N . GLY B 1 79 ? 2.756 -28.188 -12.227 1 98.38 79 GLY B N 1
ATOM 4672 C CA . GLY B 1 79 ? 1.634 -28.922 -12.797 1 98.38 79 GLY B CA 1
ATOM 4673 C C . GLY B 1 79 ? 1.104 -30 -11.875 1 98.38 79 GLY B C 1
ATOM 4674 O O . GLY B 1 79 ? -0.103 -30.094 -11.641 1 98.38 79 GLY B O 1
ATOM 4675 N N . VAL B 1 80 ? 1.987 -30.75 -11.305 1 98.38 80 VAL B N 1
ATOM 4676 C CA . VAL B 1 80 ? 1.614 -31.844 -10.398 1 98.38 80 VAL B CA 1
ATOM 4677 C C . VAL B 1 80 ? 0.937 -31.266 -9.156 1 98.38 80 VAL B C 1
ATOM 4679 O O . VAL B 1 80 ? -0.129 -31.734 -8.75 1 98.38 80 VAL B O 1
ATOM 4682 N N . ASN B 1 81 ? 1.56 -30.281 -8.617 1 98.56 81 ASN B N 1
ATOM 4683 C CA . ASN B 1 81 ? 1.05 -29.672 -7.387 1 98.56 81 ASN B CA 1
ATOM 4684 C C . ASN B 1 81 ? -0.312 -29.031 -7.605 1 98.56 81 ASN B C 1
ATOM 4686 O O . ASN B 1 81 ? -1.172 -29.062 -6.723 1 98.56 81 ASN B O 1
ATOM 4690 N N . THR B 1 82 ? -0.479 -28.344 -8.75 1 98.75 82 THR B N 1
ATOM 4691 C CA . THR B 1 82 ? -1.762 -27.719 -9.062 1 98.75 82 THR B CA 1
ATOM 4692 C C . THR B 1 82 ? -2.861 -28.781 -9.156 1 98.75 82 THR B C 1
ATOM 4694 O O . THR B 1 82 ? -3.963 -28.578 -8.641 1 98.75 82 THR B O 1
ATOM 4697 N N . LEU B 1 83 ? -2.578 -29.922 -9.766 1 98.25 83 LEU B N 1
ATOM 4698 C CA . LEU B 1 83 ? -3.551 -31 -9.875 1 98.25 83 LEU B CA 1
ATOM 4699 C C . LEU B 1 83 ? -3.885 -31.578 -8.5 1 98.25 83 LEU B C 1
ATOM 4701 O O . LEU B 1 83 ? -5.055 -31.781 -8.18 1 98.25 83 LEU B O 1
ATOM 4705 N N . LEU B 1 84 ? -2.906 -31.797 -7.699 1 97.25 84 LEU B N 1
ATOM 4706 C CA . LEU B 1 84 ? -3.125 -32.344 -6.375 1 97.25 84 LEU B CA 1
ATOM 4707 C C . LEU B 1 84 ? -3.949 -31.406 -5.508 1 97.25 84 LEU B C 1
ATOM 4709 O O . LEU B 1 84 ? -4.875 -31.844 -4.816 1 97.25 84 LEU B O 1
ATOM 4713 N N . GLN B 1 85 ? -3.578 -30.141 -5.551 1 97.12 85 GLN B N 1
ATOM 4714 C CA . GLN B 1 85 ? -4.309 -29.156 -4.766 1 97.12 85 GLN B CA 1
ATOM 4715 C C . GLN B 1 85 ? -5.758 -29.047 -5.238 1 97.12 85 GLN B C 1
ATOM 4717 O O . GLN B 1 85 ? -6.668 -28.891 -4.422 1 97.12 85 GLN B O 1
ATOM 4722 N N . SER B 1 86 ? -6.012 -29.094 -6.555 1 95.69 86 SER B N 1
ATOM 4723 C CA . SER B 1 86 ? -7.352 -28.938 -7.113 1 95.69 86 SER B CA 1
ATOM 4724 C C . SER B 1 86 ? -8.188 -30.188 -6.906 1 95.69 86 SER B C 1
ATOM 4726 O O . SER B 1 86 ? -9.414 -30.109 -6.805 1 95.69 86 SER B O 1
ATOM 4728 N N . TRP B 1 87 ? -7.555 -31.359 -6.812 1 94.62 87 TRP B N 1
ATOM 4729 C CA . TRP B 1 87 ? -8.289 -32.594 -6.648 1 94.62 87 TRP B CA 1
ATOM 4730 C C . TRP B 1 87 ? -8.516 -32.906 -5.172 1 94.62 87 TRP B C 1
ATOM 4732 O O . TRP B 1 87 ? -9.609 -33.344 -4.781 1 94.62 87 TRP B O 1
ATOM 4742 N N . PHE B 1 88 ? -7.461 -32.688 -4.328 1 93.81 88 PHE B N 1
ATOM 4743 C CA . PHE B 1 88 ? -7.527 -33.219 -2.975 1 93.81 88 PHE B CA 1
ATOM 4744 C C . PHE B 1 88 ? -7.371 -32.094 -1.945 1 93.81 88 PHE B C 1
ATOM 4746 O O . PHE B 1 88 ? -7.699 -32.281 -0.771 1 93.81 88 PHE B O 1
ATOM 4753 N N . GLY B 1 89 ? -6.812 -31.047 -2.344 1 94.94 89 GLY B N 1
ATOM 4754 C CA . GLY B 1 89 ? -6.551 -29.969 -1.396 1 94.94 89 GLY B CA 1
ATOM 4755 C C . GLY B 1 89 ? -7.781 -29.141 -1.078 1 94.94 89 GLY B C 1
ATOM 4756 O O . GLY B 1 89 ? -8.766 -29.672 -0.551 1 94.94 89 GLY B O 1
ATOM 4757 N N . THR B 1 90 ? -7.75 -27.906 -1.498 1 94.25 90 THR B N 1
ATOM 4758 C CA . THR B 1 90 ? -8.875 -27.016 -1.223 1 94.25 90 THR B CA 1
ATOM 4759 C C . THR B 1 90 ? -9.984 -27.219 -2.256 1 94.25 90 THR B C 1
ATOM 4761 O O . THR B 1 90 ? -11.125 -26.812 -2.031 1 94.25 90 THR B O 1
ATOM 4764 N N . ARG B 1 91 ? -9.695 -27.734 -3.443 1 94.81 91 ARG B N 1
ATOM 4765 C CA . ARG B 1 91 ? -10.609 -27.906 -4.566 1 94.81 91 ARG B CA 1
ATOM 4766 C C . ARG B 1 91 ? -10.992 -26.562 -5.164 1 94.81 91 ARG B C 1
ATOM 4768 O O . ARG B 1 91 ? -12.039 -26.438 -5.805 1 94.81 91 ARG B O 1
ATOM 4775 N N . LEU B 1 92 ? -10.242 -25.516 -4.828 1 96.5 92 LEU B N 1
ATOM 4776 C CA . LEU B 1 92 ? -10.414 -24.188 -5.41 1 96.5 92 LEU B CA 1
ATOM 4777 C C . LEU B 1 92 ? -9.648 -24.078 -6.723 1 96.5 92 LEU B C 1
ATOM 4779 O O . LEU B 1 92 ? -8.742 -24.875 -6.992 1 96.5 92 LEU B O 1
ATOM 4783 N N . PRO B 1 93 ? -10.039 -23.203 -7.57 1 97.12 93 PRO B N 1
ATOM 4784 C CA . PRO B 1 93 ? -9.312 -22.984 -8.82 1 97.12 93 PRO B CA 1
ATOM 4785 C C . PRO B 1 93 ? -8.031 -22.172 -8.625 1 97.12 93 PRO B C 1
ATOM 4787 O O . PRO B 1 93 ? -7.965 -21.016 -9.055 1 97.12 93 PRO B O 1
ATOM 4790 N N . VAL B 1 94 ? -7.051 -22.766 -8.039 1 98.12 94 VAL B N 1
ATOM 4791 C CA . VAL B 1 94 ? -5.785 -22.078 -7.781 1 98.12 94 VAL B CA 1
ATOM 4792 C C . VAL B 1 94 ? -4.641 -22.828 -8.453 1 98.12 94 VAL B C 1
ATOM 4794 O O . VAL B 1 94 ? -4.664 -24.062 -8.539 1 98.12 94 VAL B O 1
ATOM 4797 N N . VAL B 1 95 ? -3.771 -22.109 -9.008 1 98.62 95 VAL B N 1
ATOM 4798 C CA . VAL B 1 95 ? -2.516 -22.641 -9.531 1 98.62 95 VAL B CA 1
ATOM 4799 C C . VAL B 1 95 ? -1.445 -22.594 -8.438 1 98.62 95 VAL B C 1
ATOM 4801 O O . VAL B 1 95 ? -1.331 -21.609 -7.715 1 98.62 95 VAL B O 1
ATOM 4804 N N . ILE B 1 96 ? -0.767 -23.672 -8.234 1 98.56 96 ILE B N 1
ATOM 4805 C CA . ILE B 1 96 ? 0.316 -23.766 -7.258 1 98.56 96 ILE B CA 1
ATOM 4806 C C . ILE B 1 96 ? 1.662 -23.656 -7.973 1 98.56 96 ILE B C 1
ATOM 4808 O O . ILE B 1 96 ? 1.966 -24.469 -8.852 1 98.56 96 ILE B O 1
ATOM 4812 N N . GLY B 1 97 ? 2.422 -22.656 -7.73 1 97.25 97 GLY B N 1
ATOM 4813 C CA . GLY B 1 97 ? 3.709 -22.438 -8.367 1 97.25 97 GLY B CA 1
ATOM 4814 C C . GLY B 1 97 ? 4.781 -21.953 -7.402 1 97.25 97 GLY B C 1
ATOM 4815 O O . GLY B 1 97 ? 4.68 -22.188 -6.195 1 97.25 97 GLY B O 1
ATOM 4816 N N . GLY B 1 98 ? 5.836 -21.484 -7.953 1 95.81 98 GLY B N 1
ATOM 4817 C CA . GLY B 1 98 ? 6.926 -20.969 -7.141 1 95.81 98 GLY B CA 1
ATOM 4818 C C . GLY B 1 98 ? 6.582 -19.672 -6.43 1 95.81 98 GLY B C 1
ATOM 4819 O O . GLY B 1 98 ? 5.578 -19.031 -6.75 1 95.81 98 GLY B O 1
ATOM 4820 N N . SER B 1 99 ? 7.391 -19.359 -5.418 1 95 99 SER B N 1
ATOM 4821 C CA . SER B 1 99 ? 7.148 -18.172 -4.613 1 95 99 SER B CA 1
ATOM 4822 C C . SER B 1 99 ? 8.367 -17.25 -4.594 1 95 99 SER B C 1
ATOM 4824 O O . SER B 1 99 ? 9.5 -17.719 -4.441 1 95 99 SER B O 1
ATOM 4826 N N . PHE B 1 100 ? 8.125 -15.984 -4.703 1 93.38 100 PHE B N 1
ATOM 4827 C CA . PHE B 1 100 ? 9.18 -14.984 -4.617 1 93.38 100 PHE B CA 1
ATOM 4828 C C . PHE B 1 100 ? 9.797 -14.969 -3.225 1 93.38 100 PHE B C 1
ATOM 4830 O O . PHE B 1 100 ? 10.938 -14.523 -3.049 1 93.38 100 PHE B O 1
ATOM 4837 N N . ARG B 1 101 ? 9.109 -15.469 -2.303 1 92.25 101 ARG B N 1
ATOM 4838 C CA . ARG B 1 101 ? 9.539 -15.398 -0.91 1 92.25 101 ARG B CA 1
ATOM 4839 C C . ARG B 1 101 ? 10.672 -16.375 -0.637 1 92.25 101 ARG B C 1
ATOM 4841 O O . ARG B 1 101 ? 11.359 -16.281 0.381 1 92.25 101 ARG B O 1
ATOM 4848 N N . PHE B 1 102 ? 10.945 -17.266 -1.542 1 95.88 102 PHE B N 1
ATOM 4849 C CA . PHE B 1 102 ? 12 -18.25 -1.354 1 95.88 102 PHE B CA 1
ATOM 4850 C C . PHE B 1 102 ? 13.305 -17.75 -1.97 1 95.88 102 PHE B C 1
ATOM 4852 O O . PHE B 1 102 ? 14.352 -18.391 -1.807 1 95.88 102 PHE B O 1
ATOM 4859 N N . ILE B 1 103 ? 13.25 -16.625 -2.605 1 94 103 ILE B N 1
ATOM 4860 C CA . ILE B 1 103 ? 14.43 -16.156 -3.309 1 94 103 ILE B CA 1
ATOM 4861 C C . ILE B 1 103 ? 15.516 -15.773 -2.299 1 94 103 ILE B C 1
ATOM 4863 O O . ILE B 1 103 ? 16.656 -16.203 -2.42 1 94 103 ILE B O 1
ATOM 4867 N N . MET B 1 104 ? 15.102 -15.031 -1.285 1 90.81 104 MET B N 1
ATOM 4868 C CA . MET B 1 104 ? 16.078 -14.547 -0.319 1 90.81 104 MET B CA 1
ATOM 4869 C C . MET B 1 104 ? 16.75 -15.703 0.419 1 90.81 104 MET B C 1
ATOM 4871 O O . MET B 1 104 ? 17.969 -15.805 0.455 1 90.81 104 MET B O 1
ATOM 4875 N N . PRO B 1 105 ? 15.992 -16.578 0.956 1 92.25 105 PRO B N 1
ATOM 4876 C CA . PRO B 1 105 ? 16.656 -17.703 1.625 1 92.25 105 PRO B CA 1
ATOM 4877 C C . PRO B 1 105 ? 17.453 -18.578 0.661 1 92.25 105 PRO B C 1
ATOM 4879 O O . PRO B 1 105 ? 18.5 -19.109 1.035 1 92.25 105 PRO B O 1
ATOM 4882 N N . ALA B 1 106 ? 17.047 -18.719 -0.572 1 93.69 106 ALA B N 1
ATOM 4883 C CA . ALA B 1 106 ? 17.797 -19.484 -1.563 1 93.69 106 ALA B CA 1
ATOM 4884 C C . ALA B 1 106 ? 19.141 -18.828 -1.865 1 93.69 106 ALA B C 1
ATOM 4886 O O . ALA B 1 106 ? 20.156 -19.516 -2.025 1 93.69 106 ALA B O 1
ATOM 4887 N N . VAL B 1 107 ? 19.125 -17.547 -1.915 1 90 107 VAL B N 1
ATOM 4888 C CA . VAL B 1 107 ? 20.359 -16.812 -2.174 1 90 107 VAL B CA 1
ATOM 4889 C C . VAL B 1 107 ? 21.297 -16.938 -0.978 1 90 107 VAL B C 1
ATOM 4891 O O . VAL B 1 107 ? 22.516 -17.078 -1.146 1 90 107 VAL B O 1
ATOM 4894 N N . PHE B 1 108 ? 20.719 -16.922 0.226 1 87.38 108 PHE B N 1
ATOM 4895 C CA . PHE B 1 108 ? 21.531 -17.109 1.424 1 87.38 108 PHE B CA 1
ATOM 4896 C C . PHE B 1 108 ? 22.219 -18.469 1.397 1 87.38 108 PHE B C 1
ATOM 4898 O O . PHE B 1 108 ? 23.391 -18.594 1.779 1 87.38 108 PHE B O 1
ATOM 4905 N N . ILE B 1 109 ? 21.562 -19.453 0.892 1 88.69 109 ILE B N 1
ATOM 4906 C CA . ILE B 1 109 ? 22.109 -20.797 0.822 1 88.69 109 ILE B CA 1
ATOM 4907 C C . ILE B 1 109 ? 23.156 -20.875 -0.291 1 88.69 109 ILE B C 1
ATOM 4909 O O . ILE B 1 109 ? 24.25 -21.422 -0.094 1 88.69 109 ILE B O 1
ATOM 4913 N N . ALA B 1 110 ? 22.875 -20.281 -1.408 1 89 110 ALA B N 1
ATOM 4914 C CA . ALA B 1 110 ? 23.75 -20.328 -2.568 1 89 110 ALA B CA 1
ATOM 4915 C C . ALA B 1 110 ? 25.078 -19.641 -2.268 1 89 110 ALA B C 1
ATOM 4917 O O . ALA B 1 110 ? 26.141 -20.062 -2.754 1 89 110 ALA B O 1
ATOM 4918 N N . LEU B 1 111 ? 25.031 -18.578 -1.458 1 85.19 111 LEU B N 1
ATOM 4919 C CA . LEU B 1 111 ? 26.234 -17.797 -1.203 1 85.19 111 LEU B CA 1
ATOM 4920 C C . LEU B 1 111 ? 26.922 -18.25 0.074 1 85.19 111 LEU B C 1
ATOM 4922 O O . LEU B 1 111 ? 27.891 -17.625 0.518 1 85.19 111 LEU B O 1
ATOM 4926 N N . SER B 1 112 ? 26.469 -19.281 0.607 1 83.94 112 SER B N 1
ATOM 4927 C CA . SER B 1 112 ? 27.109 -19.812 1.807 1 83.94 112 SER B CA 1
ATOM 4928 C C . SER B 1 112 ? 28.547 -20.266 1.516 1 83.94 112 SER B C 1
ATOM 4930 O O . SER B 1 112 ? 28.828 -20.75 0.425 1 83.94 112 SER B O 1
ATOM 4932 N N . ASN B 1 113 ? 29.391 -20.062 2.434 1 76.44 113 ASN B N 1
ATOM 4933 C CA . ASN B 1 113 ? 30.828 -20.344 2.303 1 76.44 113 ASN B CA 1
ATOM 4934 C C . ASN B 1 113 ? 31.078 -21.828 2.064 1 76.44 113 ASN B C 1
ATOM 4936 O O . ASN B 1 113 ? 32.125 -22.203 1.534 1 76.44 113 ASN B O 1
ATOM 4940 N N . GLN B 1 114 ? 30.203 -22.578 2.396 1 77.19 114 GLN B N 1
ATOM 4941 C CA . GLN B 1 114 ? 30.391 -24.016 2.285 1 77.19 114 GLN B CA 1
ATOM 4942 C C . GLN B 1 114 ? 30.578 -24.438 0.83 1 77.19 114 GLN B C 1
ATOM 4944 O O . GLN B 1 114 ? 31.219 -25.438 0.548 1 77.19 114 GLN B O 1
ATOM 4949 N N . TYR B 1 115 ? 30.172 -23.609 -0.069 1 75.38 115 TYR B N 1
ATOM 4950 C CA . TYR B 1 115 ? 30.156 -24.047 -1.461 1 75.38 115 TYR B CA 1
ATOM 4951 C C . TYR B 1 115 ? 31.25 -23.344 -2.258 1 75.38 115 TYR B C 1
ATOM 4953 O O . TYR B 1 115 ? 31.469 -23.656 -3.43 1 75.38 115 TYR B O 1
ATOM 4961 N N . ASN B 1 116 ? 31.891 -22.484 -1.623 1 73.25 116 ASN B N 1
ATOM 4962 C CA . ASN B 1 116 ? 33 -21.797 -2.275 1 73.25 116 ASN B CA 1
ATOM 4963 C C . ASN B 1 116 ? 34.188 -22.734 -2.506 1 73.25 116 ASN B C 1
ATOM 4965 O O . ASN B 1 116 ? 35.094 -22.422 -3.287 1 73.25 116 ASN B O 1
ATOM 4969 N N . THR B 1 117 ? 34.125 -23.812 -1.895 1 74.94 117 THR B N 1
ATOM 4970 C CA . THR B 1 117 ? 35.219 -24.781 -2.025 1 74.94 117 THR B CA 1
ATOM 4971 C C . THR B 1 117 ? 35.188 -25.438 -3.396 1 74.94 117 THR B C 1
ATOM 4973 O O . THR B 1 117 ? 36.219 -25.984 -3.854 1 74.94 117 THR B O 1
ATOM 4976 N N . TYR B 1 118 ? 34.031 -25.422 -3.982 1 80.75 118 TYR B N 1
ATOM 4977 C CA . TYR B 1 118 ? 33.906 -26.062 -5.285 1 80.75 118 TYR B CA 1
ATOM 4978 C C . TYR B 1 118 ? 34.281 -25.094 -6.406 1 80.75 118 TYR B C 1
ATOM 4980 O O . TYR B 1 118 ? 33.625 -24.078 -6.602 1 80.75 118 TYR B O 1
ATOM 4988 N N . LEU B 1 119 ? 35.312 -25.375 -7.168 1 79.5 119 LEU B N 1
ATOM 4989 C CA . LEU B 1 119 ? 35.844 -24.5 -8.211 1 79.5 119 LEU B CA 1
ATOM 4990 C C . LEU B 1 119 ? 35.062 -24.672 -9.508 1 79.5 119 LEU B C 1
ATOM 4992 O O . LEU B 1 119 ? 34.906 -23.703 -10.273 1 79.5 119 LEU B O 1
ATOM 4996 N N . ASP B 1 120 ? 34.531 -25.844 -9.641 1 88.94 120 ASP B N 1
ATOM 4997 C CA . ASP B 1 120 ? 33.719 -26.094 -10.828 1 88.94 120 ASP B CA 1
ATOM 4998 C C . ASP B 1 120 ? 32.312 -25.578 -10.648 1 88.94 120 ASP B C 1
ATOM 5000 O O . ASP B 1 120 ? 31.594 -26.016 -9.727 1 88.94 120 ASP B O 1
ATOM 5004 N N . PRO B 1 121 ? 31.891 -24.672 -11.531 1 90.38 121 PRO B N 1
ATOM 5005 C CA . PRO B 1 121 ? 30.562 -24.078 -11.383 1 90.38 121 PRO B CA 1
ATOM 5006 C C . PRO B 1 121 ? 29.438 -25.094 -11.453 1 90.38 121 PRO B C 1
ATOM 5008 O O . PRO B 1 121 ? 28.422 -24.953 -10.773 1 90.38 121 PRO B O 1
ATOM 5011 N N . ARG B 1 122 ? 29.594 -26.078 -12.203 1 90.44 122 ARG B N 1
ATOM 5012 C CA . ARG B 1 122 ? 28.562 -27.109 -12.336 1 90.44 122 ARG B CA 1
ATOM 5013 C C . ARG B 1 122 ? 28.438 -27.922 -11.055 1 90.44 122 ARG B C 1
ATOM 5015 O O . ARG B 1 122 ? 27.328 -28.297 -10.648 1 90.44 122 ARG B O 1
ATOM 5022 N N . GLU B 1 123 ? 29.531 -28.219 -10.5 1 91.5 123 GLU B N 1
ATOM 5023 C CA . GLU B 1 123 ? 29.516 -28.953 -9.234 1 91.5 123 GLU B CA 1
ATOM 5024 C C . GLU B 1 123 ? 28.969 -28.094 -8.102 1 91.5 123 GLU B C 1
ATOM 5026 O O . GLU B 1 123 ? 28.266 -28.594 -7.219 1 91.5 123 GLU B O 1
ATOM 5031 N N . ARG B 1 124 ? 29.328 -26.875 -8.141 1 92.5 124 ARG B N 1
ATOM 5032 C CA . ARG B 1 124 ? 28.797 -25.953 -7.152 1 92.5 124 ARG B CA 1
ATOM 5033 C C . ARG B 1 124 ? 27.281 -25.875 -7.242 1 92.5 124 ARG B C 1
ATOM 5035 O O . ARG B 1 124 ? 26.594 -25.859 -6.219 1 92.5 124 ARG B O 1
ATOM 5042 N N . PHE B 1 125 ? 26.844 -25.828 -8.469 1 94.62 125 PHE B N 1
ATOM 5043 C CA . PHE B 1 125 ? 25.406 -25.781 -8.703 1 94.62 125 PHE B CA 1
ATOM 5044 C C . PHE B 1 125 ? 24.719 -27.016 -8.141 1 94.62 125 PHE B C 1
ATOM 5046 O O . PHE B 1 125 ? 23.734 -26.922 -7.414 1 94.62 125 PHE B O 1
ATOM 5053 N N . LYS B 1 126 ? 25.266 -28.125 -8.391 1 93.94 126 LYS B N 1
ATOM 5054 C CA . LYS B 1 126 ? 24.672 -29.391 -7.953 1 93.94 126 LYS B CA 1
ATOM 5055 C C . LYS B 1 126 ? 24.641 -29.5 -6.434 1 93.94 126 LYS B C 1
ATOM 5057 O O . LYS B 1 126 ? 23.656 -29.922 -5.848 1 93.94 126 LYS B O 1
ATOM 5062 N N . GLN B 1 127 ? 25.688 -29.109 -5.824 1 92.69 127 GLN B N 1
ATOM 5063 C CA . GLN B 1 127 ? 25.781 -29.188 -4.371 1 92.69 127 GLN B CA 1
ATOM 5064 C C . GLN B 1 127 ? 24.812 -28.219 -3.703 1 92.69 127 GLN B C 1
ATOM 5066 O O . GLN B 1 127 ? 24.203 -28.547 -2.686 1 92.69 127 GLN B O 1
ATOM 5071 N N . SER B 1 128 ? 24.766 -27.016 -4.27 1 93.25 128 SER B N 1
ATOM 5072 C CA . SER B 1 128 ? 23.828 -26.031 -3.742 1 93.25 128 SER B CA 1
ATOM 5073 C C . SER B 1 128 ? 22.391 -26.5 -3.891 1 93.25 128 SER B C 1
ATOM 5075 O O . SER B 1 128 ? 21.562 -26.297 -2.992 1 93.25 128 SER B O 1
ATOM 5077 N N . MET B 1 129 ? 22.109 -27.141 -5.016 1 94.88 129 MET B N 1
ATOM 5078 C CA . MET B 1 129 ? 20.766 -27.641 -5.262 1 94.88 129 MET B CA 1
ATOM 5079 C C . MET B 1 129 ? 20.438 -28.781 -4.316 1 94.88 129 MET B C 1
ATOM 5081 O O . MET B 1 129 ? 19.297 -28.922 -3.869 1 94.88 129 MET B O 1
ATOM 5085 N N . ARG B 1 130 ? 21.422 -29.578 -4.008 1 95.19 130 ARG B N 1
ATOM 5086 C CA . ARG B 1 130 ? 21.219 -30.688 -3.082 1 95.19 130 ARG B CA 1
ATOM 5087 C C . ARG B 1 130 ? 20.891 -30.188 -1.682 1 95.19 130 ARG B C 1
ATOM 5089 O O . ARG B 1 130 ? 20.062 -30.781 -0.982 1 95.19 130 ARG B O 1
ATOM 5096 N N . SER B 1 131 ? 21.531 -29.156 -1.34 1 93.81 131 SER B N 1
ATOM 5097 C CA . SER B 1 131 ? 21.25 -28.547 -0.042 1 93.81 131 SER B CA 1
ATOM 5098 C C . SER B 1 131 ? 19.859 -27.938 -0.008 1 93.81 131 SER B C 1
ATOM 5100 O O . SER B 1 131 ? 19.172 -28 1.013 1 93.81 131 SER B O 1
ATOM 5102 N N . MET B 1 132 ? 19.516 -27.312 -1.127 1 94.38 132 MET B N 1
ATOM 5103 C CA . MET B 1 132 ? 18.188 -26.75 -1.24 1 94.38 132 MET B CA 1
ATOM 5104 C C . MET B 1 132 ? 17.125 -27.844 -1.139 1 94.38 132 MET B C 1
ATOM 5106 O O . MET B 1 132 ? 16.109 -27.656 -0.455 1 94.38 132 MET B O 1
ATOM 5110 N N . GLN B 1 133 ? 17.375 -28.891 -1.757 1 96 133 GLN B N 1
ATOM 5111 C CA . GLN B 1 133 ? 16.453 -30.031 -1.755 1 96 133 GLN B CA 1
ATOM 5112 C C . GLN B 1 133 ? 16.219 -30.547 -0.338 1 96 133 GLN B C 1
ATOM 5114 O O . GLN B 1 133 ? 15.078 -30.734 0.08 1 96 133 GLN B O 1
ATOM 5119 N N . GLY B 1 134 ? 17.281 -30.75 0.335 1 96.19 134 GLY B N 1
ATOM 5120 C CA . GLY B 1 134 ? 17.172 -31.25 1.696 1 96.19 134 GLY B CA 1
ATOM 5121 C C . GLY B 1 134 ? 16.453 -30.281 2.625 1 96.19 134 GLY B C 1
ATOM 5122 O O . GLY B 1 134 ? 15.594 -30.703 3.416 1 96.19 134 GLY B O 1
ATOM 5123 N N . ALA B 1 135 ? 16.766 -29.031 2.523 1 96.69 135 ALA B N 1
ATOM 5124 C CA . ALA B 1 135 ? 16.156 -28.016 3.377 1 96.69 135 ALA B CA 1
ATOM 5125 C C . ALA B 1 135 ? 14.664 -27.906 3.107 1 96.69 135 ALA B C 1
ATOM 5127 O O . ALA B 1 135 ? 13.867 -27.797 4.039 1 96.69 135 ALA B O 1
ATOM 5128 N N . LEU B 1 136 ? 14.273 -27.969 1.862 1 97.31 136 LEU B N 1
ATOM 5129 C CA . LEU B 1 136 ? 12.867 -27.844 1.493 1 97.31 136 LEU B CA 1
ATOM 5130 C C . LEU B 1 136 ? 12.078 -29.062 1.95 1 97.31 136 LEU B C 1
ATOM 5132 O O . LEU B 1 136 ? 10.953 -28.938 2.439 1 97.31 136 LEU B O 1
ATOM 5136 N N . MET B 1 137 ? 12.625 -30.234 1.816 1 97.88 137 MET B N 1
ATOM 5137 C CA . MET B 1 137 ? 11.938 -31.469 2.184 1 97.88 137 MET B CA 1
ATOM 5138 C C . MET B 1 137 ? 11.633 -31.5 3.678 1 97.88 137 MET B C 1
ATOM 5140 O O . MET B 1 137 ? 10.516 -31.812 4.082 1 97.88 137 MET B O 1
ATOM 5144 N N . ILE B 1 138 ? 12.578 -31.078 4.441 1 97.75 138 ILE B N 1
ATOM 5145 C CA . ILE B 1 138 ? 12.367 -31.094 5.887 1 97.75 138 ILE B CA 1
ATOM 5146 C C . ILE B 1 138 ? 11.461 -29.938 6.289 1 97.75 138 ILE B C 1
ATOM 5148 O O . ILE B 1 138 ? 10.578 -30.094 7.137 1 97.75 138 ILE B O 1
ATOM 5152 N N . ALA B 1 139 ? 11.711 -28.797 5.691 1 97.5 139 ALA B N 1
ATOM 5153 C CA . ALA B 1 139 ? 10.891 -27.641 6.016 1 97.5 139 ALA B CA 1
ATOM 5154 C C . ALA B 1 139 ? 9.422 -27.891 5.68 1 97.5 139 ALA B C 1
ATOM 5156 O O . ALA B 1 139 ? 8.531 -27.312 6.312 1 97.5 139 ALA B O 1
ATOM 5157 N N . SER B 1 140 ? 9.133 -28.719 4.703 1 98 140 SER B N 1
ATOM 5158 C CA . SER B 1 140 ? 7.773 -29.016 4.25 1 98 140 SER B CA 1
ATOM 5159 C C . SER B 1 140 ? 6.957 -29.688 5.344 1 98 140 SER B C 1
ATOM 5161 O O . SER B 1 140 ? 5.723 -29.688 5.297 1 98 140 SER B O 1
ATOM 5163 N N . VAL B 1 141 ? 7.562 -30.172 6.336 1 97.38 141 VAL B N 1
ATOM 5164 C CA . VAL B 1 141 ? 6.895 -30.875 7.426 1 97.38 141 VAL B CA 1
ATOM 5165 C C . VAL B 1 141 ? 6.031 -29.891 8.219 1 97.38 141 VAL B C 1
ATOM 5167 O O . VAL B 1 141 ? 4.957 -30.25 8.703 1 97.38 141 VAL B O 1
ATOM 5170 N N . LEU B 1 142 ? 6.441 -28.688 8.234 1 96.38 142 LEU B N 1
ATOM 5171 C CA . LEU B 1 142 ? 5.746 -27.672 9.039 1 96.38 142 LEU B CA 1
ATOM 5172 C C . LEU B 1 142 ? 4.336 -27.453 8.508 1 96.38 142 LEU B C 1
ATOM 5174 O O . LEU B 1 142 ? 3.355 -27.641 9.227 1 96.38 142 LEU B O 1
ATOM 5178 N N . PRO B 1 143 ? 4.199 -27.062 7.262 1 97.06 143 PRO B N 1
ATOM 5179 C CA . PRO B 1 143 ? 2.832 -26.891 6.77 1 97.06 143 PRO B CA 1
ATOM 5180 C C . PRO B 1 143 ? 2.057 -28.203 6.676 1 97.06 143 PRO B C 1
ATOM 5182 O O . PRO B 1 143 ? 0.835 -28.219 6.852 1 97.06 143 PRO B O 1
ATOM 5185 N N . THR B 1 144 ? 2.711 -29.297 6.441 1 97.44 144 THR B N 1
ATOM 5186 C CA . THR B 1 144 ? 2.047 -30.594 6.375 1 97.44 144 THR B CA 1
ATOM 5187 C C . THR B 1 144 ? 1.413 -30.953 7.719 1 97.44 144 THR B C 1
ATOM 5189 O O . THR B 1 144 ? 0.238 -31.312 7.781 1 97.44 144 THR B O 1
ATOM 5192 N N . LEU B 1 145 ? 2.154 -30.75 8.734 1 96.56 145 LEU B N 1
ATOM 5193 C CA . LEU B 1 145 ? 1.645 -31.047 10.07 1 96.56 145 LEU B CA 1
ATOM 5194 C C . LEU B 1 145 ? 0.619 -30 10.5 1 96.56 145 LEU B C 1
ATOM 5196 O O . LEU B 1 145 ? -0.411 -30.344 11.086 1 96.56 145 LEU B O 1
ATOM 5200 N N . ALA B 1 146 ? 0.929 -28.781 10.195 1 95.44 146 ALA B N 1
ATOM 5201 C CA . ALA B 1 146 ? -0.016 -27.734 10.547 1 95.44 146 ALA B CA 1
ATOM 5202 C C . ALA B 1 146 ? -1.366 -27.953 9.875 1 95.44 146 ALA B C 1
ATOM 5204 O O . ALA B 1 146 ? -2.414 -27.672 10.453 1 95.44 146 ALA B O 1
ATOM 5205 N N . GLY B 1 147 ? -1.317 -28.422 8.672 1 95.69 147 GLY B N 1
ATOM 5206 C CA . GLY B 1 147 ? -2.539 -28.625 7.906 1 95.69 147 GLY B CA 1
ATOM 5207 C C . GLY B 1 147 ? -3.299 -29.875 8.305 1 95.69 147 GLY B C 1
ATOM 5208 O O . GLY B 1 147 ? -4.477 -29.797 8.664 1 95.69 147 GLY B O 1
ATOM 5209 N N . PHE B 1 148 ? -2.684 -31.016 8.359 1 94.75 148 PHE B N 1
ATOM 5210 C CA . PHE B 1 148 ? -3.369 -32.281 8.516 1 94.75 148 PHE B CA 1
ATOM 5211 C C . PHE B 1 148 ? -3.65 -32.594 9.992 1 94.75 148 PHE B C 1
ATOM 5213 O O . PHE B 1 148 ? -4.59 -33.312 10.32 1 94.75 148 PHE B O 1
ATOM 5220 N N . LEU B 1 149 ? -2.859 -31.938 10.914 1 93.75 149 LEU B N 1
ATOM 5221 C CA . LEU B 1 149 ? -3.133 -32.125 12.336 1 93.75 149 LEU B CA 1
ATOM 5222 C C . LEU B 1 149 ? -4.156 -31.125 12.836 1 93.75 149 LEU B C 1
ATOM 5224 O O . LEU B 1 149 ? -4.59 -31.188 13.984 1 93.75 149 LEU B O 1
ATOM 5228 N N . GLY B 1 150 ? -4.48 -30.172 12.078 1 92.19 150 GLY B N 1
ATOM 5229 C CA . GLY B 1 150 ? -5.566 -29.25 12.414 1 92.19 150 GLY B CA 1
ATOM 5230 C C . GLY B 1 150 ? -5.094 -28 13.117 1 92.19 150 GLY B C 1
ATOM 5231 O O . GLY B 1 150 ? -5.91 -27.188 13.562 1 92.19 150 GLY B O 1
ATOM 5232 N N . PHE B 1 151 ? -3.824 -27.781 13.203 1 93.56 151 PHE B N 1
ATOM 5233 C CA . PHE B 1 151 ? -3.326 -26.578 13.852 1 93.56 151 PHE B CA 1
ATOM 5234 C C . PHE B 1 151 ? -3.697 -25.328 13.047 1 93.56 151 PHE B C 1
ATOM 5236 O O . PHE B 1 151 ? -4.043 -24.297 13.617 1 93.56 151 PHE B O 1
ATOM 5243 N N . TRP 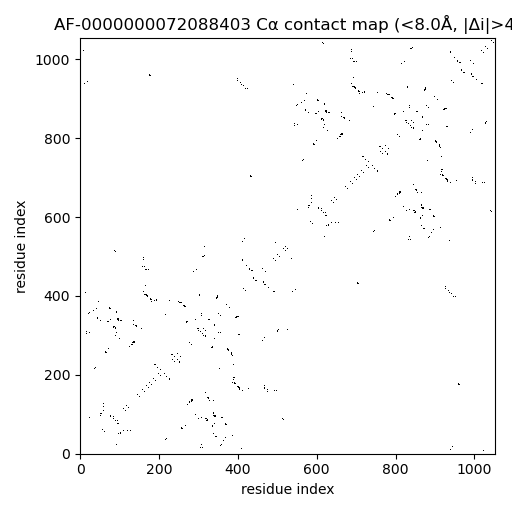B 1 152 ? -3.57 -25.453 11.727 1 95.38 152 TRP B N 1
ATOM 5244 C CA . TRP B 1 152 ? -3.898 -24.312 10.883 1 95.38 152 TRP B CA 1
ATOM 5245 C C . TRP B 1 152 ? -5.398 -24.031 10.914 1 95.38 152 TRP B C 1
ATOM 5247 O O . TRP B 1 152 ? -5.824 -22.891 10.719 1 95.38 152 TRP B O 1
ATOM 5257 N N . ARG B 1 153 ? -6.152 -25.047 11.164 1 93.69 153 ARG B N 1
ATOM 5258 C CA . ARG B 1 153 ? -7.59 -24.875 11.352 1 93.69 153 ARG B CA 1
ATOM 5259 C C . ARG B 1 153 ? -7.887 -23.984 12.547 1 93.69 153 ARG B C 1
ATOM 5261 O O . ARG B 1 153 ? -8.766 -23.109 12.484 1 93.69 153 ARG B O 1
ATOM 5268 N N . ILE B 1 154 ? -7.168 -24.172 13.594 1 92.81 154 ILE B N 1
ATOM 5269 C CA . ILE B 1 154 ? -7.352 -23.391 14.812 1 92.81 154 ILE B CA 1
ATOM 5270 C C . ILE B 1 154 ? -7.004 -21.922 14.555 1 92.81 154 ILE B C 1
ATOM 5272 O O . ILE B 1 154 ? -7.73 -21.031 14.969 1 92.81 154 ILE B O 1
ATOM 5276 N N . VAL B 1 155 ? -5.992 -21.688 13.844 1 93.25 155 VAL B N 1
ATOM 5277 C CA . VAL B 1 155 ? -5.539 -20.328 13.547 1 93.25 155 VAL B CA 1
ATOM 5278 C C . VAL B 1 155 ? -6.551 -19.625 12.641 1 93.25 155 VAL B C 1
ATOM 5280 O O . VAL B 1 155 ? -6.941 -18.484 12.898 1 93.25 155 VAL B O 1
ATOM 5283 N N . THR B 1 156 ? -7 -20.312 11.625 1 93.62 156 THR B N 1
ATOM 5284 C CA . THR B 1 156 ? -7.844 -19.688 10.609 1 93.62 156 THR B CA 1
ATOM 5285 C C . THR B 1 156 ? -9.281 -19.562 11.109 1 93.62 156 THR B C 1
ATOM 5287 O O . THR B 1 156 ? -10.078 -18.812 10.547 1 93.62 156 THR B O 1
ATOM 5290 N N . ARG B 1 157 ? -9.625 -20.281 12.148 1 90.12 157 ARG B N 1
ATOM 5291 C CA . ARG B 1 157 ? -10.961 -20.203 12.711 1 90.12 157 ARG B CA 1
ATOM 5292 C C . ARG B 1 157 ? -11.219 -18.828 13.328 1 90.12 157 ARG B C 1
ATOM 5294 O O . ARG B 1 157 ? -12.359 -18.375 13.383 1 90.12 157 ARG B O 1
ATOM 5301 N N . PHE B 1 158 ? -10.156 -18.156 13.695 1 90 158 PHE B N 1
ATOM 5302 C CA . PHE B 1 158 ? -10.312 -16.875 14.352 1 90 158 PHE B CA 1
ATOM 5303 C C . PHE B 1 158 ? -10.148 -15.727 13.352 1 90 158 PHE B C 1
ATOM 5305 O O . PHE B 1 158 ? -10.281 -14.555 13.711 1 90 158 PHE B O 1
ATOM 5312 N N . LEU B 1 159 ? -9.93 -16.094 12.188 1 91.75 159 LEU B N 1
ATOM 5313 C CA . LEU B 1 159 ? -9.852 -15.07 11.141 1 91.75 159 LEU B CA 1
ATOM 5314 C C . LEU B 1 159 ? -11.242 -14.586 10.758 1 91.75 159 LEU B C 1
ATOM 5316 O O . LEU B 1 159 ? -12.125 -15.383 10.445 1 91.75 159 LEU B O 1
ATOM 5320 N N . CYS B 1 160 ? -11.461 -13.328 10.859 1 92.44 160 CYS B N 1
ATOM 5321 C CA . CYS B 1 160 ? -12.703 -12.68 10.461 1 92.44 160 CYS B CA 1
ATOM 5322 C C . CYS B 1 160 ? -12.469 -11.727 9.297 1 92.44 160 CYS B C 1
ATOM 5324 O O . CYS B 1 160 ? -11.328 -11.469 8.922 1 92.44 160 CYS B O 1
ATOM 5326 N N . PRO B 1 161 ? -13.516 -11.258 8.758 1 94.38 161 PRO B N 1
ATOM 5327 C CA . PRO B 1 161 ? -13.336 -10.375 7.602 1 94.38 161 PRO B CA 1
ATOM 5328 C C . PRO B 1 161 ? -12.398 -9.203 7.891 1 94.38 161 PRO B C 1
ATOM 5330 O O . PRO B 1 161 ? -11.555 -8.867 7.055 1 94.38 161 PRO B O 1
ATOM 5333 N N . LEU B 1 162 ? -12.453 -8.672 9.086 1 96.31 162 LEU B N 1
ATOM 5334 C CA . LEU B 1 162 ? -11.633 -7.52 9.445 1 96.31 162 LEU B CA 1
ATOM 5335 C C . LEU B 1 162 ? -10.148 -7.883 9.438 1 96.31 162 LEU B C 1
ATOM 5337 O O . LEU B 1 162 ? -9.32 -7.105 8.961 1 96.31 162 LEU B O 1
ATOM 5341 N N . SER B 1 163 ? -9.805 -9.023 9.922 1 96.25 163 SER B N 1
ATOM 5342 C CA . SER B 1 163 ? -8.406 -9.438 9.977 1 96.25 163 SER B CA 1
ATOM 5343 C C . SER B 1 163 ? -7.953 -10.047 8.656 1 96.25 163 SER B C 1
ATOM 5345 O O . SER B 1 163 ? -6.773 -9.992 8.312 1 96.25 163 SER B O 1
ATOM 5347 N N . LYS B 1 164 ? -8.875 -10.625 7.844 1 97.19 164 LYS B N 1
ATOM 5348 C CA . LYS B 1 164 ? -8.555 -11.227 6.551 1 97.19 164 LYS B CA 1
ATOM 5349 C C . LYS B 1 164 ? -8.227 -10.148 5.516 1 97.19 164 LYS B C 1
ATOM 5351 O O . LYS B 1 164 ? -7.406 -10.375 4.617 1 97.19 164 LYS B O 1
ATOM 5356 N N . ALA B 1 165 ? -8.844 -9.016 5.68 1 98.19 165 ALA B N 1
ATOM 5357 C CA . ALA B 1 165 ? -8.75 -7.992 4.645 1 98.19 165 ALA B CA 1
ATOM 5358 C C . ALA B 1 165 ? -7.312 -7.52 4.457 1 98.19 165 ALA B C 1
ATOM 5360 O O . ALA B 1 165 ? -6.785 -7.551 3.346 1 98.19 165 ALA B O 1
ATOM 5361 N N . PRO B 1 166 ? -6.586 -7.133 5.57 1 98.56 166 PRO B N 1
ATOM 5362 C CA . PRO B 1 166 ? -5.199 -6.703 5.379 1 98.56 166 PRO B CA 1
ATOM 5363 C C . PRO B 1 166 ? -4.312 -7.809 4.809 1 98.56 166 PRO B C 1
ATOM 5365 O O . PRO B 1 166 ? -3.418 -7.535 4.008 1 98.56 166 PRO B O 1
ATOM 5368 N N . LEU B 1 167 ? -4.559 -9.016 5.184 1 98.44 167 LEU B N 1
ATOM 5369 C CA . LEU B 1 167 ? -3.799 -10.156 4.676 1 98.44 167 LEU B CA 1
ATOM 5370 C C . LEU B 1 167 ? -3.984 -10.297 3.168 1 98.44 167 LEU B C 1
ATOM 5372 O O . LEU B 1 167 ? -3.004 -10.328 2.418 1 98.44 167 LEU B O 1
ATOM 5376 N N . VAL B 1 168 ? -5.223 -10.328 2.697 1 98.5 168 VAL B N 1
ATOM 5377 C CA . VAL B 1 168 ? -5.535 -10.547 1.289 1 98.5 168 VAL B CA 1
ATOM 5378 C C . VAL B 1 168 ? -5.059 -9.352 0.462 1 98.5 168 VAL B C 1
ATOM 5380 O O . VAL B 1 168 ? -4.496 -9.523 -0.622 1 98.5 168 VAL B O 1
ATOM 5383 N N . LEU B 1 169 ? -5.195 -8.156 0.969 1 98.75 169 LEU B N 1
ATOM 5384 C CA . LEU B 1 169 ? -4.785 -6.953 0.255 1 98.75 169 LEU B CA 1
ATOM 5385 C C . LEU B 1 169 ? -3.283 -6.961 -0.005 1 98.75 169 LEU B C 1
ATOM 5387 O O . LEU B 1 169 ? -2.844 -6.715 -1.13 1 98.75 169 LEU B O 1
ATOM 5391 N N . LEU B 1 170 ? -2.529 -7.367 0.968 1 98.75 170 LEU B N 1
ATOM 5392 C CA . LEU B 1 170 ? -1.085 -7.203 0.853 1 98.75 170 LEU B CA 1
ATOM 5393 C C . LEU B 1 170 ? -0.444 -8.43 0.218 1 98.75 170 LEU B C 1
ATOM 5395 O O . LEU B 1 170 ? 0.755 -8.43 -0.069 1 98.75 170 LEU B O 1
ATOM 5399 N N . VAL B 1 171 ? -1.224 -9.469 -0.079 1 98.19 171 VAL B N 1
ATOM 5400 C CA . VAL B 1 171 ? -0.698 -10.586 -0.863 1 98.19 171 VAL B CA 1
ATOM 5401 C C . VAL B 1 171 ? -0.37 -10.109 -2.277 1 98.19 171 VAL B C 1
ATOM 5403 O O . VAL B 1 171 ? 0.661 -10.484 -2.842 1 98.19 171 VAL B O 1
ATOM 5406 N N . GLY B 1 172 ? -1.264 -9.281 -2.805 1 98.06 172 GLY B N 1
ATOM 5407 C CA . GLY B 1 172 ? -1.038 -8.719 -4.129 1 98.06 172 GLY B CA 1
ATOM 5408 C C . GLY B 1 172 ? -0.276 -7.41 -4.105 1 98.06 172 GLY B C 1
ATOM 5409 O O . GLY B 1 172 ? 0.797 -7.297 -4.699 1 98.06 172 GLY B O 1
ATOM 5410 N N . PHE B 1 173 ? -0.749 -6.414 -3.262 1 98.5 173 PHE B N 1
ATOM 5411 C CA . PHE B 1 173 ? -0.116 -5.102 -3.18 1 98.5 173 PHE B CA 1
ATOM 5412 C C . PHE B 1 173 ? 1.321 -5.223 -2.689 1 98.5 173 PHE B C 1
ATOM 5414 O O . PHE B 1 173 ? 2.178 -4.414 -3.057 1 98.5 173 PHE B O 1
ATOM 5421 N N . GLY B 1 174 ? 1.566 -6.223 -1.916 1 97.81 174 GLY B N 1
ATOM 5422 C CA . GLY B 1 174 ? 2.895 -6.41 -1.354 1 97.81 174 GLY B CA 1
ATOM 5423 C C . GLY B 1 174 ? 3.932 -6.793 -2.391 1 97.81 174 GLY B C 1
ATOM 5424 O O . GLY B 1 174 ? 5.133 -6.719 -2.131 1 97.81 174 GLY B O 1
ATOM 5425 N N . LEU B 1 175 ? 3.5 -7.164 -3.59 1 97.38 175 LEU B N 1
ATOM 5426 C CA . LEU B 1 175 ? 4.402 -7.543 -4.672 1 97.38 175 LEU B CA 1
ATOM 5427 C C . LEU B 1 175 ? 4.625 -6.379 -5.633 1 97.38 175 LEU B C 1
ATOM 5429 O O . LEU B 1 175 ? 4.934 -6.59 -6.805 1 97.38 175 LEU B O 1
ATOM 5433 N N . TYR B 1 176 ? 4.48 -5.117 -5.098 1 97.5 176 TYR B N 1
ATOM 5434 C CA . TYR B 1 176 ? 4.535 -3.924 -5.934 1 97.5 176 TYR B CA 1
ATOM 5435 C C . TYR B 1 176 ? 5.922 -3.75 -6.543 1 97.5 176 TYR B C 1
ATOM 5437 O O . TYR B 1 176 ? 6.09 -3.008 -7.512 1 97.5 176 TYR B O 1
ATOM 5445 N N . GLU B 1 177 ? 6.938 -4.449 -6.07 1 95.5 177 GLU B N 1
ATOM 5446 C CA . GLU B 1 177 ? 8.281 -4.348 -6.629 1 95.5 177 GLU B CA 1
ATOM 5447 C C . GLU B 1 177 ? 8.414 -5.184 -7.898 1 95.5 177 GLU B C 1
ATOM 5449 O O . GLU B 1 177 ? 9.352 -4.988 -8.68 1 95.5 177 GLU B O 1
ATOM 5454 N N . GLN B 1 178 ? 7.48 -6.09 -8.102 1 95.94 178 GLN B N 1
ATOM 5455 C CA . GLN B 1 178 ? 7.582 -7.016 -9.227 1 95.94 178 GLN B CA 1
ATOM 5456 C C . GLN B 1 178 ? 6.766 -6.523 -10.414 1 95.94 178 GLN B C 1
ATOM 5458 O O . GLN B 1 178 ? 6.812 -7.113 -11.5 1 95.94 178 GLN B O 1
ATOM 5463 N N . GLY B 1 179 ? 6.082 -5.445 -10.297 1 97.12 179 GLY B N 1
ATOM 5464 C CA . GLY B 1 179 ? 5.199 -4.988 -11.359 1 97.12 179 GLY B CA 1
ATOM 5465 C C . GLY B 1 179 ? 5.852 -3.98 -12.289 1 97.12 179 GLY B C 1
ATOM 5466 O O . GLY B 1 179 ? 6.535 -4.355 -13.242 1 97.12 179 GLY B O 1
ATOM 5467 N N . PHE B 1 180 ? 5.77 -2.766 -11.938 1 97.81 180 PHE B N 1
ATOM 5468 C CA . PHE B 1 180 ? 6.188 -1.697 -12.836 1 97.81 180 PHE B CA 1
ATOM 5469 C C . PHE B 1 180 ? 7.703 -1.687 -13 1 97.81 180 PHE B C 1
ATOM 5471 O O . PHE B 1 180 ? 8.219 -1.393 -14.078 1 97.81 180 PHE B O 1
ATOM 5478 N N . PRO B 1 181 ? 8.477 -1.923 -11.945 1 96.31 181 PRO B N 1
ATOM 5479 C CA . PRO B 1 181 ? 9.93 -1.966 -12.141 1 96.31 181 PRO B CA 1
ATOM 5480 C C . PRO B 1 181 ? 10.359 -3.004 -13.172 1 96.31 181 PRO B C 1
ATOM 5482 O O . PRO B 1 181 ? 11.297 -2.768 -13.938 1 96.31 181 PRO B O 1
ATOM 5485 N N . LEU B 1 182 ? 9.68 -4.152 -13.195 1 95.44 182 LEU B N 1
ATOM 5486 C CA . LEU B 1 182 ? 9.961 -5.164 -14.211 1 95.44 182 LEU B CA 1
ATOM 5487 C C . LEU B 1 182 ? 9.539 -4.684 -15.594 1 95.44 182 LEU B C 1
ATOM 5489 O O . LEU B 1 182 ? 10.266 -4.875 -16.562 1 95.44 182 LEU B O 1
ATOM 5493 N N . LEU B 1 183 ? 8.375 -4.09 -15.68 1 96.44 183 LEU B N 1
ATOM 5494 C CA . LEU B 1 183 ? 7.898 -3.488 -16.922 1 96.44 183 LEU B CA 1
ATOM 5495 C C . LEU B 1 183 ? 8.859 -2.406 -17.406 1 96.44 183 LEU B C 1
ATOM 5497 O O . LEU B 1 183 ? 9.094 -2.273 -18.609 1 96.44 183 LEU B O 1
ATOM 5501 N N . GLY B 1 184 ? 9.461 -1.625 -16.516 1 93.62 184 GLY B N 1
ATOM 5502 C CA . GLY B 1 184 ? 10.297 -0.474 -16.812 1 93.62 184 GLY B CA 1
ATOM 5503 C C . GLY B 1 184 ? 11.664 -0.854 -17.344 1 93.62 184 GLY B C 1
ATOM 5504 O O . GLY B 1 184 ? 12.406 0.003 -17.828 1 93.62 184 GLY B O 1
ATOM 5505 N N . GLU B 1 185 ? 12.023 -2.201 -17.219 1 91.5 185 GLU B N 1
ATOM 5506 C CA . GLU B 1 185 ? 13.297 -2.641 -17.797 1 91.5 185 GLU B CA 1
ATOM 5507 C C . GLU B 1 185 ? 13.344 -2.395 -19.297 1 91.5 185 GLU B C 1
ATOM 5509 O O . GLU B 1 185 ? 14.422 -2.201 -19.875 1 91.5 185 GLU B O 1
ATOM 5514 N N . CYS B 1 186 ? 12.211 -2.471 -19.938 1 92.81 186 CYS B N 1
ATOM 5515 C CA . CYS B 1 186 ? 12.016 -2.082 -21.328 1 92.81 186 CYS B CA 1
ATOM 5516 C C . CYS B 1 186 ? 10.656 -1.41 -21.516 1 92.81 186 CYS B C 1
ATOM 5518 O O . CYS B 1 186 ? 9.68 -2.068 -21.891 1 92.81 186 CYS B O 1
ATOM 5520 N N . VAL B 1 187 ? 10.633 -0.135 -21.422 1 91 187 VAL B N 1
ATOM 5521 C CA . VAL B 1 187 ? 9.398 0.643 -21.391 1 91 187 VAL B CA 1
ATOM 5522 C C . VAL B 1 187 ? 8.727 0.58 -22.766 1 91 187 VAL B C 1
ATOM 5524 O O . VAL B 1 187 ? 7.496 0.596 -22.859 1 91 187 VAL B O 1
ATOM 5527 N N . GLU B 1 188 ? 9.484 0.449 -23.812 1 90.75 188 GLU B N 1
ATOM 5528 C CA . GLU B 1 188 ? 8.961 0.435 -25.172 1 90.75 188 GLU B CA 1
ATOM 5529 C C . GLU B 1 188 ? 8.086 -0.795 -25.422 1 90.75 188 GLU B C 1
ATOM 5531 O O . GLU B 1 188 ? 7.203 -0.776 -26.281 1 90.75 188 GLU B O 1
ATOM 5536 N N . ILE B 1 189 ? 8.344 -1.833 -24.672 1 93.75 189 ILE B N 1
ATOM 5537 C CA . ILE B 1 189 ? 7.574 -3.064 -24.828 1 93.75 189 ILE B CA 1
ATOM 5538 C C . ILE B 1 189 ? 6.57 -3.191 -23.688 1 93.75 189 ILE B C 1
ATOM 5540 O O . ILE B 1 189 ? 5.41 -3.541 -23.906 1 93.75 189 ILE B O 1
ATOM 5544 N N . GLY B 1 190 ? 7.043 -2.896 -22.5 1 95.88 190 GLY B N 1
ATOM 5545 C CA . GLY B 1 190 ? 6.219 -3.076 -21.312 1 95.88 190 GLY B CA 1
ATOM 5546 C C . GLY B 1 190 ? 5.008 -2.162 -21.281 1 95.88 190 GLY B C 1
ATOM 5547 O O . GLY B 1 190 ? 3.906 -2.594 -20.938 1 95.88 190 GLY B O 1
ATOM 5548 N N . LEU B 1 191 ? 5.184 -0.927 -21.625 1 96.31 191 LEU B N 1
ATOM 5549 C CA . LEU B 1 191 ? 4.094 0.039 -21.547 1 96.31 191 LEU B CA 1
ATOM 5550 C C . LEU B 1 191 ? 3.012 -0.275 -22.578 1 96.31 191 LEU B C 1
ATOM 5552 O O . LEU B 1 191 ? 1.82 -0.235 -22.266 1 96.31 191 LEU B O 1
ATOM 5556 N N . PRO B 1 192 ? 3.395 -0.555 -23.797 1 96.56 192 PRO B N 1
ATOM 5557 C CA . PRO B 1 192 ? 2.367 -0.956 -24.75 1 96.56 192 PRO B CA 1
ATOM 5558 C C . PRO B 1 192 ? 1.589 -2.191 -24.312 1 96.56 192 PRO B C 1
ATOM 5560 O O . PRO B 1 192 ? 0.384 -2.289 -24.562 1 96.56 192 PRO B O 1
ATOM 5563 N N . GLU B 1 193 ? 2.293 -3.158 -23.719 1 97.75 193 GLU B N 1
ATOM 5564 C CA . GLU B 1 193 ? 1.606 -4.34 -23.203 1 97.75 193 GLU B CA 1
ATOM 5565 C C . GLU B 1 193 ? 0.565 -3.957 -22.156 1 97.75 193 GLU B C 1
ATOM 5567 O O . GLU B 1 193 ? -0.561 -4.461 -22.188 1 97.75 193 GLU B O 1
ATOM 5572 N N . LEU B 1 194 ? 0.941 -3.078 -21.266 1 98.38 194 LEU B N 1
ATOM 5573 C CA . LEU B 1 194 ? 0.037 -2.645 -20.203 1 98.38 194 LEU B CA 1
ATOM 5574 C C . LEU B 1 194 ? -1.178 -1.93 -20.781 1 98.38 194 LEU B C 1
ATOM 5576 O O . LEU B 1 194 ? -2.314 -2.223 -20.406 1 98.38 194 LEU B O 1
ATOM 5580 N N . VAL B 1 195 ? -0.98 -1.006 -21.672 1 97.62 195 VAL B N 1
ATOM 5581 C CA . VAL B 1 195 ? -2.049 -0.211 -22.266 1 97.62 195 VAL B CA 1
ATOM 5582 C C . VAL B 1 195 ? -2.979 -1.117 -23.078 1 97.62 195 VAL B C 1
ATOM 5584 O O . VAL B 1 195 ? -4.203 -1.004 -22.984 1 97.62 195 VAL B O 1
ATOM 5587 N N . LEU B 1 196 ? -2.389 -2.033 -23.828 1 96.88 196 LEU B N 1
ATOM 5588 C CA . LEU B 1 196 ? -3.186 -2.93 -24.656 1 96.88 196 LEU B CA 1
ATOM 5589 C C . LEU B 1 196 ? -4.016 -3.873 -23.797 1 96.88 196 LEU B C 1
ATOM 5591 O O . LEU B 1 196 ? -5.168 -4.172 -24.125 1 96.88 196 LEU B O 1
ATOM 5595 N N . LEU B 1 197 ? -3.389 -4.375 -22.766 1 97.38 197 LEU B N 1
ATOM 5596 C CA . LEU B 1 197 ? -4.121 -5.258 -21.859 1 97.38 197 LEU B CA 1
ATOM 5597 C C . LEU B 1 197 ? -5.332 -4.543 -21.266 1 97.38 197 LEU B C 1
ATOM 5599 O O . LEU B 1 197 ? -6.426 -5.109 -21.219 1 97.38 197 LEU B O 1
ATOM 5603 N N . ILE B 1 198 ? -5.145 -3.305 -20.844 1 96.5 198 ILE B N 1
ATOM 5604 C CA . ILE B 1 198 ? -6.223 -2.525 -20.234 1 96.5 198 ILE B CA 1
ATOM 5605 C C . ILE B 1 198 ? -7.277 -2.205 -21.297 1 96.5 198 ILE B C 1
ATOM 5607 O O . ILE B 1 198 ? -8.477 -2.326 -21.031 1 96.5 198 ILE B O 1
ATOM 5611 N N . LEU B 1 199 ? -6.863 -1.842 -22.484 1 94.5 199 LEU B N 1
ATOM 5612 C CA . LEU B 1 199 ? -7.793 -1.507 -23.562 1 94.5 199 LEU B CA 1
ATOM 5613 C C . LEU B 1 199 ? -8.641 -2.715 -23.938 1 94.5 199 LEU B C 1
ATOM 5615 O O . LEU B 1 199 ? -9.859 -2.607 -24.078 1 94.5 199 LEU B O 1
ATOM 5619 N N . LEU B 1 200 ? -7.992 -3.865 -24.047 1 93.25 200 LEU B N 1
ATOM 5620 C CA . LEU B 1 200 ? -8.688 -5.07 -24.5 1 93.25 200 LEU B CA 1
ATOM 5621 C C . LEU B 1 200 ? -9.586 -5.617 -23.391 1 93.25 200 LEU B C 1
ATOM 5623 O O . LEU B 1 200 ? -10.688 -6.098 -23.656 1 93.25 200 LEU B O 1
ATOM 5627 N N . SER B 1 201 ? -9.164 -5.539 -22.172 1 93 201 SER B N 1
ATOM 5628 C CA . SER B 1 201 ? -9.891 -6.191 -21.094 1 93 201 SER B CA 1
ATOM 5629 C C . SER B 1 201 ? -10.961 -5.277 -20.516 1 93 201 SER B C 1
ATOM 5631 O O . SER B 1 201 ? -12.016 -5.746 -20.078 1 93 201 SER B O 1
ATOM 5633 N N . GLN B 1 202 ? -10.742 -3.928 -20.516 1 91.19 202 GLN B N 1
ATOM 5634 C CA . GLN B 1 202 ? -11.633 -3.055 -19.766 1 91.19 202 GLN B CA 1
ATOM 5635 C C . GLN B 1 202 ? -12.406 -2.125 -20.703 1 91.19 202 GLN B C 1
ATOM 5637 O O . GLN B 1 202 ? -13.555 -1.77 -20.438 1 91.19 202 GLN B O 1
ATOM 5642 N N . PHE B 1 203 ? -11.867 -1.711 -21.781 1 89.81 203 PHE B N 1
ATOM 5643 C CA . PHE B 1 203 ? -12.492 -0.657 -22.578 1 89.81 203 PHE B CA 1
ATOM 5644 C C . PHE B 1 203 ? -13.242 -1.243 -23.766 1 89.81 203 PHE B C 1
ATOM 5646 O O . PHE B 1 203 ? -14.398 -0.906 -24.016 1 89.81 203 PHE B O 1
ATOM 5653 N N . ILE B 1 204 ? -12.695 -2.15 -24.469 1 85.06 204 ILE B N 1
ATOM 5654 C CA . ILE B 1 204 ? -13.242 -2.645 -25.719 1 85.06 204 ILE B CA 1
ATOM 5655 C C . ILE B 1 204 ? -14.562 -3.369 -25.453 1 85.06 204 ILE B C 1
ATOM 5657 O O . ILE B 1 204 ? -15.523 -3.207 -26.219 1 85.06 204 ILE B O 1
ATOM 5661 N N . PRO B 1 205 ? -14.609 -4.129 -24.375 1 79.25 205 PRO B N 1
ATOM 5662 C CA . PRO B 1 205 ? -15.883 -4.809 -24.141 1 79.25 205 PRO B CA 1
ATOM 5663 C C . PRO B 1 205 ? -17.047 -3.838 -23.953 1 79.25 205 PRO B C 1
ATOM 5665 O O . PRO B 1 205 ? -18.203 -4.191 -24.203 1 79.25 205 PRO B O 1
ATOM 5668 N N . HIS B 1 206 ? -16.781 -2.678 -23.531 1 78.88 206 HIS B N 1
ATOM 5669 C CA . HIS B 1 206 ? -17.844 -1.7 -23.281 1 78.88 206 HIS B CA 1
ATOM 5670 C C . HIS B 1 206 ? -18.109 -0.864 -24.531 1 78.88 206 HIS B C 1
ATOM 5672 O O . HIS B 1 206 ? -19.172 -0.24 -24.641 1 78.88 206 HIS B O 1
ATOM 5678 N N . MET B 1 207 ? -17.141 -0.769 -25.391 1 75.38 207 MET B N 1
ATOM 5679 C CA . MET B 1 207 ? -17.297 0.034 -26.609 1 75.38 207 MET B CA 1
ATOM 5680 C C . MET B 1 207 ? -18 -0.765 -27.703 1 75.38 207 MET B C 1
ATOM 5682 O O . MET B 1 207 ? -18.812 -0.219 -28.453 1 75.38 207 MET B O 1
ATOM 5686 N N . TRP B 1 208 ? -17.547 -2.002 -27.844 1 66.56 208 TRP B N 1
ATOM 5687 C CA . TRP B 1 208 ? -18.109 -2.842 -28.891 1 66.56 208 TRP B CA 1
ATOM 5688 C C . TRP B 1 208 ? -18.938 -3.984 -28.297 1 66.56 208 TRP B C 1
ATOM 5690 O O . TRP B 1 208 ? -18.406 -4.789 -27.516 1 66.56 208 TRP B O 1
ATOM 5700 N N . THR B 1 209 ? -20.141 -3.676 -28.109 1 62.44 209 THR B N 1
ATOM 5701 C CA . THR B 1 209 ? -21 -4.727 -27.578 1 62.44 209 THR B CA 1
ATOM 5702 C C . THR B 1 209 ? -20.969 -5.965 -28.469 1 62.44 209 THR B C 1
ATOM 5704 O O . THR B 1 209 ? -21.562 -5.984 -29.547 1 62.44 209 THR B O 1
ATOM 5707 N N . LEU B 1 210 ? -19.828 -6.562 -28.406 1 59.03 210 LEU B N 1
ATOM 5708 C CA . LEU B 1 210 ? -19.844 -7.84 -29.109 1 59.03 210 LEU B CA 1
ATOM 5709 C C . LEU B 1 210 ? -20.688 -8.859 -28.359 1 59.03 210 LEU B C 1
ATOM 5711 O O . LEU B 1 210 ? -20.828 -8.773 -27.141 1 59.03 210 LEU B O 1
ATOM 5715 N N . LYS B 1 211 ? -21.375 -9.562 -29.062 1 56.44 211 LYS B N 1
ATOM 5716 C CA . LYS B 1 211 ? -22.266 -10.594 -28.516 1 56.44 211 LYS B CA 1
ATOM 5717 C C . LYS B 1 211 ? -21.5 -11.523 -27.578 1 56.44 211 LYS B C 1
ATOM 5719 O O . LYS B 1 211 ? -22.078 -12.047 -26.609 1 56.44 211 LYS B O 1
ATOM 5724 N N . GLN B 1 212 ? -20.234 -11.781 -27.875 1 63.28 212 GLN B N 1
ATOM 5725 C CA . GLN B 1 212 ? -19.469 -12.695 -27.047 1 63.28 212 GLN B CA 1
ATOM 5726 C C . GLN B 1 212 ? -18.312 -11.977 -26.359 1 63.28 212 GLN B C 1
ATOM 5728 O O . GLN B 1 212 ? -17.672 -11.117 -26.953 1 63.28 212 GLN B O 1
ATOM 5733 N N . PRO B 1 213 ? -18.266 -12.336 -25.047 1 73 213 PRO B N 1
ATOM 5734 C CA . PRO B 1 213 ? -17.188 -11.672 -24.281 1 73 213 PRO B CA 1
ATOM 5735 C C . PRO B 1 213 ? -15.805 -12.211 -24.625 1 73 213 PRO B C 1
ATOM 5737 O O . PRO B 1 213 ? -15.078 -12.664 -23.75 1 73 213 PRO B O 1
ATOM 5740 N N . ILE B 1 214 ? -15.484 -12.172 -25.953 1 74.38 214 ILE B N 1
ATOM 5741 C CA . ILE B 1 214 ? -14.234 -12.742 -26.438 1 74.38 214 ILE B CA 1
ATOM 5742 C C . ILE B 1 214 ? -13.062 -11.883 -25.969 1 74.38 214 ILE B C 1
ATOM 5744 O O . ILE B 1 214 ? -12.055 -12.406 -25.469 1 74.38 214 ILE B O 1
ATOM 5748 N N . PHE B 1 215 ? -13.219 -10.672 -25.984 1 76.06 215 PHE B N 1
ATOM 5749 C CA . PHE B 1 215 ? -12.086 -9.797 -25.703 1 76.06 215 PHE B CA 1
ATOM 5750 C C . PHE B 1 215 ? -11.82 -9.727 -24.203 1 76.06 215 PHE B C 1
ATOM 5752 O O . PHE B 1 215 ? -10.664 -9.656 -23.781 1 76.06 215 PHE B O 1
ATOM 5759 N N . GLU B 1 216 ? -12.859 -9.898 -23.547 1 79.5 216 GLU B N 1
ATOM 5760 C CA . GLU B 1 216 ? -12.664 -9.836 -22.094 1 79.5 216 GLU B CA 1
ATOM 5761 C C . GLU B 1 216 ? -12.023 -11.117 -21.578 1 79.5 216 GLU B C 1
ATOM 5763 O O . GLU B 1 216 ? -11.172 -11.078 -20.688 1 79.5 216 GLU B O 1
ATOM 5768 N N . ARG B 1 217 ? -12.359 -12.172 -22.219 1 86.75 217 ARG B N 1
ATOM 5769 C CA . ARG B 1 217 ? -11.922 -13.469 -21.719 1 86.75 217 ARG B CA 1
ATOM 5770 C C . ARG B 1 217 ? -10.523 -13.812 -22.219 1 86.75 217 ARG B C 1
ATOM 5772 O O . ARG B 1 217 ? -9.773 -14.523 -21.547 1 86.75 217 ARG B O 1
ATOM 5779 N N . PHE B 1 218 ? -10.141 -13.234 -23.281 1 92.5 218 PHE B N 1
ATOM 5780 C CA . PHE B 1 218 ? -8.875 -13.633 -23.875 1 92.5 218 PHE B CA 1
ATOM 5781 C C . PHE B 1 218 ? -7.945 -12.43 -24.016 1 92.5 218 PHE B C 1
ATOM 5783 O O . PHE B 1 218 ? -7.117 -12.383 -24.938 1 92.5 218 PHE B O 1
ATOM 5790 N N . ALA B 1 219 ? -8.117 -11.484 -23.141 1 94.25 219 ALA B N 1
ATOM 5791 C CA . ALA B 1 219 ? -7.348 -10.25 -23.219 1 94.25 219 ALA B CA 1
ATOM 5792 C C . ALA B 1 219 ? -5.859 -10.508 -23.016 1 94.25 219 ALA B C 1
ATOM 5794 O O . ALA B 1 219 ? -5.02 -9.906 -23.688 1 94.25 219 ALA B O 1
ATOM 5795 N N . VAL B 1 220 ? -5.535 -11.375 -22.109 1 95.69 220 VAL B N 1
ATOM 5796 C CA . VAL B 1 220 ? -4.137 -11.656 -21.797 1 95.69 220 VAL B CA 1
ATOM 5797 C C . VAL B 1 220 ? -3.463 -12.32 -23 1 95.69 220 VAL B C 1
ATOM 5799 O O . VAL B 1 220 ? -2.371 -11.922 -23.406 1 95.69 220 VAL B O 1
ATOM 5802 N N . LEU B 1 221 ? -4.098 -13.273 -23.562 1 95.06 221 LEU B N 1
ATOM 5803 C CA . LEU B 1 221 ? -3.545 -14.008 -24.703 1 95.06 221 LEU B CA 1
ATOM 5804 C C . LEU B 1 221 ? -3.352 -13.078 -25.891 1 95.06 221 LEU B C 1
ATOM 5806 O O . LEU B 1 221 ? -2.299 -13.102 -26.547 1 95.06 221 LEU B O 1
ATOM 5810 N N . LEU B 1 222 ? -4.32 -12.273 -26.141 1 94.94 222 LEU B N 1
ATOM 5811 C CA . LEU B 1 222 ? -4.273 -11.367 -27.281 1 94.94 222 LEU B CA 1
ATOM 5812 C C . LEU B 1 222 ? -3.213 -10.297 -27.078 1 94.94 222 LEU B C 1
ATOM 5814 O O . LEU B 1 222 ? -2.445 -9.992 -28 1 94.94 222 LEU B O 1
ATOM 5818 N N . SER B 1 223 ? -3.189 -9.719 -25.906 1 96.5 223 SER B N 1
ATOM 5819 C CA . SER B 1 223 ? -2.223 -8.656 -25.641 1 96.5 223 SER B CA 1
ATOM 5820 C C . SER B 1 223 ? -0.794 -9.188 -25.688 1 96.5 223 SER B C 1
ATOM 5822 O O . SER B 1 223 ? 0.082 -8.57 -26.312 1 96.5 223 SER B O 1
ATOM 5824 N N . VAL B 1 224 ? -0.548 -10.336 -25.078 1 95.62 224 VAL B N 1
ATOM 5825 C CA . VAL B 1 224 ? 0.788 -10.922 -25.078 1 95.62 224 VAL B CA 1
ATOM 5826 C C . VAL B 1 224 ? 1.196 -11.297 -26.5 1 95.62 224 VAL B C 1
ATOM 5828 O O . VAL B 1 224 ? 2.334 -11.055 -26.906 1 95.62 224 VAL B O 1
ATOM 5831 N N . GLY B 1 225 ? 0.276 -11.867 -27.25 1 94.44 225 GLY B N 1
ATOM 5832 C CA . GLY B 1 225 ? 0.56 -12.234 -28.625 1 94.44 225 GLY B CA 1
ATOM 5833 C C . GLY B 1 225 ? 0.924 -11.039 -29.5 1 94.44 225 GLY B C 1
ATOM 5834 O O . GLY B 1 225 ? 1.909 -11.086 -30.234 1 94.44 225 GLY B O 1
ATOM 5835 N N . ILE B 1 226 ? 0.185 -9.961 -29.391 1 95.38 226 ILE B N 1
ATOM 5836 C CA . ILE B 1 226 ? 0.385 -8.773 -30.203 1 95.38 226 ILE B CA 1
ATOM 5837 C C . ILE B 1 226 ? 1.707 -8.109 -29.828 1 95.38 226 ILE B C 1
ATOM 5839 O O . ILE B 1 226 ? 2.496 -7.746 -30.703 1 95.38 226 ILE B O 1
ATOM 5843 N N . VAL B 1 227 ? 1.949 -7.977 -28.562 1 95.19 227 VAL B N 1
ATOM 5844 C CA . VAL B 1 227 ? 3.145 -7.258 -28.141 1 95.19 227 VAL B CA 1
ATOM 5845 C C . VAL B 1 227 ? 4.379 -8.125 -28.375 1 95.19 227 VAL B C 1
ATOM 5847 O O . VAL B 1 227 ? 5.453 -7.605 -28.688 1 95.19 227 VAL B O 1
ATOM 5850 N N . TRP B 1 228 ? 4.254 -9.422 -28.203 1 91.94 228 TRP B N 1
ATOM 5851 C CA . TRP B 1 228 ? 5.363 -10.312 -28.531 1 91.94 228 TRP B CA 1
ATOM 5852 C C . TRP B 1 228 ? 5.738 -10.195 -30 1 91.94 228 TRP B C 1
ATOM 5854 O O . TRP B 1 228 ? 6.922 -10.148 -30.344 1 91.94 228 TRP B O 1
ATOM 5864 N N . ALA B 1 229 ? 4.75 -10.172 -30.844 1 91.94 229 ALA B N 1
ATOM 5865 C CA . ALA B 1 229 ? 4.992 -9.984 -32.281 1 91.94 229 ALA B CA 1
ATOM 5866 C C . ALA B 1 229 ? 5.664 -8.641 -32.531 1 91.94 229 ALA B C 1
ATOM 5868 O O . ALA B 1 229 ? 6.57 -8.547 -33.375 1 91.94 229 ALA B O 1
ATOM 5869 N N . PHE B 1 230 ? 5.184 -7.68 -31.859 1 92.38 230 PHE B N 1
ATOM 5870 C CA . PHE B 1 230 ? 5.773 -6.352 -31.969 1 92.38 230 PHE B CA 1
ATOM 5871 C C . PHE B 1 230 ? 7.234 -6.367 -31.531 1 92.38 230 PHE B C 1
ATOM 5873 O O . PHE B 1 230 ? 8.094 -5.801 -32.219 1 92.38 230 PHE B O 1
ATOM 5880 N N . ALA B 1 231 ? 7.508 -7.004 -30.406 1 89.62 231 ALA B N 1
ATOM 5881 C CA . ALA B 1 231 ? 8.875 -7.113 -29.906 1 89.62 231 ALA B CA 1
ATOM 5882 C C . ALA B 1 231 ? 9.758 -7.895 -30.875 1 89.62 231 ALA B C 1
ATOM 5884 O O . ALA B 1 231 ? 10.93 -7.562 -31.062 1 89.62 231 ALA B O 1
ATOM 5885 N N . ALA B 1 232 ? 9.234 -8.922 -31.484 1 87.19 232 ALA B N 1
ATOM 5886 C CA . ALA B 1 232 ? 9.969 -9.719 -32.469 1 87.19 232 ALA B CA 1
ATOM 5887 C C . ALA B 1 232 ? 10.312 -8.898 -33.688 1 87.19 232 ALA B C 1
ATOM 5889 O O . ALA B 1 232 ? 11.414 -9.008 -34.25 1 87.19 232 ALA B O 1
ATOM 5890 N N . PHE B 1 233 ? 9.367 -8.117 -34.062 1 89.25 233 PHE B N 1
ATOM 5891 C CA . PHE B 1 233 ? 9.578 -7.254 -35.219 1 89.25 233 PHE B CA 1
ATOM 5892 C C . PHE B 1 233 ? 10.672 -6.23 -34.938 1 89.25 233 PHE B C 1
ATOM 5894 O O . PHE B 1 233 ? 11.516 -5.961 -35.781 1 89.25 233 PHE B O 1
ATOM 5901 N N . LEU B 1 234 ? 10.633 -5.672 -33.781 1 86.06 234 LEU B N 1
ATOM 5902 C CA . LEU B 1 234 ? 11.656 -4.695 -33.406 1 86.06 234 LEU B CA 1
ATOM 5903 C C . LEU B 1 234 ? 13.031 -5.352 -33.312 1 86.06 234 LEU B C 1
ATOM 5905 O O . LEU B 1 234 ? 14.039 -4.719 -33.625 1 86.06 234 LEU B O 1
ATOM 5909 N N . THR B 1 235 ? 13.055 -6.539 -32.812 1 81.88 235 THR B N 1
ATOM 5910 C CA . THR B 1 235 ? 14.305 -7.273 -32.688 1 81.88 235 THR B CA 1
ATOM 5911 C C . THR B 1 235 ? 14.906 -7.551 -34.062 1 81.88 235 THR B C 1
ATOM 5913 O O . THR B 1 235 ? 16.109 -7.363 -34.281 1 81.88 235 THR B O 1
ATOM 5916 N N . VAL B 1 236 ? 14.109 -7.883 -35.031 1 83.12 236 VAL B N 1
ATOM 5917 C CA . VAL B 1 236 ? 14.57 -8.203 -36.375 1 83.12 236 VAL B CA 1
ATOM 5918 C C . VAL B 1 236 ? 14.945 -6.926 -37.125 1 83.12 236 VAL B C 1
ATOM 5920 O O . VAL B 1 236 ? 15.898 -6.914 -37.906 1 83.12 236 VAL B O 1
ATOM 5923 N N . ALA B 1 237 ? 14.219 -5.914 -36.75 1 84.25 237 ALA B N 1
ATOM 5924 C CA . ALA B 1 237 ? 14.477 -4.629 -37.406 1 84.25 237 ALA B CA 1
ATOM 5925 C C . ALA B 1 237 ? 15.75 -3.984 -36.844 1 84.25 237 ALA B C 1
ATOM 5927 O O . ALA B 1 237 ? 16.266 -3.018 -37.438 1 84.25 237 ALA B O 1
ATOM 5928 N N . GLY B 1 238 ? 16.328 -4.496 -35.812 1 74.62 238 GLY B N 1
ATOM 5929 C CA . GLY B 1 238 ? 17.594 -4.023 -35.281 1 74.62 238 GLY B CA 1
ATOM 5930 C C . GLY B 1 238 ? 17.438 -2.848 -34.344 1 74.62 238 GLY B C 1
ATOM 5931 O O . GLY B 1 238 ? 18.391 -2.09 -34.125 1 74.62 238 GLY B O 1
ATOM 5932 N N . ALA B 1 239 ? 16.328 -2.676 -33.875 1 73.75 239 ALA B N 1
ATOM 5933 C CA . ALA B 1 239 ? 16.047 -1.521 -33.031 1 73.75 239 ALA B CA 1
ATOM 5934 C C . ALA B 1 239 ? 16.906 -1.542 -31.766 1 73.75 239 ALA B C 1
ATOM 5936 O O . ALA B 1 239 ? 17.234 -0.49 -31.203 1 73.75 239 ALA B O 1
ATOM 5937 N N . TYR B 1 240 ? 17.438 -2.713 -31.375 1 74.38 240 TYR B N 1
ATOM 5938 C CA . TYR B 1 240 ? 18.141 -2.814 -30.094 1 74.38 240 TYR B CA 1
ATOM 5939 C C . TYR B 1 240 ? 19.625 -3.145 -30.312 1 74.38 240 TYR B C 1
ATOM 5941 O O . TYR B 1 240 ? 20.359 -3.389 -29.359 1 74.38 240 TYR B O 1
ATOM 5949 N N . LYS B 1 241 ? 20.125 -3.133 -31.469 1 70.94 241 LYS B N 1
ATOM 5950 C CA . LYS B 1 241 ? 21.5 -3.502 -31.781 1 70.94 241 LYS B CA 1
ATOM 5951 C C . LYS B 1 241 ? 22.484 -2.523 -31.141 1 70.94 241 LYS B C 1
ATOM 5953 O O . LYS B 1 241 ? 23.516 -2.932 -30.609 1 70.94 241 LYS B O 1
ATOM 5958 N N . ASN B 1 242 ? 22.047 -1.26 -31.031 1 71.19 242 ASN B N 1
ATOM 5959 C CA . ASN B 1 242 ? 22.969 -0.268 -30.516 1 71.19 242 ASN B CA 1
ATOM 5960 C C . ASN B 1 242 ? 22.625 0.152 -29.094 1 71.19 242 ASN B C 1
ATOM 5962 O O . ASN B 1 242 ? 23.078 1.188 -28.609 1 71.19 242 ASN B O 1
ATOM 5966 N N . ARG B 1 243 ? 21.875 -0.685 -28.469 1 73.5 243 ARG B N 1
ATOM 5967 C CA . ARG B 1 243 ? 21.484 -0.333 -27.094 1 73.5 243 ARG B CA 1
ATOM 5968 C C . ARG B 1 243 ? 22.312 -1.104 -26.078 1 73.5 243 ARG B C 1
ATOM 5970 O O . ARG B 1 243 ? 22.969 -2.09 -26.422 1 73.5 243 ARG B O 1
ATOM 5977 N N . PRO B 1 244 ? 22.391 -0.592 -24.859 1 72.5 244 PRO B N 1
ATOM 5978 C CA . PRO B 1 244 ? 23.141 -1.299 -23.812 1 72.5 244 PRO B CA 1
ATOM 5979 C C . PRO B 1 244 ? 22.656 -2.732 -23.609 1 72.5 244 PRO B C 1
ATOM 5981 O O . PRO B 1 244 ? 21.5 -3.041 -23.891 1 72.5 244 PRO B O 1
ATOM 5984 N N . PRO B 1 245 ? 23.609 -3.557 -23.281 1 68.62 245 PRO B N 1
ATOM 5985 C CA . PRO B 1 245 ? 23.312 -4.988 -23.141 1 68.62 245 PRO B CA 1
ATOM 5986 C C . PRO B 1 245 ? 22.125 -5.266 -22.234 1 68.62 245 PRO B C 1
ATOM 5988 O O . PRO B 1 245 ? 21.344 -6.188 -22.484 1 68.62 245 PRO B O 1
ATOM 5991 N N . GLN B 1 246 ? 21.891 -4.504 -21.312 1 70.12 246 GLN B N 1
ATOM 5992 C CA . GLN B 1 246 ? 20.781 -4.73 -20.391 1 70.12 246 GLN B CA 1
ATOM 5993 C C . GLN B 1 246 ? 19.438 -4.539 -21.094 1 70.12 246 GLN B C 1
ATOM 5995 O O . GLN B 1 246 ? 18.5 -5.309 -20.875 1 70.12 246 GLN B O 1
ATOM 6000 N N . THR B 1 247 ? 19.422 -3.592 -21.953 1 74.38 247 THR B N 1
ATOM 6001 C CA . THR B 1 247 ? 18.203 -3.326 -22.703 1 74.38 247 THR B CA 1
ATOM 6002 C C . THR B 1 247 ? 17.953 -4.43 -23.734 1 74.38 247 THR B C 1
ATOM 6004 O O . THR B 1 247 ? 16.812 -4.805 -23.984 1 74.38 247 THR B O 1
ATOM 6007 N N . GLN B 1 248 ? 19.078 -4.906 -24.203 1 72.19 248 GLN B N 1
ATOM 6008 C CA . GLN B 1 248 ? 18.953 -5.988 -25.188 1 72.19 248 GLN B CA 1
ATOM 6009 C C . GLN B 1 248 ? 18.406 -7.254 -24.531 1 72.19 248 GLN B C 1
ATOM 6011 O O . GLN B 1 248 ? 17.562 -7.934 -25.094 1 72.19 248 GLN B O 1
ATOM 6016 N N . PHE B 1 249 ? 18.828 -7.48 -23.359 1 71.25 249 PHE B N 1
ATOM 6017 C CA . PHE B 1 249 ? 18.391 -8.664 -22.625 1 71.25 249 PHE B CA 1
ATOM 6018 C C . PHE B 1 249 ? 16.922 -8.539 -22.219 1 71.25 249 PHE B C 1
ATOM 6020 O O . PHE B 1 249 ? 16.172 -9.516 -22.281 1 71.25 249 PHE B O 1
ATOM 6027 N N . SER B 1 250 ? 16.578 -7.383 -22.047 1 74.75 250 SER B N 1
ATOM 6028 C CA . SER B 1 250 ? 15.234 -7.18 -21.5 1 74.75 250 SER B CA 1
ATOM 6029 C C . SER B 1 250 ? 14.203 -6.988 -22.609 1 74.75 250 SER B C 1
ATOM 6031 O O . SER B 1 250 ? 13.016 -7.266 -22.422 1 74.75 250 SER B O 1
ATOM 6033 N N . CYS B 1 251 ? 14.664 -6.637 -23.766 1 77.06 251 CYS B N 1
ATOM 6034 C CA . CYS B 1 251 ? 13.703 -6.23 -24.781 1 77.06 251 CYS B CA 1
ATOM 6035 C C . CYS B 1 251 ? 13.672 -7.227 -25.938 1 77.06 251 CYS B C 1
ATOM 6037 O O . CYS B 1 251 ? 12.68 -7.312 -26.672 1 77.06 251 CYS B O 1
ATOM 6039 N N . ARG B 1 252 ? 14.773 -7.961 -26.031 1 71.75 252 ARG B N 1
ATOM 6040 C CA . ARG B 1 252 ? 14.867 -8.844 -27.188 1 71.75 252 ARG B CA 1
ATOM 6041 C C . ARG B 1 252 ? 14.227 -10.195 -26.906 1 71.75 252 ARG B C 1
ATOM 6043 O O . ARG B 1 252 ? 14.258 -10.672 -25.766 1 71.75 252 ARG B O 1
ATOM 6050 N N . VAL B 1 253 ? 13.75 -10.82 -27.938 1 72.38 253 VAL B N 1
ATOM 6051 C CA . VAL B 1 253 ? 13.047 -12.094 -27.812 1 72.38 253 VAL B CA 1
ATOM 6052 C C . VAL B 1 253 ? 14.039 -13.242 -27.953 1 72.38 253 VAL B C 1
ATOM 6054 O O . VAL B 1 253 ? 13.758 -14.367 -27.531 1 72.38 253 VAL B O 1
ATOM 6057 N N . ASP B 1 254 ? 15.18 -13 -28.484 1 65.5 254 ASP B N 1
ATOM 6058 C CA . ASP B 1 254 ? 16.094 -14.078 -28.844 1 65.5 254 ASP B CA 1
ATOM 6059 C C . ASP B 1 254 ? 17.188 -14.242 -27.812 1 65.5 254 ASP B C 1
ATOM 6061 O O . ASP B 1 254 ? 18.031 -15.148 -27.922 1 65.5 254 ASP B O 1
ATOM 6065 N N . ARG B 1 255 ? 17.25 -13.508 -26.844 1 61.28 255 ARG B N 1
ATOM 6066 C CA . ARG B 1 255 ? 18.453 -13.469 -26.016 1 61.28 255 ARG B CA 1
ATOM 6067 C C . ARG B 1 255 ? 18.219 -14.133 -24.656 1 61.28 255 ARG B C 1
ATOM 6069 O O . ARG B 1 255 ? 19.047 -14.031 -23.766 1 61.28 255 ARG B O 1
ATOM 6076 N N . SER B 1 256 ? 17.266 -14.836 -24.516 1 68.56 256 SER B N 1
ATOM 6077 C CA . SER B 1 256 ? 17.047 -15.453 -23.219 1 68.56 256 SER B CA 1
ATOM 6078 C C . SER B 1 256 ? 17.984 -16.625 -22.984 1 68.56 256 SER B C 1
ATOM 6080 O O . SER B 1 256 ? 18.281 -16.984 -21.844 1 68.56 256 SER B O 1
ATOM 6082 N N . GLY B 1 257 ? 18.625 -17.141 -24.016 1 71.62 257 GLY B N 1
ATOM 6083 C CA . GLY B 1 257 ? 19.5 -18.297 -23.922 1 71.62 257 GLY B CA 1
ATOM 6084 C C . GLY B 1 257 ? 18.781 -19.562 -23.5 1 71.62 257 GLY B C 1
ATOM 6085 O O . GLY B 1 257 ? 19.375 -20.641 -23.438 1 71.62 257 GLY B O 1
ATOM 6086 N N . LEU B 1 258 ? 17.531 -19.5 -23.344 1 77.19 258 LEU B N 1
ATOM 6087 C CA . LEU B 1 258 ? 16.75 -20.625 -22.844 1 77.19 258 LEU B CA 1
ATOM 6088 C C . LEU B 1 258 ? 16.5 -21.641 -23.953 1 77.19 258 LEU B C 1
ATOM 6090 O O . LEU B 1 258 ? 16.547 -22.844 -23.719 1 77.19 258 LEU B O 1
ATOM 6094 N N . VAL B 1 259 ? 16.312 -21.141 -25.141 1 81.56 259 VAL B N 1
ATOM 6095 C CA . VAL B 1 259 ? 15.969 -22.047 -26.234 1 81.56 259 VAL B CA 1
ATOM 6096 C C . VAL B 1 259 ? 17.188 -22.875 -26.625 1 81.56 259 VAL B C 1
ATOM 6098 O O . VAL B 1 259 ? 17.062 -24.078 -26.859 1 81.56 259 VAL B O 1
ATOM 6101 N N . SER B 1 260 ? 18.328 -22.234 -26.594 1 79.81 260 SER B N 1
ATOM 6102 C CA . SER B 1 260 ? 19.547 -22.953 -26.938 1 79.81 260 SER B CA 1
ATOM 6103 C C . SER B 1 260 ? 19.953 -23.922 -25.828 1 79.81 260 SER B C 1
ATOM 6105 O O . SER B 1 260 ? 20.547 -24.969 -26.094 1 79.81 260 SER B O 1
ATOM 6107 N N . GLY B 1 261 ? 19.531 -23.609 -24.672 1 81.06 261 GLY B N 1
ATOM 6108 C CA . GLY B 1 261 ? 19.938 -24.438 -23.547 1 81.06 261 GLY B CA 1
ATOM 6109 C C . GLY B 1 261 ? 18.984 -25.594 -23.281 1 81.06 261 GLY B C 1
ATOM 6110 O O . GLY B 1 261 ? 19.359 -26.578 -22.641 1 81.06 261 GLY B O 1
ATOM 6111 N N . ALA B 1 262 ? 17.844 -25.5 -23.797 1 83.81 262 ALA B N 1
ATOM 6112 C CA . ALA B 1 262 ? 16.828 -26.5 -23.5 1 83.81 262 ALA B CA 1
ATOM 6113 C C . ALA B 1 262 ? 16.953 -27.703 -24.422 1 83.81 262 ALA B C 1
ATOM 6115 O O . ALA B 1 262 ? 17.219 -27.562 -25.625 1 83.81 262 ALA B O 1
ATOM 6116 N N . SER B 1 263 ? 16.828 -28.906 -23.891 1 85.19 263 SER B N 1
ATOM 6117 C CA . SER B 1 263 ? 16.781 -30.141 -24.672 1 85.19 263 SER B CA 1
ATOM 6118 C C . SER B 1 263 ? 15.406 -30.328 -25.312 1 85.19 263 SER B C 1
ATOM 6120 O O . SER B 1 263 ? 14.422 -29.719 -24.891 1 85.19 263 SER B O 1
ATOM 6122 N N . TRP B 1 264 ? 15.352 -31.125 -26.375 1 86.38 264 TRP B N 1
ATOM 6123 C CA . TRP B 1 264 ? 14.094 -31.375 -27.062 1 86.38 264 TRP B CA 1
ATOM 6124 C C . TRP B 1 264 ? 13.102 -32.094 -26.156 1 86.38 264 TRP B C 1
ATOM 6126 O O . TRP B 1 264 ? 11.938 -31.703 -26.078 1 86.38 264 TRP B O 1
ATOM 6136 N N . ILE B 1 265 ? 13.578 -33.125 -25.5 1 90.31 265 ILE B N 1
ATOM 6137 C CA . ILE B 1 265 ? 12.734 -33.875 -24.578 1 90.31 265 ILE B CA 1
ATOM 6138 C C . ILE B 1 265 ? 13.523 -34.188 -23.312 1 90.31 265 ILE B C 1
ATOM 6140 O O . ILE B 1 265 ? 14.648 -34.688 -23.359 1 90.31 265 ILE B O 1
ATOM 6144 N N . ARG B 1 266 ? 13.016 -33.75 -22.266 1 89.75 266 ARG B N 1
ATOM 6145 C CA . ARG B 1 266 ? 13.594 -34.031 -20.969 1 89.75 266 ARG B CA 1
ATOM 6146 C C . ARG B 1 266 ? 12.5 -34.281 -19.922 1 89.75 266 ARG B C 1
ATOM 6148 O O . ARG B 1 266 ? 11.547 -33.531 -19.812 1 89.75 266 ARG B O 1
ATOM 6155 N N . PHE B 1 267 ? 12.633 -35.375 -19.25 1 93.38 267 PHE B N 1
ATOM 6156 C CA . PHE B 1 267 ? 11.672 -35.719 -18.203 1 93.38 267 PHE B CA 1
ATOM 6157 C C . PHE B 1 267 ? 12.273 -35.469 -16.828 1 93.38 267 PHE B C 1
ATOM 6159 O O . PHE B 1 267 ? 13.203 -36.156 -16.406 1 93.38 267 PHE B O 1
ATOM 6166 N N . PRO B 1 268 ? 11.703 -34.469 -16.172 1 94.44 268 PRO B N 1
ATOM 6167 C CA . PRO B 1 268 ? 12.195 -34.25 -14.812 1 94.44 268 PRO B CA 1
ATOM 6168 C C . PRO B 1 268 ? 11.867 -35.406 -13.875 1 94.44 268 PRO B C 1
ATOM 6170 O O . PRO B 1 268 ? 10.758 -35.938 -13.914 1 94.44 268 PRO B O 1
ATOM 6173 N N . TYR B 1 269 ? 12.852 -35.844 -13.078 1 94.25 269 TYR B N 1
ATOM 6174 C CA . TYR B 1 269 ? 12.664 -36.969 -12.172 1 94.25 269 TYR B CA 1
ATOM 6175 C C . TYR B 1 269 ? 13.133 -36.656 -10.766 1 94.25 269 TYR B C 1
ATOM 6177 O O . TYR B 1 269 ? 13.891 -35.688 -10.57 1 94.25 269 TYR B O 1
ATOM 6185 N N . PRO B 1 270 ? 12.633 -37.344 -9.789 1 95.94 270 PRO B N 1
ATOM 6186 C CA . PRO B 1 270 ? 13 -37.062 -8.398 1 95.94 270 PRO B CA 1
ATOM 6187 C C . PRO B 1 270 ? 14.484 -37.281 -8.117 1 95.94 270 PRO B C 1
ATOM 6189 O O . PRO B 1 270 ? 15.078 -38.219 -8.641 1 95.94 270 PRO B O 1
ATOM 6192 N N . LEU B 1 271 ? 15.141 -36.438 -7.441 1 95.62 271 LEU B N 1
ATOM 6193 C CA . LEU B 1 271 ? 16.531 -36.531 -7.004 1 95.62 271 LEU B CA 1
ATOM 6194 C C . LEU B 1 271 ? 17.484 -36.438 -8.195 1 95.62 271 LEU B C 1
ATOM 6196 O O . LEU B 1 271 ? 18.531 -37.094 -8.195 1 95.62 271 LEU B O 1
ATOM 6200 N N . GLN B 1 272 ? 17.047 -35.688 -9.133 1 93.88 272 GLN B N 1
ATOM 6201 C CA . GLN B 1 272 ? 17.828 -35.562 -10.359 1 93.88 272 GLN B CA 1
ATOM 6202 C C . GLN B 1 272 ? 19.156 -34.875 -10.094 1 93.88 272 GLN B C 1
ATOM 6204 O O . GLN B 1 272 ? 20.125 -35.062 -10.836 1 93.88 272 GLN B O 1
ATOM 6209 N N . TRP B 1 273 ? 19.281 -34.125 -9.008 1 95.19 273 TRP B N 1
ATOM 6210 C CA . TRP B 1 273 ? 20.516 -33.406 -8.711 1 95.19 273 TRP B CA 1
ATOM 6211 C C . TRP B 1 273 ? 21.391 -34.219 -7.75 1 95.19 273 TRP B C 1
ATOM 6213 O O . TRP B 1 273 ? 22.5 -33.812 -7.426 1 95.19 273 TRP B O 1
ATOM 6223 N N . GLY B 1 274 ? 20.844 -35.312 -7.211 1 93.44 274 GLY B N 1
ATOM 6224 C CA . GLY B 1 274 ? 21.562 -36.156 -6.254 1 93.44 274 GLY B CA 1
ATOM 6225 C C . GLY B 1 274 ? 20.844 -36.281 -4.926 1 93.44 274 GLY B C 1
ATOM 6226 O O . GLY B 1 274 ? 19.734 -35.781 -4.762 1 93.44 274 GLY B O 1
ATOM 6227 N N . ILE B 1 275 ? 21.547 -36.875 -4.004 1 94.19 275 ILE B N 1
ATOM 6228 C CA . ILE B 1 275 ? 20.969 -37.094 -2.68 1 94.19 275 ILE B CA 1
ATOM 6229 C C . ILE B 1 275 ? 20.984 -35.812 -1.871 1 94.19 275 ILE B C 1
ATOM 6231 O O . ILE B 1 275 ? 22.016 -35.156 -1.781 1 94.19 275 ILE B O 1
ATOM 6235 N N . PRO B 1 276 ? 19.875 -35.5 -1.369 1 95.31 276 PRO B N 1
ATOM 6236 C CA . PRO B 1 276 ? 19.781 -34.25 -0.618 1 95.31 276 PRO B CA 1
ATOM 6237 C C . PRO B 1 276 ? 20.734 -34.188 0.569 1 95.31 276 PRO B C 1
ATOM 6239 O O . PRO B 1 276 ? 20.984 -35.188 1.22 1 95.31 276 PRO B O 1
ATOM 6242 N N . ASN B 1 277 ? 21.25 -33.031 0.793 1 92.75 277 ASN B N 1
ATOM 6243 C CA . ASN B 1 277 ? 22.062 -32.719 1.97 1 92.75 277 ASN B CA 1
ATOM 6244 C C . ASN B 1 277 ? 21.297 -31.875 2.973 1 92.75 277 ASN B C 1
ATOM 6246 O O . ASN B 1 277 ? 20.516 -31 2.582 1 92.75 277 ASN B O 1
ATOM 6250 N N . VAL B 1 278 ? 21.562 -32.188 4.238 1 93 278 VAL B N 1
ATOM 6251 C CA . VAL B 1 278 ? 20.781 -31.469 5.25 1 93 278 VAL B CA 1
ATOM 6252 C C . VAL B 1 278 ? 21.703 -30.625 6.129 1 93 278 VAL B C 1
ATOM 6254 O O . VAL B 1 278 ? 22.672 -31.156 6.707 1 93 278 VAL B O 1
ATOM 6257 N N . ASP B 1 279 ? 21.469 -29.406 6.078 1 91.88 279 ASP B N 1
ATOM 6258 C CA . ASP B 1 279 ? 22.094 -28.438 6.988 1 91.88 279 ASP B CA 1
ATOM 6259 C C . ASP B 1 279 ? 21.047 -27.812 7.906 1 91.88 279 ASP B C 1
ATOM 6261 O O . ASP B 1 279 ? 20.062 -27.234 7.438 1 91.88 279 ASP B O 1
ATOM 6265 N N . VAL B 1 280 ? 21.266 -27.859 9.188 1 92.62 280 VAL B N 1
ATOM 6266 C CA . VAL B 1 280 ? 20.281 -27.453 10.18 1 92.62 280 VAL B CA 1
ATOM 6267 C C . VAL B 1 280 ? 19.953 -25.969 10.008 1 92.62 280 VAL B C 1
ATOM 6269 O O . VAL B 1 280 ? 18.797 -25.578 10.094 1 92.62 280 VAL B O 1
ATOM 6272 N N . GLY B 1 281 ? 20.984 -25.172 9.852 1 91 281 GLY B N 1
ATOM 6273 C CA . GLY B 1 281 ? 20.766 -23.75 9.648 1 91 281 GLY B CA 1
ATOM 6274 C C . GLY B 1 281 ? 19.922 -23.453 8.43 1 91 281 GLY B C 1
ATOM 6275 O O . GLY B 1 281 ? 19.031 -22.594 8.477 1 91 281 GLY B O 1
ATOM 6276 N N . GLN B 1 282 ? 20.172 -24.156 7.395 1 93.12 282 GLN B N 1
ATOM 6277 C CA . GLN B 1 282 ? 19.438 -23.938 6.148 1 93.12 282 GLN B CA 1
ATOM 6278 C C . GLN B 1 282 ? 18 -24.438 6.262 1 93.12 282 GLN B C 1
ATOM 6280 O O . GLN B 1 282 ? 17.094 -23.859 5.664 1 93.12 282 GLN B O 1
ATOM 6285 N N . VAL B 1 283 ? 17.812 -25.438 7.027 1 95.44 283 VAL B N 1
ATOM 6286 C CA . VAL B 1 283 ? 16.469 -25.969 7.246 1 95.44 283 VAL B CA 1
ATOM 6287 C C . VAL B 1 283 ? 15.602 -24.938 7.953 1 95.44 283 VAL B C 1
ATOM 6289 O O . VAL B 1 283 ? 14.469 -24.688 7.547 1 95.44 283 VAL B O 1
ATOM 6292 N N . PHE B 1 284 ? 16.109 -24.312 8.953 1 94.31 284 PHE B N 1
ATOM 6293 C CA . PHE B 1 284 ? 15.344 -23.312 9.703 1 94.31 284 PHE B CA 1
ATOM 6294 C C . PHE B 1 284 ? 15.055 -22.094 8.844 1 94.31 284 PHE B C 1
ATOM 6296 O O . PHE B 1 284 ? 13.992 -21.484 8.961 1 94.31 284 PHE B O 1
ATOM 6303 N N . LEU B 1 285 ? 16.031 -21.781 8.039 1 93.56 285 LEU B N 1
ATOM 6304 C CA . LEU B 1 285 ? 15.844 -20.672 7.105 1 93.56 285 LEU B CA 1
ATOM 6305 C C . LEU B 1 285 ? 14.695 -20.969 6.148 1 93.56 285 LEU B C 1
ATOM 6307 O O . LEU B 1 285 ? 13.836 -20.109 5.93 1 93.56 285 LEU B O 1
ATOM 6311 N N . MET B 1 286 ? 14.648 -22.172 5.656 1 95.62 286 MET B N 1
ATOM 6312 C CA . MET B 1 286 ? 13.594 -22.547 4.719 1 95.62 286 MET B CA 1
ATOM 6313 C C . MET B 1 286 ? 12.258 -22.719 5.434 1 95.62 286 MET B C 1
ATOM 6315 O O . MET B 1 286 ? 11.203 -22.484 4.852 1 95.62 286 MET B O 1
ATOM 6319 N N . MET B 1 287 ? 12.328 -23.078 6.715 1 96.12 287 MET B N 1
ATOM 6320 C CA . MET B 1 287 ? 11.102 -23.172 7.492 1 96.12 287 MET B CA 1
ATOM 6321 C C . MET B 1 287 ? 10.43 -21.812 7.621 1 96.12 287 MET B C 1
ATOM 6323 O O . MET B 1 287 ? 9.203 -21.703 7.578 1 96.12 287 MET B O 1
ATOM 6327 N N . ALA B 1 288 ? 11.227 -20.797 7.797 1 96.25 288 ALA B N 1
ATOM 6328 C CA . ALA B 1 288 ? 10.688 -19.438 7.852 1 96.25 288 ALA B CA 1
ATOM 6329 C C . ALA B 1 288 ? 10.008 -19.078 6.535 1 96.25 288 ALA B C 1
ATOM 6331 O O . ALA B 1 288 ? 8.922 -18.484 6.531 1 96.25 288 ALA B O 1
ATOM 6332 N N . ALA B 1 289 ? 10.625 -19.438 5.465 1 97 289 ALA B N 1
ATOM 6333 C CA . ALA B 1 289 ? 10.07 -19.141 4.145 1 97 289 ALA B CA 1
ATOM 6334 C C . ALA B 1 289 ? 8.773 -19.906 3.908 1 97 289 ALA B C 1
ATOM 6336 O O . ALA B 1 289 ? 7.828 -19.375 3.33 1 97 289 ALA B O 1
ATOM 6337 N N . VAL B 1 290 ? 8.734 -21.125 4.34 1 97.62 290 VAL B N 1
ATOM 6338 C CA . VAL B 1 290 ? 7.551 -21.969 4.16 1 97.62 290 VAL B CA 1
ATOM 6339 C C . VAL B 1 290 ? 6.398 -21.422 4.996 1 97.62 290 VAL B C 1
ATOM 6341 O O . VAL B 1 290 ? 5.242 -21.453 4.57 1 97.62 290 VAL B O 1
ATOM 6344 N N . LEU B 1 291 ? 6.703 -20.891 6.141 1 96.81 291 LEU B N 1
ATOM 6345 C CA . LEU B 1 291 ? 5.676 -20.297 6.988 1 96.81 291 LEU B CA 1
ATOM 6346 C C . LEU B 1 291 ? 5.074 -19.062 6.328 1 96.81 291 LEU B C 1
ATOM 6348 O O . LEU B 1 291 ? 3.852 -18.891 6.316 1 96.81 291 LEU B O 1
ATOM 6352 N N . VAL B 1 292 ? 5.938 -18.281 5.809 1 97.31 292 VAL B N 1
ATOM 6353 C CA . VAL B 1 292 ? 5.477 -17.078 5.113 1 97.31 292 VAL B CA 1
ATOM 6354 C C . VAL B 1 292 ? 4.633 -17.484 3.904 1 97.31 292 VAL B C 1
ATOM 6356 O O . VAL B 1 292 ? 3.586 -16.875 3.646 1 97.31 292 VAL B O 1
ATOM 6359 N N . SER B 1 293 ? 5.086 -18.453 3.217 1 97.44 293 SER B N 1
ATOM 6360 C CA . SER B 1 293 ? 4.355 -18.953 2.055 1 97.44 293 SER B CA 1
ATOM 6361 C C . SER B 1 293 ? 2.979 -19.469 2.449 1 97.44 293 SER B C 1
ATOM 6363 O O . SER B 1 293 ? 2.002 -19.281 1.72 1 97.44 293 SER B O 1
ATOM 6365 N N . LEU B 1 294 ? 2.924 -20.125 3.568 1 97.75 294 LEU B N 1
ATOM 6366 C CA . LEU B 1 294 ? 1.656 -20.625 4.074 1 97.75 294 LEU B CA 1
ATOM 6367 C C . LEU B 1 294 ? 0.688 -19.484 4.367 1 97.75 294 LEU B C 1
ATOM 6369 O O . LEU B 1 294 ? -0.487 -19.562 3.998 1 97.75 294 LEU B O 1
ATOM 6373 N N . ILE B 1 295 ? 1.159 -18.469 4.957 1 97.56 295 ILE B N 1
ATOM 6374 C CA . ILE B 1 295 ? 0.338 -17.312 5.293 1 97.56 295 ILE B CA 1
ATOM 6375 C C . ILE B 1 295 ? -0.153 -16.641 4.016 1 97.56 295 ILE B C 1
ATOM 6377 O O . ILE B 1 295 ? -1.346 -16.359 3.871 1 97.56 295 ILE B O 1
ATOM 6381 N N . GLU B 1 296 ? 0.69 -16.453 3.088 1 97.69 296 GLU B N 1
ATOM 6382 C CA . GLU B 1 296 ? 0.332 -15.812 1.824 1 97.69 296 GLU B CA 1
ATOM 6383 C C . GLU B 1 296 ? -0.655 -16.672 1.034 1 97.69 296 GLU B C 1
ATOM 6385 O O . GLU B 1 296 ? -1.593 -16.141 0.43 1 97.69 296 GLU B O 1
ATOM 6390 N N . SER B 1 297 ? -0.398 -17.969 1.047 1 98.31 297 SER B N 1
ATOM 6391 C CA . SER B 1 297 ? -1.287 -18.875 0.322 1 98.31 297 SER B CA 1
ATOM 6392 C C . SER B 1 297 ? -2.691 -18.859 0.918 1 98.31 297 SER B C 1
ATOM 6394 O O . SER B 1 297 ? -3.68 -19 0.196 1 98.31 297 SER B O 1
ATOM 6396 N N . THR B 1 298 ? -2.75 -18.703 2.197 1 98 298 THR B N 1
ATOM 6397 C CA . THR B 1 298 ? -4.059 -18.594 2.836 1 98 298 THR B CA 1
ATOM 6398 C C . THR B 1 298 ? -4.832 -17.406 2.279 1 98 298 THR B C 1
ATOM 6400 O O . THR B 1 298 ? -6.027 -17.516 1.994 1 98 298 THR B O 1
ATOM 6403 N N . GLY B 1 299 ? -4.152 -16.312 2.15 1 98 299 GLY B N 1
ATOM 6404 C CA . GLY B 1 299 ? -4.785 -15.164 1.51 1 98 299 GLY B CA 1
ATOM 6405 C C . GLY B 1 299 ? -5.199 -15.438 0.076 1 98 299 GLY B C 1
ATOM 6406 O O . GLY B 1 299 ? -6.262 -14.992 -0.364 1 98 299 GLY B O 1
ATOM 6407 N N . GLY B 1 300 ? -4.355 -16.156 -0.638 1 98.06 300 GLY B N 1
ATOM 6408 C CA . GLY B 1 300 ? -4.68 -16.547 -2.006 1 98.06 300 GLY B CA 1
ATOM 6409 C C . GLY B 1 300 ? -5.902 -17.438 -2.104 1 98.06 300 GLY B C 1
ATOM 6410 O O . GLY B 1 300 ? -6.719 -17.281 -3.016 1 98.06 300 GLY B O 1
ATOM 6411 N N . PHE B 1 301 ? -6.055 -18.391 -1.141 1 97.94 301 PHE B N 1
ATOM 6412 C CA . PHE B 1 301 ? -7.219 -19.281 -1.112 1 97.94 301 PHE B CA 1
ATOM 6413 C C . PHE B 1 301 ? -8.5 -18.484 -0.893 1 97.94 301 PHE B C 1
ATOM 6415 O O . PHE B 1 301 ? -9.508 -18.734 -1.549 1 97.94 301 PHE B O 1
ATOM 6422 N N . ILE B 1 302 ? -8.398 -17.531 -0.032 1 97 302 ILE B N 1
ATOM 6423 C CA . ILE B 1 302 ? -9.562 -16.703 0.289 1 97 302 ILE B CA 1
ATOM 6424 C C . ILE B 1 302 ? -9.977 -15.906 -0.94 1 97 302 ILE B C 1
ATOM 6426 O O . ILE B 1 302 ? -11.164 -15.852 -1.279 1 97 302 ILE B O 1
ATOM 6430 N N . ALA B 1 303 ? -9.031 -15.383 -1.602 1 97.88 303 ALA B N 1
ATOM 6431 C CA . ALA B 1 303 ? -9.328 -14.594 -2.797 1 97.88 303 ALA B CA 1
ATOM 6432 C C . ALA B 1 303 ? -9.867 -15.469 -3.918 1 97.88 303 ALA B C 1
ATOM 6434 O O . ALA B 1 303 ? -10.789 -15.078 -4.633 1 97.88 303 ALA B O 1
ATOM 6435 N N . ALA B 1 304 ? -9.297 -16.641 -4.062 1 97.75 304 ALA B N 1
ATOM 6436 C CA . ALA B 1 304 ? -9.734 -17.562 -5.109 1 97.75 304 ALA B CA 1
ATOM 6437 C C . ALA B 1 304 ? -11.164 -18.031 -4.867 1 97.75 304 ALA B C 1
ATOM 6439 O O . ALA B 1 304 ? -11.938 -18.219 -5.812 1 97.75 304 ALA B O 1
ATOM 6440 N N . ALA B 1 305 ? -11.477 -18.266 -3.611 1 96 305 ALA B N 1
ATOM 6441 C CA . ALA B 1 305 ? -12.844 -18.641 -3.279 1 96 305 ALA B CA 1
ATOM 6442 C C . ALA B 1 305 ? -13.828 -17.547 -3.66 1 96 305 ALA B C 1
ATOM 6444 O O . ALA B 1 305 ? -14.914 -17.828 -4.18 1 96 305 ALA B O 1
ATOM 6445 N N . ARG B 1 306 ? -13.414 -16.328 -3.434 1 95.5 306 ARG B N 1
ATOM 6446 C CA . ARG B 1 306 ? -14.258 -15.188 -3.771 1 95.5 306 ARG B CA 1
ATOM 6447 C C . ARG B 1 306 ? -14.453 -15.078 -5.281 1 95.5 306 ARG B C 1
ATOM 6449 O O . ARG B 1 306 ? -15.586 -14.953 -5.758 1 95.5 306 ARG B O 1
ATOM 6456 N N . TYR B 1 307 ? -13.438 -15.211 -6.043 1 96.69 307 TYR B N 1
ATOM 6457 C CA . TYR B 1 307 ? -13.5 -15.023 -7.488 1 96.69 307 TYR B CA 1
ATOM 6458 C C . TYR B 1 307 ? -14.109 -16.25 -8.164 1 96.69 307 TYR B C 1
ATOM 6460 O O . TYR B 1 307 ? -14.555 -16.172 -9.312 1 96.69 307 TYR B O 1
ATOM 6468 N N . GLY B 1 308 ? -14.117 -17.359 -7.469 1 94.94 308 GLY B N 1
ATOM 6469 C CA . GLY B 1 308 ? -14.82 -18.531 -7.949 1 94.94 308 GLY B CA 1
ATOM 6470 C C . GLY B 1 308 ? -16.297 -18.547 -7.574 1 94.94 308 GLY B C 1
ATOM 6471 O O . GLY B 1 308 ? -17 -19.5 -7.855 1 94.94 308 GLY B O 1
ATOM 6472 N N . SER B 1 309 ? -16.703 -17.469 -6.887 1 93.81 309 SER B N 1
ATOM 6473 C CA . SER B 1 309 ? -18.078 -17.297 -6.422 1 93.81 309 SER B CA 1
ATOM 6474 C C . SER B 1 309 ? -18.5 -18.469 -5.531 1 93.81 309 SER B C 1
ATOM 6476 O O . SER B 1 309 ? -19.609 -18.969 -5.652 1 93.81 309 SER B O 1
ATOM 6478 N N . ALA B 1 310 ? -17.578 -18.891 -4.82 1 90.5 310 ALA B N 1
ATOM 6479 C CA . ALA B 1 310 ? -17.875 -19.859 -3.762 1 90.5 310 ALA B CA 1
ATOM 6480 C C . ALA B 1 310 ? -18.172 -19.141 -2.443 1 90.5 310 ALA B C 1
ATOM 6482 O O . ALA B 1 310 ? -17.969 -17.938 -2.326 1 90.5 310 ALA B O 1
ATOM 6483 N N . THR B 1 311 ? -18.766 -19.875 -1.558 1 86.94 311 THR B N 1
ATOM 6484 C CA . THR B 1 311 ? -18.906 -19.297 -0.225 1 86.94 311 THR B CA 1
ATOM 6485 C C . THR B 1 311 ? -17.547 -19.203 0.471 1 86.94 311 THR B C 1
ATOM 6487 O O . THR B 1 311 ? -16.547 -19.719 -0.043 1 86.94 311 THR B O 1
ATOM 6490 N N . TYR B 1 312 ? -17.484 -18.547 1.484 1 85.62 312 TYR B N 1
ATOM 6491 C CA . TYR B 1 312 ? -16.219 -18.406 2.189 1 85.62 312 TYR B CA 1
ATOM 6492 C C . TYR B 1 312 ? -15.703 -19.75 2.691 1 85.62 312 TYR B C 1
ATOM 6494 O O . TYR B 1 312 ? -16.484 -20.578 3.158 1 85.62 312 TYR B O 1
ATOM 6502 N N . CYS B 1 313 ? -14.477 -19.906 2.502 1 88.25 313 CYS B N 1
ATOM 6503 C CA . CYS B 1 313 ? -13.82 -21.172 2.781 1 88.25 313 CYS B CA 1
ATOM 6504 C C . CYS B 1 313 ? -13.828 -21.484 4.273 1 88.25 313 CYS B C 1
ATOM 6506 O O . CYS B 1 313 ? -13.297 -20.703 5.07 1 88.25 313 CYS B O 1
ATOM 6508 N N . PRO B 1 314 ? -14.375 -22.609 4.602 1 89.88 314 PRO B N 1
ATOM 6509 C CA . PRO B 1 314 ? -14.305 -23.016 6.008 1 89.88 314 PRO B CA 1
ATOM 6510 C C . PRO B 1 314 ? -12.875 -23.266 6.477 1 89.88 314 PRO B C 1
ATOM 6512 O O . PRO B 1 314 ? -11.992 -23.547 5.66 1 89.88 314 PRO B O 1
ATOM 6515 N N . ALA B 1 315 ? -12.672 -23.25 7.766 1 91.62 315 ALA B N 1
ATOM 6516 C CA . ALA B 1 315 ? -11.344 -23.391 8.352 1 91.62 315 ALA B CA 1
ATOM 6517 C C . ALA B 1 315 ? -10.758 -24.766 8.047 1 91.62 315 ALA B C 1
ATOM 6519 O O . ALA B 1 315 ? -9.547 -24.906 7.859 1 91.62 315 ALA B O 1
ATOM 6520 N N . SER B 1 316 ? -11.602 -25.766 7.957 1 91.75 316 SER B N 1
ATOM 6521 C CA . SER B 1 316 ? -11.125 -27.109 7.688 1 91.75 316 SER B CA 1
ATOM 6522 C C . SER B 1 316 ? -10.562 -27.234 6.277 1 91.75 316 SER B C 1
ATOM 6524 O O . SER B 1 316 ? -9.578 -27.953 6.055 1 91.75 316 SER B O 1
ATOM 6526 N N . ILE B 1 317 ? -11.172 -26.547 5.363 1 93.5 317 ILE B N 1
ATOM 6527 C CA . ILE B 1 317 ? -10.719 -26.594 3.977 1 93.5 317 ILE B CA 1
ATOM 6528 C C . ILE B 1 317 ? -9.398 -25.828 3.842 1 93.5 317 ILE B C 1
ATOM 6530 O O . ILE B 1 317 ? -8.5 -26.266 3.113 1 93.5 317 ILE B O 1
ATOM 6534 N N . LEU B 1 318 ? -9.312 -24.703 4.559 1 94.94 318 LEU B N 1
ATOM 6535 C CA . LEU B 1 318 ? -8.055 -23.969 4.555 1 94.94 318 LEU B CA 1
ATOM 6536 C C . LEU B 1 318 ? -6.93 -24.797 5.156 1 94.94 318 LEU B C 1
ATOM 6538 O O . LEU B 1 318 ? -5.797 -24.766 4.668 1 94.94 318 LEU B O 1
ATOM 6542 N N . SER B 1 319 ? -7.258 -25.547 6.172 1 94.75 319 SER B N 1
ATOM 6543 C CA . SER B 1 319 ? -6.266 -26.406 6.809 1 94.75 319 SER B CA 1
ATOM 6544 C C . SER B 1 319 ? -5.859 -27.562 5.891 1 94.75 319 SER B C 1
ATOM 6546 O O . SER B 1 319 ? -4.684 -27.938 5.832 1 94.75 319 SER B O 1
ATOM 6548 N N . ARG B 1 320 ? -6.832 -28.172 5.223 1 94.56 320 ARG B N 1
ATOM 6549 C CA . ARG B 1 320 ? -6.531 -29.203 4.238 1 94.56 320 ARG B CA 1
ATOM 6550 C C . ARG B 1 320 ? -5.641 -28.656 3.127 1 94.56 320 ARG B C 1
ATOM 6552 O O . ARG B 1 320 ? -4.707 -29.328 2.686 1 94.56 320 ARG B O 1
ATOM 6559 N N . GLY B 1 321 ? -5.957 -27.438 2.686 1 96.25 321 GLY B N 1
ATOM 6560 C CA . GLY B 1 321 ? -5.117 -26.797 1.692 1 96.25 321 GLY B CA 1
ATOM 6561 C C . GLY B 1 321 ? -3.693 -26.578 2.168 1 96.25 321 GLY B C 1
ATOM 6562 O O . GLY B 1 321 ? -2.744 -26.734 1.398 1 96.25 321 GLY B O 1
ATOM 6563 N N . ALA B 1 322 ? -3.576 -26.219 3.416 1 96.88 322 ALA B N 1
ATOM 6564 C CA . ALA B 1 322 ? -2.256 -26.016 4.008 1 96.88 322 ALA B CA 1
ATOM 6565 C C . ALA B 1 322 ? -1.464 -27.328 4.027 1 96.88 322 ALA B C 1
ATOM 6567 O O . ALA B 1 322 ? -0.26 -27.328 3.758 1 96.88 322 ALA B O 1
ATOM 6568 N N . GLY B 1 323 ? -2.111 -28.359 4.379 1 97.31 323 GLY B N 1
ATOM 6569 C CA . GLY B 1 323 ? -1.453 -29.656 4.367 1 97.31 323 GLY B CA 1
ATOM 6570 C C . GLY B 1 323 ? -0.933 -30.047 2.994 1 97.31 323 GLY B C 1
ATOM 6571 O O . GLY B 1 323 ? 0.209 -30.5 2.861 1 97.31 323 GLY B O 1
ATOM 6572 N N . TRP B 1 324 ? -1.754 -29.859 2.029 1 97.25 324 TRP B N 1
ATOM 6573 C CA . TRP B 1 324 ? -1.354 -30.203 0.669 1 97.25 324 TRP B CA 1
ATOM 6574 C C . TRP B 1 324 ? -0.284 -29.25 0.154 1 97.25 324 TRP B C 1
ATOM 6576 O O . TRP B 1 324 ? 0.521 -29.609 -0.706 1 97.25 324 TRP B O 1
ATOM 6586 N N . LEU B 1 325 ? -0.305 -28.016 0.657 1 97.81 325 LEU B N 1
ATOM 6587 C CA . LEU B 1 325 ? 0.786 -27.109 0.333 1 97.81 325 LEU B CA 1
ATOM 6588 C C . LEU B 1 325 ? 2.111 -27.625 0.874 1 97.81 325 LEU B C 1
ATOM 6590 O O . LEU B 1 325 ? 3.15 -27.5 0.221 1 97.81 325 LEU B O 1
ATOM 6594 N N . GLY B 1 326 ? 2.059 -28.156 2.094 1 97.88 326 GLY B N 1
ATOM 6595 C CA . GLY B 1 326 ? 3.244 -28.797 2.641 1 97.88 326 GLY B CA 1
ATOM 6596 C C . GLY B 1 326 ? 3.742 -29.953 1.795 1 97.88 326 GLY B C 1
ATOM 6597 O O . GLY B 1 326 ? 4.938 -30.047 1.512 1 97.88 326 GLY B O 1
ATOM 6598 N N . LEU B 1 327 ? 2.85 -30.766 1.325 1 97.94 327 LEU B N 1
ATOM 6599 C CA . LEU B 1 327 ? 3.221 -31.891 0.463 1 97.94 327 LEU B CA 1
ATOM 6600 C C . LEU B 1 327 ? 3.758 -31.391 -0.874 1 97.94 327 LEU B C 1
ATOM 6602 O O . LEU B 1 327 ? 4.656 -32 -1.455 1 97.94 327 LEU B O 1
ATOM 6606 N N . SER B 1 328 ? 3.109 -30.344 -1.333 1 98.25 328 SER B N 1
ATOM 6607 C CA . SER B 1 328 ? 3.604 -29.734 -2.562 1 98.25 328 SER B CA 1
ATOM 6608 C C . SER B 1 328 ? 5.047 -29.266 -2.404 1 98.25 328 SER B C 1
ATOM 6610 O O . SER B 1 328 ? 5.859 -29.422 -3.314 1 98.25 328 SER B O 1
ATOM 6612 N N . THR B 1 329 ? 5.34 -28.641 -1.301 1 98.25 329 THR B N 1
ATOM 6613 C CA . THR B 1 329 ? 6.699 -28.188 -1.033 1 98.25 329 THR B CA 1
ATOM 6614 C C . THR B 1 329 ? 7.652 -29.375 -0.923 1 98.25 329 THR B C 1
ATOM 6616 O O . THR B 1 329 ? 8.805 -29.297 -1.342 1 98.25 329 THR B O 1
ATOM 6619 N N . PHE B 1 330 ? 7.172 -30.469 -0.357 1 98.19 330 PHE B N 1
ATOM 6620 C CA . PHE B 1 330 ? 7.961 -31.688 -0.295 1 98.19 330 PHE B CA 1
ATOM 6621 C C . PHE B 1 330 ? 8.305 -32.188 -1.695 1 98.19 330 PHE B C 1
ATOM 6623 O O . PHE B 1 330 ? 9.445 -32.562 -1.957 1 98.19 330 PHE B O 1
ATOM 6630 N N . VAL B 1 331 ? 7.309 -32.156 -2.594 1 98.19 331 VAL B N 1
ATOM 6631 C CA . VAL B 1 331 ? 7.523 -32.594 -3.979 1 98.19 331 VAL B CA 1
ATOM 6632 C C . VAL B 1 331 ? 8.539 -31.656 -4.641 1 98.19 331 VAL B C 1
ATOM 6634 O O . VAL B 1 331 ? 9.383 -32.125 -5.418 1 98.19 331 VAL B O 1
ATOM 6637 N N . ASN B 1 332 ? 8.492 -30.328 -4.344 1 98.12 332 ASN B N 1
ATOM 6638 C CA . ASN B 1 332 ? 9.492 -29.391 -4.84 1 98.12 332 ASN B CA 1
ATOM 6639 C C . ASN B 1 332 ? 10.898 -29.797 -4.418 1 98.12 332 ASN B C 1
ATOM 6641 O O . ASN B 1 332 ? 11.836 -29.734 -5.219 1 98.12 332 ASN B O 1
ATOM 6645 N N . GLY B 1 333 ? 11.016 -30.141 -3.166 1 97.19 333 GLY B N 1
ATOM 6646 C CA . GLY B 1 333 ? 12.305 -30.594 -2.672 1 97.19 333 GLY B CA 1
ATOM 6647 C C . GLY B 1 333 ? 12.758 -31.906 -3.289 1 97.19 333 GLY B C 1
ATOM 6648 O O . GLY B 1 333 ? 13.93 -32.062 -3.645 1 97.19 333 GLY B O 1
ATOM 6649 N N . LEU B 1 334 ? 11.875 -32.812 -3.451 1 97.5 334 LEU B N 1
ATOM 6650 C CA . LEU B 1 334 ? 12.203 -34.156 -3.979 1 97.5 334 LEU B CA 1
ATOM 6651 C C . LEU B 1 334 ? 12.648 -34.062 -5.434 1 97.5 334 LEU B C 1
ATOM 6653 O O . LEU B 1 334 ? 13.594 -34.719 -5.84 1 97.5 334 LEU B O 1
ATOM 6657 N N . TRP B 1 335 ? 11.953 -33.281 -6.293 1 97.62 335 TRP B N 1
ATOM 6658 C CA . TRP B 1 335 ? 12.305 -33.156 -7.703 1 97.62 335 TRP B CA 1
ATOM 6659 C C . TRP B 1 335 ? 13.492 -32.188 -7.875 1 97.62 335 TRP B C 1
ATOM 6661 O O . TRP B 1 335 ? 14.203 -32.25 -8.883 1 97.62 335 TRP B O 1
ATOM 6671 N N . GLY B 1 336 ? 13.68 -31.281 -6.934 1 95.94 336 GLY B N 1
ATOM 6672 C CA . GLY B 1 336 ? 14.82 -30.391 -6.969 1 95.94 336 GLY B CA 1
ATOM 6673 C C . GLY B 1 336 ? 14.516 -29.047 -7.609 1 95.94 336 GLY B C 1
ATOM 6674 O O . GLY B 1 336 ? 15.062 -28.719 -8.664 1 95.94 336 GLY B O 1
ATOM 6675 N N . THR B 1 337 ? 13.719 -28.219 -6.992 1 95.31 337 THR B N 1
ATOM 6676 C CA . THR B 1 337 ? 13.469 -26.828 -7.383 1 95.31 337 THR B CA 1
ATOM 6677 C C . THR B 1 337 ? 14.039 -25.859 -6.352 1 95.31 337 THR B C 1
ATOM 6679 O O . THR B 1 337 ? 14.281 -26.25 -5.203 1 95.31 337 THR B O 1
ATOM 6682 N N . PRO B 1 338 ? 14.398 -24.719 -6.758 1 92.56 338 PRO B N 1
ATOM 6683 C CA . PRO B 1 338 ? 14.992 -23.766 -5.809 1 92.56 338 PRO B CA 1
ATOM 6684 C C . PRO B 1 338 ? 13.938 -23.031 -4.984 1 92.56 338 PRO B C 1
ATOM 6686 O O . PRO B 1 338 ? 14.273 -22.094 -4.254 1 92.56 338 PRO B O 1
ATOM 6689 N N . THR B 1 339 ? 12.727 -23.375 -5.086 1 96.12 339 THR B N 1
ATOM 6690 C CA . THR B 1 339 ? 11.648 -22.703 -4.379 1 96.12 339 THR B CA 1
ATOM 6691 C C . THR B 1 339 ? 10.609 -23.703 -3.873 1 96.12 339 THR B C 1
ATOM 6693 O O . THR B 1 339 ? 10.523 -24.812 -4.383 1 96.12 339 THR B O 1
ATOM 6696 N N . GLY B 1 340 ? 9.961 -23.312 -2.84 1 96.38 340 GLY B N 1
ATOM 6697 C CA . GLY B 1 340 ? 8.773 -24.062 -2.436 1 96.38 340 GLY B CA 1
ATOM 6698 C C . GLY B 1 340 ? 7.539 -23.703 -3.232 1 96.38 340 GLY B C 1
ATOM 6699 O O . GLY B 1 340 ? 7.641 -23.109 -4.316 1 96.38 340 GLY B O 1
ATOM 6700 N N . SER B 1 341 ? 6.41 -24.141 -2.695 1 96.5 341 SER B N 1
ATOM 6701 C CA . SER B 1 341 ? 5.148 -23.953 -3.406 1 96.5 341 SER B CA 1
ATOM 6702 C C . SER B 1 341 ? 4.285 -22.891 -2.725 1 96.5 341 SER B C 1
ATOM 6704 O O . SER B 1 341 ? 4.312 -22.766 -1.499 1 96.5 341 SER B O 1
ATOM 6706 N N . THR B 1 342 ? 3.633 -22.141 -3.51 1 97.62 342 THR B N 1
ATOM 6707 C CA . THR B 1 342 ? 2.664 -21.156 -3.049 1 97.62 342 THR B CA 1
ATOM 6708 C C . THR B 1 342 ? 1.527 -21 -4.055 1 97.62 342 THR B C 1
ATOM 6710 O O . THR B 1 342 ? 1.609 -21.516 -5.176 1 97.62 342 THR B O 1
ATOM 6713 N N . VAL B 1 343 ? 0.458 -20.438 -3.578 1 98.25 343 VAL B N 1
ATOM 6714 C CA . VAL B 1 343 ? -0.606 -20.047 -4.496 1 98.25 343 VAL B CA 1
ATOM 6715 C C . VAL B 1 343 ? -0.108 -18.938 -5.422 1 98.25 343 VAL B C 1
ATOM 6717 O O . VAL B 1 343 ? 0.491 -17.969 -4.965 1 98.25 343 VAL B O 1
ATOM 6720 N N . SER B 1 344 ? -0.261 -19.141 -6.715 1 98.19 344 SER B N 1
ATOM 6721 C CA . SER B 1 344 ? 0.145 -18.125 -7.684 1 98.19 344 SER B CA 1
ATOM 6722 C C . SER B 1 344 ? -0.801 -16.938 -7.664 1 98.19 344 SER B C 1
ATOM 6724 O O . SER B 1 344 ? -1.934 -17.031 -8.141 1 98.19 344 SER B O 1
ATOM 6726 N N . VAL B 1 345 ? -0.258 -15.836 -7.258 1 97.88 345 VAL B N 1
ATOM 6727 C CA . VAL B 1 345 ? -1.041 -14.625 -7.047 1 97.88 345 VAL B CA 1
ATOM 6728 C C . VAL B 1 345 ? -1.54 -14.086 -8.391 1 97.88 345 VAL B C 1
ATOM 6730 O O . VAL B 1 345 ? -2.67 -13.609 -8.492 1 97.88 345 VAL B O 1
ATOM 6733 N N . GLU B 1 346 ? -0.727 -14.148 -9.43 1 97.94 346 GLU B N 1
ATOM 6734 C CA . GLU B 1 346 ? -1.104 -13.656 -10.75 1 97.94 346 GLU B CA 1
ATOM 6735 C C . GLU B 1 346 ? -2.266 -14.461 -11.328 1 97.94 346 GLU B C 1
ATOM 6737 O O . GLU B 1 346 ? -3.152 -13.906 -11.977 1 97.94 346 GLU B O 1
ATOM 6742 N N . ASN B 1 347 ? -2.289 -15.766 -11.047 1 98.56 347 ASN B N 1
ATOM 6743 C CA . ASN B 1 347 ? -3.369 -16.594 -11.57 1 98.56 347 ASN B CA 1
ATOM 6744 C C . ASN B 1 347 ? -4.684 -16.328 -10.844 1 98.56 347 ASN B C 1
ATOM 6746 O O . ASN B 1 347 ? -5.758 -16.453 -11.438 1 98.56 347 ASN B O 1
ATOM 6750 N N . VAL B 1 348 ? -4.586 -15.992 -9.578 1 98.5 348 VAL B N 1
ATOM 6751 C CA . VAL B 1 348 ? -5.801 -15.609 -8.867 1 98.5 348 VAL B CA 1
ATOM 6752 C C . VAL B 1 348 ? -6.344 -14.305 -9.453 1 98.5 348 VAL B C 1
ATOM 6754 O O . VAL B 1 348 ? -7.559 -14.133 -9.578 1 98.5 348 VAL B O 1
ATOM 6757 N N . GLY B 1 349 ? -5.473 -13.375 -9.773 1 98.31 349 GLY B N 1
ATOM 6758 C CA . GLY B 1 349 ? -5.895 -12.156 -10.438 1 98.31 349 GLY B CA 1
ATOM 6759 C C . GLY B 1 349 ? -6.543 -12.414 -11.789 1 98.31 349 GLY B C 1
ATOM 6760 O O . GLY B 1 349 ? -7.445 -11.68 -12.195 1 98.31 349 GLY B O 1
ATOM 6761 N N . LEU B 1 350 ? -6.078 -13.445 -12.453 1 98 350 LEU B N 1
ATOM 6762 C CA . LEU B 1 350 ? -6.621 -13.789 -13.758 1 98 350 LEU B CA 1
ATOM 6763 C C . LEU B 1 350 ? -8.062 -14.281 -13.641 1 98 350 LEU B C 1
ATOM 6765 O O . LEU B 1 350 ? -8.875 -14.055 -14.539 1 98 350 LEU B O 1
ATOM 6769 N N . LEU B 1 351 ? -8.414 -14.945 -12.5 1 97.69 351 LEU B N 1
ATOM 6770 C CA . LEU B 1 351 ? -9.805 -15.336 -12.266 1 97.69 351 LEU B CA 1
ATOM 6771 C C . LEU B 1 351 ? -10.719 -14.117 -12.305 1 97.69 351 LEU B C 1
ATOM 6773 O O . LEU B 1 351 ? -11.805 -14.172 -12.891 1 97.69 351 LEU B O 1
ATOM 6777 N N . ALA B 1 352 ? -10.211 -13.07 -11.703 1 96.62 352 ALA B N 1
ATOM 6778 C CA . ALA B 1 352 ? -10.992 -11.844 -11.648 1 96.62 352 ALA B CA 1
ATOM 6779 C C . ALA B 1 352 ? -11.07 -11.18 -13.016 1 96.62 352 ALA B C 1
ATOM 6781 O O . ALA B 1 352 ? -12.117 -10.664 -13.414 1 96.62 352 ALA B O 1
ATOM 6782 N N . LEU B 1 353 ? -9.977 -11.203 -13.727 1 96.44 353 LEU B N 1
ATOM 6783 C CA . LEU B 1 353 ? -9.898 -10.516 -15.008 1 96.44 353 LEU B CA 1
ATOM 6784 C C . LEU B 1 353 ? -10.805 -11.195 -16.031 1 96.44 353 LEU B C 1
ATOM 6786 O O . LEU B 1 353 ? -11.469 -10.516 -16.828 1 96.44 353 LEU B O 1
ATOM 6790 N N . THR B 1 354 ? -10.875 -12.492 -16.047 1 95.12 354 THR B N 1
ATOM 6791 C CA . THR B 1 354 ? -11.633 -13.25 -17.047 1 95.12 354 THR B CA 1
ATOM 6792 C C . THR B 1 354 ? -13.039 -13.547 -16.547 1 95.12 354 THR B C 1
ATOM 6794 O O . THR B 1 354 ? -13.914 -13.938 -17.328 1 95.12 354 THR B O 1
ATOM 6797 N N . ARG B 1 355 ? -13.258 -13.492 -15.211 1 95 355 ARG B N 1
ATOM 6798 C CA . ARG B 1 355 ? -14.516 -13.836 -14.547 1 95 355 ARG B CA 1
ATOM 6799 C C . ARG B 1 355 ? -14.82 -15.32 -14.695 1 95 355 ARG B C 1
ATOM 6801 O O . ARG B 1 355 ? -15.984 -15.711 -14.82 1 95 355 ARG B O 1
ATOM 6808 N N . VAL B 1 356 ? -13.781 -16.109 -14.805 1 95.94 356 VAL B N 1
ATOM 6809 C CA . VAL B 1 356 ? -13.922 -17.562 -14.922 1 95.94 356 VAL B CA 1
ATOM 6810 C C . VAL B 1 356 ? -13.25 -18.234 -13.734 1 95.94 356 VAL B C 1
ATOM 6812 O O . VAL B 1 356 ? -12.023 -18.312 -13.656 1 95.94 356 VAL B O 1
ATOM 6815 N N . GLY B 1 357 ? -14.055 -18.766 -12.852 1 95.81 357 GLY B N 1
ATOM 6816 C CA . GLY B 1 357 ? -13.547 -19.453 -11.672 1 95.81 357 GLY B CA 1
ATOM 6817 C C . GLY B 1 357 ? -13.734 -20.953 -11.727 1 95.81 357 GLY B C 1
ATOM 6818 O O . GLY B 1 357 ? -14.055 -21.578 -10.719 1 95.81 357 GLY B O 1
ATOM 6819 N N . SER B 1 358 ? -13.547 -21.516 -12.883 1 96.31 358 SER B N 1
ATOM 6820 C CA . SER B 1 358 ? -13.758 -22.953 -13.086 1 96.31 358 SER B CA 1
ATOM 6821 C C . SER B 1 358 ? -12.547 -23.75 -12.656 1 96.31 358 SER B C 1
ATOM 6823 O O . SER B 1 358 ? -11.422 -23.484 -13.078 1 96.31 358 SER B O 1
ATOM 6825 N N . ARG B 1 359 ? -12.781 -24.797 -11.922 1 96.19 359 ARG B N 1
ATOM 6826 C CA . ARG B 1 359 ? -11.719 -25.703 -11.484 1 96.19 359 ARG B CA 1
ATOM 6827 C C . ARG B 1 359 ? -11.133 -26.469 -12.664 1 96.19 359 ARG B C 1
ATOM 6829 O O . ARG B 1 359 ? -9.922 -26.688 -12.727 1 96.19 359 ARG B O 1
ATOM 6836 N N . ARG B 1 360 ? -11.922 -26.844 -13.594 1 96.81 360 ARG B N 1
ATOM 6837 C CA . ARG B 1 360 ? -11.484 -27.594 -14.766 1 96.81 360 ARG B CA 1
ATOM 6838 C C . ARG B 1 360 ? -10.492 -26.797 -15.602 1 96.81 360 ARG B C 1
ATOM 6840 O O . ARG B 1 360 ? -9.531 -27.359 -16.141 1 96.81 360 ARG B O 1
ATOM 6847 N N . VAL B 1 361 ? -10.75 -25.562 -15.695 1 97.69 361 VAL B N 1
ATOM 6848 C CA . VAL B 1 361 ? -9.875 -24.703 -16.484 1 97.69 361 VAL B CA 1
ATOM 6849 C C . VAL B 1 361 ? -8.477 -24.688 -15.883 1 97.69 361 VAL B C 1
ATOM 6851 O O . VAL B 1 361 ? -7.477 -24.75 -16.609 1 97.69 361 VAL B O 1
ATOM 6854 N N . VAL B 1 362 ? -8.375 -24.625 -14.57 1 98 362 VAL B N 1
ATOM 6855 C CA . VAL B 1 362 ? -7.09 -24.641 -13.883 1 98 362 VAL B CA 1
ATOM 6856 C C . VAL B 1 362 ? -6.426 -26 -14.039 1 98 362 VAL B C 1
ATOM 6858 O O . VAL B 1 362 ? -5.207 -26.094 -14.195 1 98 362 VAL B O 1
ATOM 6861 N N . GLN B 1 363 ? -7.199 -27.078 -14.039 1 97.94 363 GLN B N 1
ATOM 6862 C CA . GLN B 1 363 ? -6.664 -28.422 -14.234 1 97.94 363 GLN B CA 1
ATOM 6863 C C . GLN B 1 363 ? -6.113 -28.578 -15.648 1 97.94 363 GLN B C 1
ATOM 6865 O O . GLN B 1 363 ? -5.094 -29.25 -15.844 1 97.94 363 GLN B O 1
ATOM 6870 N N . ILE B 1 364 ? -6.793 -27.984 -16.547 1 98.25 364 ILE B N 1
ATOM 6871 C CA . ILE B 1 364 ? -6.293 -28.016 -17.922 1 98.25 364 ILE B CA 1
ATOM 6872 C C . ILE B 1 364 ? -4.961 -27.266 -18 1 98.25 364 ILE B C 1
ATOM 6874 O O . ILE B 1 364 ? -4.043 -27.688 -18.703 1 98.25 364 ILE B O 1
ATOM 6878 N N . SER B 1 365 ? -4.906 -26.141 -17.297 1 98.38 365 SER B N 1
ATOM 6879 C CA . SER B 1 365 ? -3.646 -25.406 -17.25 1 98.38 365 SER B CA 1
ATOM 6880 C C . SER B 1 365 ? -2.52 -26.266 -16.688 1 98.38 365 SER B C 1
ATOM 6882 O O . SER B 1 365 ? -1.389 -26.203 -17.188 1 98.38 365 SER B O 1
ATOM 6884 N N . ALA B 1 366 ? -2.795 -27.062 -15.68 1 98.56 366 ALA B N 1
ATOM 6885 C CA . ALA B 1 366 ? -1.807 -27.953 -15.094 1 98.56 366 ALA B CA 1
ATOM 6886 C C . ALA B 1 366 ? -1.324 -28.984 -16.109 1 98.56 366 ALA B C 1
ATOM 6888 O O . ALA B 1 366 ? -0.144 -29.344 -16.141 1 98.56 366 ALA B O 1
ATOM 6889 N N . VAL B 1 367 ? -2.188 -29.438 -16.938 1 98.06 367 VAL B N 1
ATOM 6890 C CA . VAL B 1 367 ? -1.824 -30.391 -17.969 1 98.06 367 VAL B CA 1
ATOM 6891 C C . VAL B 1 367 ? -0.882 -29.734 -18.984 1 98.06 367 VAL B C 1
ATOM 6893 O O . VAL B 1 367 ? 0.067 -30.359 -19.453 1 98.06 367 VAL B O 1
ATOM 6896 N N . PHE B 1 368 ? -1.18 -28.516 -19.281 1 97.25 368 PHE B N 1
ATOM 6897 C CA . PHE B 1 368 ? -0.276 -27.766 -20.156 1 97.25 368 PHE B CA 1
ATOM 6898 C C . PHE B 1 368 ? 1.105 -27.641 -19.531 1 97.25 368 PHE B C 1
ATOM 6900 O O . PHE B 1 368 ? 2.121 -27.766 -20.219 1 97.25 368 PHE B O 1
ATOM 6907 N N . MET B 1 369 ? 1.167 -27.391 -18.234 1 97.19 369 MET B N 1
ATOM 6908 C CA . MET B 1 369 ? 2.443 -27.281 -17.531 1 97.19 369 MET B CA 1
ATOM 6909 C C . MET B 1 369 ? 3.229 -28.594 -17.641 1 97.19 369 MET B C 1
ATOM 6911 O O . MET B 1 369 ? 4.426 -28.578 -17.922 1 97.19 369 MET B O 1
ATOM 6915 N N . LEU B 1 370 ? 2.562 -29.703 -17.453 1 97 370 LEU B N 1
ATOM 6916 C CA . LEU B 1 370 ? 3.203 -31.016 -17.531 1 97 370 LEU B CA 1
ATOM 6917 C C . LEU B 1 370 ? 3.682 -31.297 -18.953 1 97 370 LEU B C 1
ATOM 6919 O O . LEU B 1 370 ? 4.805 -31.781 -19.141 1 97 370 LEU B O 1
ATOM 6923 N N . PHE B 1 371 ? 2.885 -30.922 -19.859 1 95.69 371 PHE B N 1
ATOM 6924 C CA . PHE B 1 371 ? 3.186 -31.188 -21.266 1 95.69 371 PHE B CA 1
ATOM 6925 C C . PHE B 1 371 ? 4.406 -30.391 -21.719 1 95.69 371 PHE B C 1
ATOM 6927 O O . PHE B 1 371 ? 5.344 -30.953 -22.297 1 95.69 371 PHE B O 1
ATOM 6934 N N . PHE B 1 372 ? 4.453 -29.156 -21.422 1 94.12 372 PHE B N 1
ATOM 6935 C CA . PHE B 1 372 ? 5.516 -28.281 -21.922 1 94.12 372 PHE B CA 1
ATOM 6936 C C . PHE B 1 372 ? 6.77 -28.422 -21.062 1 94.12 372 PHE B C 1
ATOM 6938 O O . PHE B 1 372 ? 7.852 -28 -21.469 1 94.12 372 PHE B O 1
ATOM 6945 N N . SER B 1 373 ? 6.633 -28.953 -19.859 1 94.5 373 SER B N 1
ATOM 6946 C CA . SER B 1 373 ? 7.816 -29.219 -19.047 1 94.5 373 SER B CA 1
ATOM 6947 C C . SER B 1 373 ? 8.664 -30.328 -19.641 1 94.5 373 SER B C 1
ATOM 6949 O O . SER B 1 373 ? 9.883 -30.359 -19.469 1 94.5 373 SER B O 1
ATOM 6951 N N . VAL B 1 374 ? 8.078 -31.234 -20.328 1 94.44 374 VAL B N 1
ATOM 6952 C CA . VAL B 1 374 ? 8.758 -32.375 -20.922 1 94.44 374 VAL B CA 1
ATOM 6953 C C . VAL B 1 374 ? 9.289 -32 -22.312 1 94.44 374 VAL B C 1
ATOM 6955 O O . VAL B 1 374 ? 10.383 -32.438 -22.688 1 94.44 374 VAL B O 1
ATOM 6958 N N . LEU B 1 375 ? 8.5 -31.219 -23.031 1 91 375 LEU B N 1
ATOM 6959 C CA . LEU B 1 375 ? 8.938 -30.734 -24.344 1 91 375 LEU B CA 1
ATOM 6960 C C . LEU B 1 375 ? 9.773 -29.469 -24.188 1 91 375 LEU B C 1
ATOM 6962 O O . LEU B 1 375 ? 9.273 -28.359 -24.406 1 91 375 LEU B O 1
ATOM 6966 N N . GLY B 1 376 ? 10.93 -29.688 -24.016 1 82.12 376 GLY B N 1
ATOM 6967 C CA . GLY B 1 376 ? 11.828 -28.641 -23.547 1 82.12 376 GLY B CA 1
ATOM 6968 C C . GLY B 1 376 ? 11.93 -27.469 -24.5 1 82.12 376 GLY B C 1
ATOM 6969 O O . GLY B 1 376 ? 11.883 -26.312 -24.078 1 82.12 376 GLY B O 1
ATOM 6970 N N . LYS B 1 377 ? 12.094 -27.641 -25.797 1 84.56 377 LYS B N 1
ATOM 6971 C CA . LYS B 1 377 ? 12.305 -26.547 -26.75 1 84.56 377 LYS B CA 1
ATOM 6972 C C . LYS B 1 377 ? 11.039 -25.703 -26.906 1 84.56 377 LYS B C 1
ATOM 6974 O O . LYS B 1 377 ? 11.102 -24.469 -26.938 1 84.56 377 LYS B O 1
ATOM 6979 N N . PHE B 1 378 ? 9.906 -26.328 -26.844 1 80.38 378 PHE B N 1
ATOM 6980 C CA . PHE B 1 378 ? 8.641 -25.609 -26.969 1 80.38 378 PHE B CA 1
ATOM 6981 C C . PHE B 1 378 ? 8.359 -24.812 -25.703 1 80.38 378 PHE B C 1
ATOM 6983 O O . PHE B 1 378 ? 7.906 -23.656 -25.781 1 80.38 378 PHE B O 1
ATOM 6990 N N . GLY B 1 379 ? 8.719 -25.438 -24.672 1 79.56 379 GLY B N 1
ATOM 6991 C CA . GLY B 1 379 ? 8.57 -24.734 -23.406 1 79.56 379 GLY B CA 1
ATOM 6992 C C . GLY B 1 379 ? 9.5 -23.547 -23.266 1 79.56 379 GLY B C 1
ATOM 6993 O O . GLY B 1 379 ? 9.125 -22.516 -22.719 1 79.56 379 GLY B O 1
ATOM 6994 N N . ALA B 1 380 ? 10.57 -23.719 -23.875 1 83.25 380 ALA B N 1
ATOM 6995 C CA . ALA B 1 380 ? 11.578 -22.656 -23.781 1 83.25 380 ALA B CA 1
ATOM 6996 C C . ALA B 1 380 ? 11.188 -21.453 -24.625 1 83.25 380 ALA B C 1
ATOM 6998 O O . ALA B 1 380 ? 11.484 -20.312 -24.266 1 83.25 380 ALA B O 1
ATOM 6999 N N . ILE B 1 381 ? 10.516 -21.672 -25.656 1 79.88 381 ILE B N 1
ATOM 7000 C CA . ILE B 1 381 ? 10.055 -20.578 -26.516 1 79.88 381 ILE B CA 1
ATOM 7001 C C . ILE B 1 381 ? 9.062 -19.719 -25.75 1 79.88 381 ILE B C 1
ATOM 7003 O O . ILE B 1 381 ? 9.156 -18.484 -25.766 1 79.88 381 ILE B O 1
ATOM 7007 N N . LEU B 1 382 ? 8.219 -20.359 -25.078 1 79.12 382 LEU B N 1
ATOM 7008 C CA . LEU B 1 382 ? 7.227 -19.625 -24.312 1 79.12 382 LEU B CA 1
ATOM 7009 C C . LEU B 1 382 ? 7.867 -18.953 -23.094 1 79.12 382 LEU B C 1
ATOM 7011 O O . LEU B 1 382 ? 7.457 -17.859 -22.703 1 79.12 382 LEU B O 1
ATOM 7015 N N . ALA B 1 383 ? 8.883 -19.609 -22.688 1 80.19 383 ALA B N 1
ATOM 7016 C CA . ALA B 1 383 ? 9.594 -19.078 -21.531 1 80.19 383 ALA B CA 1
ATOM 7017 C C . ALA B 1 383 ? 10.492 -17.906 -21.906 1 80.19 383 ALA B C 1
ATOM 7019 O O . ALA B 1 383 ? 10.977 -17.188 -21.047 1 80.19 383 ALA B O 1
ATOM 7020 N N . SER B 1 384 ? 10.641 -17.688 -23.203 1 82.31 384 SER B N 1
ATOM 7021 C CA . SER B 1 384 ? 11.508 -16.625 -23.688 1 82.31 384 SER B CA 1
ATOM 7022 C C . SER B 1 384 ? 10.734 -15.32 -23.875 1 82.31 384 SER B C 1
ATOM 7024 O O . SER B 1 384 ? 11.273 -14.344 -24.406 1 82.31 384 SER B O 1
ATOM 7026 N N . ILE B 1 385 ? 9.477 -15.32 -23.422 1 86.81 385 ILE B N 1
ATOM 7027 C CA . ILE B 1 385 ? 8.711 -14.078 -23.438 1 86.81 385 ILE B CA 1
ATOM 7028 C C . ILE B 1 385 ? 9.438 -13.016 -22.625 1 86.81 385 ILE B C 1
ATOM 7030 O O . ILE B 1 385 ? 9.852 -13.266 -21.484 1 86.81 385 ILE B O 1
ATOM 7034 N N . PRO B 1 386 ? 9.633 -11.859 -23.25 1 90.06 386 PRO B N 1
ATOM 7035 C CA . PRO B 1 386 ? 10.344 -10.805 -22.531 1 90.06 386 PRO B CA 1
ATOM 7036 C C . PRO B 1 386 ? 9.719 -10.492 -21.172 1 90.06 386 PRO B C 1
ATOM 7038 O O . PRO B 1 386 ? 8.492 -10.398 -21.062 1 90.06 386 PRO B O 1
ATOM 7041 N N . LEU B 1 387 ? 10.531 -10.32 -20.219 1 92.5 387 LEU B N 1
ATOM 7042 C CA . LEU B 1 387 ? 10.102 -10.148 -18.828 1 92.5 387 LEU B CA 1
ATOM 7043 C C . LEU B 1 387 ? 9.281 -8.867 -18.672 1 92.5 387 LEU B C 1
ATOM 7045 O O . LEU B 1 387 ? 8.367 -8.812 -17.844 1 92.5 387 LEU B O 1
ATOM 7049 N N . PRO B 1 388 ? 9.555 -7.793 -19.484 1 95 388 PRO B N 1
ATOM 7050 C CA . PRO B 1 388 ? 8.734 -6.586 -19.359 1 95 388 PRO B CA 1
ATOM 7051 C C . PRO B 1 388 ? 7.262 -6.84 -19.688 1 95 388 PRO B C 1
ATOM 7053 O O . PRO B 1 388 ? 6.379 -6.164 -19.156 1 95 388 PRO B O 1
ATOM 7056 N N . ILE B 1 389 ? 6.996 -7.777 -20.562 1 96.12 389 ILE B N 1
ATOM 7057 C CA . ILE B 1 389 ? 5.621 -8.148 -20.859 1 96.12 389 ILE B CA 1
ATOM 7058 C C . ILE B 1 389 ? 4.965 -8.758 -19.625 1 96.12 389 ILE B C 1
ATOM 7060 O O . ILE B 1 389 ? 3.83 -8.414 -19.281 1 96.12 389 ILE B O 1
ATOM 7064 N N . ILE B 1 390 ? 5.711 -9.594 -18.922 1 96.12 390 ILE B N 1
ATOM 7065 C CA . ILE B 1 390 ? 5.23 -10.227 -17.703 1 96.12 390 ILE B CA 1
ATOM 7066 C C . ILE B 1 390 ? 5.008 -9.172 -16.625 1 96.12 390 ILE B C 1
ATOM 7068 O O . ILE B 1 390 ? 4.027 -9.234 -15.883 1 96.12 390 ILE B O 1
ATOM 7072 N N . GLY B 1 391 ? 5.945 -8.227 -16.547 1 97.44 391 GLY B N 1
ATOM 7073 C CA . GLY B 1 391 ? 5.777 -7.129 -15.602 1 97.44 391 GLY B CA 1
ATOM 7074 C C . GLY B 1 391 ? 4.48 -6.367 -15.797 1 97.44 391 GLY B C 1
ATOM 7075 O O . GLY B 1 391 ? 3.826 -5.988 -14.82 1 97.44 391 GLY B O 1
ATOM 7076 N N . ALA B 1 392 ? 4.125 -6.137 -17.031 1 98.12 392 ALA B N 1
ATOM 7077 C CA . ALA B 1 392 ? 2.883 -5.445 -17.359 1 98.12 392 ALA B CA 1
ATOM 7078 C C . ALA B 1 392 ? 1.67 -6.254 -16.906 1 98.12 392 ALA B C 1
ATOM 7080 O O . ALA B 1 392 ? 0.695 -5.691 -16.391 1 98.12 392 ALA B O 1
ATOM 7081 N N . LEU B 1 393 ? 1.729 -7.57 -17.078 1 98.12 393 LEU B N 1
ATOM 7082 C CA . LEU B 1 393 ? 0.651 -8.438 -16.609 1 98.12 393 LEU B CA 1
ATOM 7083 C C . LEU B 1 393 ? 0.504 -8.359 -15.094 1 98.12 393 LEU B C 1
ATOM 7085 O O . LEU B 1 393 ? -0.614 -8.297 -14.578 1 98.12 393 LEU B O 1
ATOM 7089 N N . TYR B 1 394 ? 1.643 -8.352 -14.367 1 98.31 394 TYR B N 1
ATOM 7090 C CA . TYR B 1 394 ? 1.635 -8.312 -12.906 1 98.31 394 TYR B CA 1
ATOM 7091 C C . TYR B 1 394 ? 0.957 -7.051 -12.398 1 98.31 394 TYR B C 1
ATOM 7093 O O . TYR B 1 394 ? 0.234 -7.086 -11.398 1 98.31 394 TYR B O 1
ATOM 7101 N N . CYS B 1 395 ? 1.108 -5.922 -13.094 1 98.56 395 CYS B N 1
ATOM 7102 C CA . CYS B 1 395 ? 0.529 -4.652 -12.672 1 98.56 395 CYS B CA 1
ATOM 7103 C C . CYS B 1 395 ? -0.99 -4.746 -12.594 1 98.56 395 CYS B C 1
ATOM 7105 O O . CYS B 1 395 ? -1.606 -4.148 -11.711 1 98.56 395 CYS B O 1
ATOM 7107 N N . VAL B 1 396 ? -1.549 -5.504 -13.477 1 98.44 396 VAL B N 1
ATOM 7108 C CA . VAL B 1 396 ? -3.004 -5.617 -13.516 1 98.44 396 VAL B CA 1
ATOM 7109 C C . VAL B 1 396 ? -3.457 -6.777 -12.633 1 98.44 396 VAL B C 1
ATOM 7111 O O . VAL B 1 396 ? -4.359 -6.617 -11.805 1 98.44 396 VAL B O 1
ATOM 7114 N N . LEU B 1 397 ? -2.793 -7.875 -12.711 1 98.62 397 LEU B N 1
ATOM 7115 C CA . LEU B 1 397 ? -3.26 -9.102 -12.078 1 98.62 397 LEU B CA 1
ATOM 7116 C C . LEU B 1 397 ? -3.039 -9.055 -10.57 1 98.62 397 LEU B C 1
ATOM 7118 O O . LEU B 1 397 ? -3.883 -9.516 -9.797 1 98.62 397 LEU B O 1
ATOM 7122 N N . PHE B 1 398 ? -1.884 -8.5 -10.102 1 98.56 398 PHE B N 1
ATOM 7123 C CA . PHE B 1 398 ? -1.662 -8.375 -8.664 1 98.56 398 PHE B CA 1
ATOM 7124 C C . PHE B 1 398 ? -2.658 -7.398 -8.047 1 98.56 398 PHE B C 1
ATOM 7126 O O . PHE B 1 398 ? -3.123 -7.605 -6.926 1 98.56 398 PHE B O 1
ATOM 7133 N N . GLY B 1 399 ? -2.971 -6.344 -8.805 1 98.56 399 GLY B N 1
ATOM 7134 C CA . GLY B 1 399 ? -3.982 -5.406 -8.344 1 98.56 399 GLY B CA 1
ATOM 7135 C C . GLY B 1 399 ? -5.355 -6.035 -8.195 1 98.56 399 GLY B C 1
ATOM 7136 O O . GLY B 1 399 ? -6.035 -5.832 -7.191 1 98.56 399 GLY B O 1
ATOM 7137 N N . LEU B 1 400 ? -5.727 -6.828 -9.172 1 98.38 400 LEU B N 1
ATOM 7138 C CA . LEU B 1 400 ? -7.039 -7.461 -9.148 1 98.38 400 LEU B CA 1
ATOM 7139 C C . LEU B 1 400 ? -7.125 -8.5 -8.039 1 98.38 400 LEU B C 1
ATOM 7141 O O . LEU B 1 400 ? -8.156 -8.633 -7.379 1 98.38 400 LEU B O 1
ATOM 7145 N N . MET B 1 401 ? -6.055 -9.242 -7.879 1 98.38 401 MET B N 1
ATOM 7146 C CA . MET B 1 401 ? -6.039 -10.211 -6.781 1 98.38 401 MET B CA 1
ATOM 7147 C C . MET B 1 401 ? -6.246 -9.508 -5.441 1 98.38 401 MET B C 1
ATOM 7149 O O . MET B 1 401 ? -7.055 -9.953 -4.625 1 98.38 401 MET B O 1
ATOM 7153 N N . SER B 1 402 ? -5.59 -8.383 -5.234 1 98.44 402 SER B N 1
ATOM 7154 C CA . SER B 1 402 ? -5.668 -7.637 -3.982 1 98.44 402 SER B CA 1
ATOM 7155 C C . SER B 1 402 ? -7.066 -7.062 -3.77 1 98.44 402 SER B C 1
ATOM 7157 O O . SER B 1 402 ? -7.516 -6.922 -2.631 1 98.44 402 SER B O 1
ATOM 7159 N N . ALA B 1 403 ? -7.758 -6.785 -4.832 1 98 403 ALA B N 1
ATOM 7160 C CA . ALA B 1 403 ? -9.086 -6.188 -4.742 1 98 403 ALA B CA 1
ATOM 7161 C C . ALA B 1 403 ? -10.062 -7.125 -4.035 1 98 403 ALA B C 1
ATOM 7163 O O . ALA B 1 403 ? -11.086 -6.684 -3.51 1 98 403 ALA B O 1
ATOM 7164 N N . ALA B 1 404 ? -9.766 -8.43 -3.98 1 97.56 404 ALA B N 1
ATOM 7165 C CA . ALA B 1 404 ? -10.594 -9.367 -3.232 1 97.56 404 ALA B CA 1
ATOM 7166 C C . ALA B 1 404 ? -10.617 -9.023 -1.747 1 97.56 404 ALA B C 1
ATOM 7168 O O . ALA B 1 404 ? -11.578 -9.336 -1.042 1 97.56 404 ALA B O 1
ATOM 7169 N N . GLY B 1 405 ? -9.547 -8.367 -1.318 1 97.44 405 GLY B N 1
ATOM 7170 C CA . GLY B 1 405 ? -9.5 -7.938 0.069 1 97.44 405 GLY B CA 1
ATOM 7171 C C . GLY B 1 405 ? -10.508 -6.852 0.388 1 97.44 405 GLY B C 1
ATOM 7172 O O . GLY B 1 405 ? -11.023 -6.781 1.507 1 97.44 405 GLY B O 1
ATOM 7173 N N . PHE B 1 406 ? -10.836 -5.98 -0.575 1 97.19 406 PHE B N 1
ATOM 7174 C CA . PHE B 1 406 ? -11.828 -4.926 -0.379 1 97.19 406 PHE B CA 1
ATOM 7175 C C . PHE B 1 406 ? -13.227 -5.516 -0.224 1 97.19 406 PHE B C 1
ATOM 7177 O O . PHE B 1 406 ? -14.062 -4.961 0.485 1 97.19 406 PHE B O 1
ATOM 7184 N N . ASP B 1 407 ? -13.422 -6.695 -0.78 1 95.06 407 ASP B N 1
ATOM 7185 C CA . ASP B 1 407 ? -14.719 -7.355 -0.697 1 95.06 407 ASP B CA 1
ATOM 7186 C C . ASP B 1 407 ? -15.055 -7.73 0.745 1 95.06 407 ASP B C 1
ATOM 7188 O O . ASP B 1 407 ? -16.219 -7.742 1.133 1 95.06 407 ASP B O 1
ATOM 7192 N N . LEU B 1 408 ? -14.086 -7.984 1.434 1 95.19 408 LEU B N 1
ATOM 7193 C CA . LEU B 1 408 ? -14.281 -8.422 2.811 1 95.19 408 LEU B CA 1
ATOM 7194 C C . LEU B 1 408 ? -14.742 -7.262 3.688 1 95.19 408 LEU B C 1
ATOM 7196 O O . LEU B 1 408 ? -15.398 -7.477 4.711 1 95.19 408 LEU B O 1
ATOM 7200 N N . LEU B 1 409 ? -14.5 -6.047 3.246 1 95.81 409 LEU B N 1
ATOM 7201 C CA . LEU B 1 409 ? -14.797 -4.863 4.047 1 95.81 409 LEU B CA 1
ATOM 7202 C C . LEU B 1 409 ? -16.297 -4.566 4.039 1 95.81 409 LEU B C 1
ATOM 7204 O O . LEU B 1 409 ? -16.781 -3.807 4.879 1 95.81 409 LEU B O 1
ATOM 7208 N N . GLN B 1 410 ? -17.031 -5.184 3.074 1 93.31 410 GLN B N 1
ATOM 7209 C CA . GLN B 1 410 ? -18.469 -4.941 3.02 1 93.31 410 GLN B CA 1
ATOM 7210 C C . GLN B 1 410 ? -19.172 -5.52 4.246 1 93.31 410 GLN B C 1
ATOM 7212 O O . GLN B 1 410 ? -20.281 -5.098 4.59 1 93.31 410 GLN B O 1
ATOM 7217 N N . PHE B 1 411 ? -18.469 -6.402 4.973 1 92.88 411 PHE B N 1
ATOM 7218 C CA . PHE B 1 411 ? -19.062 -7.074 6.121 1 92.88 411 PHE B CA 1
ATOM 7219 C C . PHE B 1 411 ? -18.656 -6.395 7.418 1 92.88 411 PHE B C 1
ATOM 7221 O O . PHE B 1 411 ? -19.094 -6.785 8.5 1 92.88 411 PHE B O 1
ATOM 7228 N N . CYS B 1 412 ? -17.828 -5.441 7.34 1 94.12 412 CYS B N 1
ATOM 7229 C CA . CYS B 1 412 ? -17.312 -4.746 8.516 1 94.12 412 CYS B CA 1
ATOM 7230 C C . CYS B 1 412 ? -17.938 -3.365 8.648 1 94.12 412 CYS B C 1
ATOM 7232 O O . CYS B 1 412 ? -18.469 -2.826 7.684 1 94.12 412 CYS B O 1
ATOM 7234 N N . ASN B 1 413 ? -18.016 -2.873 9.867 1 94.69 413 ASN B N 1
ATOM 7235 C CA . ASN B 1 413 ? -18.422 -1.493 10.102 1 94.69 413 ASN B CA 1
ATOM 7236 C C . ASN B 1 413 ? -17.266 -0.521 9.914 1 94.69 413 ASN B C 1
ATOM 7238 O O . ASN B 1 413 ? -16.422 -0.373 10.805 1 94.69 413 ASN B O 1
ATOM 7242 N N . LEU B 1 414 ? -17.234 0.188 8.859 1 94.94 414 LEU B N 1
ATOM 7243 C CA . LEU B 1 414 ? -16.125 1.057 8.492 1 94.94 414 LEU B CA 1
ATOM 7244 C C . LEU B 1 414 ? -16.203 2.391 9.227 1 94.94 414 LEU B C 1
ATOM 7246 O O . LEU B 1 414 ? -15.305 3.227 9.117 1 94.94 414 LEU B O 1
ATOM 7250 N N . ASN B 1 415 ? -17.266 2.604 10.047 1 94.25 415 ASN B N 1
ATOM 7251 C CA . ASN B 1 415 ? -17.438 3.836 10.812 1 94.25 415 ASN B CA 1
ATOM 7252 C C . ASN B 1 415 ? -16.906 3.693 12.234 1 94.25 415 ASN B C 1
ATOM 7254 O O . ASN B 1 415 ? -16.938 4.648 13.008 1 94.25 415 ASN B O 1
ATOM 7258 N N . SER B 1 416 ? -16.438 2.521 12.562 1 94 416 SER B N 1
ATOM 7259 C CA . SER B 1 416 ? -15.891 2.258 13.891 1 94 416 SER B CA 1
ATOM 7260 C C . SER B 1 416 ? -14.414 2.629 13.969 1 94 416 SER B C 1
ATOM 7262 O O . SER B 1 416 ? -13.641 2.301 13.07 1 94 416 SER B O 1
ATOM 7264 N N . TYR B 1 417 ? -14.016 3.312 15.031 1 93.19 417 TYR B N 1
ATOM 7265 C CA . TYR B 1 417 ? -12.625 3.715 15.219 1 93.19 417 TYR B CA 1
ATOM 7266 C C . TYR B 1 417 ? -11.727 2.5 15.438 1 93.19 417 TYR B C 1
ATOM 7268 O O . TYR B 1 417 ? -10.562 2.504 15.047 1 93.19 417 TYR B O 1
ATOM 7276 N N . ARG B 1 418 ? -12.25 1.49 16.047 1 94 418 ARG B N 1
ATOM 7277 C CA . ARG B 1 418 ? -11.492 0.251 16.219 1 94 418 ARG B CA 1
ATOM 7278 C C . ARG B 1 418 ? -11.125 -0.354 14.875 1 94 418 ARG B C 1
ATOM 7280 O O . ARG B 1 418 ? -9.977 -0.749 14.664 1 94 418 ARG B O 1
ATOM 7287 N N . THR B 1 419 ? -12.188 -0.44 13.984 1 96.19 419 THR B N 1
ATOM 7288 C CA . THR B 1 419 ? -11.977 -0.985 12.648 1 96.19 419 THR B CA 1
ATOM 7289 C C . THR B 1 419 ? -10.953 -0.152 11.883 1 96.19 419 THR B C 1
ATOM 7291 O O . THR B 1 419 ? -10.078 -0.7 11.211 1 96.19 419 THR B O 1
ATOM 7294 N N . LYS B 1 420 ? -11.008 1.141 12.094 1 96.88 420 LYS B N 1
ATOM 7295 C CA . LYS B 1 420 ? -10.086 2.047 11.414 1 96.88 420 LYS B CA 1
ATOM 7296 C C . LYS B 1 420 ? -8.648 1.832 11.891 1 96.88 420 LYS B C 1
ATOM 7298 O O . LYS B 1 420 ? -7.715 1.856 11.086 1 96.88 420 LYS B O 1
ATOM 7303 N N . PHE B 1 421 ? -8.508 1.669 13.18 1 97.25 421 PHE B N 1
ATOM 7304 C CA . PHE B 1 421 ? -7.172 1.485 13.734 1 97.25 421 PHE B CA 1
ATOM 7305 C C . PHE B 1 421 ? -6.566 0.167 13.266 1 97.25 421 PHE B C 1
ATOM 7307 O O . PHE B 1 421 ? -5.41 0.125 12.844 1 97.25 421 PHE B O 1
ATOM 7314 N N . ILE B 1 422 ? -7.32 -0.904 13.266 1 97.81 422 ILE B N 1
ATOM 7315 C CA . ILE B 1 422 ? -6.816 -2.229 12.914 1 97.81 422 ILE B CA 1
ATOM 7316 C C . ILE B 1 422 ? -6.438 -2.262 11.438 1 97.81 422 ILE B C 1
ATOM 7318 O O . ILE B 1 422 ? -5.352 -2.721 11.078 1 97.81 422 ILE B O 1
ATOM 7322 N N . LEU B 1 423 ? -7.336 -1.733 10.562 1 98.25 423 LEU B N 1
ATOM 7323 C CA . LEU B 1 423 ? -7.066 -1.723 9.125 1 98.25 423 LEU B CA 1
ATOM 7324 C C . LEU B 1 423 ? -5.883 -0.817 8.805 1 98.25 423 LEU B C 1
ATOM 7326 O O . LEU B 1 423 ? -4.938 -1.24 8.133 1 98.25 423 LEU B O 1
ATOM 7330 N N . GLY B 1 424 ? -5.938 0.389 9.367 1 98.62 424 GLY B N 1
ATOM 7331 C CA . GLY B 1 424 ? -4.906 1.365 9.055 1 98.62 424 GLY B CA 1
ATOM 7332 C C . GLY B 1 424 ? -3.533 0.963 9.562 1 98.62 424 GLY B C 1
ATOM 7333 O O . GLY B 1 424 ? -2.561 0.971 8.805 1 98.62 424 GLY B O 1
ATOM 7334 N N . PHE B 1 425 ? -3.439 0.572 10.797 1 98.62 425 PHE B N 1
ATOM 7335 C CA . PHE B 1 425 ? -2.16 0.26 11.422 1 98.62 425 PHE B CA 1
ATOM 7336 C C . PHE B 1 425 ? -1.552 -0.999 10.82 1 98.62 425 PHE B C 1
ATOM 7338 O O . PHE B 1 425 ? -0.352 -1.04 10.531 1 98.62 425 PHE B O 1
ATOM 7345 N N . SER B 1 426 ? -2.342 -2.031 10.594 1 98.69 426 SER B N 1
ATOM 7346 C CA . SER B 1 426 ? -1.824 -3.297 10.086 1 98.69 426 SER B CA 1
ATOM 7347 C C . SER B 1 426 ? -1.287 -3.145 8.672 1 98.69 426 SER B C 1
ATOM 7349 O O . SER B 1 426 ? -0.19 -3.613 8.359 1 98.69 426 SER B O 1
ATOM 7351 N N . ILE B 1 427 ? -2.045 -2.475 7.781 1 98.81 427 ILE B N 1
ATOM 7352 C CA . ILE B 1 427 ? -1.617 -2.316 6.398 1 98.81 427 ILE B CA 1
ATOM 7353 C C . ILE B 1 427 ? -0.383 -1.42 6.336 1 98.81 427 ILE B C 1
ATOM 7355 O O . ILE B 1 427 ? 0.558 -1.698 5.59 1 98.81 427 ILE B O 1
ATOM 7359 N N . TYR B 1 428 ? -0.378 -0.321 7.152 1 98.81 428 TYR B N 1
ATOM 7360 C CA . TYR B 1 428 ? 0.78 0.565 7.16 1 98.81 428 TYR B CA 1
ATOM 7361 C C . TYR B 1 428 ? 2.033 -0.179 7.605 1 98.81 428 TYR B C 1
ATOM 7363 O O . TYR B 1 428 ? 3.09 -0.056 6.98 1 98.81 428 TYR B O 1
ATOM 7371 N N . MET B 1 429 ? 1.939 -0.959 8.672 1 98.69 429 MET B N 1
ATOM 7372 C CA . MET B 1 429 ? 3.08 -1.722 9.172 1 98.69 429 MET B CA 1
ATOM 7373 C C . MET B 1 429 ? 3.504 -2.789 8.164 1 98.69 429 MET B C 1
ATOM 7375 O O . MET B 1 429 ? 4.691 -3.098 8.047 1 98.69 429 MET B O 1
ATOM 7379 N N . GLY B 1 430 ? 2.506 -3.373 7.469 1 98.69 430 GLY B N 1
ATOM 7380 C CA . GLY B 1 430 ? 2.801 -4.359 6.441 1 98.69 430 GLY B CA 1
ATOM 7381 C C . GLY B 1 430 ? 3.656 -3.811 5.316 1 98.69 430 GLY B C 1
ATOM 7382 O O . GLY B 1 430 ? 4.387 -4.559 4.664 1 98.69 430 GLY B O 1
ATOM 7383 N N . LEU B 1 431 ? 3.58 -2.523 5.078 1 98.62 431 LEU B N 1
ATOM 7384 C CA . LEU B 1 431 ? 4.379 -1.893 4.031 1 98.62 431 LEU B CA 1
ATOM 7385 C C . LEU B 1 431 ? 5.68 -1.342 4.598 1 98.62 431 LEU B C 1
ATOM 7387 O O . LEU B 1 431 ? 6.738 -1.479 3.982 1 98.62 431 LEU B O 1
ATOM 7391 N N . SER B 1 432 ? 5.652 -0.82 5.809 1 98.56 432 SER B N 1
ATOM 7392 C CA . SER B 1 432 ? 6.77 -0.054 6.348 1 98.56 432 SER B CA 1
ATOM 7393 C C . SER B 1 432 ? 7.84 -0.972 6.926 1 98.56 432 SER B C 1
ATOM 7395 O O . SER B 1 432 ? 9.039 -0.718 6.766 1 98.56 432 SER B O 1
ATOM 7397 N N . VAL B 1 433 ? 7.406 -2.049 7.609 1 98.19 433 VAL B N 1
ATOM 7398 C CA . VAL B 1 433 ? 8.359 -2.943 8.258 1 98.19 433 VAL B CA 1
ATOM 7399 C C . VAL B 1 433 ? 9.219 -3.633 7.199 1 98.19 433 VAL B C 1
ATOM 7401 O O . VAL B 1 433 ? 10.445 -3.635 7.293 1 98.19 433 VAL B O 1
ATOM 7404 N N . PRO B 1 434 ? 8.594 -4.203 6.164 1 97.06 434 PRO B N 1
ATOM 7405 C CA . PRO B 1 434 ? 9.43 -4.809 5.125 1 97.06 434 PRO B CA 1
ATOM 7406 C C . PRO B 1 434 ? 10.367 -3.805 4.453 1 97.06 434 PRO B C 1
ATOM 7408 O O . PRO B 1 434 ? 11.484 -4.152 4.082 1 97.06 434 PRO B O 1
ATOM 7411 N N . GLN B 1 435 ? 9.867 -2.58 4.281 1 95 435 GLN B N 1
ATOM 7412 C CA . GLN B 1 435 ? 10.727 -1.546 3.705 1 95 435 GLN B CA 1
ATOM 7413 C C . GLN B 1 435 ? 11.969 -1.327 4.555 1 95 435 GLN B C 1
ATOM 7415 O O . GLN B 1 435 ? 13.062 -1.113 4.02 1 95 435 GLN B O 1
ATOM 7420 N N . TYR B 1 436 ? 11.828 -1.363 5.871 1 95.81 436 TYR B N 1
ATOM 7421 C CA . TYR B 1 436 ? 12.953 -1.205 6.789 1 95.81 436 TYR B CA 1
ATOM 7422 C C . TYR B 1 436 ? 13.945 -2.357 6.645 1 95.81 436 TYR B C 1
ATOM 7424 O O . TYR B 1 436 ? 15.148 -2.135 6.5 1 95.81 436 TYR B O 1
ATOM 7432 N N . PHE B 1 437 ? 13.5 -3.582 6.621 1 95 437 PHE B N 1
ATOM 7433 C CA . PHE B 1 437 ? 14.352 -4.762 6.562 1 95 437 PHE B CA 1
ATOM 7434 C C . PHE B 1 437 ? 15.07 -4.848 5.219 1 95 437 PHE B C 1
ATOM 7436 O O . PHE B 1 437 ? 16.266 -5.137 5.16 1 95 437 PHE B O 1
ATOM 7443 N N . ASN B 1 438 ? 14.359 -4.555 4.145 1 90.69 438 ASN B N 1
ATOM 7444 C CA . ASN B 1 438 ? 14.969 -4.57 2.822 1 90.69 438 ASN B CA 1
ATOM 7445 C C . ASN B 1 438 ? 15.984 -3.445 2.662 1 90.69 438 ASN B C 1
ATOM 7447 O O . ASN B 1 438 ? 17.078 -3.658 2.121 1 90.69 438 ASN B O 1
ATOM 7451 N N . GLY B 1 439 ? 15.594 -2.256 3.17 1 87.5 439 GLY B N 1
ATOM 7452 C CA . GLY B 1 439 ? 16.5 -1.12 3.061 1 87.5 439 GLY B CA 1
ATOM 7453 C C . GLY B 1 439 ? 17.781 -1.295 3.859 1 87.5 439 GLY B C 1
ATOM 7454 O O . GLY B 1 439 ? 18.859 -0.899 3.41 1 87.5 439 GLY B O 1
ATOM 7455 N N . TYR B 1 440 ? 17.656 -1.898 4.965 1 88.69 440 TYR B N 1
ATOM 7456 C CA . TYR B 1 440 ? 18.812 -2.119 5.82 1 88.69 440 TYR B CA 1
ATOM 7457 C C . TYR B 1 440 ? 19.797 -3.072 5.168 1 88.69 440 TYR B C 1
ATOM 7459 O O . TYR B 1 440 ? 21.016 -2.863 5.238 1 88.69 440 TYR B O 1
ATOM 7467 N N . VAL B 1 441 ? 19.359 -4.059 4.465 1 83.81 441 VAL B N 1
ATOM 7468 C CA . VAL B 1 441 ? 20.203 -5.035 3.793 1 83.81 441 VAL B CA 1
ATOM 7469 C C . VAL B 1 441 ? 20.906 -4.379 2.605 1 83.81 441 VAL B C 1
ATOM 7471 O O . VAL B 1 441 ? 22.094 -4.645 2.348 1 83.81 441 VAL B O 1
ATOM 7474 N N . ILE B 1 442 ? 20.234 -3.553 1.927 1 77.5 442 ILE B N 1
ATOM 7475 C CA . ILE B 1 442 ? 20.781 -2.889 0.752 1 77.5 442 ILE B CA 1
ATOM 7476 C C . ILE B 1 442 ? 21.922 -1.952 1.174 1 77.5 442 ILE B C 1
ATOM 7478 O O . ILE B 1 442 ? 22.938 -1.854 0.49 1 77.5 442 ILE B O 1
ATOM 7482 N N . THR B 1 443 ? 21.766 -1.314 2.355 1 77.69 443 THR B N 1
ATOM 7483 C CA . THR B 1 443 ? 22.719 -0.293 2.781 1 77.69 443 THR B CA 1
ATOM 7484 C C . THR B 1 443 ? 23.891 -0.924 3.52 1 77.69 443 THR B C 1
ATOM 7486 O O . THR B 1 443 ? 25.031 -0.477 3.379 1 77.69 443 THR B O 1
ATOM 7489 N N . THR B 1 444 ? 23.641 -2.035 4.328 1 80.75 444 THR B N 1
ATOM 7490 C CA . THR B 1 444 ? 24.688 -2.543 5.207 1 80.75 444 THR B CA 1
ATOM 7491 C C . THR B 1 444 ? 25.141 -3.936 4.77 1 80.75 444 THR B C 1
ATOM 7493 O O . THR B 1 444 ? 26.203 -4.414 5.184 1 80.75 444 THR B O 1
ATOM 7496 N N . GLY B 1 445 ? 24.297 -4.59 3.93 1 75.75 445 GLY B N 1
ATOM 7497 C CA . GLY B 1 445 ? 24.609 -5.945 3.496 1 75.75 445 GLY B CA 1
ATOM 7498 C C . GLY B 1 445 ? 24.125 -7.004 4.473 1 75.75 445 GLY B C 1
ATOM 7499 O O . GLY B 1 445 ? 24.203 -8.203 4.184 1 75.75 445 GLY B O 1
ATOM 7500 N N . ARG B 1 446 ? 23.781 -6.527 5.742 1 82.62 446 ARG B N 1
ATOM 7501 C CA . ARG B 1 446 ? 23.25 -7.457 6.742 1 82.62 446 ARG B CA 1
ATOM 7502 C C . ARG B 1 446 ? 21.875 -7.008 7.238 1 82.62 446 ARG B C 1
ATOM 7504 O O . ARG B 1 446 ? 21.5 -5.844 7.074 1 82.62 446 ARG B O 1
ATOM 7511 N N . GLY B 1 447 ? 21.188 -7.934 7.75 1 85.44 447 GLY B N 1
ATOM 7512 C CA . GLY B 1 447 ? 19.891 -7.59 8.297 1 85.44 447 GLY B CA 1
ATOM 7513 C C . GLY B 1 447 ? 19.969 -6.742 9.555 1 85.44 447 GLY B C 1
ATOM 7514 O O . GLY B 1 447 ? 21.016 -6.664 10.188 1 85.44 447 GLY B O 1
ATOM 7515 N N . PRO B 1 448 ? 18.922 -6.09 9.914 1 87.75 448 PRO B N 1
ATOM 7516 C CA . PRO B 1 448 ? 18.906 -5.195 11.07 1 87.75 448 PRO B CA 1
ATOM 7517 C C . PRO B 1 448 ? 19 -5.949 12.398 1 87.75 448 PRO B C 1
ATOM 7519 O O . PRO B 1 448 ? 19.5 -5.414 13.383 1 87.75 448 PRO B O 1
ATOM 7522 N N . VAL B 1 449 ? 18.469 -7.188 12.453 1 87.81 449 VAL B N 1
ATOM 7523 C CA . VAL B 1 449 ? 18.531 -7.98 13.672 1 87.81 449 VAL B CA 1
ATOM 7524 C C . VAL B 1 449 ? 19.922 -8.602 13.812 1 87.81 449 VAL B C 1
ATOM 7526 O O . VAL B 1 449 ? 20.344 -9.367 12.953 1 87.81 449 VAL B O 1
ATOM 7529 N N . GLN B 1 450 ? 20.656 -8.203 14.82 1 86.94 450 GLN B N 1
ATOM 7530 C CA . GLN B 1 450 ? 22 -8.719 15.094 1 86.94 450 GLN B CA 1
ATOM 7531 C C . GLN B 1 450 ? 22.047 -9.398 16.469 1 86.94 450 GLN B C 1
ATOM 7533 O O . GLN B 1 450 ? 22.672 -8.875 17.391 1 86.94 450 GLN B O 1
ATOM 7538 N N . SER B 1 451 ? 21.469 -10.555 16.609 1 87.38 451 SER B N 1
ATOM 7539 C CA . SER B 1 451 ? 21.344 -11.297 17.859 1 87.38 451 SER B CA 1
ATOM 7540 C C . SER B 1 451 ? 22.594 -12.117 18.156 1 87.38 451 SER B C 1
ATOM 7542 O O . SER B 1 451 ? 22.766 -12.609 19.266 1 87.38 451 SER B O 1
ATOM 7544 N N . GLY B 1 452 ? 23.5 -12.227 17.203 1 86.69 452 GLY B N 1
ATOM 7545 C CA . GLY B 1 452 ? 24.672 -13.078 17.359 1 86.69 452 GLY B CA 1
ATOM 7546 C C . GLY B 1 452 ? 24.547 -14.391 16.609 1 86.69 452 GLY B C 1
ATOM 7547 O O . GLY B 1 452 ? 25.547 -15.031 16.297 1 86.69 452 GLY B O 1
ATOM 7548 N N . SER B 1 453 ? 23.312 -14.773 16.359 1 89.06 453 SER B N 1
ATOM 7549 C CA . SER B 1 453 ? 23.062 -15.977 15.57 1 89.06 453 SER B CA 1
ATOM 7550 C C . SER B 1 453 ? 22.688 -15.633 14.133 1 89.06 453 SER B C 1
ATOM 7552 O O . SER B 1 453 ? 21.625 -15.047 13.891 1 89.06 453 SER B O 1
ATOM 7554 N N . ALA B 1 454 ? 23.531 -16 13.234 1 85.69 454 ALA B N 1
ATOM 7555 C CA . ALA B 1 454 ? 23.312 -15.703 11.828 1 85.69 454 ALA B CA 1
ATOM 7556 C C . ALA B 1 454 ? 22 -16.312 11.336 1 85.69 454 ALA B C 1
ATOM 7558 O O . ALA B 1 454 ? 21.25 -15.68 10.578 1 85.69 454 ALA B O 1
ATOM 7559 N N . THR B 1 455 ? 21.734 -17.469 11.812 1 87.56 455 THR B N 1
ATOM 7560 C CA . THR B 1 455 ? 20.531 -18.172 11.398 1 87.56 455 THR B CA 1
ATOM 7561 C C . THR B 1 455 ? 19.281 -17.438 11.891 1 87.56 455 THR B C 1
ATOM 7563 O O . THR B 1 455 ? 18.328 -17.234 11.133 1 87.56 455 THR B O 1
ATOM 7566 N N . PHE B 1 456 ? 19.281 -17.047 13.086 1 91.19 456 PHE B N 1
ATOM 7567 C CA . PHE B 1 456 ? 18.141 -16.328 13.648 1 91.19 456 PHE B CA 1
ATOM 7568 C C . PHE B 1 456 ? 17.922 -15.008 12.93 1 91.19 456 PHE B C 1
ATOM 7570 O O . PHE B 1 456 ? 16.781 -14.633 12.641 1 91.19 456 PHE B O 1
ATOM 7577 N N . ASP B 1 457 ? 19 -14.359 12.648 1 92.25 457 ASP B N 1
ATOM 7578 C CA . ASP B 1 457 ? 18.922 -13.07 11.961 1 92.25 457 ASP B CA 1
ATOM 7579 C C . ASP B 1 457 ? 18.328 -13.227 10.562 1 92.25 457 ASP B C 1
ATOM 7581 O O . ASP B 1 457 ? 17.516 -12.406 10.125 1 92.25 457 ASP B O 1
ATOM 7585 N N . GLN B 1 458 ? 18.734 -14.281 9.938 1 90.5 458 GLN B N 1
ATOM 7586 C CA . GLN B 1 458 ? 18.234 -14.539 8.586 1 90.5 458 GLN B CA 1
ATOM 7587 C C . GLN B 1 458 ? 16.75 -14.93 8.617 1 90.5 458 GLN B C 1
ATOM 7589 O O . GLN B 1 458 ? 15.992 -14.555 7.727 1 90.5 458 GLN B O 1
ATOM 7594 N N . ILE B 1 459 ? 16.391 -15.68 9.648 1 92.25 459 ILE B N 1
ATOM 7595 C CA . ILE B 1 459 ? 14.992 -16.078 9.805 1 92.25 459 ILE B CA 1
ATOM 7596 C C . ILE B 1 459 ? 14.109 -14.836 9.961 1 92.25 459 ILE B C 1
ATOM 7598 O O . ILE B 1 459 ? 13.078 -14.711 9.297 1 92.25 459 ILE B O 1
ATOM 7602 N N . MET B 1 460 ? 14.555 -13.93 10.742 1 93.94 460 MET B N 1
ATOM 7603 C CA . MET B 1 460 ? 13.812 -12.695 10.961 1 93.94 460 MET B CA 1
ATOM 7604 C C . MET B 1 460 ? 13.719 -11.875 9.68 1 93.94 460 MET B C 1
ATOM 7606 O O . MET B 1 460 ? 12.68 -11.273 9.398 1 93.94 460 MET B O 1
ATOM 7610 N N . GLN B 1 461 ? 14.773 -11.914 8.953 1 93.38 461 GLN B N 1
ATOM 7611 C CA . GLN B 1 461 ? 14.789 -11.195 7.688 1 93.38 461 GLN B CA 1
ATOM 7612 C C . GLN B 1 461 ? 13.75 -11.758 6.719 1 93.38 461 GLN B C 1
ATOM 7614 O O . GLN B 1 461 ? 13.055 -11 6.043 1 93.38 461 GLN B O 1
ATOM 7619 N N . VAL B 1 462 ? 13.641 -13.031 6.715 1 92.62 462 VAL B N 1
ATOM 7620 C CA . VAL B 1 462 ? 12.719 -13.695 5.789 1 92.62 462 VAL B CA 1
ATOM 7621 C C . VAL B 1 462 ? 11.281 -13.414 6.203 1 92.62 462 VAL B C 1
ATOM 7623 O O . VAL B 1 462 ? 10.438 -13.078 5.359 1 92.62 462 VAL B O 1
ATOM 7626 N N . ILE B 1 463 ? 10.961 -13.406 7.414 1 94.69 463 ILE B N 1
ATOM 7627 C CA . ILE B 1 463 ? 9.602 -13.258 7.914 1 94.69 463 ILE B CA 1
ATOM 7628 C C . ILE B 1 463 ? 9.148 -11.812 7.766 1 94.69 463 ILE B C 1
ATOM 7630 O O . ILE B 1 463 ? 8.062 -11.539 7.254 1 94.69 463 ILE B O 1
ATOM 7634 N N . PHE B 1 464 ? 10.008 -10.852 8.086 1 96.38 464 PHE B N 1
ATOM 7635 C CA . PHE B 1 464 ? 9.594 -9.461 8.195 1 96.38 464 PHE B CA 1
ATOM 7636 C C . PHE B 1 464 ? 9.742 -8.742 6.863 1 96.38 464 PHE B C 1
ATOM 7638 O O . PHE B 1 464 ? 9.375 -7.57 6.734 1 96.38 464 PHE B O 1
ATOM 7645 N N . THR B 1 465 ? 10.195 -9.477 5.867 1 95.69 465 THR B N 1
ATOM 7646 C CA . THR B 1 465 ? 10.266 -8.883 4.539 1 95.69 465 THR B CA 1
ATOM 7647 C C . THR B 1 465 ? 9 -9.188 3.742 1 95.69 465 THR B C 1
ATOM 7649 O O . THR B 1 465 ? 8.82 -8.68 2.633 1 95.69 465 THR B O 1
ATOM 7652 N N . SER B 1 466 ? 8.086 -9.961 4.316 1 97.19 466 SER B N 1
ATOM 7653 C CA . SER B 1 466 ? 6.812 -10.242 3.662 1 97.19 466 SER B CA 1
ATOM 7654 C C . SER B 1 466 ? 5.723 -9.289 4.141 1 97.19 466 SER B C 1
ATOM 7656 O O . SER B 1 466 ? 5.258 -9.391 5.277 1 97.19 466 SER B O 1
ATOM 7658 N N . PRO B 1 467 ? 5.23 -8.422 3.27 1 98.31 467 PRO B N 1
ATOM 7659 C CA . PRO B 1 467 ? 4.172 -7.484 3.664 1 98.31 467 PRO B CA 1
ATOM 7660 C C . PRO B 1 467 ? 2.902 -8.188 4.129 1 98.31 467 PRO B C 1
ATOM 7662 O O . PRO B 1 467 ? 2.299 -7.785 5.129 1 98.31 467 PRO B O 1
ATOM 7665 N N . ALA B 1 468 ? 2.533 -9.25 3.453 1 98.25 468 ALA B N 1
ATOM 7666 C CA . ALA B 1 468 ? 1.304 -9.969 3.777 1 98.25 468 ALA B CA 1
ATOM 7667 C C . ALA B 1 468 ? 1.401 -10.633 5.148 1 98.25 468 ALA B C 1
ATOM 7669 O O . ALA B 1 468 ? 0.448 -10.602 5.93 1 98.25 468 ALA B O 1
ATOM 7670 N N . ALA B 1 469 ? 2.533 -11.203 5.438 1 97.94 469 ALA B N 1
ATOM 7671 C CA . ALA B 1 469 ? 2.713 -11.875 6.719 1 97.94 469 ALA B CA 1
ATOM 7672 C C . ALA B 1 469 ? 2.672 -10.875 7.875 1 97.94 469 ALA B C 1
ATOM 7674 O O . ALA B 1 469 ? 2.004 -11.117 8.883 1 97.94 469 ALA B O 1
ATOM 7675 N N . VAL B 1 470 ? 3.354 -9.75 7.695 1 98.44 470 VAL B N 1
ATOM 7676 C CA . VAL B 1 470 ? 3.4 -8.734 8.742 1 98.44 470 VAL B CA 1
ATOM 7677 C C . VAL B 1 470 ? 2.006 -8.156 8.969 1 98.44 470 VAL B C 1
ATOM 7679 O O . VAL B 1 470 ? 1.524 -8.109 10.102 1 98.44 470 VAL B O 1
ATOM 7682 N N . ALA B 1 471 ? 1.354 -7.77 7.926 1 98.69 471 ALA B N 1
ATOM 7683 C CA . ALA B 1 471 ? 0.025 -7.176 8.039 1 98.69 471 ALA B CA 1
ATOM 7684 C C . ALA B 1 471 ? -0.983 -8.18 8.586 1 98.69 471 ALA B C 1
ATOM 7686 O O . ALA B 1 471 ? -1.818 -7.836 9.422 1 98.69 471 ALA B O 1
ATOM 7687 N N . GLY B 1 472 ? -0.892 -9.414 8.047 1 98.12 472 GLY B N 1
ATOM 7688 C CA . GLY B 1 472 ? -1.826 -10.445 8.477 1 98.12 472 GLY B CA 1
ATOM 7689 C C . GLY B 1 472 ? -1.71 -10.773 9.953 1 98.12 472 GLY B C 1
ATOM 7690 O O . GLY B 1 472 ? -2.721 -10.883 10.648 1 98.12 472 GLY B O 1
ATOM 7691 N N . VAL B 1 473 ? -0.545 -10.898 10.453 1 97.81 473 VAL B N 1
ATOM 7692 C CA . VAL B 1 473 ? -0.326 -11.273 11.852 1 97.81 473 VAL B CA 1
ATOM 7693 C C . VAL B 1 473 ? -0.753 -10.125 12.766 1 97.81 473 VAL B C 1
ATOM 7695 O O . VAL B 1 473 ? -1.408 -10.344 13.781 1 97.81 473 VAL B O 1
ATOM 7698 N N . ILE B 1 474 ? -0.424 -8.891 12.391 1 98.25 474 ILE B N 1
ATOM 7699 C CA . ILE B 1 474 ? -0.783 -7.73 13.203 1 98.25 474 ILE B CA 1
ATOM 7700 C C . ILE B 1 474 ? -2.303 -7.586 13.25 1 98.25 474 ILE B C 1
ATOM 7702 O O . ILE B 1 474 ? -2.881 -7.387 14.328 1 98.25 474 ILE B O 1
ATOM 7706 N N . ALA B 1 475 ? -2.945 -7.691 12.109 1 98.31 475 ALA B N 1
ATOM 7707 C CA . ALA B 1 475 ? -4.402 -7.582 12.07 1 98.31 475 ALA B CA 1
ATOM 7708 C C . ALA B 1 475 ? -5.059 -8.695 12.875 1 98.31 475 ALA B C 1
ATOM 7710 O O . ALA B 1 475 ? -6.035 -8.461 13.594 1 98.31 475 ALA B O 1
ATOM 7711 N N . TYR B 1 476 ? -4.484 -9.883 12.758 1 96.94 476 TYR B N 1
ATOM 7712 C CA . TYR B 1 476 ? -4.988 -11.047 13.477 1 96.94 476 TYR B CA 1
ATOM 7713 C C . TYR B 1 476 ? -4.906 -10.844 14.984 1 96.94 476 TYR B C 1
ATOM 7715 O O . TYR B 1 476 ? -5.891 -11.039 15.695 1 96.94 476 TYR B O 1
ATOM 7723 N N . LEU B 1 477 ? -3.791 -10.398 15.445 1 96.56 477 LEU B N 1
ATOM 7724 C CA . LEU B 1 477 ? -3.572 -10.227 16.875 1 96.56 477 LEU B CA 1
ATOM 7725 C C . LEU B 1 477 ? -4.406 -9.07 17.422 1 96.56 477 LEU B C 1
ATOM 7727 O O . LEU B 1 477 ? -4.996 -9.172 18.5 1 96.56 477 LEU B O 1
ATOM 7731 N N . LEU B 1 478 ? -4.449 -7.984 16.719 1 96.31 478 LEU B N 1
ATOM 7732 C CA . LEU B 1 478 ? -5.219 -6.832 17.172 1 96.31 478 LEU B CA 1
ATOM 7733 C C . LEU B 1 478 ? -6.711 -7.145 17.188 1 96.31 478 LEU B C 1
ATOM 7735 O O . LEU B 1 478 ? -7.434 -6.734 18.094 1 96.31 478 LEU B O 1
ATOM 7739 N N . ASP B 1 479 ? -7.164 -7.836 16.141 1 94.75 479 ASP B N 1
ATOM 7740 C CA . ASP B 1 479 ? -8.578 -8.188 16.078 1 94.75 479 ASP B CA 1
ATOM 7741 C C . ASP B 1 479 ? -8.984 -9.078 17.25 1 94.75 479 ASP B C 1
ATOM 7743 O O . ASP B 1 479 ? -10.094 -8.969 17.766 1 94.75 479 ASP B O 1
ATOM 7747 N N . MET B 1 480 ? -8.102 -9.906 17.688 1 92.5 480 MET B N 1
ATOM 7748 C CA . MET B 1 480 ? -8.391 -10.852 18.766 1 92.5 480 MET B CA 1
ATOM 7749 C C . MET B 1 480 ? -8.258 -10.188 20.125 1 92.5 480 MET B C 1
ATOM 7751 O O . MET B 1 480 ? -8.883 -10.617 21.094 1 92.5 480 MET B O 1
ATOM 7755 N N . THR B 1 481 ? -7.512 -9.148 20.234 1 91.19 481 THR B N 1
ATOM 7756 C CA . THR B 1 481 ? -7.18 -8.641 21.562 1 91.19 481 THR B CA 1
ATOM 7757 C C . THR B 1 481 ? -7.855 -7.293 21.812 1 91.19 481 THR B C 1
ATOM 7759 O O . THR B 1 481 ? -8.242 -6.984 22.938 1 91.19 481 THR B O 1
ATOM 7762 N N . LEU B 1 482 ? -8.023 -6.527 20.812 1 89.31 482 LEU B N 1
ATOM 7763 C CA . LEU B 1 482 ? -8.492 -5.16 21.016 1 89.31 482 LEU B CA 1
ATOM 7764 C C . LEU B 1 482 ? -9.992 -5.133 21.312 1 89.31 482 LEU B C 1
ATOM 7766 O O . LEU B 1 482 ? -10.789 -5.633 20.516 1 89.31 482 LEU B O 1
ATOM 7770 N N . ALA B 1 483 ? -10.375 -4.516 22.391 1 75.06 483 ALA B N 1
ATOM 7771 C CA . ALA B 1 483 ? -11.742 -4.254 22.828 1 75.06 483 ALA B CA 1
ATOM 7772 C C . ALA B 1 483 ? -12.609 -5.504 22.688 1 75.06 483 ALA B C 1
ATOM 7774 O O . ALA B 1 483 ? -13.758 -5.43 22.25 1 75.06 483 ALA B O 1
ATOM 7775 N N . ARG B 1 484 ? -12.156 -6.559 23.094 1 68.38 484 ARG B N 1
ATOM 7776 C CA . ARG B 1 484 ? -12.828 -7.836 22.891 1 68.38 484 ARG B CA 1
ATOM 7777 C C . ARG B 1 484 ? -14.125 -7.91 23.703 1 68.38 484 ARG B C 1
ATOM 7779 O O . ARG B 1 484 ? -15.102 -8.508 23.25 1 68.38 484 ARG B O 1
ATOM 7786 N N . ARG B 1 485 ? -14.156 -7.102 24.641 1 71.31 485 ARG B N 1
ATOM 7787 C CA . ARG B 1 485 ? -15.305 -7.246 25.531 1 71.31 485 ARG B CA 1
ATOM 7788 C C . ARG B 1 485 ? -16.422 -6.281 25.141 1 71.31 485 ARG B C 1
ATOM 7790 O O . ARG B 1 485 ? -17.531 -6.344 25.688 1 71.31 485 ARG B O 1
ATOM 7797 N N . HIS B 1 486 ? -16.125 -5.496 24.125 1 78.75 486 HIS B N 1
ATOM 7798 C CA . HIS B 1 486 ? -17.172 -4.574 23.703 1 78.75 486 HIS B CA 1
ATOM 7799 C C . HIS B 1 486 ? -18.219 -5.285 22.844 1 78.75 486 HIS B C 1
ATOM 7801 O O . HIS B 1 486 ? -17.875 -6.082 21.969 1 78.75 486 HIS B O 1
ATOM 7807 N N . PRO B 1 487 ? -19.375 -5.074 23.062 1 76 487 PRO B N 1
ATOM 7808 C CA . PRO B 1 487 ? -20.469 -5.793 22.391 1 76 487 PRO B CA 1
ATOM 7809 C C . PRO B 1 487 ? -20.484 -5.57 20.891 1 76 487 PRO B C 1
ATOM 7811 O O . PRO B 1 487 ? -20.984 -6.414 20.141 1 76 487 PRO B O 1
ATOM 7814 N N . LEU B 1 488 ? -19.938 -4.477 20.5 1 79.19 488 LEU B N 1
ATOM 7815 C CA . LEU B 1 488 ? -20.047 -4.148 19.078 1 79.19 488 LEU B CA 1
ATOM 7816 C C . LEU B 1 488 ? -18.859 -4.707 18.297 1 79.19 488 LEU B C 1
ATOM 7818 O O . LEU B 1 488 ? -18.859 -4.672 17.062 1 79.19 488 LEU B O 1
ATOM 7822 N N . THR B 1 489 ? -17.984 -5.297 19.047 1 84.31 489 THR B N 1
ATOM 7823 C CA . THR B 1 489 ? -16.766 -5.785 18.406 1 84.31 489 THR B CA 1
ATOM 7824 C C . THR B 1 489 ? -17.094 -6.91 17.422 1 84.31 489 THR B C 1
ATOM 7826 O O . THR B 1 489 ? -16.578 -6.938 16.312 1 84.31 489 THR B O 1
ATOM 7829 N N . ARG B 1 490 ? -18 -7.742 17.781 1 84.44 490 ARG B N 1
ATOM 7830 C CA . ARG B 1 490 ? -18.375 -8.875 16.953 1 84.44 490 ARG B CA 1
ATOM 7831 C C . ARG B 1 490 ? -19.031 -8.414 15.656 1 84.44 490 ARG B C 1
ATOM 7833 O O . ARG B 1 490 ? -18.703 -8.898 14.57 1 84.44 490 ARG B O 1
ATOM 7840 N N . LYS B 1 491 ? -19.844 -7.477 15.797 1 85.69 491 LYS B N 1
ATOM 7841 C CA . LYS B 1 491 ? -20.562 -6.961 14.633 1 85.69 491 LYS B CA 1
ATOM 7842 C C . LYS B 1 491 ? -19.641 -6.109 13.758 1 85.69 491 LYS B C 1
ATOM 7844 O O . LYS B 1 491 ? -19.719 -6.176 12.531 1 85.69 491 LYS B O 1
ATOM 7849 N N . ASP B 1 492 ? -18.781 -5.383 14.383 1 88.38 492 ASP B N 1
ATOM 7850 C CA . ASP B 1 492 ? -17.922 -4.469 13.648 1 88.38 492 ASP B CA 1
ATOM 7851 C C . ASP B 1 492 ? -16.891 -5.23 12.828 1 88.38 492 ASP B C 1
ATOM 7853 O O . ASP B 1 492 ? -16.5 -4.789 11.742 1 88.38 492 ASP B O 1
ATOM 7857 N N . SER B 1 493 ? -16.516 -6.398 13.359 1 90.5 493 SER B N 1
ATOM 7858 C CA . SER B 1 493 ? -15.484 -7.176 12.672 1 90.5 493 SER B CA 1
ATOM 7859 C C . SER B 1 493 ? -16.094 -8.102 11.633 1 90.5 493 SER B C 1
ATOM 7861 O O . SER B 1 493 ? -15.375 -8.742 10.859 1 90.5 493 SER B O 1
ATOM 7863 N N . GLY B 1 494 ? -17.406 -8.211 11.578 1 88.25 494 GLY B N 1
ATOM 7864 C CA . GLY B 1 494 ? -18.094 -9.078 10.633 1 88.25 494 GLY B CA 1
ATOM 7865 C C . GLY B 1 494 ? -18.156 -10.523 11.086 1 88.25 494 GLY B C 1
ATOM 7866 O O . GLY B 1 494 ? -18.438 -11.422 10.289 1 88.25 494 GLY B O 1
ATOM 7867 N N . ARG B 1 495 ? -17.922 -10.773 12.328 1 85.81 495 ARG B N 1
ATOM 7868 C CA . ARG B 1 495 ? -17.906 -12.133 12.867 1 85.81 495 ARG B CA 1
ATOM 7869 C C . ARG B 1 495 ? -19.297 -12.766 12.812 1 85.81 495 ARG B C 1
ATOM 7871 O O . ARG B 1 495 ? -19.422 -13.984 12.656 1 85.81 495 ARG B O 1
ATOM 7878 N N . HIS B 1 496 ? -20.25 -11.945 12.883 1 84 496 HIS B N 1
ATOM 7879 C CA . HIS B 1 496 ? -21.609 -12.477 12.852 1 84 496 HIS B CA 1
ATOM 7880 C C . HIS B 1 496 ? -21.953 -13.023 11.477 1 84 496 HIS B C 1
ATOM 7882 O O . HIS B 1 496 ? -22.688 -14.008 11.359 1 84 496 HIS B O 1
ATOM 7888 N N . TRP B 1 497 ? -21.406 -12.414 10.508 1 81.44 497 TRP B N 1
ATOM 7889 C CA . TRP B 1 497 ? -21.609 -12.898 9.148 1 81.44 497 TRP B CA 1
ATOM 7890 C C . TRP B 1 497 ? -20.797 -14.164 8.891 1 81.44 497 TRP B C 1
ATOM 7892 O O . TRP B 1 497 ? -21.25 -15.062 8.18 1 81.44 497 TRP B O 1
ATOM 7902 N N . TRP B 1 498 ? -19.672 -14.242 9.508 1 82.12 498 TRP B N 1
ATOM 7903 C CA . TRP B 1 498 ? -18.703 -15.281 9.195 1 82.12 498 TRP B CA 1
ATOM 7904 C C . TRP B 1 498 ? -18.969 -16.547 10.016 1 82.12 498 TRP B C 1
ATOM 7906 O O . TRP B 1 498 ? -18.469 -17.625 9.695 1 82.12 498 TRP B O 1
ATOM 7916 N N . ALA B 1 499 ? -19.75 -16.453 10.992 1 81.06 499 ALA B N 1
ATOM 7917 C CA . ALA B 1 499 ? -20 -17.562 11.914 1 81.06 499 ALA B CA 1
ATOM 7918 C C . ALA B 1 499 ? -20.516 -18.781 11.172 1 81.06 499 ALA B C 1
ATOM 7920 O O . ALA B 1 499 ? -20.188 -19.922 11.516 1 81.06 499 ALA B O 1
ATOM 7921 N N . LYS B 1 500 ? -21.25 -18.531 10.18 1 79.81 500 LYS B N 1
ATOM 7922 C CA . LYS B 1 500 ? -21.844 -19.641 9.445 1 79.81 500 LYS B CA 1
ATOM 7923 C C . LYS B 1 500 ? -20.797 -20.344 8.57 1 79.81 500 LYS B C 1
ATOM 7925 O O . LYS B 1 500 ? -21.016 -21.469 8.125 1 79.81 500 LYS B O 1
ATOM 7930 N N . PHE B 1 501 ? -19.656 -19.781 8.367 1 78.88 501 PHE B N 1
ATOM 7931 C CA . PHE B 1 501 ? -18.672 -20.344 7.461 1 78.88 501 PHE B CA 1
ATOM 7932 C C . PHE B 1 501 ? -17.516 -20.953 8.234 1 78.88 501 PHE B C 1
ATOM 7934 O O . PHE B 1 501 ? -16.609 -21.562 7.648 1 78.88 501 PHE B O 1
ATOM 7941 N N . LYS B 1 502 ? -17.562 -20.859 9.484 1 78.44 502 LYS B N 1
ATOM 7942 C CA . LYS B 1 502 ? -16.453 -21.328 10.312 1 78.44 502 LYS B CA 1
ATOM 7943 C C . LYS B 1 502 ? -16.328 -22.844 10.281 1 78.44 502 LYS B C 1
ATOM 7945 O O . LYS B 1 502 ? -15.227 -23.391 10.312 1 78.44 502 LYS B O 1
ATOM 7950 N N . TYR B 1 503 ? -17.516 -23.469 10.125 1 78.12 503 TYR B N 1
ATOM 7951 C CA . TYR B 1 503 ? -17.516 -24.938 10.125 1 78.12 503 TYR B CA 1
ATOM 7952 C C . TYR B 1 503 ? -18.094 -25.469 8.82 1 78.12 503 TYR B C 1
ATOM 7954 O O . TYR B 1 503 ? -19.047 -24.922 8.273 1 78.12 503 TYR B O 1
ATOM 7962 N N . TYR B 1 504 ? -17.531 -26.516 8.383 1 80.81 504 TYR B N 1
ATOM 7963 C CA . TYR B 1 504 ? -17.859 -27.109 7.102 1 80.81 504 TYR B CA 1
ATOM 7964 C C . TYR B 1 504 ? -19.328 -27.484 7.035 1 80.81 504 TYR B C 1
ATOM 7966 O O . TYR B 1 504 ? -19.984 -27.297 6.008 1 80.81 504 TYR B O 1
ATOM 7974 N N . SER B 1 505 ? -19.891 -27.828 8.094 1 75.44 505 SER B N 1
ATOM 7975 C CA . SER B 1 505 ? -21.219 -28.406 8.086 1 75.44 505 SER B CA 1
ATOM 7976 C C . SER B 1 505 ? -22.297 -27.328 8.234 1 75.44 505 SER B C 1
ATOM 7978 O O . SER B 1 505 ? -23.469 -27.578 7.977 1 75.44 505 SER B O 1
ATOM 7980 N N . ARG B 1 506 ? -21.953 -26.156 8.492 1 76.12 506 ARG B N 1
ATOM 7981 C CA . ARG B 1 506 ? -22.953 -25.141 8.812 1 76.12 506 ARG B CA 1
ATOM 7982 C C . ARG B 1 506 ? -23.562 -24.562 7.539 1 76.12 506 ARG B C 1
ATOM 7984 O O . ARG B 1 506 ? -24.734 -24.156 7.535 1 76.12 506 ARG B O 1
ATOM 7991 N N . ASP B 1 507 ? -22.797 -24.531 6.488 1 78.19 507 ASP B N 1
ATOM 7992 C CA . ASP B 1 507 ? -23.312 -24.094 5.191 1 78.19 507 ASP B CA 1
ATOM 7993 C C . ASP B 1 507 ? -23.438 -25.266 4.227 1 78.19 507 ASP B C 1
ATOM 7995 O O . ASP B 1 507 ? -22.438 -25.859 3.816 1 78.19 507 ASP B O 1
ATOM 7999 N N . PRO B 1 508 ? -24.641 -25.641 3.846 1 77.25 508 PRO B N 1
ATOM 8000 C CA . PRO B 1 508 ? -24.812 -26.797 2.963 1 77.25 508 PRO B CA 1
ATOM 8001 C C . PRO B 1 508 ? -24.125 -26.625 1.611 1 77.25 508 PRO B C 1
ATOM 8003 O O . PRO B 1 508 ? -23.812 -27.609 0.946 1 77.25 508 PRO B O 1
ATOM 8006 N N . ARG B 1 509 ? -23.906 -25.594 1.251 1 83.75 509 ARG B N 1
ATOM 8007 C CA . ARG B 1 509 ? -23.281 -25.344 -0.042 1 83.75 509 ARG B CA 1
ATOM 8008 C C . ARG B 1 509 ? -21.812 -25.75 -0.03 1 83.75 509 ARG B C 1
ATOM 8010 O O . ARG B 1 509 ? -21.203 -25.922 -1.087 1 83.75 509 ARG B O 1
ATOM 8017 N N . SER B 1 510 ? -21.219 -25.812 1.171 1 82.44 510 SER B N 1
ATOM 8018 C CA . SER B 1 510 ? -19.812 -26.219 1.316 1 82.44 510 SER B CA 1
ATOM 8019 C C . SER B 1 510 ? -19.578 -27.594 0.693 1 82.44 510 SER B C 1
ATOM 8021 O O . SER B 1 510 ? -18.5 -27.844 0.155 1 82.44 510 SER B O 1
ATOM 8023 N N . GLU B 1 511 ? -20.5 -28.453 0.767 1 80.25 511 GLU B N 1
ATOM 8024 C CA . GLU B 1 511 ? -20.344 -29.797 0.19 1 80.25 511 GLU B CA 1
ATOM 8025 C C . GLU B 1 511 ? -20.266 -29.719 -1.332 1 80.25 511 GLU B C 1
ATOM 8027 O O . GLU B 1 511 ? -19.547 -30.5 -1.953 1 80.25 511 GLU B O 1
ATOM 8032 N N . GLU B 1 512 ? -20.906 -28.859 -1.819 1 80.94 512 GLU B N 1
ATOM 8033 C CA . GLU B 1 512 ? -20.906 -28.719 -3.271 1 80.94 512 GLU B CA 1
ATOM 8034 C C . GLU B 1 512 ? -19.578 -28.172 -3.773 1 80.94 512 GLU B C 1
ATOM 8036 O O . GLU B 1 512 ? -19.062 -28.625 -4.805 1 80.94 512 GLU B O 1
ATOM 8041 N N . PHE B 1 513 ? -19.016 -27.328 -3.01 1 85.25 513 PHE B N 1
ATOM 8042 C CA . PHE B 1 513 ? -17.828 -26.641 -3.492 1 85.25 513 PHE B CA 1
ATOM 8043 C C . PHE B 1 513 ? -16.562 -27.406 -3.127 1 85.25 513 PHE B C 1
ATOM 8045 O O . PHE B 1 513 ? -15.602 -27.438 -3.898 1 85.25 513 PHE B O 1
ATOM 8052 N N . TYR B 1 514 ? -16.562 -28.094 -1.938 1 85.38 514 TYR B N 1
ATOM 8053 C CA . TYR B 1 514 ? -15.281 -28.5 -1.385 1 85.38 514 TYR B CA 1
ATOM 8054 C C . TYR B 1 514 ? -15.25 -30.016 -1.16 1 85.38 514 TYR B C 1
ATOM 8056 O O . TYR B 1 514 ? -14.266 -30.547 -0.648 1 85.38 514 TYR B O 1
ATOM 8064 N N . SER B 1 515 ? -16.281 -30.703 -1.569 1 82.44 515 SER B N 1
ATOM 8065 C CA . SER B 1 515 ? -16.297 -32.156 -1.361 1 82.44 515 SER B CA 1
ATOM 8066 C C . SER B 1 515 ? -15.227 -32.844 -2.197 1 82.44 515 SER B C 1
ATOM 8068 O O . SER B 1 515 ? -14.953 -32.438 -3.328 1 82.44 515 SER B O 1
ATOM 8070 N N . LEU B 1 516 ? -14.617 -33.812 -1.52 1 82.44 516 LEU B N 1
ATOM 8071 C CA . LEU B 1 516 ? -13.586 -34.562 -2.215 1 82.44 516 LEU B CA 1
ATOM 8072 C C . LEU B 1 516 ? -14.203 -35.5 -3.262 1 82.44 516 LEU B C 1
ATOM 8074 O O . LEU B 1 516 ? -15.344 -35.938 -3.111 1 82.44 516 LEU B O 1
ATOM 8078 N N . PRO B 1 517 ? -13.438 -35.719 -4.258 1 74 517 PRO B N 1
ATOM 8079 C CA . PRO B 1 517 ? -13.977 -36.594 -5.305 1 74 517 PRO B CA 1
ATOM 8080 C C . PRO B 1 517 ? -14.055 -38.031 -4.863 1 74 517 PRO B C 1
ATOM 8082 O O . PRO B 1 517 ? -13.383 -38.438 -3.908 1 74 517 PRO B O 1
ATOM 8085 N N . TYR B 1 518 ? -14.898 -38.781 -5.43 1 70.5 518 TYR B N 1
ATOM 8086 C CA . TYR B 1 518 ? -15.008 -40.219 -5.309 1 70.5 518 TYR B CA 1
ATOM 8087 C C . TYR B 1 518 ? -15.461 -40.625 -3.904 1 70.5 518 TYR B C 1
ATOM 8089 O O . TYR B 1 518 ? -15.031 -41.656 -3.379 1 70.5 518 TYR B O 1
ATOM 8097 N N . GLY B 1 519 ? -16.141 -39.719 -3.287 1 65.56 519 GLY B N 1
ATOM 8098 C CA . GLY B 1 519 ? -16.719 -40.031 -1.996 1 65.56 519 GLY B CA 1
ATOM 8099 C C . GLY B 1 519 ? -15.711 -40.062 -0.871 1 65.56 519 GLY B C 1
ATOM 8100 O O . GLY B 1 519 ? -15.977 -40.625 0.192 1 65.56 519 GLY B O 1
ATOM 8101 N N . LEU B 1 520 ? -14.555 -39.5 -1.068 1 70.62 520 LEU B N 1
ATOM 8102 C CA . LEU B 1 520 ? -13.477 -39.562 -0.094 1 70.62 520 LEU B CA 1
ATOM 8103 C C . LEU B 1 520 ? -13.797 -38.688 1.128 1 70.62 520 LEU B C 1
ATOM 8105 O O . LEU B 1 520 ? -13.164 -38.844 2.178 1 70.62 520 LEU B O 1
ATOM 8109 N N . SER B 1 521 ? -14.68 -37.875 1.003 1 71.56 521 SER B N 1
ATOM 8110 C CA . SER B 1 521 ? -15.086 -37.031 2.115 1 71.56 521 SER B CA 1
ATOM 8111 C C . SER B 1 521 ? -15.555 -37.844 3.307 1 71.56 521 SER B C 1
ATOM 8113 O O . SER B 1 521 ? -15.516 -37.375 4.445 1 71.56 521 SER B O 1
ATOM 8115 N N . LYS B 1 522 ? -16.047 -38.969 2.973 1 57.25 522 LYS B N 1
ATOM 8116 C CA . LYS B 1 522 ? -16.516 -39.844 4.027 1 57.25 522 LYS B CA 1
ATOM 8117 C C . LYS B 1 522 ? -15.359 -40.312 4.906 1 57.25 522 LYS B C 1
ATOM 8119 O O . LYS B 1 522 ? -15.523 -40.469 6.121 1 57.25 522 LYS B O 1
ATOM 8124 N N . TYR B 1 523 ? -14.242 -40.469 4.289 1 53.12 523 TYR B N 1
ATOM 8125 C CA . TYR B 1 523 ? -13.086 -41 5 1 53.12 523 TYR B CA 1
ATOM 8126 C C . TYR B 1 523 ? -12.234 -39.875 5.574 1 53.12 523 TYR B C 1
ATOM 8128 O O . TYR B 1 523 ? -11.523 -40.062 6.566 1 53.12 523 TYR B O 1
ATOM 8136 N N . PHE B 1 524 ? -12.375 -38.719 4.98 1 61.5 524 PHE B N 1
ATOM 8137 C CA . PHE B 1 524 ? -11.594 -37.594 5.438 1 61.5 524 PHE B CA 1
ATOM 8138 C C . PHE B 1 524 ? -12.484 -36.375 5.695 1 61.5 524 PHE B C 1
ATOM 8140 O O . PHE B 1 524 ? -12.5 -35.438 4.91 1 61.5 524 PHE B O 1
ATOM 8147 N N . PRO B 1 525 ? -13.211 -36.531 6.797 1 54.78 525 PRO B N 1
ATOM 8148 C CA . PRO B 1 525 ? -14.188 -35.469 7.047 1 54.78 525 PRO B CA 1
ATOM 8149 C C . PRO B 1 525 ? -13.523 -34.125 7.383 1 54.78 525 PRO B C 1
ATOM 8151 O O . PRO B 1 525 ? -12.461 -34.094 8.008 1 54.78 525 PRO B O 1
ATOM 8154 N N . SER B 1 526 ? -14.016 -33.062 6.594 1 61.88 526 SER B N 1
ATOM 8155 C CA . SER B 1 526 ? -13.594 -31.688 6.926 1 61.88 526 SER B CA 1
ATOM 8156 C C . SER B 1 526 ? -14.344 -31.172 8.148 1 61.88 526 SER B C 1
ATOM 8158 O O . SER B 1 526 ? -15.547 -30.922 8.086 1 61.88 526 SER B O 1
ATOM 8160 N N . VAL B 1 527 ? -13.875 -31.531 9.391 1 58.34 527 VAL B N 1
ATOM 8161 C CA . VAL B 1 527 ? -14.57 -31.141 10.609 1 58.34 527 VAL B CA 1
ATOM 8162 C C . VAL B 1 527 ? -14.203 -29.703 10.969 1 58.34 527 VAL B C 1
ATOM 8164 O O . VAL B 1 527 ? -13.07 -29.266 10.742 1 58.34 527 VAL B O 1
#

Radius of gyration: 28.69 Å; Cα contacts (8 Å, |Δi|>4): 2201; chains: 2; bounding box: 79×80×71 Å

Organism: Capsicum annuum (NCBI:txid4072)

Foldseek 3Di:
DVPVVVVPPDDDDFDLFDPDFPAFAAGDDDPVLLLLLLVLLLLLQLLVLLVLLVLQQVLLLHDLLVSLLQSLLQLQLQLVLLQCCCFFALVFLFGKGFDPLLSLLLSVLSPDPVLVVDPRSVVSSLQSLLQLLQLLQLLLVVLQCCQQVCVLLVLCLLDFLLLLLLLQLCLLVVCVCLAVVLLVLAVVLLVQLLVQLCCQQPPVCVVDVDVDNVSQQCSLVVSLVVSLVVLAVCVVVCVPVPPDPSSCLQRHLPPSSNLVSWDQFDDQDFQPSHHHDYDPLSNLLVNLSLVLQLSSQLSLRQLSCRLSRHGGAASLSSSSNSSSQSVSSNSCSGSGHSGGIHTDQLSSLSSQRNSHGYNSSSSSSSVVSNVCSGRSNNVSSSSSRRSSSSSSSSVRSSNSSSVSSVSSCSQADPPDPLSVCLSVVLLVQLNVQLVQQVVVCVVPVFGPDPPPDNSVRSSVSSQRNGSSNSSSVSSSVSLCPPPNVDPCSCRRRNVVVCVQRNAQPSDPCSCVSRPRPPNCCVVVPSD/DVPVVPVPPDDDDFDLFDPDFPAFAARDDDPVLLLLLLVLLLLLQLLVLLVLLVLQQVLLLHDLQVSLLQSLLQLQLQLVLLQCCCFFALVFLFGKGFDPLLSLLLSVLSPDPVLVVDPHSVVSSLQSLLQLLQLLQLLLVVLQCCQQVCVQLVLCLLDFLLLLLLLQLCLLVVCVCLAVVLLVLAVVLLVQLLVQLCCQQPPCCVVDVDVDNVSQQCSLVVSLVVSLVVLAVCVVVCVPVPPDPSSCLQRHLPPSSNLVSWDQFDDQDFQPSHHHDYDPLSNLLVNLSLVLQLSSQLSLRQLSCRLSRHGGAASLSSSSNSSSQSVSSNSCSGSGHSGGIHTDQLSSLSSQRNSHGYNSSSSSSSVVSNVCSGRSNNVSSSSSRRSSSSSSSSVRSSNSSSVSSVSSQSQADPPDPLSVCLSVVLLVQLNVQLVQQVVVCVVPVFGPDPPPDRSVRSSVSSQRNGSSNSSSVSSSVSLCPPPNVDPCSCRRSNVVVCVQRNAQPSDPCSCVSRPRPPNCCVVVPSD